Protein AF-A0A7C8MQQ1-F1 (afdb_monomer_lite)

InterPro domains:
  IPR001466 Beta-lactamase-related [PF00144] (663-1008)
  IPR007867 Glucose-methanol-choline oxidoreductase, C-terminal [PF05199] (475-599)
  IPR012338 Beta-lactamase/transpeptidase-like [G3DSA:3.40.710.10] (653-1013)
  IPR012338 Beta-lactamase/transpeptidase-like [SSF56601] (650-1011)
  IPR021860 Peptidase S12, Pab87-related, C-terminal [PF11954] (1059-1172)
  IPR036188 FAD/NAD(P)-binding domain superfamily [G3DSA:3.50.50.60] (78-374)
  IPR036188 FAD/NAD(P)-binding domain superfamily [G3DSA:3.50.50.60] (527-612)
  IPR036188 FAD/NAD(P)-binding domain superfamily [SSF51905] (92-607)
  IPR051473 Pyranose 2-oxidase-like [PTHR42784] (89-608)

pLDDT: mean 83.53, std 19.13, range [23.48, 98.75]

Structure (mmCIF, N/CA/C/O backbone):
data_AF-A0A7C8MQQ1-F1
#
_entry.id   AF-A0A7C8MQQ1-F1
#
loop_
_atom_site.group_PDB
_atom_site.id
_atom_site.type_symbol
_atom_site.label_atom_id
_atom_site.label_alt_id
_atom_site.label_comp_id
_atom_site.label_asym_id
_atom_site.label_entity_id
_atom_site.label_seq_id
_atom_site.pdbx_PDB_ins_code
_atom_site.Cartn_x
_atom_site.Cartn_y
_atom_site.Cartn_z
_atom_site.occupancy
_atom_site.B_iso_or_equiv
_atom_site.auth_seq_id
_atom_site.auth_comp_id
_atom_site.auth_asym_id
_atom_site.auth_atom_id
_atom_site.pdbx_PDB_model_num
ATOM 1 N N . MET A 1 1 ? -38.593 -46.322 -42.751 1.00 43.81 1 MET A N 1
ATOM 2 C CA . MET A 1 1 ? -38.624 -46.336 -41.274 1.00 43.81 1 MET A CA 1
ATOM 3 C C . MET A 1 1 ? -37.252 -45.903 -40.754 1.00 43.81 1 MET A C 1
ATOM 5 O O . MET A 1 1 ? -36.500 -46.735 -40.294 1.00 43.81 1 MET A O 1
ATOM 9 N N . GLN A 1 2 ? -36.915 -44.621 -40.949 1.00 34.91 2 GLN A N 1
ATOM 10 C CA . GLN A 1 2 ? -35.858 -43.833 -40.279 1.00 34.91 2 GLN A CA 1
ATOM 11 C C . GLN A 1 2 ? -35.986 -42.389 -40.821 1.00 34.91 2 GLN A C 1
ATOM 13 O O . GLN A 1 2 ? -35.084 -41.843 -41.441 1.00 34.91 2 GLN A O 1
ATOM 18 N N . GLN A 1 3 ? -37.206 -41.843 -40.757 1.00 30.80 3 GLN A N 1
ATOM 19 C CA . GLN A 1 3 ? -37.564 -40.527 -41.312 1.00 30.80 3 GLN A CA 1
ATOM 20 C C . GLN A 1 3 ? -38.782 -39.945 -40.562 1.00 30.80 3 GLN A C 1
ATOM 22 O O . GLN A 1 3 ? -39.723 -39.446 -41.167 1.00 30.80 3 GLN A O 1
ATOM 27 N N . ALA A 1 4 ? -38.804 -40.109 -39.231 1.00 33.47 4 ALA A N 1
ATOM 28 C CA . ALA A 1 4 ? -39.907 -39.663 -38.371 1.00 33.47 4 ALA A CA 1
ATOM 29 C C . ALA A 1 4 ? -39.493 -39.405 -36.902 1.00 33.47 4 ALA A C 1
ATOM 31 O O . ALA A 1 4 ? -40.269 -39.708 -36.002 1.00 33.47 4 ALA A O 1
ATOM 32 N N . MET A 1 5 ? -38.287 -38.875 -36.638 1.00 35.34 5 MET A N 1
ATOM 33 C CA . MET A 1 5 ? -37.886 -38.457 -35.275 1.00 35.34 5 MET A CA 1
ATOM 34 C C . MET A 1 5 ? -37.045 -37.160 -35.190 1.00 35.34 5 MET A C 1
ATOM 36 O O . MET A 1 5 ? -36.580 -36.839 -34.107 1.00 35.34 5 MET A O 1
ATOM 40 N N . ASP A 1 6 ? -36.944 -36.362 -36.265 1.00 34.47 6 ASP A N 1
ATOM 41 C CA . ASP A 1 6 ? -36.166 -35.096 -36.302 1.00 34.47 6 ASP A CA 1
ATOM 42 C C . ASP A 1 6 ? -37.014 -33.847 -36.647 1.00 34.47 6 ASP A C 1
ATOM 44 O O . ASP A 1 6 ? -36.573 -32.935 -37.343 1.00 34.47 6 ASP A O 1
ATOM 48 N N . GLN A 1 7 ? -38.267 -33.774 -36.180 1.00 29.78 7 GLN A N 1
ATOM 49 C CA . GLN A 1 7 ? -39.149 -32.614 -36.429 1.00 29.78 7 GLN A CA 1
ATOM 50 C C . GLN A 1 7 ? -39.905 -32.099 -35.191 1.00 29.78 7 GLN A C 1
ATOM 52 O O . GLN A 1 7 ? -41.030 -31.631 -35.314 1.00 29.78 7 GLN A O 1
ATOM 57 N N . ASN A 1 8 ? -39.303 -32.132 -33.993 1.00 31.89 8 ASN A N 1
ATOM 58 C CA . ASN A 1 8 ? -39.954 -31.569 -32.795 1.00 31.89 8 ASN A CA 1
ATOM 59 C C . ASN A 1 8 ? -39.080 -30.686 -31.877 1.00 31.89 8 ASN A C 1
ATOM 61 O O . ASN A 1 8 ? -39.408 -30.519 -30.707 1.00 31.89 8 ASN A O 1
ATOM 65 N N . GLN A 1 9 ? -38.018 -30.052 -32.397 1.00 31.30 9 GLN A N 1
ATOM 66 C CA . GLN A 1 9 ? -37.311 -28.959 -31.692 1.00 31.30 9 GLN A CA 1
ATOM 67 C C . GLN A 1 9 ? -36.911 -27.772 -32.595 1.00 31.30 9 GLN A C 1
ATOM 69 O O . GLN A 1 9 ? -35.991 -27.022 -32.289 1.00 31.30 9 GLN A O 1
ATOM 74 N N . ILE A 1 10 ? -37.641 -27.539 -33.690 1.00 31.58 10 ILE A N 1
ATOM 75 C CA . ILE A 1 10 ? -37.530 -26.307 -34.494 1.00 31.58 10 ILE A CA 1
ATOM 76 C C . ILE A 1 10 ? -38.918 -25.664 -34.558 1.00 31.58 10 ILE A C 1
ATOM 78 O O . ILE A 1 10 ? -39.584 -25.671 -35.587 1.00 31.58 10 ILE A O 1
ATOM 82 N N . ALA A 1 11 ? -39.399 -25.185 -33.408 1.00 30.84 11 ALA A N 1
ATOM 83 C CA . ALA A 1 11 ? -40.635 -24.405 -33.316 1.00 30.84 11 ALA A CA 1
ATOM 84 C C . ALA A 1 11 ? -40.728 -23.537 -32.043 1.00 30.84 11 ALA A C 1
ATOM 86 O O . ALA A 1 11 ? -41.830 -23.292 -31.579 1.00 30.84 11 ALA A O 1
ATOM 87 N N . VAL A 1 12 ? -39.617 -23.054 -31.464 1.00 29.95 12 VAL A N 1
ATOM 88 C CA . VAL A 1 12 ? -39.634 -21.953 -30.463 1.00 29.95 12 VAL A CA 1
ATOM 89 C C . VAL A 1 12 ? -38.341 -21.116 -30.548 1.00 29.95 12 VAL A C 1
ATOM 91 O O . VAL A 1 12 ? -37.692 -20.839 -29.550 1.00 29.95 12 VAL A O 1
ATOM 94 N N . ALA A 1 13 ? -37.915 -20.734 -31.756 1.00 28.50 13 ALA A N 1
ATOM 95 C CA . ALA A 1 13 ? -36.707 -19.912 -31.955 1.00 28.50 13 ALA A CA 1
ATOM 96 C C . ALA A 1 13 ? -36.927 -18.716 -32.903 1.00 28.50 13 ALA A C 1
ATOM 98 O O . ALA A 1 13 ? -36.000 -18.250 -33.555 1.00 28.50 13 ALA A O 1
ATOM 99 N N . SER A 1 14 ? -38.161 -18.204 -32.999 1.00 28.31 14 SER A N 1
ATOM 100 C CA . SER A 1 14 ? -38.463 -17.023 -33.831 1.00 28.31 14 SER A CA 1
ATOM 101 C C . SER A 1 14 ? -39.524 -16.078 -33.246 1.00 28.31 14 SER A C 1
ATOM 103 O O . SER A 1 14 ? -40.172 -15.335 -33.980 1.00 28.31 14 SER A O 1
ATOM 105 N N . LYS A 1 15 ? -39.704 -16.080 -31.922 1.00 27.19 15 LYS A N 1
ATOM 106 C CA . LYS A 1 15 ? -40.464 -15.062 -31.181 1.00 27.19 15 LYS A CA 1
ATOM 107 C C . LYS A 1 15 ? -39.769 -14.807 -29.848 1.00 27.19 15 LYS A C 1
ATOM 109 O O . LYS A 1 15 ? -40.055 -15.500 -28.885 1.00 27.19 15 LYS A O 1
ATOM 114 N N . ASN A 1 16 ? -38.790 -13.904 -29.866 1.00 27.61 16 ASN A N 1
ATOM 115 C CA . ASN A 1 16 ? -38.401 -12.989 -28.781 1.00 27.61 16 ASN A CA 1
ATOM 116 C C . ASN A 1 16 ? -37.196 -12.150 -29.249 1.00 27.61 16 ASN A C 1
ATOM 118 O O . ASN A 1 16 ? -36.149 -12.108 -28.618 1.00 27.61 16 ASN A O 1
ATOM 122 N N . ASN A 1 17 ? -37.355 -11.480 -30.397 1.00 30.27 17 ASN A N 1
ATOM 123 C CA . ASN A 1 17 ? -36.564 -10.298 -30.746 1.00 30.27 17 ASN A CA 1
ATOM 124 C C . ASN A 1 17 ? -37.325 -9.076 -30.217 1.00 30.27 17 ASN A C 1
ATOM 126 O O . ASN A 1 17 ? -38.010 -8.386 -30.966 1.00 30.27 17 ASN A O 1
ATOM 130 N N . SER A 1 18 ? -37.273 -8.886 -28.901 1.00 26.89 18 SER A N 1
ATOM 131 C CA . SER A 1 18 ? -37.688 -7.669 -28.195 1.00 26.89 18 SER A CA 1
ATOM 132 C C . SER A 1 18 ? -37.348 -7.855 -26.719 1.00 26.89 18 SER A C 1
ATOM 134 O O . SER A 1 18 ? -38.067 -8.584 -26.055 1.00 26.89 18 SER A O 1
ATOM 136 N N . PHE A 1 19 ? -36.233 -7.286 -26.259 1.00 26.27 19 PHE A N 1
ATOM 137 C CA . PHE A 1 19 ? -35.927 -6.860 -24.880 1.00 26.27 19 PHE A CA 1
ATOM 138 C C . PHE A 1 19 ? -34.438 -6.451 -24.876 1.00 26.27 19 PHE A C 1
ATOM 140 O O . PHE A 1 19 ? -33.571 -7.155 -24.387 1.00 26.27 19 PHE A O 1
ATOM 147 N N . TRP A 1 20 ? -34.065 -5.372 -25.560 1.00 26.88 20 TRP A N 1
ATOM 148 C CA . TRP A 1 20 ? -33.828 -4.118 -24.840 1.00 26.88 20 TRP A CA 1
ATOM 149 C C . TRP A 1 20 ? -34.998 -3.716 -23.930 1.00 26.88 20 TRP A C 1
ATOM 151 O O . TRP A 1 20 ? -35.784 -2.843 -24.275 1.00 26.88 20 TRP A O 1
ATOM 161 N N . ASN A 1 21 ? -35.108 -4.364 -22.763 1.00 24.38 21 ASN A N 1
ATOM 162 C CA . ASN A 1 21 ? -35.575 -3.653 -21.579 1.00 24.38 21 ASN A CA 1
ATOM 163 C C . ASN A 1 21 ? -34.328 -3.166 -20.856 1.00 24.38 21 ASN A C 1
ATOM 165 O O . ASN A 1 21 ? -33.594 -3.929 -20.236 1.00 24.38 21 ASN A O 1
ATOM 169 N N . THR A 1 22 ? -34.101 -1.868 -20.948 1.00 34.81 22 THR A N 1
ATOM 170 C CA . THR A 1 22 ? -33.494 -1.089 -19.879 1.00 34.81 22 THR A CA 1
ATOM 171 C C . THR A 1 22 ? -34.406 -1.180 -18.655 1.00 34.81 22 THR A C 1
ATOM 173 O O . THR A 1 22 ? -35.315 -0.369 -18.513 1.00 34.81 22 THR A O 1
ATOM 176 N N . THR A 1 23 ? -34.259 -2.213 -17.827 1.00 31.19 23 THR A N 1
ATOM 177 C CA . THR A 1 23 ? -34.782 -2.273 -16.449 1.00 31.19 23 THR A CA 1
ATOM 178 C C . THR A 1 23 ? -34.283 -3.557 -15.786 1.00 31.19 23 THR A C 1
ATOM 180 O O . THR A 1 23 ? -34.461 -4.633 -16.340 1.00 31.19 23 THR A O 1
ATOM 183 N N . GLU A 1 24 ? -33.684 -3.409 -14.602 1.00 29.91 24 GLU A N 1
ATOM 184 C CA . GLU A 1 24 ? -33.165 -4.464 -13.709 1.00 29.91 24 GLU A CA 1
ATOM 185 C C . GLU A 1 24 ? -31.732 -4.960 -13.999 1.00 29.91 24 GLU A C 1
ATOM 187 O O . GLU A 1 24 ? -31.473 -6.111 -14.339 1.00 29.91 24 GLU A O 1
ATOM 192 N N . LEU A 1 25 ? -30.764 -4.064 -13.746 1.00 30.80 25 LEU A N 1
ATOM 193 C CA . LEU A 1 25 ? -29.493 -4.457 -13.113 1.00 30.80 25 LEU A CA 1
ATOM 194 C C . LEU A 1 25 ? -29.802 -5.267 -11.835 1.00 30.80 25 LEU A C 1
ATOM 196 O O . LEU A 1 25 ? -30.855 -5.016 -11.240 1.00 30.80 25 LEU A O 1
ATOM 200 N N . PRO A 1 26 ? -28.931 -6.195 -11.381 1.00 33.06 26 PRO A N 1
ATOM 201 C CA . PRO A 1 26 ? -29.132 -6.863 -10.102 1.00 33.06 26 PRO A CA 1
ATOM 202 C C . PRO A 1 26 ? -29.327 -5.791 -9.036 1.00 33.06 26 PRO A C 1
ATOM 204 O O . PRO A 1 26 ? -28.430 -4.993 -8.763 1.00 33.06 26 PRO A O 1
ATOM 207 N N . ASP A 1 27 ? -30.539 -5.732 -8.501 1.00 39.53 27 ASP A N 1
ATOM 208 C CA . ASP A 1 27 ? -30.910 -4.786 -7.472 1.00 39.53 27 ASP A CA 1
ATOM 209 C C . ASP A 1 27 ? -30.189 -5.233 -6.195 1.00 39.53 27 ASP A C 1
ATOM 211 O O . ASP A 1 27 ? -30.698 -6.044 -5.419 1.00 39.53 27 ASP A O 1
ATOM 215 N N . TYR A 1 28 ? -28.955 -4.760 -5.998 1.00 45.41 28 TYR A N 1
ATOM 216 C CA . TYR A 1 28 ? -28.201 -4.951 -4.755 1.00 45.41 28 TYR A CA 1
ATOM 217 C C . TYR A 1 28 ? -28.936 -4.324 -3.557 1.00 45.41 28 TYR A C 1
ATOM 219 O O . TYR A 1 28 ? -28.590 -4.606 -2.417 1.00 45.41 28 TYR A O 1
ATOM 227 N N . LEU A 1 29 ? -30.004 -3.548 -3.802 1.00 42.62 29 LEU A N 1
ATOM 228 C CA . LEU A 1 29 ? -30.930 -3.035 -2.792 1.00 42.62 29 LEU A CA 1
ATOM 229 C C . LEU A 1 29 ? -32.106 -4.001 -2.516 1.00 42.62 29 LEU A C 1
ATOM 231 O O . LEU A 1 29 ? -32.916 -3.711 -1.639 1.00 42.62 29 LEU A O 1
ATOM 235 N N . LYS A 1 30 ? -32.203 -5.153 -3.206 1.00 40.56 30 LYS A N 1
ATOM 236 C CA . LYS A 1 30 ? -33.206 -6.222 -2.971 1.00 40.56 30 LYS A CA 1
ATOM 237 C C . LYS A 1 30 ? -32.634 -7.625 -2.754 1.00 40.56 30 LYS A C 1
ATOM 239 O O . LYS A 1 30 ? -33.346 -8.482 -2.232 1.00 40.56 30 LYS A O 1
ATOM 244 N N . VAL A 1 31 ? -31.384 -7.901 -3.133 1.00 40.81 31 VAL A N 1
ATOM 245 C CA . VAL A 1 31 ? -30.783 -9.238 -2.972 1.00 40.81 31 VAL A CA 1
ATOM 246 C C . VAL A 1 31 ? -29.458 -9.143 -2.208 1.00 40.81 31 VAL A C 1
ATOM 248 O O . VAL A 1 31 ? -28.439 -8.810 -2.810 1.00 40.81 31 VAL A O 1
ATOM 251 N N . PRO A 1 32 ? -29.434 -9.468 -0.899 1.00 38.22 32 PRO A N 1
ATOM 252 C CA . PRO A 1 32 ? -28.190 -9.615 -0.153 1.00 38.22 32 PRO A CA 1
ATOM 253 C C . PRO A 1 32 ? -27.309 -10.698 -0.784 1.00 38.22 32 PRO A C 1
ATOM 255 O O . PRO A 1 32 ? -27.818 -11.743 -1.206 1.00 38.22 32 PRO A O 1
ATOM 258 N N . GLY A 1 33 ? -25.991 -10.476 -0.793 1.00 43.84 33 GLY A N 1
ATOM 259 C CA . GLY A 1 33 ? -25.000 -11.494 -1.146 1.00 43.84 33 GLY A CA 1
ATOM 260 C C . GLY A 1 33 ? -25.308 -12.820 -0.440 1.00 43.84 33 GLY A C 1
ATOM 261 O O . GLY A 1 33 ? -25.584 -12.857 0.764 1.00 43.84 33 GLY A O 1
ATOM 262 N N . ARG A 1 34 ? -25.369 -13.900 -1.225 1.00 34.16 34 ARG A N 1
ATOM 263 C CA . ARG A 1 34 ? -25.724 -15.242 -0.756 1.00 34.16 34 ARG A CA 1
ATOM 264 C C . ARG A 1 34 ? -24.615 -15.825 0.113 1.00 34.16 34 ARG A C 1
ATOM 266 O O . ARG A 1 34 ? -23.571 -16.171 -0.422 1.00 34.16 34 ARG A O 1
ATOM 273 N N . THR A 1 35 ? -24.966 -16.151 1.350 1.00 32.75 35 THR A N 1
ATOM 274 C CA . THR A 1 35 ? -24.415 -17.291 2.098 1.00 32.75 35 THR A CA 1
ATOM 275 C C . THR A 1 35 ? -25.430 -17.680 3.169 1.00 32.75 35 THR A C 1
ATOM 277 O O . THR A 1 35 ? -25.877 -16.853 3.959 1.00 32.75 35 THR A O 1
ATOM 280 N N . GLN A 1 36 ? -25.877 -18.940 3.150 1.00 28.45 36 GLN A N 1
ATOM 281 C CA . GLN A 1 36 ? -26.696 -19.478 4.236 1.00 28.45 36 GLN A CA 1
ATOM 282 C C . GLN A 1 36 ? -25.839 -19.538 5.515 1.00 28.45 36 GLN A C 1
ATOM 284 O O . GLN A 1 36 ? -24.715 -20.043 5.447 1.00 28.45 36 GLN A O 1
ATOM 289 N N . PRO A 1 37 ? -26.347 -19.080 6.675 1.00 30.59 37 PRO A N 1
ATOM 290 C CA . PRO A 1 37 ? -25.642 -19.203 7.946 1.00 30.59 37 PRO A CA 1
ATOM 291 C C . PRO A 1 37 ? -25.307 -20.674 8.227 1.00 30.59 37 PRO A C 1
ATOM 293 O O . PRO A 1 37 ? -26.194 -21.527 8.237 1.00 30.59 37 PRO A O 1
ATOM 296 N N . SER A 1 38 ? -24.038 -20.982 8.500 1.00 32.22 38 SER A N 1
ATOM 297 C CA . SER A 1 38 ? -23.534 -22.363 8.632 1.00 32.22 38 SER A CA 1
ATOM 298 C C . SER A 1 38 ? -24.005 -23.128 9.885 1.00 32.22 38 SER A C 1
ATOM 300 O O . SER A 1 38 ? -23.514 -24.225 10.160 1.00 32.22 38 SER A O 1
ATOM 302 N N . PHE A 1 39 ? -24.968 -22.590 10.641 1.00 28.56 39 PHE A N 1
ATOM 303 C CA . PHE A 1 39 ? -25.418 -23.148 11.921 1.00 28.56 39 PHE A CA 1
ATOM 304 C C . PHE A 1 39 ? -26.817 -23.784 11.899 1.00 28.56 39 PHE A C 1
ATOM 306 O O . PHE A 1 39 ? -27.213 -24.387 12.896 1.00 28.56 39 PHE A O 1
ATOM 313 N N . HIS A 1 40 ? -27.548 -23.736 10.779 1.00 28.09 40 HIS A N 1
ATOM 314 C CA . HIS A 1 40 ? -28.816 -24.457 10.630 1.00 28.09 40 HIS A CA 1
ATOM 315 C C . HIS A 1 40 ? -28.675 -25.620 9.641 1.00 28.09 40 HIS A C 1
ATOM 317 O O . HIS A 1 40 ? -28.201 -25.430 8.531 1.00 28.09 40 HIS A O 1
ATOM 323 N N . CYS A 1 41 ? -29.037 -26.816 10.125 1.00 26.89 41 CYS A N 1
ATOM 324 C CA . CYS A 1 41 ? -29.116 -28.128 9.470 1.00 26.89 41 CYS A CA 1
ATOM 325 C C . CYS A 1 41 ? -28.392 -28.305 8.124 1.00 26.89 41 CYS A C 1
ATOM 327 O O . CYS A 1 41 ? -28.814 -27.802 7.087 1.00 26.89 41 CYS A O 1
ATOM 329 N N . ARG A 1 42 ? -27.374 -29.177 8.135 1.00 33.22 42 ARG A N 1
ATOM 330 C CA . ARG A 1 42 ? -26.936 -29.912 6.945 1.00 33.22 42 ARG A CA 1
ATOM 331 C C . ARG A 1 42 ? -28.075 -30.813 6.467 1.00 33.22 42 ARG A C 1
ATOM 333 O O . ARG A 1 42 ? -28.065 -31.993 6.781 1.00 33.22 42 ARG A O 1
ATOM 340 N N . ASP A 1 43 ? -29.003 -30.275 5.700 1.00 37.88 43 ASP A N 1
ATOM 341 C CA . ASP A 1 43 ? -29.908 -31.083 4.895 1.00 37.88 43 ASP A CA 1
ATOM 342 C C . ASP A 1 43 ? -29.892 -30.531 3.474 1.00 37.88 43 ASP A C 1
ATOM 344 O O . ASP A 1 43 ? -30.617 -29.607 3.130 1.00 37.88 43 ASP A O 1
ATOM 348 N N . GLU A 1 44 ? -28.935 -31.078 2.723 1.00 35.22 44 GLU A N 1
ATOM 349 C CA . GLU A 1 44 ? -28.899 -31.367 1.283 1.00 35.22 44 GLU A CA 1
ATOM 350 C C . GLU A 1 44 ? -27.451 -31.232 0.794 1.00 35.22 44 GLU A C 1
ATOM 352 O O . GLU A 1 44 ? -26.827 -30.177 0.885 1.00 35.22 44 GLU A O 1
ATOM 357 N N . GLU A 1 45 ? -26.874 -32.359 0.362 1.00 40.59 45 GLU A N 1
ATOM 358 C CA . GLU A 1 45 ? -25.480 -32.469 -0.071 1.00 40.59 45 GLU A CA 1
ATOM 359 C C . GLU A 1 45 ? -25.151 -31.492 -1.214 1.00 40.59 45 GLU A C 1
ATOM 361 O O . GLU A 1 45 ? -25.648 -31.670 -2.329 1.00 40.59 45 GLU A O 1
ATOM 366 N N . PRO A 1 46 ? -24.205 -30.553 -1.034 1.00 34.56 46 PRO A N 1
ATOM 367 C CA . PRO A 1 46 ? -23.494 -29.972 -2.155 1.00 34.56 46 PRO A CA 1
ATOM 368 C C . PRO A 1 46 ? -22.360 -30.933 -2.516 1.00 34.56 46 PRO A C 1
ATOM 370 O O . PRO A 1 46 ? -21.559 -31.328 -1.663 1.00 34.56 46 PRO A O 1
ATOM 373 N N . SER A 1 47 ? -22.293 -31.311 -3.790 1.00 38.06 47 SER A N 1
ATOM 374 C CA . SER A 1 47 ? -21.267 -32.168 -4.382 1.00 38.06 47 SER A CA 1
ATOM 375 C C . SER A 1 47 ? -19.857 -31.793 -3.910 1.00 38.06 47 SER A C 1
ATOM 377 O O . SER A 1 47 ? -19.233 -30.865 -4.429 1.00 38.06 47 SER A O 1
ATOM 379 N N . ARG A 1 48 ? -19.325 -32.534 -2.931 1.00 33.38 48 ARG A N 1
ATOM 380 C CA . ARG A 1 48 ? -17.915 -32.445 -2.546 1.00 33.38 48 ARG A CA 1
ATOM 381 C C . ARG A 1 48 ? -17.070 -32.837 -3.754 1.00 33.38 48 ARG A C 1
ATOM 383 O O . ARG A 1 48 ? -17.023 -34.013 -4.118 1.00 33.38 48 ARG A O 1
ATOM 390 N N . GLN A 1 49 ? -16.370 -31.869 -4.345 1.00 35.03 49 GLN A N 1
ATOM 391 C CA . GLN A 1 49 ? -15.213 -32.160 -5.184 1.00 35.03 49 GLN A CA 1
ATOM 392 C C . GLN A 1 49 ? -14.264 -33.043 -4.369 1.00 35.03 49 GLN A C 1
ATOM 394 O O . GLN A 1 49 ? -13.733 -32.639 -3.332 1.00 35.03 49 GLN A O 1
ATOM 399 N N . LYS A 1 50 ? -14.095 -34.289 -4.817 1.00 34.09 50 LYS A N 1
ATOM 400 C CA . LYS A 1 50 ? -13.082 -35.205 -4.297 1.00 34.09 50 LYS A CA 1
ATOM 401 C C . LYS A 1 50 ? -11.713 -34.688 -4.729 1.00 34.09 50 LYS A C 1
ATOM 403 O O . LYS A 1 50 ? -11.161 -35.165 -5.714 1.00 34.09 50 LYS A O 1
ATOM 408 N N . ASN A 1 51 ? -11.156 -33.734 -3.992 1.00 38.38 51 ASN A N 1
ATOM 409 C CA . ASN A 1 51 ? -9.724 -33.493 -4.069 1.00 38.38 51 ASN A CA 1
ATOM 410 C C . ASN A 1 51 ? -9.019 -34.711 -3.468 1.00 38.38 51 ASN A C 1
ATOM 412 O O . ASN A 1 51 ? -9.309 -35.128 -2.344 1.00 38.38 51 ASN A O 1
ATOM 416 N N . SER A 1 52 ? -8.156 -35.330 -4.269 1.00 34.03 52 SER A N 1
ATOM 417 C CA . SER A 1 52 ? -7.385 -36.511 -3.901 1.00 34.03 52 SER A CA 1
ATOM 418 C C . SER A 1 52 ? -6.549 -36.218 -2.660 1.00 34.03 52 SER A C 1
ATOM 420 O O . SER A 1 52 ? -5.622 -35.408 -2.698 1.00 34.03 52 SER A O 1
ATOM 422 N N . ALA A 1 53 ? -6.868 -36.890 -1.559 1.00 37.22 53 ALA A N 1
ATOM 423 C CA . ALA A 1 53 ? -5.999 -36.926 -0.401 1.00 37.22 53 ALA A CA 1
ATOM 424 C C . ALA A 1 53 ? -4.696 -37.661 -0.758 1.00 37.22 53 ALA A C 1
ATOM 426 O O . ALA A 1 53 ? -4.736 -38.765 -1.291 1.00 37.22 53 ALA A O 1
ATOM 427 N N . ASN A 1 54 ? -3.571 -37.053 -0.384 1.00 41.47 54 ASN A N 1
ATOM 428 C CA . ASN A 1 54 ? -2.270 -37.681 -0.156 1.00 41.47 54 ASN A CA 1
ATOM 429 C C . ASN A 1 54 ? -1.649 -38.511 -1.288 1.00 41.47 54 ASN A C 1
ATOM 431 O O . ASN A 1 54 ? -1.855 -39.717 -1.399 1.00 41.47 54 ASN A O 1
ATOM 435 N N . ILE A 1 55 ? -0.680 -37.896 -1.964 1.00 40.09 55 ILE A N 1
ATOM 436 C CA . ILE A 1 55 ? 0.463 -38.603 -2.544 1.00 40.09 55 ILE A CA 1
ATOM 437 C C . ILE A 1 55 ? 1.699 -37.760 -2.191 1.00 40.09 55 ILE A C 1
ATOM 439 O O . ILE A 1 55 ? 1.806 -36.640 -2.677 1.00 40.09 55 ILE A O 1
ATOM 443 N N . ASN A 1 56 ? 2.580 -38.272 -1.311 1.00 43.41 56 ASN A N 1
ATOM 444 C CA . ASN A 1 56 ? 3.897 -37.723 -0.882 1.00 43.41 56 ASN A CA 1
ATOM 445 C C . ASN A 1 56 ? 4.078 -37.186 0.565 1.00 43.41 56 ASN A C 1
ATOM 447 O O . ASN A 1 56 ? 4.870 -36.281 0.803 1.00 43.41 56 ASN A O 1
ATOM 451 N N . GLY A 1 57 ? 3.478 -37.828 1.572 1.00 43.53 57 GLY A N 1
ATOM 452 C CA . GLY A 1 57 ? 4.248 -38.190 2.779 1.00 43.53 57 GLY A CA 1
ATOM 453 C C . GLY A 1 57 ? 4.635 -37.146 3.844 1.00 43.53 57 GLY A C 1
ATOM 454 O O . GLY A 1 57 ? 5.309 -37.551 4.783 1.00 43.53 57 GLY A O 1
ATOM 455 N N . TYR A 1 58 ? 4.187 -35.887 3.808 1.00 38.16 58 TYR A N 1
ATOM 456 C CA . TYR A 1 58 ? 4.182 -35.010 4.997 1.00 38.16 58 TYR A CA 1
ATOM 457 C C . TYR A 1 58 ? 2.943 -34.098 4.994 1.00 38.16 58 TYR A C 1
ATOM 459 O O . TYR A 1 58 ? 2.613 -33.546 3.943 1.00 38.16 58 TYR A O 1
ATOM 467 N N . PRO A 1 59 ? 2.239 -33.915 6.128 1.00 37.41 59 PRO A N 1
ATOM 468 C CA . PRO A 1 59 ? 1.117 -32.988 6.199 1.00 37.41 59 PRO A CA 1
ATOM 469 C C . PRO A 1 59 ? 1.629 -31.547 6.072 1.00 37.41 59 PRO A C 1
ATOM 471 O O . PRO A 1 59 ? 2.244 -31.016 6.994 1.00 37.41 59 PRO A O 1
ATOM 474 N N . ILE A 1 60 ? 1.370 -30.908 4.930 1.00 44.28 60 ILE A N 1
ATOM 475 C CA . ILE A 1 60 ? 1.439 -29.449 4.811 1.00 44.28 60 ILE A CA 1
ATOM 476 C C . ILE A 1 60 ? 0.157 -28.921 5.467 1.00 44.28 60 ILE A C 1
ATOM 478 O O . ILE A 1 60 ? -0.927 -29.342 5.052 1.00 44.28 60 ILE A O 1
ATOM 482 N N . PRO A 1 61 ? 0.225 -28.046 6.486 1.00 42.84 61 PRO A N 1
ATOM 483 C CA . PRO A 1 61 ? -0.965 -27.380 6.993 1.00 42.84 61 PRO A CA 1
ATOM 484 C C . PRO A 1 61 ? -1.647 -26.665 5.824 1.00 42.84 61 PRO A C 1
ATOM 486 O O . PRO A 1 61 ? -1.056 -25.782 5.204 1.00 42.84 61 PRO A O 1
ATOM 489 N N . GLY A 1 62 ? -2.865 -27.082 5.477 1.00 38.81 62 GLY A N 1
ATOM 490 C CA . GLY A 1 62 ? -3.675 -26.345 4.515 1.00 38.81 62 GLY A CA 1
ATOM 491 C C . GLY A 1 62 ? -3.919 -24.929 5.031 1.00 38.81 62 GLY A C 1
ATOM 492 O O . GLY A 1 62 ? -3.921 -24.696 6.242 1.00 38.81 62 GLY A O 1
ATOM 493 N N . ILE A 1 63 ? -4.140 -23.985 4.119 1.00 48.81 63 ILE A N 1
ATOM 494 C CA . ILE A 1 63 ? -4.643 -22.665 4.500 1.00 48.81 63 ILE A CA 1
ATOM 495 C C . ILE A 1 63 ? -5.946 -22.908 5.266 1.00 48.81 63 ILE A C 1
ATOM 497 O O . ILE A 1 63 ? -6.876 -23.510 4.724 1.00 48.81 63 ILE A O 1
ATOM 501 N N . GLN A 1 64 ? -5.994 -22.505 6.538 1.00 36.16 64 GLN A N 1
ATOM 502 C CA . GLN A 1 64 ? -7.243 -22.512 7.290 1.00 36.16 64 GLN A CA 1
ATOM 503 C C . GLN A 1 64 ? -8.220 -21.609 6.545 1.00 36.16 64 GLN A C 1
ATOM 505 O O . GLN A 1 64 ? -8.016 -20.400 6.469 1.00 36.16 64 GLN A O 1
ATOM 510 N N . SER A 1 65 ? -9.236 -22.227 5.953 1.00 39.50 65 SER A N 1
ATOM 511 C CA . SER A 1 65 ? -10.327 -21.543 5.284 1.00 39.50 65 SER A CA 1
ATOM 512 C C . SER A 1 65 ? -11.647 -22.001 5.911 1.00 39.50 65 SER A C 1
ATOM 514 O O . SER A 1 65 ? -11.878 -23.213 5.997 1.00 39.50 65 SER A O 1
ATOM 516 N N . PRO A 1 66 ? -12.494 -21.068 6.368 1.00 39.38 66 PRO A N 1
ATOM 517 C CA . PRO A 1 66 ? -12.234 -19.627 6.401 1.00 39.38 66 PRO A CA 1
ATOM 518 C C . PRO A 1 66 ? -11.083 -19.268 7.373 1.00 39.38 66 PRO A C 1
ATOM 520 O O . PRO A 1 66 ? -10.929 -19.876 8.432 1.00 39.38 66 PRO A O 1
ATOM 523 N N . THR A 1 67 ? -10.244 -18.292 7.002 1.00 43.12 67 THR A N 1
ATOM 524 C CA . THR A 1 67 ? -9.316 -17.629 7.935 1.00 43.12 67 THR A CA 1
ATOM 525 C C . THR A 1 67 ? -10.133 -16.901 9.002 1.00 43.12 67 THR A C 1
ATOM 527 O O . THR A 1 67 ? -11.258 -16.480 8.724 1.00 43.12 67 THR A O 1
ATOM 530 N N . ALA A 1 68 ? -9.576 -16.682 10.197 1.00 43.38 68 ALA A N 1
ATOM 531 C CA . ALA A 1 68 ? -10.264 -15.928 11.254 1.00 43.38 68 ALA A CA 1
ATOM 532 C C . ALA A 1 68 ? -10.787 -14.557 10.766 1.00 43.38 68 ALA A C 1
ATOM 534 O O . ALA A 1 68 ? -11.883 -14.149 11.137 1.00 43.38 68 ALA A O 1
ATOM 535 N N . VAL A 1 69 ? -10.044 -13.904 9.862 1.00 43.81 69 VAL A N 1
ATOM 536 C CA . VAL A 1 69 ? -10.432 -12.642 9.211 1.00 43.81 69 VAL A CA 1
ATOM 537 C C . VAL A 1 69 ? -11.616 -12.840 8.254 1.00 43.81 69 VAL A C 1
ATOM 539 O O . VAL A 1 69 ? -12.569 -12.069 8.287 1.00 43.81 69 VAL A O 1
ATOM 542 N N . SER A 1 70 ? -11.611 -13.901 7.440 1.00 42.47 70 SER A N 1
ATOM 543 C CA . SER A 1 70 ? -12.712 -14.177 6.502 1.00 42.47 70 SER A CA 1
ATOM 544 C C . SER A 1 70 ? -14.015 -14.631 7.176 1.00 42.47 70 SER A C 1
ATOM 546 O O . SER A 1 70 ? -15.079 -14.321 6.652 1.00 42.47 70 SER A O 1
ATOM 548 N N . VAL A 1 71 ? -13.957 -15.276 8.355 1.00 46.81 71 VAL A N 1
ATOM 549 C CA . VAL A 1 71 ? -15.158 -15.629 9.150 1.00 46.81 71 VAL A CA 1
ATOM 550 C C . VAL A 1 71 ? -15.904 -14.383 9.621 1.00 46.81 71 VAL A C 1
ATOM 552 O O . VAL A 1 71 ? -17.125 -14.399 9.726 1.00 46.81 71 VAL A O 1
ATOM 555 N N . MET A 1 72 ? -15.180 -13.307 9.927 1.00 51.09 72 MET A N 1
ATOM 556 C CA . MET A 1 72 ? -15.789 -12.073 10.415 1.00 51.09 72 MET A CA 1
ATOM 557 C C . MET A 1 72 ? -16.309 -11.174 9.289 1.00 51.09 72 MET A C 1
ATOM 559 O O . MET A 1 72 ? -17.226 -10.397 9.532 1.00 51.09 72 MET A O 1
ATOM 563 N N . ALA A 1 73 ? -15.727 -11.246 8.084 1.00 52.03 73 ALA A N 1
ATOM 564 C CA . ALA A 1 73 ? -15.844 -10.155 7.118 1.00 52.03 73 ALA A CA 1
ATOM 565 C C . ALA A 1 73 ? -16.791 -10.374 5.929 1.00 52.03 73 ALA A C 1
ATOM 567 O O . ALA A 1 73 ? -17.384 -9.407 5.463 1.00 52.03 73 ALA A O 1
ATOM 568 N N . GLN A 1 74 ? -16.941 -11.601 5.417 1.00 52.84 74 GLN A N 1
ATOM 569 C CA . GLN A 1 74 ? -17.598 -11.792 4.112 1.00 52.84 74 GLN A CA 1
ATOM 570 C C . GLN A 1 74 ? -19.128 -11.694 4.145 1.00 52.84 74 GLN A C 1
ATOM 572 O O . GLN A 1 74 ? -19.727 -11.360 3.126 1.00 52.84 74 GLN A O 1
ATOM 577 N N . ASP A 1 75 ? -19.754 -11.938 5.298 1.00 59.03 75 ASP A N 1
ATOM 578 C CA . ASP A 1 75 ? -21.214 -12.044 5.376 1.00 59.03 75 ASP A CA 1
ATOM 579 C C . ASP A 1 75 ? -21.909 -10.762 5.860 1.00 59.03 75 ASP A C 1
ATOM 581 O O . ASP A 1 75 ? -23.093 -10.598 5.578 1.00 59.03 75 ASP A O 1
ATOM 585 N N . TYR A 1 76 ? -21.220 -9.869 6.582 1.00 67.75 76 TYR A N 1
ATOM 586 C CA . TYR A 1 76 ? -21.833 -8.700 7.242 1.00 67.75 76 TYR A CA 1
ATOM 587 C C . TYR A 1 76 ? -21.328 -7.343 6.745 1.00 67.75 76 TYR A C 1
ATOM 589 O O . TYR A 1 76 ? -21.977 -6.330 7.007 1.00 67.75 76 TYR A O 1
ATOM 597 N N . PHE A 1 77 ? -20.188 -7.304 6.050 1.00 81.56 77 PHE A N 1
ATOM 598 C CA . PHE A 1 77 ? -19.576 -6.057 5.599 1.00 81.56 77 PHE A CA 1
ATOM 599 C C . PHE A 1 77 ? -19.547 -5.953 4.077 1.00 81.56 77 PHE A C 1
ATOM 601 O O . PHE A 1 77 ? -19.518 -6.948 3.351 1.00 81.56 77 PHE A O 1
ATOM 608 N N . VAL A 1 78 ? -19.531 -4.713 3.601 1.00 75.88 78 VAL A N 1
ATOM 609 C CA . VAL A 1 78 ? -19.407 -4.362 2.189 1.00 75.88 78 VAL A CA 1
ATOM 610 C C . VAL A 1 78 ? -18.082 -4.909 1.649 1.00 75.88 78 VAL A C 1
ATOM 612 O O . VAL A 1 78 ? -16.998 -4.539 2.103 1.00 75.88 78 VAL A O 1
ATOM 615 N N . THR A 1 79 ? -18.172 -5.798 0.661 1.00 73.12 79 THR A N 1
ATOM 616 C CA . THR A 1 79 ? -17.008 -6.339 -0.057 1.00 73.12 79 THR A CA 1
ATOM 617 C C . THR A 1 79 ? -16.397 -5.289 -0.995 1.00 73.12 79 THR A C 1
ATOM 619 O O . THR A 1 79 ? -17.056 -4.307 -1.327 1.00 73.12 79 THR A O 1
ATOM 622 N N . GLU A 1 80 ? -15.167 -5.488 -1.482 1.00 69.75 80 GLU A N 1
ATOM 623 C CA . GLU A 1 80 ? -14.557 -4.573 -2.470 1.00 69.75 80 GLU A CA 1
ATOM 624 C C . GLU A 1 80 ? -15.412 -4.415 -3.740 1.00 69.75 80 GLU A C 1
ATOM 626 O O . GLU A 1 80 ? -15.565 -3.309 -4.257 1.00 69.75 80 GLU A O 1
ATOM 631 N N . SER A 1 81 ? -16.026 -5.502 -4.223 1.00 65.56 81 SER A N 1
ATOM 632 C CA . SER A 1 81 ? -16.906 -5.453 -5.396 1.00 65.56 81 SER A CA 1
ATOM 633 C C . SER A 1 81 ? -18.209 -4.707 -5.100 1.00 65.56 81 SER A C 1
ATOM 635 O O . SER A 1 81 ? -18.640 -3.879 -5.903 1.00 65.56 81 SER A O 1
ATOM 637 N N . THR A 1 82 ? -18.812 -4.929 -3.926 1.00 69.38 82 THR A N 1
ATOM 638 C CA . THR A 1 82 ? -19.979 -4.156 -3.471 1.00 69.38 82 THR A CA 1
ATOM 639 C C . THR A 1 82 ? -19.630 -2.676 -3.310 1.00 69.38 82 THR A C 1
ATOM 641 O O . THR A 1 82 ? -20.417 -1.821 -3.706 1.00 69.38 82 THR A O 1
ATOM 644 N N . TRP A 1 83 ? -18.447 -2.358 -2.783 1.00 82.19 83 TRP A N 1
ATOM 645 C CA . TRP A 1 83 ? -17.995 -0.981 -2.614 1.00 82.19 83 TRP A CA 1
ATOM 646 C C . TRP A 1 83 ? -17.822 -0.259 -3.948 1.00 82.19 83 TRP A C 1
ATOM 648 O O . TRP A 1 83 ? -18.312 0.857 -4.087 1.00 82.19 83 TRP A O 1
ATOM 658 N N . SER A 1 84 ? -17.209 -0.900 -4.949 1.00 67.94 84 SER A N 1
ATOM 659 C CA . SER A 1 84 ? -17.110 -0.325 -6.299 1.00 67.94 84 SER A CA 1
ATOM 660 C C . SER A 1 84 ? -18.494 0.027 -6.856 1.00 67.94 84 SER A C 1
ATOM 662 O O . SER A 1 84 ? -18.702 1.135 -7.342 1.00 67.94 84 SER A O 1
ATOM 664 N N . ASN A 1 85 ? -19.478 -0.864 -6.687 1.00 67.69 85 ASN A N 1
ATOM 665 C CA . ASN A 1 85 ? -20.856 -0.596 -7.107 1.00 67.69 85 ASN A CA 1
ATOM 666 C C . ASN A 1 85 ? -21.503 0.552 -6.317 1.00 67.69 85 ASN A C 1
ATOM 668 O O . ASN A 1 85 ? -22.255 1.346 -6.878 1.00 67.69 85 ASN A O 1
ATOM 672 N N . ILE A 1 86 ? -21.218 0.654 -5.017 1.00 77.62 86 ILE A N 1
ATOM 673 C CA . ILE A 1 86 ? -21.675 1.763 -4.173 1.00 77.62 86 ILE A CA 1
ATOM 674 C C . ILE A 1 86 ? -21.072 3.095 -4.639 1.00 77.62 86 ILE A C 1
ATOM 676 O O . ILE A 1 86 ? -21.796 4.085 -4.693 1.00 77.62 86 ILE A O 1
ATOM 680 N N . ILE A 1 87 ? -19.792 3.134 -5.012 1.00 75.81 87 ILE A N 1
ATOM 681 C CA . ILE A 1 87 ? -19.148 4.340 -5.552 1.00 75.81 87 ILE A CA 1
ATOM 682 C C . ILE A 1 87 ? -19.802 4.777 -6.869 1.00 75.81 87 ILE A C 1
ATOM 684 O O . ILE A 1 87 ? -20.071 5.964 -7.053 1.00 75.81 87 ILE A O 1
ATOM 688 N N . ASP A 1 88 ? -20.092 3.829 -7.759 1.00 63.16 88 ASP A N 1
ATOM 689 C CA . ASP A 1 88 ? -20.604 4.138 -9.096 1.00 63.16 88 ASP A CA 1
ATOM 690 C C . ASP A 1 88 ? -22.111 4.444 -9.114 1.00 63.16 88 ASP A C 1
ATOM 692 O O . ASP A 1 88 ? -22.591 5.242 -9.930 1.00 63.16 88 ASP A O 1
ATOM 696 N N . HIS A 1 89 ? -22.882 3.781 -8.248 1.00 67.38 89 HIS A N 1
ATOM 697 C CA . HIS A 1 89 ? -24.345 3.717 -8.342 1.00 67.38 89 HIS A CA 1
ATOM 698 C C . HIS A 1 89 ? -25.073 3.846 -6.998 1.00 67.38 89 HIS A C 1
ATOM 700 O O . HIS A 1 89 ? -26.306 3.848 -6.963 1.00 67.38 89 HIS A O 1
ATOM 706 N N . GLY A 1 90 ? -24.353 3.936 -5.881 1.00 69.69 90 GLY A N 1
ATOM 707 C CA . GLY A 1 90 ? -24.935 3.991 -4.545 1.00 69.69 90 GLY A CA 1
ATOM 708 C C . GLY A 1 90 ? -25.859 5.193 -4.366 1.00 69.69 90 GLY A C 1
ATOM 709 O O . GLY A 1 90 ? -25.451 6.342 -4.509 1.00 69.69 90 GLY A O 1
ATOM 710 N N . VAL A 1 91 ? -27.115 4.927 -4.006 1.00 78.12 91 VAL A N 1
ATOM 711 C CA . VAL A 1 91 ? -28.074 5.959 -3.600 1.00 78.12 91 VAL A CA 1
ATOM 712 C C . VAL A 1 91 ? -28.564 5.613 -2.206 1.00 78.12 91 VAL A C 1
ATOM 714 O O . VAL A 1 91 ? -29.227 4.592 -2.015 1.00 78.12 91 VAL A O 1
ATOM 717 N N . PHE A 1 92 ? -28.243 6.479 -1.251 1.00 89.06 92 PHE A N 1
ATOM 718 C CA . PHE A 1 92 ? -28.585 6.312 0.156 1.00 89.06 92 PHE A CA 1
ATOM 719 C C . PHE A 1 92 ? -29.385 7.513 0.652 1.00 89.06 92 PHE A C 1
ATOM 721 O O . PHE A 1 92 ? -29.104 8.651 0.272 1.00 89.06 92 PHE A O 1
ATOM 728 N N . ASP A 1 93 ? -30.366 7.261 1.516 1.00 93.25 93 ASP A N 1
ATOM 729 C CA . ASP A 1 93 ? -31.038 8.314 2.278 1.00 93.25 93 ASP A CA 1
ATOM 730 C C . ASP A 1 93 ? -30.075 8.897 3.321 1.00 93.25 93 ASP A C 1
ATOM 732 O O . ASP A 1 93 ? -30.020 10.111 3.518 1.00 93.25 93 ASP A O 1
ATOM 736 N N . TYR A 1 94 ? -29.287 8.025 3.960 1.00 96.88 94 TYR A N 1
ATOM 737 C CA . TYR A 1 94 ? -28.361 8.398 5.024 1.00 96.88 94 TYR A CA 1
ATOM 738 C C . TYR A 1 94 ? -26.983 7.775 4.823 1.00 96.88 94 TYR A C 1
ATOM 740 O O . TYR A 1 94 ? -26.853 6.564 4.630 1.00 96.88 94 TYR A O 1
ATOM 748 N N . ILE A 1 95 ? -25.947 8.602 4.943 1.00 96.94 95 ILE A N 1
ATOM 749 C CA . ILE A 1 95 ? -24.562 8.151 5.072 1.00 96.94 95 ILE A CA 1
ATOM 750 C C . ILE A 1 95 ? -24.112 8.450 6.496 1.00 96.94 95 ILE A C 1
ATOM 752 O O . ILE A 1 95 ? -23.956 9.606 6.884 1.00 96.94 95 ILE A O 1
ATOM 756 N N . VAL A 1 96 ? -23.935 7.398 7.284 1.00 97.00 96 VAL A N 1
ATOM 757 C CA . VAL A 1 96 ? -23.571 7.469 8.698 1.00 97.00 96 VAL A CA 1
ATOM 758 C C . VAL A 1 96 ? -22.072 7.239 8.822 1.00 97.00 96 VAL A C 1
ATOM 760 O O . VAL A 1 96 ? -21.563 6.211 8.388 1.00 97.00 96 VAL A O 1
ATOM 763 N N . ILE A 1 97 ? -21.348 8.199 9.389 1.00 94.06 97 ILE A N 1
ATOM 764 C CA . ILE A 1 97 ? -19.894 8.133 9.538 1.00 94.06 97 ILE A CA 1
ATOM 765 C C . ILE A 1 97 ? -19.556 7.788 10.993 1.00 94.06 97 ILE A C 1
ATOM 767 O O . ILE A 1 97 ? -19.821 8.581 11.895 1.00 94.06 97 ILE A O 1
ATOM 771 N N . GLY A 1 98 ? -18.948 6.619 11.203 1.00 88.00 98 GLY A N 1
ATOM 772 C CA . GLY A 1 98 ? -18.692 5.995 12.504 1.00 88.00 98 GLY A CA 1
ATOM 773 C C . GLY A 1 98 ? -19.772 4.975 12.884 1.00 88.00 98 GLY A C 1
ATOM 774 O O . GLY A 1 98 ? -20.929 5.131 12.505 1.00 88.00 98 GLY A O 1
ATOM 775 N N . SER A 1 99 ? -19.407 3.936 13.647 1.00 86.00 99 SER A N 1
ATOM 776 C CA . SER A 1 99 ? -20.330 2.859 14.056 1.00 86.00 99 SER A CA 1
ATOM 777 C C . SER A 1 99 ? -20.513 2.727 15.581 1.00 86.00 99 SER A C 1
ATOM 779 O O . SER A 1 99 ? -20.784 1.635 16.081 1.00 86.00 99 SER A O 1
ATOM 781 N N . GLY A 1 100 ? -20.322 3.816 16.337 1.00 84.19 100 GLY A N 1
ATOM 782 C CA . GLY A 1 100 ? -20.476 3.857 17.801 1.00 84.19 100 GLY A CA 1
ATOM 783 C C . GLY A 1 100 ? -21.936 3.860 18.287 1.00 84.19 100 GLY A C 1
ATOM 784 O O . GLY A 1 100 ? -22.868 3.653 17.513 1.00 84.19 100 GLY A O 1
ATOM 785 N N . PHE A 1 101 ? -22.160 4.134 19.578 1.00 86.25 101 PHE A N 1
ATOM 786 C CA . PHE A 1 101 ? -23.507 4.113 20.180 1.00 86.25 101 PHE A CA 1
ATOM 787 C C . PHE A 1 101 ? -24.482 5.112 19.539 1.00 86.25 101 PHE A C 1
ATOM 789 O O . PHE A 1 101 ? -25.660 4.804 19.399 1.00 86.25 101 PHE A O 1
ATOM 796 N N . THR A 1 102 ? -24.010 6.277 19.083 1.00 91.69 102 THR A N 1
ATOM 797 C CA . THR A 1 102 ? -24.875 7.247 18.399 1.00 91.69 102 THR A CA 1
ATOM 798 C C . THR A 1 102 ? -25.249 6.794 16.998 1.00 91.69 102 THR A C 1
ATOM 800 O O . THR A 1 102 ? -26.371 7.041 16.569 1.00 91.69 102 THR A O 1
ATOM 803 N N . ALA A 1 103 ? -24.351 6.088 16.302 1.00 93.44 103 ALA A N 1
ATOM 804 C CA . ALA A 1 103 ? -24.673 5.451 15.032 1.00 93.44 103 ALA A CA 1
ATOM 805 C C . ALA A 1 103 ? -25.710 4.348 15.239 1.00 93.44 103 ALA A C 1
ATOM 807 O O . ALA A 1 103 ? -26.701 4.320 14.522 1.00 93.44 103 ALA A O 1
ATOM 808 N N . LEU A 1 104 ? -25.527 3.493 16.253 1.00 93.19 104 LEU A N 1
ATOM 809 C CA . LEU A 1 104 ? -26.501 2.463 16.619 1.00 93.19 104 LEU A CA 1
ATOM 810 C C . LEU A 1 104 ? -27.879 3.074 16.906 1.00 93.19 104 LEU A C 1
ATOM 812 O O . LEU A 1 104 ? -28.862 2.657 16.305 1.00 93.19 104 LEU A O 1
ATOM 816 N N . ALA A 1 105 ? -27.932 4.092 17.763 1.00 95.69 105 ALA A N 1
ATOM 817 C CA . ALA A 1 105 ? -29.163 4.773 18.149 1.00 95.69 105 ALA A CA 1
ATOM 818 C C . ALA A 1 105 ? -29.866 5.449 16.963 1.00 95.69 105 ALA A C 1
ATOM 820 O O . ALA A 1 105 ? -31.073 5.294 16.780 1.00 95.69 105 ALA A O 1
ATOM 821 N N . PHE A 1 106 ? -29.105 6.159 16.126 1.00 97.69 106 PHE A N 1
ATOM 822 C CA . PHE A 1 106 ? -29.632 6.812 14.933 1.00 97.69 106 PHE A CA 1
ATOM 823 C C . PHE A 1 106 ? -30.151 5.796 13.906 1.00 97.69 106 PHE A C 1
ATOM 825 O O . PHE A 1 106 ? -31.263 5.946 13.399 1.00 97.69 106 PHE A O 1
ATOM 832 N N . ILE A 1 107 ? -29.360 4.763 13.596 1.00 97.94 107 ILE A N 1
ATOM 833 C CA . ILE A 1 107 ? -29.683 3.750 12.583 1.00 97.94 107 ILE A CA 1
ATOM 834 C C . ILE A 1 107 ? -30.890 2.920 13.017 1.00 97.94 107 ILE A C 1
ATOM 836 O O . ILE A 1 107 ? -31.812 2.750 12.218 1.00 97.94 107 ILE A O 1
ATOM 840 N N . ASP A 1 108 ? -30.909 2.431 14.262 1.00 97.69 108 ASP A N 1
ATOM 841 C CA . ASP A 1 108 ? -32.016 1.615 14.767 1.00 97.69 108 ASP A CA 1
ATOM 842 C C . ASP A 1 108 ? -33.328 2.396 14.716 1.00 97.69 108 ASP A C 1
ATOM 844 O O . ASP A 1 108 ? -34.286 1.934 14.097 1.00 97.69 108 ASP A O 1
ATOM 848 N N . LYS A 1 109 ? -33.340 3.631 15.242 1.00 97.62 109 LYS A N 1
ATOM 849 C CA . LYS A 1 109 ? -34.555 4.449 15.259 1.00 97.62 109 LYS A CA 1
ATOM 850 C C . LYS A 1 109 ? -34.999 4.882 13.866 1.00 97.62 109 LYS A C 1
ATOM 852 O O . LYS A 1 109 ? -36.192 4.885 13.579 1.00 97.62 109 LYS A O 1
ATOM 857 N N . THR A 1 110 ? -34.063 5.206 12.972 1.00 98.06 110 THR A N 1
ATOM 858 C CA . THR A 1 110 ? -34.387 5.536 11.574 1.00 98.06 110 THR A CA 1
ATOM 859 C C . THR A 1 110 ? -35.094 4.371 10.883 1.00 98.06 110 THR A C 1
ATOM 861 O O . THR A 1 110 ? -36.108 4.578 10.221 1.00 98.06 110 THR A O 1
ATOM 864 N N . LEU A 1 111 ? -34.587 3.149 11.063 1.00 97.44 111 LEU A N 1
ATOM 865 C CA . LEU A 1 111 ? -35.139 1.941 10.447 1.00 97.44 111 LEU A CA 1
ATOM 866 C C . LEU A 1 111 ? -36.401 1.418 11.145 1.00 97.44 111 LEU A C 1
ATOM 868 O O . LEU A 1 111 ? -37.186 0.706 10.521 1.00 97.44 111 LEU A O 1
ATOM 872 N N . GLU A 1 112 ? -36.593 1.740 12.423 1.00 96.19 112 GLU A N 1
ATOM 873 C CA . GLU A 1 112 ? -37.845 1.512 13.149 1.00 96.19 112 GLU A CA 1
ATOM 874 C C . GLU A 1 112 ? -38.966 2.408 12.603 1.00 96.19 112 GLU A C 1
ATOM 876 O O . GLU A 1 112 ? -40.066 1.926 12.339 1.00 96.19 112 GLU A O 1
ATOM 881 N N . LEU A 1 113 ? -38.674 3.699 12.398 1.00 96.62 113 LEU A N 1
ATOM 882 C CA . LEU A 1 113 ? -39.624 4.674 11.857 1.00 96.62 113 LEU A CA 1
ATOM 883 C C . LEU A 1 113 ? -39.948 4.409 10.382 1.00 96.62 113 LEU A C 1
ATOM 885 O O . LEU A 1 113 ? -41.096 4.558 9.964 1.00 96.62 113 LEU A O 1
ATOM 889 N N . ASP A 1 114 ? -38.945 4.032 9.587 1.00 96.62 114 ASP A N 1
ATOM 890 C CA . ASP A 1 114 ? -39.120 3.681 8.181 1.00 96.62 114 ASP A CA 1
ATOM 891 C C . ASP A 1 114 ? -38.099 2.611 7.737 1.00 96.62 114 ASP A C 1
ATOM 893 O O . ASP A 1 114 ? -36.934 2.928 7.464 1.00 96.62 114 ASP A O 1
ATOM 897 N N . PRO A 1 115 ? -38.518 1.336 7.598 1.00 94.94 115 PRO A N 1
ATOM 898 C CA . PRO A 1 115 ? -37.623 0.247 7.213 1.00 94.94 115 PRO A CA 1
ATOM 899 C C . PRO A 1 115 ? -37.132 0.343 5.761 1.00 94.94 115 PRO A C 1
ATOM 901 O O . PRO A 1 115 ? -36.273 -0.441 5.361 1.00 94.94 115 PRO A O 1
ATOM 904 N N . TRP A 1 116 ? -37.659 1.265 4.948 1.00 93.38 116 TRP A N 1
ATOM 905 C CA . TRP A 1 116 ? -37.229 1.457 3.561 1.00 93.38 116 TRP A CA 1
ATOM 906 C C . TRP A 1 116 ? -36.036 2.396 3.412 1.00 93.38 116 TRP A C 1
ATOM 908 O O . TRP A 1 116 ? -35.473 2.476 2.315 1.00 93.38 116 TRP A O 1
ATOM 918 N N . LYS A 1 117 ? -35.614 3.073 4.486 1.00 93.25 117 LYS A N 1
ATOM 919 C CA . LYS A 1 117 ? -34.453 3.964 4.449 1.00 93.25 117 LYS A CA 1
ATOM 920 C C . LYS A 1 117 ? -33.176 3.206 4.112 1.00 93.25 117 LYS A C 1
ATOM 922 O O . LYS A 1 117 ? -32.803 2.249 4.783 1.00 93.25 117 LYS A O 1
ATOM 927 N N . LYS A 1 118 ? -32.494 3.656 3.058 1.00 92.06 118 LYS A N 1
ATOM 928 C CA . LYS A 1 118 ? -31.209 3.115 2.609 1.00 92.06 118 LYS A CA 1
ATOM 929 C C . LYS A 1 118 ? -30.094 3.792 3.385 1.00 92.06 118 LYS A C 1
ATOM 931 O O . LYS A 1 118 ? -29.910 5.006 3.273 1.00 92.06 118 LYS A O 1
ATOM 936 N N . ILE A 1 119 ? -29.349 3.005 4.152 1.00 95.94 119 ILE A N 1
ATOM 937 C CA . ILE A 1 119 ? -28.304 3.510 5.040 1.00 95.94 119 ILE A CA 1
ATOM 938 C C . ILE A 1 119 ? -26.967 2.866 4.684 1.00 95.94 119 ILE A C 1
ATOM 940 O O . ILE A 1 119 ? -26.859 1.640 4.638 1.00 95.94 119 ILE A O 1
ATOM 944 N N . LEU A 1 120 ? -25.950 3.705 4.489 1.00 95.12 120 LEU A N 1
ATOM 945 C CA . LEU A 1 120 ? -24.549 3.300 4.424 1.00 95.12 120 LEU A CA 1
ATOM 946 C C . LEU A 1 120 ? -23.837 3.761 5.696 1.00 95.12 120 LEU A C 1
ATOM 948 O O . LEU A 1 120 ? -23.689 4.961 5.919 1.00 95.12 120 LEU A O 1
ATOM 952 N N . CYS A 1 121 ? -23.371 2.822 6.512 1.00 93.94 121 CYS A N 1
ATOM 953 C CA . CYS A 1 121 ? -22.530 3.097 7.670 1.00 93.94 121 CYS A CA 1
ATOM 954 C C . CYS A 1 121 ? -21.057 2.902 7.293 1.00 93.94 121 CYS A C 1
ATOM 956 O O . CYS A 1 121 ? -20.647 1.797 6.944 1.00 93.94 121 CYS A O 1
ATOM 958 N N . ILE A 1 122 ? -20.256 3.961 7.380 1.00 92.06 122 ILE A N 1
ATOM 959 C CA . ILE A 1 122 ? -18.828 3.964 7.055 1.00 92.06 122 ILE A CA 1
ATOM 960 C C . ILE A 1 122 ? -18.015 3.916 8.344 1.00 92.06 122 ILE A C 1
ATOM 962 O O . ILE A 1 122 ? -18.180 4.760 9.224 1.00 92.06 122 ILE A O 1
ATOM 966 N N . GLU A 1 123 ? -17.105 2.953 8.430 1.00 85.12 123 GLU A N 1
ATOM 967 C CA . GLU A 1 123 ? -16.231 2.729 9.566 1.00 85.12 123 GLU A CA 1
ATOM 968 C C . GLU A 1 123 ? -14.753 2.657 9.147 1.00 85.12 123 GLU A C 1
ATOM 970 O O . GLU A 1 123 ? -14.371 1.919 8.242 1.00 85.12 123 GLU A O 1
ATOM 975 N N . ARG A 1 124 ? -13.900 3.407 9.852 1.00 80.56 124 ARG A N 1
ATOM 976 C CA . ARG A 1 124 ? -12.451 3.512 9.635 1.00 80.56 124 ARG A CA 1
ATOM 977 C C . ARG A 1 124 ? -11.699 2.219 9.951 1.00 80.56 124 ARG A C 1
ATOM 979 O O . ARG A 1 124 ? -10.668 1.973 9.335 1.00 80.56 124 ARG A O 1
ATOM 986 N N . GLY A 1 125 ? -12.162 1.444 10.929 1.00 73.69 125 GLY A N 1
ATOM 987 C CA . GLY A 1 125 ? -11.483 0.247 11.443 1.00 73.69 125 GLY A CA 1
ATOM 988 C C . GLY A 1 125 ? -12.069 -1.065 10.917 1.00 73.69 125 GLY A C 1
ATOM 989 O O . GLY A 1 125 ? -13.210 -1.098 10.459 1.00 73.69 125 GLY A O 1
ATOM 990 N N . ASP A 1 126 ? -11.294 -2.145 11.014 1.00 67.00 126 ASP A N 1
ATOM 991 C CA . ASP A 1 126 ? -11.656 -3.518 10.622 1.00 67.00 126 ASP A CA 1
ATOM 992 C C . ASP A 1 126 ? -12.217 -4.370 11.762 1.00 67.00 126 ASP A C 1
ATOM 994 O O . ASP A 1 126 ? -12.921 -5.352 11.531 1.00 67.00 126 ASP A O 1
ATOM 998 N N . PHE A 1 127 ? -11.866 -4.037 12.999 1.00 65.56 127 PHE A N 1
ATOM 999 C CA . PHE A 1 127 ? -12.110 -4.903 14.141 1.00 65.56 127 PHE A CA 1
ATOM 1000 C C . PHE A 1 127 ? -13.543 -4.769 14.669 1.00 65.56 127 PHE A C 1
ATOM 1002 O O . PHE A 1 127 ? -13.928 -3.702 15.130 1.00 65.56 127 PHE A O 1
ATOM 1009 N N . TRP A 1 128 ? -14.319 -5.856 14.644 1.00 70.12 128 TRP A N 1
ATOM 1010 C CA . TRP A 1 128 ? -15.688 -5.925 15.174 1.00 70.12 128 TRP A CA 1
ATOM 1011 C C . TRP A 1 128 ? -15.821 -7.100 16.143 1.00 70.12 128 TRP A C 1
ATOM 1013 O O . TRP A 1 128 ? -15.983 -8.247 15.732 1.00 70.12 128 TRP A O 1
ATOM 1023 N N . LEU A 1 129 ? -15.751 -6.827 17.446 1.00 72.69 129 LEU A N 1
ATOM 1024 C CA . LEU A 1 129 ? -15.944 -7.845 18.478 1.00 72.69 129 LEU A CA 1
ATOM 1025 C C . LEU A 1 129 ? -17.405 -7.818 18.971 1.00 72.69 129 LEU A C 1
ATOM 1027 O O . LEU A 1 129 ? -17.816 -6.828 19.581 1.00 72.69 129 LEU A O 1
ATOM 1031 N N . PRO A 1 130 ? -18.198 -8.892 18.785 1.00 74.06 130 PRO A N 1
ATOM 1032 C CA . PRO A 1 130 ? -19.621 -8.906 19.153 1.00 74.06 130 PRO A CA 1
ATOM 1033 C C . PRO A 1 130 ? -19.870 -8.874 20.669 1.00 74.06 130 PRO A C 1
ATOM 1035 O O . PRO A 1 130 ? -21.010 -8.759 21.107 1.00 74.06 130 PRO A O 1
ATOM 1038 N N . THR A 1 131 ? -18.817 -8.965 21.482 1.00 76.81 131 THR A N 1
ATOM 1039 C CA . THR A 1 131 ? -18.874 -8.902 22.944 1.00 76.81 131 THR A CA 1
ATOM 1040 C C . THR A 1 131 ? -17.955 -7.806 23.475 1.00 76.81 131 THR A C 1
ATOM 1042 O O . THR A 1 131 ? -17.000 -7.412 22.811 1.00 76.81 131 THR A O 1
ATOM 1045 N N . HIS A 1 132 ? -18.220 -7.314 24.683 1.00 80.94 132 HIS A N 1
ATOM 1046 C CA . HIS A 1 132 ? -17.352 -6.341 25.336 1.00 80.94 132 HIS A CA 1
ATOM 1047 C C . HIS A 1 132 ? -15.995 -6.981 25.672 1.00 80.94 132 HIS A C 1
ATOM 1049 O O . HIS A 1 132 ? -15.930 -8.172 25.994 1.00 80.94 132 HIS A O 1
ATOM 1055 N N . PHE A 1 133 ? -14.909 -6.203 25.654 1.00 78.06 133 PHE A N 1
ATOM 1056 C CA . PHE A 1 133 ? -13.555 -6.721 25.880 1.00 78.06 133 PHE A CA 1
ATOM 1057 C C . PHE A 1 133 ? -13.419 -7.421 27.238 1.00 78.06 133 PHE A C 1
ATOM 1059 O O . PHE A 1 133 ? -12.824 -8.493 27.337 1.00 78.06 133 PHE A O 1
ATOM 1066 N N . GLN A 1 134 ? -14.011 -6.856 28.296 1.00 79.69 134 GLN A N 1
ATOM 1067 C CA . GLN A 1 134 ? -13.976 -7.468 29.631 1.00 79.69 134 GLN A CA 1
ATOM 1068 C C . GLN A 1 134 ? -14.647 -8.838 29.701 1.00 79.69 134 GLN A C 1
ATOM 1070 O O . GLN A 1 134 ? -14.230 -9.639 30.531 1.00 79.69 134 GLN A O 1
ATOM 1075 N N . ASN A 1 135 ? -15.580 -9.152 28.805 1.00 82.00 135 ASN A N 1
ATOM 1076 C CA . ASN A 1 135 ? -16.229 -10.461 28.771 1.00 82.00 135 ASN A CA 1
ATOM 1077 C C . ASN A 1 135 ? -15.306 -11.549 28.184 1.00 82.00 135 ASN A C 1
ATOM 1079 O O . ASN A 1 135 ? -15.602 -12.736 28.303 1.00 82.00 135 ASN A O 1
ATOM 1083 N N . LEU A 1 136 ? -14.193 -11.171 27.538 1.00 79.62 136 LEU A N 1
ATOM 1084 C CA . LEU A 1 136 ? -13.263 -12.127 26.942 1.00 79.62 136 LEU A CA 1
ATOM 1085 C C . LEU A 1 136 ? -12.449 -12.896 27.998 1.00 79.62 136 LEU A C 1
ATOM 1087 O O . LEU A 1 136 ? -12.021 -12.312 29.003 1.00 79.62 136 LEU A O 1
ATOM 1091 N N . PRO A 1 137 ? -12.130 -14.177 27.741 1.00 76.44 137 PRO A N 1
ATOM 1092 C CA . PRO A 1 137 ? -11.133 -14.902 28.520 1.00 76.44 137 PRO A CA 1
ATOM 1093 C C . PRO A 1 137 ? -9.737 -14.268 28.425 1.00 76.44 137 PRO A C 1
ATOM 1095 O O . PRO A 1 137 ? -9.379 -13.712 27.382 1.00 76.44 137 PRO A O 1
ATOM 1098 N N . LEU A 1 138 ? -8.920 -14.402 29.479 1.00 72.12 138 LEU A N 1
ATOM 1099 C CA . LEU A 1 138 ? -7.582 -13.798 29.564 1.00 72.12 138 LEU A CA 1
ATOM 1100 C C . LEU A 1 138 ? -6.682 -14.043 28.334 1.00 72.12 138 LEU A C 1
ATOM 1102 O O . LEU A 1 138 ? -6.107 -13.068 27.847 1.00 72.12 138 LEU A O 1
ATOM 1106 N N . PRO A 1 139 ? -6.591 -15.261 27.755 1.00 72.75 139 PRO A N 1
ATOM 1107 C CA . PRO A 1 139 ? -5.747 -15.483 26.580 1.00 72.75 139 PRO A CA 1
ATOM 1108 C C . PRO A 1 139 ? -6.120 -14.600 25.382 1.00 72.75 139 PRO A C 1
ATOM 1110 O O . PRO A 1 139 ? -5.238 -14.100 24.694 1.00 72.75 139 PRO A O 1
ATOM 1113 N N . PHE A 1 140 ? -7.413 -14.347 25.155 1.00 71.38 140 PHE A N 1
ATOM 1114 C CA . PHE A 1 140 ? -7.864 -13.485 24.058 1.00 71.38 140 PHE A CA 1
ATOM 1115 C C . PHE A 1 140 ? -7.583 -12.007 24.341 1.00 71.38 140 PHE A C 1
ATOM 1117 O O . PHE A 1 140 ? -7.182 -11.281 23.436 1.00 71.38 140 PHE A O 1
ATOM 1124 N N . LYS A 1 141 ? -7.713 -11.568 25.600 1.00 70.88 141 LYS A N 1
ATOM 1125 C CA . LYS A 1 141 ? -7.343 -10.204 26.015 1.00 70.88 141 LYS A CA 1
ATOM 1126 C C . LYS A 1 141 ? -5.861 -9.912 25.765 1.00 70.88 141 LYS A C 1
ATOM 1128 O O . LYS A 1 141 ? -5.531 -8.828 25.295 1.00 70.88 141 LYS A O 1
ATOM 1133 N N . MET A 1 142 ? -4.987 -10.889 26.028 1.00 67.62 142 MET A N 1
ATOM 1134 C CA . MET A 1 142 ? -3.540 -10.768 25.803 1.00 67.62 142 MET A CA 1
ATOM 1135 C C . MET A 1 142 ? -3.171 -10.661 24.316 1.00 67.62 142 MET A C 1
ATOM 1137 O O . MET A 1 142 ? -2.225 -9.958 23.977 1.00 67.62 142 MET A O 1
ATOM 1141 N N . VAL A 1 143 ? -3.919 -11.325 23.427 1.00 66.44 143 VAL A N 1
ATOM 1142 C CA . VAL A 1 143 ? -3.683 -11.274 21.970 1.00 66.44 143 VAL A CA 1
ATOM 1143 C C . VAL A 1 143 ? -4.064 -9.916 21.372 1.00 66.44 143 VAL A C 1
ATOM 1145 O O . VAL A 1 143 ? -3.430 -9.472 20.420 1.00 66.44 143 VAL A O 1
ATOM 1148 N N . LEU A 1 144 ? -5.063 -9.233 21.936 1.00 62.44 144 LEU A N 1
ATOM 1149 C CA . LEU A 1 144 ? -5.547 -7.943 21.430 1.00 62.44 144 LEU A CA 1
ATOM 1150 C C . LEU A 1 144 ? -4.638 -6.748 21.773 1.00 62.44 144 LEU A C 1
ATOM 1152 O O . LEU A 1 144 ? -4.924 -5.636 21.343 1.00 62.44 144 LEU A O 1
ATOM 1156 N N . GLY A 1 145 ? -3.545 -6.956 22.518 1.00 54.34 145 GLY A N 1
ATOM 1157 C CA . GLY A 1 145 ? -2.548 -5.912 22.789 1.00 54.34 145 GLY A CA 1
ATOM 1158 C C . GLY A 1 145 ? -2.980 -4.829 23.788 1.00 54.34 145 GLY A C 1
ATOM 1159 O O . GLY A 1 145 ? -2.254 -3.855 23.953 1.00 54.34 145 GLY A O 1
ATOM 1160 N N . GLY A 1 146 ? -4.114 -5.005 24.480 1.00 56.50 146 GLY A N 1
ATOM 1161 C CA . GLY A 1 146 ? -4.634 -4.065 25.482 1.00 56.50 146 GLY A CA 1
ATOM 1162 C C . GLY A 1 146 ? -5.656 -3.064 24.931 1.00 56.50 146 GLY A C 1
ATOM 1163 O O . GLY A 1 146 ? -6.282 -3.301 23.898 1.00 56.50 146 GLY A O 1
ATOM 1164 N N . ALA A 1 147 ? -5.874 -1.963 25.659 1.00 53.59 147 ALA A N 1
ATOM 1165 C CA . ALA A 1 147 ? -6.725 -0.873 25.190 1.00 53.59 147 ALA A CA 1
ATOM 1166 C C . ALA A 1 147 ? -6.085 -0.198 23.968 1.00 53.59 147 ALA A C 1
ATOM 1168 O O . ALA A 1 147 ? -4.873 -0.025 23.884 1.00 53.59 147 ALA A O 1
ATOM 1169 N N . SER A 1 148 ? -6.913 0.176 23.001 1.00 48.34 148 SER A N 1
ATOM 1170 C CA . SER A 1 148 ? -6.456 0.854 21.796 1.00 48.34 148 SER A CA 1
ATOM 1171 C C . SER A 1 148 ? -6.133 2.315 22.037 1.00 48.34 148 SER A C 1
ATOM 1173 O O . SER A 1 148 ? -7.041 3.105 22.276 1.00 48.34 148 SER A O 1
ATOM 1175 N N . GLU A 1 149 ? -4.883 2.699 21.820 1.00 50.75 149 GLU A N 1
ATOM 1176 C CA . GLU A 1 149 ? -4.455 4.093 21.874 1.00 50.75 149 GLU A CA 1
ATOM 1177 C C . GLU A 1 149 ? -4.365 4.669 20.451 1.00 50.75 149 GLU A C 1
ATOM 1179 O O . GLU A 1 149 ? -3.391 4.454 19.731 1.00 50.75 149 GLU A O 1
ATOM 1184 N N . THR A 1 150 ? -5.403 5.381 20.005 1.00 51.47 150 THR A N 1
ATOM 1185 C CA . THR A 1 150 ? -5.323 6.240 18.811 1.00 51.47 150 THR A CA 1
ATOM 1186 C C . THR A 1 150 ? -5.220 7.694 19.255 1.00 51.47 150 THR A C 1
ATOM 1188 O O . THR A 1 150 ? -6.038 8.131 20.061 1.00 51.47 150 THR A O 1
ATOM 1191 N N . PHE A 1 151 ? -4.250 8.440 18.716 1.00 64.19 151 PHE A N 1
ATOM 1192 C CA . PHE A 1 151 ? -4.016 9.860 19.017 1.00 64.19 151 PHE A CA 1
ATOM 1193 C C . PHE A 1 151 ? -4.274 10.719 17.769 1.00 64.19 151 PHE A C 1
ATOM 1195 O O . PHE A 1 151 ? -3.346 10.994 17.010 1.00 64.19 151 PHE A O 1
ATOM 1202 N N . PRO A 1 152 ? -5.516 11.159 17.520 1.00 68.56 152 PRO A N 1
ATOM 1203 C CA . PRO A 1 152 ? -5.895 11.873 16.306 1.00 68.56 152 PRO A CA 1
ATOM 1204 C C . PRO A 1 152 ? -5.760 13.392 16.454 1.00 68.56 152 PRO A C 1
ATOM 1206 O O . PRO A 1 152 ? -6.493 14.173 15.853 1.00 68.56 152 PRO A O 1
ATOM 1209 N N . TRP A 1 153 ? -4.825 13.827 17.288 1.00 79.88 153 TRP A N 1
ATOM 1210 C CA . TRP A 1 153 ? -4.448 15.221 17.448 1.00 79.88 153 TRP A CA 1
ATOM 1211 C C . TRP A 1 153 ? -3.046 15.309 18.021 1.00 79.88 153 TRP A C 1
ATOM 1213 O O . TRP A 1 153 ? -2.528 14.392 18.658 1.00 79.88 153 TRP A O 1
ATOM 1223 N N . THR A 1 154 ? -2.451 16.478 17.850 1.00 84.25 154 THR A N 1
ATOM 1224 C CA . THR A 1 154 ? -1.233 16.869 18.554 1.00 84.25 154 THR A CA 1
ATOM 1225 C C . THR A 1 154 ? -1.605 17.624 19.829 1.00 84.25 154 THR A C 1
ATOM 1227 O O . THR A 1 154 ? -2.470 18.496 19.801 1.00 84.25 154 THR A O 1
ATOM 1230 N N . LEU A 1 155 ? -0.955 17.335 20.956 1.00 85.69 155 LEU A N 1
ATOM 1231 C CA . LEU A 1 155 ? -1.130 18.144 22.166 1.00 85.69 155 LEU A CA 1
ATOM 1232 C C . LEU A 1 155 ? -0.356 19.459 22.045 1.00 85.69 155 LEU A C 1
ATOM 1234 O O . LEU A 1 155 ? 0.788 19.485 21.587 1.00 85.69 155 LEU A O 1
ATOM 1238 N N . SER A 1 156 ? -0.961 20.563 22.480 1.00 88.56 156 SER A N 1
ATOM 1239 C CA . SER A 1 156 ? -0.245 21.830 22.579 1.00 88.56 156 SER A CA 1
ATOM 1240 C C . SER A 1 156 ? 0.833 21.758 23.665 1.00 88.56 156 SER A C 1
ATOM 1242 O O . SER A 1 156 ? 0.707 21.041 24.662 1.00 88.56 156 SER A O 1
ATOM 1244 N N . ARG A 1 157 ? 1.889 22.566 23.515 1.00 87.75 157 ARG A N 1
ATOM 1245 C CA . ARG A 1 157 ? 2.943 22.690 24.532 1.00 87.75 157 ARG A CA 1
ATOM 1246 C C . ARG A 1 157 ? 2.377 23.056 25.909 1.00 87.75 157 ARG A C 1
ATOM 1248 O O . ARG A 1 157 ? 2.837 22.530 26.913 1.00 87.75 157 ARG A O 1
ATOM 1255 N N . LYS A 1 158 ? 1.364 23.927 25.950 1.00 88.12 158 LYS A N 1
ATOM 1256 C CA . LYS A 1 158 ? 0.736 24.378 27.199 1.00 88.12 158 LYS A CA 1
ATOM 1257 C C . LYS A 1 158 ? 0.049 23.221 27.926 1.00 88.12 158 LYS A C 1
ATOM 1259 O O . LYS A 1 158 ? 0.154 23.116 29.143 1.00 88.12 158 LYS A O 1
ATOM 1264 N N . THR A 1 159 ? -0.610 22.334 27.184 1.00 86.69 159 THR A N 1
ATOM 1265 C CA . THR A 1 159 ? -1.211 21.117 27.745 1.00 86.69 159 THR A CA 1
ATOM 1266 C C . THR A 1 159 ? -0.152 20.148 28.226 1.00 86.69 159 THR A C 1
ATOM 1268 O O . THR A 1 159 ? -0.240 19.688 29.354 1.00 86.69 159 THR A O 1
ATOM 1271 N N . PHE A 1 160 ? 0.900 19.925 27.435 1.00 82.25 160 PHE A N 1
ATOM 1272 C CA . PHE A 1 160 ? 2.028 19.083 27.843 1.00 82.25 160 PHE A CA 1
ATOM 1273 C C . PHE A 1 160 ? 2.705 19.569 29.140 1.00 82.25 160 PHE A C 1
ATOM 1275 O O . PHE A 1 160 ? 3.168 18.766 29.944 1.00 82.25 160 PHE A O 1
ATOM 1282 N N . GLU A 1 161 ? 2.755 20.884 29.369 1.00 83.62 161 GLU A N 1
ATOM 1283 C CA . GLU A 1 161 ? 3.328 21.488 30.580 1.00 83.62 161 GLU A CA 1
ATOM 1284 C C . GLU A 1 161 ? 2.346 21.540 31.775 1.00 83.62 161 GLU A C 1
ATOM 1286 O O . GLU A 1 161 ? 2.767 21.826 32.901 1.00 83.62 161 GLU A O 1
ATOM 1291 N N . THR A 1 162 ? 1.053 21.247 31.575 1.00 82.31 162 THR A N 1
ATOM 1292 C CA . THR A 1 162 ? 0.033 21.250 32.639 1.00 82.31 162 THR A CA 1
ATOM 1293 C C . THR A 1 162 ? 0.087 19.935 33.416 1.00 82.31 162 THR A C 1
ATOM 1295 O O . THR A 1 162 ? -0.544 18.957 33.046 1.00 82.31 162 THR A O 1
ATOM 1298 N N . LYS A 1 163 ? 0.846 19.896 34.515 1.00 76.06 163 LYS A N 1
ATOM 1299 C CA . LYS A 1 163 ? 1.142 18.660 35.270 1.00 76.06 163 LYS A CA 1
ATOM 1300 C C . LYS A 1 163 ? -0.088 17.874 35.734 1.00 76.06 163 LYS A C 1
ATOM 1302 O O . LYS A 1 163 ? -0.011 16.658 35.854 1.00 76.06 163 LYS A O 1
ATOM 1307 N N . GLU A 1 164 ? -1.178 18.565 36.049 1.00 80.12 164 GLU A N 1
ATOM 1308 C CA . GLU A 1 164 ? -2.416 17.971 36.559 1.00 80.12 164 GLU A CA 1
ATOM 1309 C C . GLU A 1 164 ? -3.299 17.380 35.453 1.00 80.12 164 GLU A C 1
ATOM 1311 O O . GLU A 1 164 ? -4.176 16.574 35.746 1.00 80.12 164 GLU A O 1
ATOM 1316 N N . ILE A 1 165 ? -3.074 17.769 34.195 1.00 73.50 165 ILE A N 1
ATOM 1317 C CA . ILE A 1 165 ? -3.822 17.272 33.042 1.00 73.50 165 ILE A CA 1
ATOM 1318 C C . ILE A 1 165 ? -2.857 16.572 32.088 1.00 73.50 165 ILE A C 1
ATOM 1320 O O . ILE A 1 165 ? -2.048 17.200 31.413 1.00 73.50 165 ILE A O 1
ATOM 1324 N N . GLY A 1 166 ? -3.008 15.259 31.980 1.00 66.19 166 GLY A N 1
ATOM 1325 C CA . GLY A 1 166 ? -2.540 14.494 30.829 1.00 66.19 166 GLY A CA 1
ATOM 1326 C C . GLY A 1 166 ? -3.676 14.285 29.831 1.00 66.19 166 GLY A C 1
ATOM 1327 O O . GLY A 1 166 ? -4.794 14.759 30.026 1.00 66.19 166 GLY A O 1
ATOM 1328 N N . PHE A 1 167 ? -3.409 13.543 28.761 1.00 59.94 167 PHE A N 1
ATOM 1329 C CA . PHE A 1 167 ? -4.484 12.939 27.983 1.00 59.94 167 PHE A CA 1
ATOM 1330 C C . PHE A 1 167 ? -4.636 11.488 28.444 1.00 59.94 167 PHE A C 1
ATOM 1332 O O . PHE A 1 167 ? -3.712 10.694 28.268 1.00 59.94 167 PHE A O 1
ATOM 1339 N N . CYS A 1 168 ? -5.779 11.146 29.042 1.00 52.84 168 CYS A N 1
ATOM 1340 C CA . CYS A 1 168 ? -6.145 9.749 29.225 1.00 52.84 168 CYS A CA 1
ATOM 1341 C C . CYS A 1 168 ? -6.765 9.285 27.919 1.00 52.84 168 CYS A C 1
ATOM 1343 O O . CYS A 1 168 ? -7.709 9.896 27.433 1.00 52.84 168 CYS A O 1
ATOM 1345 N N . HIS A 1 169 ? -6.217 8.207 27.365 1.00 52.75 169 HIS A N 1
ATOM 1346 C CA . HIS A 1 169 ? -6.788 7.482 26.235 1.00 52.75 169 HIS A CA 1
ATOM 1347 C C . HIS A 1 169 ? -8.300 7.378 26.430 1.00 52.75 169 HIS A C 1
ATOM 1349 O O . HIS A 1 169 ? -8.762 6.898 27.471 1.00 52.75 169 HIS A O 1
ATOM 1355 N N . GLY A 1 170 ? -9.068 7.834 25.444 1.00 43.91 170 GLY A N 1
ATOM 1356 C CA . GLY A 1 170 ? -10.503 7.643 25.473 1.00 43.91 170 GLY A CA 1
ATOM 1357 C C . GLY A 1 170 ? -10.793 6.147 25.570 1.00 43.91 170 GLY A C 1
ATOM 1358 O O . GLY A 1 170 ? -10.565 5.405 24.622 1.00 43.91 170 GLY A O 1
ATOM 1359 N N . SER A 1 171 ? -11.367 5.710 26.690 1.00 43.59 171 SER A N 1
ATOM 1360 C CA . SER A 1 171 ? -12.200 4.497 26.739 1.00 43.59 171 SER A CA 1
ATOM 1361 C C . SER A 1 171 ? -13.582 4.808 26.128 1.00 43.59 171 SER A C 1
ATOM 1363 O O . SER A 1 171 ? -14.620 4.419 26.652 1.00 43.59 171 SER A O 1
ATOM 1365 N N . CYS A 1 172 ? -13.596 5.624 25.068 1.00 39.66 172 CYS A N 1
ATOM 1366 C CA . CYS A 1 172 ? -14.760 6.255 24.456 1.00 39.66 172 CYS A CA 1
ATOM 1367 C C . CYS A 1 172 ? -14.610 6.186 22.925 1.00 39.66 172 CYS A C 1
ATOM 1369 O O . CYS A 1 172 ? -13.490 6.241 22.411 1.00 39.66 172 CYS A O 1
ATOM 1371 N N . PRO A 1 173 ? -15.713 5.998 22.183 1.00 37.94 173 PRO A N 1
ATOM 1372 C CA . PRO A 1 173 ? -15.703 5.316 20.903 1.00 37.94 173 PRO A CA 1
ATOM 1373 C C . PRO A 1 173 ? -15.235 6.250 19.804 1.00 37.94 173 PRO A C 1
ATOM 1375 O O . PRO A 1 173 ? -15.931 7.166 19.372 1.00 37.94 173 PRO A O 1
ATOM 1378 N N . PHE A 1 174 ? -14.022 5.981 19.360 1.00 38.28 174 PHE A N 1
ATOM 1379 C CA . PHE A 1 174 ? -13.457 6.552 18.163 1.00 38.28 174 PHE A CA 1
ATOM 1380 C C . PHE A 1 174 ? -14.031 5.907 16.901 1.00 38.28 174 PHE A C 1
ATOM 1382 O O . PHE A 1 174 ? -14.442 4.746 16.933 1.00 38.28 174 PHE A O 1
ATOM 1389 N N . PHE A 1 175 ? -13.964 6.650 15.788 1.00 37.16 175 PHE A N 1
ATOM 1390 C CA . PHE A 1 175 ? -13.833 6.109 14.430 1.00 37.16 175 PHE A CA 1
ATOM 1391 C C . PHE A 1 175 ? -13.008 4.812 14.453 1.00 37.16 175 PHE A C 1
ATOM 1393 O O . PHE A 1 175 ? -11.783 4.855 14.580 1.00 37.16 175 PHE A O 1
ATOM 1400 N N . GLY A 1 176 ? -13.660 3.669 14.307 1.00 42.22 176 GLY A N 1
ATOM 1401 C CA . GLY A 1 176 ? -13.008 2.412 13.991 1.00 42.22 176 GLY A CA 1
ATOM 1402 C C . GLY A 1 176 ? -13.235 1.343 15.029 1.00 42.22 176 GLY A C 1
ATOM 1403 O O . GLY A 1 176 ? -12.275 1.000 15.700 1.00 42.22 176 GLY A O 1
ATOM 1404 N N . GLY A 1 177 ? -14.446 0.783 15.145 1.00 40.75 177 GLY A N 1
ATOM 1405 C CA . GLY A 1 177 ? -14.679 -0.608 15.582 1.00 40.75 177 GLY A CA 1
ATOM 1406 C C . GLY A 1 177 ? -14.195 -1.030 16.986 1.00 40.75 177 GLY A C 1
ATOM 1407 O O . GLY A 1 177 ? -14.459 -2.140 17.440 1.00 40.75 177 GLY A O 1
ATOM 1408 N N . ARG A 1 178 ? -13.534 -0.157 17.747 1.00 48.34 178 ARG A N 1
ATOM 1409 C CA . ARG A 1 178 ? -12.928 -0.476 19.049 1.00 48.34 178 ARG A CA 1
ATOM 1410 C C . ARG A 1 178 ? -13.778 -0.022 20.235 1.00 48.34 178 ARG A C 1
ATOM 1412 O O . ARG A 1 178 ? -13.269 0.105 21.345 1.00 48.34 178 ARG A O 1
ATOM 1419 N N . SER A 1 179 ? -15.091 0.138 20.040 1.00 52.19 179 SER A N 1
ATOM 1420 C CA . SER A 1 179 ? -16.090 0.393 21.099 1.00 52.19 179 SER A CA 1
ATOM 1421 C C . SER A 1 179 ? -16.298 -0.810 22.047 1.00 52.19 179 SER A C 1
ATOM 1423 O O . SER A 1 179 ? -17.404 -1.070 22.517 1.00 52.19 179 SER A O 1
ATOM 1425 N N . THR A 1 180 ? -15.245 -1.577 22.318 1.00 54.78 180 THR A N 1
ATOM 1426 C CA . THR A 1 180 ? -15.233 -2.729 23.226 1.00 54.78 180 THR A CA 1
ATOM 1427 C C . THR A 1 180 ? -14.735 -2.370 24.621 1.00 54.78 180 THR A C 1
ATOM 1429 O O . THR A 1 180 ? -14.733 -3.241 25.488 1.00 54.78 180 THR A O 1
ATOM 1432 N N . PHE A 1 181 ? -14.257 -1.137 24.813 1.00 59.00 181 PHE A N 1
ATOM 1433 C CA . PHE A 1 181 ? -13.749 -0.599 26.071 1.00 59.00 181 PHE A CA 1
ATOM 1434 C C . PHE A 1 181 ? -14.579 0.621 26.434 1.00 59.00 181 PHE A C 1
ATOM 1436 O O . PHE A 1 181 ? -14.288 1.706 25.942 1.00 59.00 181 PHE A O 1
ATOM 1443 N N . TRP A 1 182 ? -15.626 0.448 27.233 1.00 66.44 182 TRP A N 1
ATOM 1444 C CA . TRP A 1 182 ? -16.384 1.581 27.744 1.00 66.44 182 TRP A CA 1
ATOM 1445 C C . TRP A 1 182 ? -17.052 1.253 29.083 1.00 66.44 182 TRP A C 1
ATOM 1447 O O . TRP A 1 182 ? -17.183 0.098 29.493 1.00 66.44 182 TRP A O 1
ATOM 1457 N N . SER A 1 183 ? -17.400 2.313 29.801 1.00 74.94 183 SER A N 1
ATOM 1458 C CA . SER A 1 183 ? -17.963 2.273 31.147 1.00 74.94 183 SER A CA 1
ATOM 1459 C C . SER A 1 183 ? -19.450 1.910 31.079 1.00 74.94 183 SER A C 1
ATOM 1461 O O . SER A 1 183 ? -20.195 2.595 30.390 1.00 74.94 183 SER A O 1
ATOM 1463 N N . ALA A 1 184 ? -19.918 0.881 31.798 1.00 86.25 184 ALA A N 1
ATOM 1464 C CA . ALA A 1 184 ? -21.328 0.467 31.717 1.00 86.25 184 ALA A CA 1
ATOM 1465 C C . ALA A 1 184 ? -22.316 1.521 32.264 1.00 86.25 184 ALA A C 1
ATOM 1467 O O . ALA A 1 184 ? -23.514 1.416 32.031 1.00 86.25 184 ALA A O 1
ATOM 1468 N N . TRP A 1 185 ? -21.839 2.536 32.983 1.00 90.12 185 TRP A N 1
ATOM 1469 C CA . TRP A 1 185 ? -22.664 3.512 33.689 1.00 90.12 185 TRP A CA 1
ATOM 1470 C C . TRP A 1 185 ? -23.447 4.406 32.719 1.00 90.12 185 TRP A C 1
ATOM 1472 O O . TRP A 1 185 ? -22.862 5.123 31.905 1.00 90.12 185 TRP A O 1
ATOM 1482 N N . CYS A 1 186 ? -24.772 4.380 32.846 1.00 92.06 186 CYS A N 1
ATOM 1483 C CA . CYS A 1 186 ? -25.742 5.094 32.016 1.00 92.06 186 CYS A CA 1
ATOM 1484 C C . CYS A 1 186 ? -26.747 5.863 32.899 1.00 92.06 186 CYS A C 1
ATOM 1486 O O . CYS A 1 186 ? -27.932 5.538 32.892 1.00 92.06 186 CYS A O 1
ATOM 1488 N N . PRO A 1 187 ? -26.292 6.844 33.702 1.00 91.69 187 PRO A N 1
ATOM 1489 C CA . PRO A 1 187 ? -27.166 7.624 34.572 1.00 91.69 187 PRO A CA 1
ATOM 1490 C C . PRO A 1 187 ? -28.153 8.474 33.762 1.00 91.69 187 PRO A C 1
ATOM 1492 O O . PRO A 1 187 ? -27.864 8.890 32.635 1.00 91.69 187 PRO A O 1
ATOM 1495 N N . ARG A 1 188 ? -29.297 8.783 34.379 1.00 90.75 188 ARG A N 1
ATOM 1496 C CA . ARG A 1 188 ? -30.346 9.637 33.814 1.00 90.75 188 ARG A CA 1
ATOM 1497 C C . ARG A 1 188 ? -30.277 11.041 34.432 1.00 90.75 188 ARG A C 1
ATOM 1499 O O . ARG A 1 188 ? -30.827 11.251 35.513 1.00 90.75 188 ARG A O 1
ATOM 1506 N N . PRO A 1 189 ? -29.615 12.023 33.792 1.00 90.50 189 PRO A N 1
ATOM 1507 C CA . PRO A 1 189 ? -29.621 13.394 34.294 1.00 90.50 189 PRO A CA 1
ATOM 1508 C C . PRO A 1 189 ? -31.020 14.014 34.198 1.00 90.50 189 PRO A C 1
ATOM 1510 O O . PRO A 1 189 ? -31.756 13.787 33.235 1.00 90.50 189 PRO A O 1
ATOM 1513 N N . THR A 1 190 ? -31.378 14.859 35.165 1.00 85.62 190 THR A N 1
ATOM 1514 C CA . THR A 1 190 ? -32.576 15.700 35.047 1.00 85.62 190 THR A CA 1
ATOM 1515 C C . THR A 1 190 ? -32.305 16.883 34.114 1.00 85.62 190 THR A C 1
ATOM 1517 O O . THR A 1 190 ? -31.159 17.289 33.913 1.00 85.62 190 THR A O 1
ATOM 1520 N N . ALA A 1 191 ? -33.363 17.482 33.560 1.00 84.50 191 ALA A N 1
ATOM 1521 C CA . ALA A 1 191 ? -33.239 18.651 32.684 1.00 84.50 191 ALA A CA 1
ATOM 1522 C C . ALA A 1 191 ? -32.536 19.844 33.364 1.00 84.50 191 ALA A C 1
ATOM 1524 O O . ALA A 1 191 ? -31.869 20.625 32.696 1.00 84.50 191 ALA A O 1
ATOM 1525 N N . GLU A 1 192 ? -32.636 19.967 34.692 1.00 83.00 192 GLU A N 1
ATOM 1526 C CA . GLU A 1 192 ? -31.951 21.010 35.473 1.00 83.00 192 GLU A CA 1
ATOM 1527 C C . GLU A 1 192 ? -30.423 20.860 35.457 1.00 83.00 192 GLU A C 1
ATOM 1529 O O . GLU A 1 192 ? -29.705 21.838 35.649 1.00 83.00 192 GLU A O 1
ATOM 1534 N N . LEU A 1 193 ? -29.918 19.647 35.211 1.00 87.44 193 LEU A N 1
ATOM 1535 C CA . LEU A 1 193 ? -28.485 19.379 35.114 1.00 87.44 193 LEU A CA 1
ATOM 1536 C C . LEU A 1 193 ? -27.919 19.727 33.729 1.00 87.44 193 LEU A C 1
ATOM 1538 O O . LEU A 1 193 ? -26.712 19.934 33.612 1.00 87.44 193 LEU A O 1
ATOM 1542 N N . MET A 1 194 ? -28.770 19.847 32.703 1.00 91.50 194 MET A N 1
ATOM 1543 C CA . MET A 1 194 ? -28.413 20.159 31.312 1.00 91.50 194 MET A CA 1
ATOM 1544 C C . MET A 1 194 ? -28.271 21.675 31.081 1.00 91.50 194 MET A C 1
ATOM 1546 O O . MET A 1 194 ? -29.037 22.293 30.339 1.00 91.50 194 MET A O 1
ATOM 1550 N N . ARG A 1 195 ? -27.287 22.293 31.743 1.00 89.62 195 ARG A N 1
ATOM 1551 C CA . ARG A 1 195 ? -27.038 23.745 31.691 1.00 89.62 195 ARG A CA 1
ATOM 1552 C C . ARG A 1 195 ? -26.757 24.226 30.261 1.00 89.62 195 ARG A C 1
ATOM 1554 O O . ARG A 1 195 ? -25.946 23.631 29.554 1.00 89.62 195 ARG A O 1
ATOM 1561 N N . ASP A 1 196 ? -27.412 25.317 29.868 1.00 90.12 196 ASP A N 1
ATOM 1562 C CA . ASP A 1 196 ? -27.314 25.983 28.557 1.00 90.12 196 ASP A CA 1
ATOM 1563 C C . ASP A 1 196 ? -27.778 25.158 27.347 1.00 90.12 196 ASP A C 1
ATOM 1565 O O . ASP A 1 196 ? -27.561 25.559 26.203 1.00 90.12 196 ASP A O 1
ATOM 1569 N N . PHE A 1 197 ? -28.459 24.028 27.569 1.00 94.06 197 PHE A N 1
ATOM 1570 C CA . PHE A 1 197 ? -29.079 23.280 26.478 1.00 94.06 197 PHE A CA 1
ATOM 1571 C C . PHE A 1 197 ? -30.239 24.089 25.861 1.00 94.06 197 PHE A C 1
ATOM 1573 O O . PHE A 1 197 ? -31.062 24.635 26.602 1.00 94.06 197 PHE A O 1
ATOM 1580 N N . PRO A 1 198 ? -30.342 24.165 24.518 1.00 93.50 198 PRO A N 1
ATOM 1581 C CA . PRO A 1 198 ? -31.454 24.822 23.837 1.00 93.50 198 PRO A CA 1
ATOM 1582 C C . PRO A 1 198 ? -32.812 24.244 24.239 1.00 93.50 198 PRO A C 1
ATOM 1584 O O . PRO A 1 198 ? -32.931 23.058 24.557 1.00 93.50 198 PRO A O 1
ATOM 1587 N N . GLU A 1 199 ? -33.861 25.064 24.148 1.00 91.25 199 GLU A N 1
ATOM 1588 C CA . GLU A 1 199 ? -35.216 24.675 24.550 1.00 91.25 199 GLU A CA 1
ATOM 1589 C C . GLU A 1 199 ? -35.711 23.422 23.810 1.00 91.25 199 GLU A C 1
ATOM 1591 O O . GLU A 1 199 ? -36.316 22.548 24.426 1.00 91.25 199 GLU A O 1
ATOM 1596 N N . SER A 1 200 ? -35.391 23.272 22.522 1.00 90.75 200 SER A N 1
ATOM 1597 C CA . SER A 1 200 ? -35.752 22.078 21.748 1.00 90.75 200 SER A CA 1
ATOM 1598 C C . SER A 1 200 ? -35.102 20.797 22.275 1.00 90.75 200 SER A C 1
ATOM 1600 O O . SER A 1 200 ? -35.770 19.766 22.355 1.00 90.75 200 SER A O 1
ATOM 1602 N N . MET A 1 201 ? -33.836 20.851 22.697 1.00 94.25 201 MET A N 1
ATOM 1603 C CA . MET A 1 201 ? -33.157 19.710 23.318 1.00 94.25 201 MET A CA 1
ATOM 1604 C C . MET A 1 201 ? -33.726 19.408 24.708 1.00 94.25 201 MET A C 1
ATOM 1606 O O . MET A 1 201 ? -33.968 18.248 25.036 1.00 94.25 201 MET A O 1
ATOM 1610 N N . LEU A 1 202 ? -33.990 20.440 25.514 1.00 94.75 202 LEU A N 1
ATOM 1611 C CA . LEU A 1 202 ? -34.605 20.274 26.832 1.00 94.75 202 LEU A CA 1
ATOM 1612 C C . LEU A 1 202 ? -36.016 19.688 26.735 1.00 94.75 202 LEU A C 1
ATOM 1614 O O . LEU A 1 202 ? -36.392 18.871 27.570 1.00 94.75 20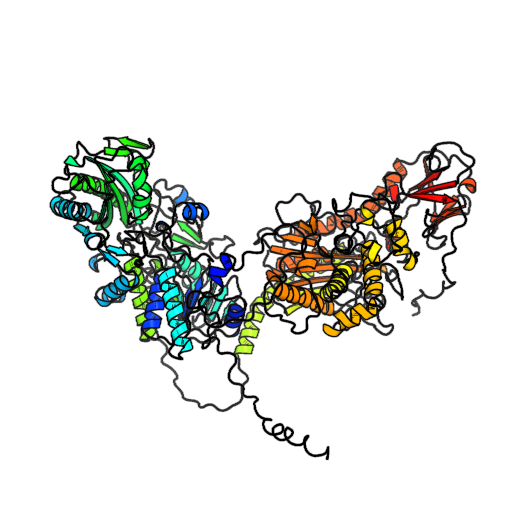2 LEU A O 1
ATOM 1618 N N . ASN A 1 203 ? -36.798 20.087 25.732 1.00 92.81 203 ASN A N 1
ATOM 1619 C CA . ASN A 1 203 ? -38.130 19.540 25.500 1.00 92.81 203 ASN A CA 1
ATOM 1620 C C . ASN A 1 203 ? -38.056 18.068 25.088 1.00 92.81 203 ASN A C 1
ATOM 1622 O O . ASN A 1 203 ? -38.767 17.262 25.676 1.00 92.81 203 ASN A O 1
ATOM 1626 N N . ALA A 1 204 ? -37.137 17.696 24.190 1.00 92.44 204 ALA A N 1
ATOM 1627 C CA . ALA A 1 204 ? -36.906 16.291 23.852 1.00 92.44 204 ALA A CA 1
ATOM 1628 C C . ALA A 1 204 ? -36.525 15.456 25.090 1.00 92.44 204 ALA A C 1
ATOM 1630 O O . ALA A 1 204 ? -37.105 14.400 25.317 1.00 92.44 204 ALA A O 1
ATOM 1631 N N . ALA A 1 205 ? -35.619 15.952 25.940 1.00 93.44 205 ALA A N 1
ATOM 1632 C CA . ALA A 1 205 ? -35.180 15.249 27.149 1.00 93.44 205 ALA A CA 1
ATOM 1633 C C . ALA A 1 205 ? -36.238 15.186 28.273 1.00 93.44 205 ALA A C 1
ATOM 1635 O O . ALA A 1 205 ? -36.083 14.409 29.217 1.00 93.44 205 ALA A O 1
ATOM 1636 N N . LYS A 1 206 ? -37.299 16.004 28.214 1.00 93.06 206 LYS A N 1
ATOM 1637 C CA . LYS A 1 206 ? -38.436 15.937 29.152 1.00 93.06 206 LYS A CA 1
ATOM 1638 C C . LYS A 1 206 ? -39.438 14.846 28.783 1.00 93.06 206 LYS A C 1
ATOM 1640 O O . LYS A 1 206 ? -40.172 14.401 29.664 1.00 93.06 206 LYS A O 1
ATOM 1645 N N . GLU A 1 207 ? -39.478 14.425 27.521 1.00 90.69 207 GLU A N 1
ATOM 1646 C CA . GLU A 1 207 ? -40.353 13.342 27.084 1.00 90.69 207 GLU A CA 1
ATOM 1647 C C . GLU A 1 207 ? -39.879 12.012 27.677 1.00 90.69 207 GLU A C 1
ATOM 1649 O O . GLU A 1 207 ? -38.701 11.666 27.610 1.00 90.69 207 GLU A O 1
ATOM 1654 N N . GLN A 1 208 ? -40.794 11.237 28.259 1.00 89.06 208 GLN A N 1
ATOM 1655 C CA . GLN A 1 208 ? -40.434 9.950 28.862 1.00 89.06 208 GLN A CA 1
ATOM 1656 C C . GLN A 1 208 ? -39.915 8.957 27.806 1.00 89.06 208 GLN A C 1
ATOM 1658 O O . GLN A 1 208 ? -38.938 8.254 28.053 1.00 89.06 208 GLN A O 1
ATOM 1663 N N . GLU A 1 209 ? -40.511 8.976 26.610 1.00 91.19 209 GLU A N 1
ATOM 1664 C CA . GLU A 1 209 ? -40.129 8.136 25.465 1.00 91.19 209 GLU A CA 1
ATOM 1665 C C . GLU A 1 209 ? -38.649 8.314 25.075 1.00 91.19 209 GLU A C 1
ATOM 1667 O O . GLU A 1 209 ? -38.005 7.353 24.664 1.00 91.19 209 GLU A O 1
ATOM 1672 N N . PHE A 1 210 ? -38.071 9.508 25.271 1.00 94.19 210 PHE A N 1
ATOM 1673 C CA . PHE A 1 210 ? -36.648 9.768 25.020 1.00 94.19 210 PHE A CA 1
ATOM 1674 C C . PHE A 1 210 ? -35.735 8.860 25.852 1.00 94.19 210 PHE A C 1
ATOM 1676 O O . PHE A 1 210 ? -34.743 8.343 25.340 1.00 94.19 210 PHE A O 1
ATOM 1683 N N . TRP A 1 211 ? -36.060 8.677 27.134 1.00 94.69 211 TRP A N 1
ATOM 1684 C CA . TRP A 1 211 ? -35.260 7.865 28.049 1.00 94.69 211 TRP A CA 1
ATOM 1685 C C . TRP A 1 211 ? -35.572 6.382 27.893 1.00 94.69 211 TRP A C 1
ATOM 1687 O O . TRP A 1 211 ? -34.642 5.590 27.771 1.00 94.69 211 TRP A O 1
ATOM 1697 N N . ASP A 1 212 ? -36.854 6.017 27.809 1.00 94.06 212 ASP A N 1
ATOM 1698 C CA . ASP A 1 212 ? -37.288 4.619 27.711 1.00 94.06 212 ASP A CA 1
ATOM 1699 C C . ASP A 1 212 ? -36.695 3.921 26.469 1.00 94.06 212 ASP A C 1
ATOM 1701 O O . ASP A 1 212 ? -36.256 2.769 26.531 1.00 94.06 212 ASP A O 1
ATOM 1705 N N . GLU A 1 213 ? -36.627 4.619 25.331 1.00 94.19 213 GLU A N 1
ATOM 1706 C CA . GLU A 1 213 ? -36.037 4.082 24.101 1.00 94.19 213 GLU A CA 1
ATOM 1707 C C . GLU A 1 213 ? -34.515 3.948 24.178 1.00 94.19 213 GLU A C 1
ATOM 1709 O O . GLU A 1 213 ? -33.958 2.954 23.706 1.00 94.19 213 GLU A O 1
ATOM 1714 N N . ALA A 1 214 ? -33.828 4.934 24.759 1.00 94.62 214 ALA A N 1
ATOM 1715 C CA . ALA A 1 214 ? -32.379 4.892 24.919 1.00 94.62 214 ALA A CA 1
ATOM 1716 C C . ALA A 1 214 ? -31.964 3.787 25.910 1.00 94.62 214 ALA A C 1
ATOM 1718 O O . ALA A 1 214 ? -30.993 3.063 25.669 1.00 94.62 214 ALA A O 1
ATOM 1719 N N . GLU A 1 215 ? -32.733 3.610 26.988 1.00 95.31 215 GLU A N 1
ATOM 1720 C CA . GLU A 1 215 ? -32.567 2.529 27.962 1.00 95.31 215 GLU A CA 1
ATOM 1721 C C . GLU A 1 215 ? -32.819 1.161 27.321 1.00 95.31 215 GLU A C 1
ATOM 1723 O O . GLU A 1 215 ? -32.033 0.234 27.521 1.00 95.31 215 GLU A O 1
ATOM 1728 N N . THR A 1 216 ? -33.856 1.044 26.486 1.00 94.25 216 THR A N 1
ATOM 1729 C CA . THR A 1 216 ? -34.159 -0.187 25.739 1.00 94.25 216 THR A CA 1
ATOM 1730 C C . THR A 1 216 ? -33.039 -0.546 24.761 1.00 94.25 216 THR A C 1
ATOM 1732 O O . THR A 1 216 ? -32.610 -1.701 24.712 1.00 94.25 216 THR A O 1
ATOM 1735 N N . LEU A 1 217 ? -32.523 0.435 24.012 1.00 93.00 217 LEU A N 1
ATOM 1736 C CA . LEU A 1 217 ? -31.445 0.239 23.039 1.00 93.00 217 LEU A CA 1
ATOM 1737 C C . LEU A 1 217 ? -30.170 -0.315 23.694 1.00 93.00 217 LEU A C 1
ATOM 1739 O O . LEU A 1 217 ? -29.544 -1.235 23.164 1.00 93.00 217 LEU A O 1
ATOM 1743 N N . LEU A 1 218 ? -29.784 0.251 24.841 1.00 91.00 218 LEU A N 1
ATOM 1744 C CA . LEU A 1 218 ? -28.575 -0.126 25.581 1.00 91.00 218 LEU A CA 1
ATOM 1745 C C . LEU A 1 218 ? -28.812 -1.239 26.616 1.00 91.00 218 LEU A C 1
ATOM 1747 O O . LEU A 1 218 ? -27.863 -1.662 27.279 1.00 91.00 218 LEU A O 1
ATOM 1751 N N . ASN A 1 219 ? -30.056 -1.715 26.746 1.00 92.25 219 ASN A N 1
ATOM 1752 C CA . ASN A 1 219 ? -30.505 -2.656 27.771 1.00 92.25 219 ASN A CA 1
ATOM 1753 C C . ASN A 1 219 ? -30.018 -2.240 29.172 1.00 92.25 219 ASN A C 1
ATOM 1755 O O . ASN A 1 219 ? -29.261 -2.955 29.838 1.00 92.25 219 ASN A O 1
ATOM 1759 N N . VAL A 1 220 ? -30.399 -1.027 29.571 1.00 93.75 220 VAL A N 1
ATOM 1760 C CA . VAL A 1 220 ? -30.018 -0.434 30.854 1.00 93.75 220 VAL A CA 1
ATOM 1761 C C . VAL A 1 220 ? -30.795 -1.100 31.985 1.00 93.75 220 VAL A C 1
ATOM 1763 O O . VAL A 1 220 ? -32.019 -1.178 31.957 1.00 93.75 220 VAL A O 1
ATOM 1766 N N . VAL A 1 221 ? -30.071 -1.577 32.993 1.00 93.44 221 VAL A N 1
ATOM 1767 C CA . VAL A 1 221 ? -30.621 -2.214 34.190 1.00 93.44 221 VAL A CA 1
ATOM 1768 C C . VAL A 1 221 ? -29.980 -1.572 35.414 1.00 93.44 221 VAL A C 1
ATOM 1770 O O . VAL A 1 221 ? -28.766 -1.369 35.457 1.00 93.44 221 VAL A O 1
ATOM 1773 N N . SER A 1 222 ? -30.793 -1.248 36.414 1.00 94.50 222 SER A N 1
ATOM 1774 C CA . SER A 1 222 ? -30.298 -0.792 37.715 1.00 94.50 222 SER A CA 1
ATOM 1775 C C . SER A 1 222 ? -29.538 -1.915 38.422 1.00 94.50 222 SER A C 1
ATOM 1777 O O . SER A 1 222 ? -29.985 -3.060 38.389 1.00 94.50 222 SER A O 1
ATOM 1779 N N . ALA A 1 223 ? -28.404 -1.613 39.054 1.00 93.00 223 ALA A N 1
ATOM 1780 C CA . ALA A 1 223 ? -27.498 -2.610 39.624 1.00 93.00 223 ALA A CA 1
ATOM 1781 C C . ALA A 1 223 ? -28.177 -3.549 40.640 1.00 93.00 223 ALA A C 1
ATOM 1783 O O . ALA A 1 223 ? -27.907 -4.746 40.642 1.00 93.00 223 ALA A O 1
ATOM 1784 N N . ASP A 1 224 ? -29.113 -3.033 41.438 1.00 93.38 224 ASP A N 1
ATOM 1785 C CA . ASP A 1 224 ? -29.935 -3.781 42.401 1.00 93.38 224 ASP A CA 1
ATOM 1786 C C . ASP A 1 224 ? -30.973 -4.719 41.761 1.00 93.38 224 ASP A C 1
ATOM 1788 O O . ASP A 1 224 ? -31.492 -5.613 42.426 1.00 93.38 224 ASP A O 1
ATOM 1792 N N . ASN A 1 225 ? -31.245 -4.559 40.465 1.00 92.25 225 ASN A N 1
ATOM 1793 C CA . ASN A 1 225 ? -32.161 -5.397 39.690 1.00 92.25 225 ASN A CA 1
ATOM 1794 C C . ASN A 1 225 ? -31.432 -6.406 38.781 1.00 92.25 225 ASN A C 1
ATOM 1796 O O . ASN A 1 225 ? -32.075 -7.111 37.998 1.00 92.25 225 ASN A O 1
ATOM 1800 N N . ILE A 1 226 ? -30.099 -6.500 38.859 1.00 88.31 226 ILE A N 1
ATOM 1801 C CA . ILE A 1 226 ? -29.318 -7.481 38.096 1.00 88.31 226 ILE A CA 1
ATOM 1802 C C . ILE A 1 226 ? -29.338 -8.830 38.829 1.00 88.31 226 ILE A C 1
ATOM 1804 O O . ILE A 1 226 ? -28.503 -9.109 39.687 1.00 88.31 226 ILE A O 1
ATOM 1808 N N . ASP A 1 227 ? -30.270 -9.706 38.450 1.00 77.50 227 ASP A N 1
ATOM 1809 C CA . ASP A 1 227 ? -30.403 -11.048 39.033 1.00 77.50 227 ASP A CA 1
ATOM 1810 C C . ASP A 1 227 ? -29.310 -12.010 38.527 1.00 77.50 227 ASP A C 1
ATOM 1812 O O . ASP A 1 227 ? -29.483 -12.744 37.550 1.00 77.50 227 ASP A O 1
ATOM 1816 N N . ASN A 1 228 ? -28.134 -11.962 39.163 1.00 79.69 228 ASN A N 1
ATOM 1817 C CA . ASN A 1 228 ? -26.980 -12.777 38.774 1.00 79.69 228 ASN A CA 1
ATOM 1818 C C . ASN A 1 228 ? -26.172 -13.398 39.925 1.00 79.69 228 ASN A C 1
ATOM 1820 O O . ASN A 1 228 ? -25.129 -14.022 39.693 1.00 79.69 228 ASN A O 1
ATOM 1824 N N . GLY A 1 229 ? -26.619 -13.202 41.164 1.00 81.44 229 GLY A N 1
ATOM 1825 C CA . GLY A 1 229 ? -25.947 -13.696 42.367 1.00 81.44 229 GLY A CA 1
ATOM 1826 C C . GLY A 1 229 ? -24.623 -13.006 42.726 1.00 81.44 229 GLY A C 1
ATOM 1827 O O . GLY A 1 229 ? -23.970 -13.466 43.659 1.00 81.44 229 GLY A O 1
ATOM 1828 N N . ILE A 1 230 ? -24.224 -11.946 42.011 1.00 88.31 230 ILE A N 1
ATOM 1829 C CA . ILE A 1 230 ? -23.074 -11.078 42.328 1.00 88.31 230 ILE A CA 1
ATOM 1830 C C . ILE A 1 230 ? -23.544 -9.736 42.876 1.00 88.31 230 ILE A C 1
ATOM 1832 O O . ILE A 1 230 ? -23.060 -9.311 43.923 1.00 88.31 230 ILE A O 1
ATOM 1836 N N . PHE A 1 231 ? -24.467 -9.075 42.169 1.00 90.12 231 PHE A N 1
ATOM 1837 C CA . PHE A 1 231 ? -25.124 -7.852 42.631 1.00 90.12 231 PHE A CA 1
ATOM 1838 C C . PHE A 1 231 ? -26.282 -8.247 43.550 1.00 90.12 231 PHE A C 1
ATOM 1840 O O . PHE A 1 231 ? -27.442 -8.258 43.155 1.00 90.12 231 PHE A O 1
ATOM 1847 N N . ALA A 1 232 ? -25.938 -8.699 44.756 1.00 86.88 232 ALA A N 1
ATOM 1848 C CA . ALA A 1 232 ? -26.874 -9.333 45.680 1.00 86.88 232 ALA A CA 1
ATOM 1849 C C . ALA A 1 232 ? -26.894 -8.622 47.045 1.00 86.88 232 ALA A C 1
ATOM 1851 O O . ALA A 1 232 ? -27.260 -7.450 47.138 1.00 86.88 232 ALA A O 1
ATOM 1852 N N . GLY A 1 233 ? -26.505 -9.317 48.119 1.00 89.50 233 GLY A N 1
ATOM 1853 C CA . GLY A 1 233 ? -26.604 -8.802 49.484 1.00 89.50 233 GLY A CA 1
ATOM 1854 C C . GLY A 1 233 ? -25.720 -7.579 49.731 1.00 89.50 233 GLY A C 1
ATOM 1855 O O . GLY A 1 233 ? -26.139 -6.643 50.415 1.00 89.50 233 GLY A O 1
ATOM 1856 N N . LEU A 1 234 ? -24.523 -7.548 49.139 1.00 92.44 234 LEU A N 1
ATOM 1857 C CA . LEU A 1 234 ? -23.612 -6.412 49.223 1.00 92.44 234 LEU A CA 1
ATOM 1858 C C . LEU A 1 234 ? -24.192 -5.168 48.537 1.00 92.44 234 LEU A C 1
ATOM 1860 O O . LEU A 1 234 ? -24.080 -4.083 49.103 1.00 92.44 234 LEU A O 1
ATOM 1864 N N . GLN A 1 235 ? -24.836 -5.317 47.373 1.00 93.88 235 GLN A N 1
ATOM 1865 C CA . GLN A 1 235 ? -25.490 -4.214 46.652 1.00 93.88 235 GLN A CA 1
ATOM 1866 C C . GLN A 1 235 ? -26.555 -3.552 47.529 1.00 93.88 235 GLN A C 1
ATOM 1868 O O . GLN A 1 235 ? -26.433 -2.375 47.868 1.00 93.88 235 GLN A O 1
ATOM 1873 N N . GLU A 1 236 ? -27.522 -4.340 48.012 1.00 91.62 236 GLU A N 1
ATOM 1874 C CA . GLU A 1 236 ? -28.596 -3.847 48.882 1.00 91.62 236 GLU A CA 1
ATOM 1875 C C . GLU A 1 236 ? -28.042 -3.178 50.153 1.00 91.62 236 GLU A C 1
ATOM 1877 O O . GLU A 1 236 ? -28.566 -2.162 50.628 1.00 91.62 236 GLU A O 1
ATOM 1882 N N . PHE A 1 237 ? -26.967 -3.733 50.722 1.00 92.62 237 PHE A N 1
ATOM 1883 C CA . PHE A 1 237 ? -26.336 -3.177 51.911 1.00 92.62 237 PHE A CA 1
ATOM 1884 C C . PHE A 1 237 ? -25.678 -1.820 51.644 1.00 92.62 237 PHE A C 1
ATOM 1886 O O . PHE A 1 237 ? -25.876 -0.893 52.436 1.00 92.62 237 PHE A O 1
ATOM 1893 N N . ILE A 1 238 ? -24.878 -1.705 50.579 1.00 94.19 238 ILE A N 1
ATOM 1894 C CA . ILE A 1 238 ? -24.163 -0.471 50.233 1.00 94.19 238 ILE A CA 1
ATOM 1895 C C . ILE A 1 238 ? -25.152 0.646 49.907 1.00 94.19 238 ILE A C 1
ATOM 1897 O O . ILE A 1 238 ? -25.019 1.730 50.479 1.00 94.19 238 ILE A O 1
ATOM 1901 N N . ASP A 1 239 ? -26.187 0.371 49.112 1.00 93.94 239 ASP A N 1
ATOM 1902 C CA . ASP A 1 239 ? -27.186 1.377 48.739 1.00 93.94 239 ASP A CA 1
ATOM 1903 C C . ASP A 1 239 ? -27.919 1.921 49.971 1.00 93.94 239 ASP A C 1
ATOM 1905 O O . ASP A 1 239 ? -27.945 3.132 50.210 1.00 93.94 239 ASP A O 1
ATOM 1909 N N . LYS A 1 240 ? -28.428 1.034 50.841 1.00 92.44 240 LYS A N 1
ATOM 1910 C CA . LYS A 1 240 ? -29.077 1.441 52.102 1.00 92.44 240 LYS A CA 1
ATOM 1911 C C . LYS A 1 240 ? -28.129 2.212 53.012 1.00 92.44 240 LYS A C 1
ATOM 1913 O O . LYS A 1 240 ? -28.541 3.165 53.678 1.00 92.44 240 LYS A O 1
ATOM 1918 N N . ARG A 1 241 ? -26.866 1.782 53.091 1.00 92.19 241 ARG A N 1
ATOM 1919 C CA . ARG A 1 241 ? -25.853 2.404 53.950 1.00 92.19 241 ARG A CA 1
ATOM 1920 C C . ARG A 1 241 ? -25.534 3.816 53.485 1.00 92.19 241 ARG A C 1
ATOM 1922 O O . ARG A 1 241 ? -25.450 4.705 54.333 1.00 92.19 241 ARG A O 1
ATOM 1929 N N . LEU A 1 242 ? -25.333 4.006 52.186 1.00 92.81 242 LEU A N 1
ATOM 1930 C CA . LEU A 1 242 ? -24.975 5.296 51.620 1.00 92.81 242 LEU A CA 1
ATOM 1931 C C . LEU A 1 242 ? -26.156 6.264 51.702 1.00 92.81 242 LEU A C 1
ATOM 1933 O O . LEU A 1 242 ? -25.984 7.364 52.219 1.00 92.81 242 LEU A O 1
ATOM 1937 N N . GLN A 1 243 ? -27.367 5.814 51.358 1.00 91.88 243 GLN A N 1
ATOM 1938 C CA . GLN A 1 243 ? -28.598 6.595 51.522 1.00 91.88 243 GLN A CA 1
ATOM 1939 C C . GLN A 1 243 ? -28.812 7.070 52.969 1.00 91.88 243 GLN A C 1
ATOM 1941 O O . GLN A 1 243 ? -29.024 8.255 53.223 1.00 91.88 243 GLN A O 1
ATOM 1946 N N . ALA A 1 244 ? -28.664 6.180 53.958 1.00 92.12 244 ALA A N 1
ATOM 1947 C CA . ALA A 1 244 ? -28.819 6.541 55.371 1.00 92.12 244 ALA A CA 1
ATOM 1948 C C . ALA A 1 244 ? -27.747 7.522 55.889 1.00 92.12 244 ALA A C 1
ATOM 1950 O O . ALA A 1 244 ? -27.942 8.163 56.923 1.00 92.12 244 ALA A O 1
ATOM 1951 N N . ASN A 1 245 ? -26.605 7.617 55.204 1.00 94.06 245 ASN A N 1
ATOM 1952 C CA . ASN A 1 245 ? -25.466 8.441 55.596 1.00 94.06 245 ASN A CA 1
ATOM 1953 C C . ASN A 1 245 ? -25.190 9.602 54.628 1.00 94.06 245 ASN A C 1
ATOM 1955 O O . ASN A 1 245 ? -24.179 10.278 54.809 1.00 94.06 245 ASN A O 1
ATOM 1959 N N . LEU A 1 246 ? -26.067 9.874 53.657 1.00 94.00 246 LEU A N 1
ATOM 1960 C CA . LEU A 1 246 ? -25.847 10.888 52.619 1.00 94.00 246 LEU A CA 1
ATOM 1961 C C . LEU A 1 246 ? -25.589 12.285 53.209 1.00 94.00 246 LEU A C 1
ATOM 1963 O O . LEU A 1 246 ? -24.715 13.009 52.751 1.00 94.00 246 LEU A O 1
ATOM 1967 N N . SER A 1 247 ? -26.256 12.620 54.318 1.00 93.31 247 SER A N 1
ATOM 1968 C CA . SER A 1 247 ? -26.063 13.883 55.051 1.00 93.31 247 SER A CA 1
ATOM 1969 C C . SER A 1 247 ? -24.655 14.083 55.632 1.00 93.31 247 SER A C 1
ATOM 1971 O O . SER A 1 247 ? -24.315 15.194 56.038 1.00 93.31 247 SER A O 1
ATOM 1973 N N . LYS A 1 248 ? -23.827 13.030 55.685 1.00 94.00 248 LYS A N 1
ATOM 1974 C CA . LYS A 1 248 ? -22.413 13.104 56.088 1.00 94.00 248 LYS A CA 1
ATOM 1975 C C . LYS A 1 248 ? -21.487 13.531 54.947 1.00 94.00 248 LYS A C 1
ATOM 1977 O O . LYS A 1 248 ? -20.298 13.691 55.200 1.00 94.00 248 LYS A O 1
ATOM 1982 N N . ILE A 1 249 ? -22.018 13.707 53.738 1.00 95.56 249 ILE A N 1
ATOM 1983 C CA . ILE A 1 249 ? -21.295 14.123 52.536 1.00 95.56 249 ILE A CA 1
ATOM 1984 C C . ILE A 1 249 ? -21.926 15.453 52.088 1.00 95.56 249 ILE A C 1
ATOM 1986 O O . ILE A 1 249 ? -22.858 15.452 51.288 1.00 95.56 249 ILE A O 1
ATOM 1990 N N . PRO A 1 250 ? -21.509 16.608 52.644 1.00 93.50 250 PRO A N 1
ATOM 1991 C CA . PRO A 1 250 ? -22.277 17.852 52.531 1.00 93.50 250 PRO A CA 1
ATOM 1992 C C . PRO A 1 250 ? -22.479 18.379 51.105 1.00 93.50 250 PRO A C 1
ATOM 1994 O O . PRO A 1 250 ? -23.405 19.150 50.879 1.00 93.50 250 PRO A O 1
ATOM 1997 N N . SER A 1 251 ? -21.607 18.009 50.162 1.00 94.19 251 SER A N 1
ATOM 1998 C CA . SER A 1 251 ? -21.700 18.405 48.751 1.00 94.19 251 SER A CA 1
ATOM 1999 C C . SER A 1 251 ? -22.464 17.402 47.875 1.00 94.19 251 SER A C 1
ATOM 2001 O O . SER A 1 251 ? -22.639 17.665 46.686 1.00 94.19 251 SER A O 1
ATOM 2003 N N . ALA A 1 252 ? -22.888 16.254 48.419 1.00 94.25 252 ALA A N 1
ATOM 2004 C CA . ALA A 1 252 ? -23.677 15.255 47.699 1.00 94.25 252 ALA A CA 1
ATOM 2005 C C . ALA A 1 252 ? -25.167 15.622 47.698 1.00 94.25 252 ALA A C 1
ATOM 2007 O O . ALA A 1 252 ? -25.681 16.182 48.668 1.00 94.25 252 ALA A O 1
ATOM 2008 N N . ARG A 1 253 ? -25.869 15.282 46.615 1.00 91.12 253 ARG A N 1
ATOM 2009 C CA . ARG A 1 253 ? -27.306 15.551 46.447 1.00 91.12 253 ARG A CA 1
ATOM 2010 C C . ARG A 1 253 ? -28.142 14.281 46.513 1.00 91.12 253 ARG A C 1
ATOM 2012 O O . ARG A 1 253 ? -29.157 14.269 47.204 1.00 91.12 253 ARG A O 1
ATOM 2019 N N . ASN A 1 254 ? -27.711 13.228 45.824 1.00 91.62 254 ASN A N 1
ATOM 2020 C CA . ASN A 1 254 ? -28.402 11.944 45.769 1.00 91.62 254 ASN A CA 1
ATOM 2021 C C . ASN A 1 254 ? -27.392 10.788 45.667 1.00 91.62 254 ASN A C 1
ATOM 2023 O O . ASN A 1 254 ? -26.235 10.991 45.299 1.00 91.62 254 ASN A O 1
ATOM 2027 N N . ALA A 1 255 ? -27.827 9.581 46.031 1.00 94.12 255 ALA A N 1
ATOM 2028 C CA . ALA A 1 255 ? -27.045 8.357 45.894 1.00 94.12 255 ALA A CA 1
ATOM 2029 C C . ALA A 1 255 ? -27.954 7.172 45.565 1.00 94.12 255 ALA A C 1
ATOM 2031 O O . ALA A 1 255 ? -28.739 6.745 46.401 1.00 94.12 255 ALA A O 1
ATOM 2032 N N . GLU A 1 256 ? -27.848 6.602 44.380 1.00 94.38 256 GLU A N 1
ATOM 2033 C CA . GLU A 1 256 ? -28.766 5.570 43.899 1.00 94.38 256 GLU A CA 1
ATOM 2034 C C . GLU A 1 256 ? -28.018 4.361 43.334 1.00 94.38 256 GLU A C 1
ATOM 2036 O O . GLU A 1 256 ? -26.851 4.491 42.944 1.00 94.38 256 GLU A O 1
ATOM 2041 N N . PRO A 1 257 ? -28.650 3.172 43.298 1.00 95.38 257 PRO A N 1
ATOM 2042 C CA . PRO A 1 257 ? -28.070 2.036 42.599 1.00 95.38 257 PRO A CA 1
ATOM 2043 C C . PRO A 1 257 ? -27.739 2.436 41.156 1.00 95.38 257 PRO A C 1
ATOM 2045 O O . PRO A 1 257 ? -28.494 3.155 40.500 1.00 95.38 257 PRO A O 1
ATOM 2048 N N . ALA A 1 258 ? -26.578 2.015 40.661 1.00 94.44 258 ALA A N 1
ATOM 2049 C CA . ALA A 1 258 ? -26.103 2.471 39.363 1.00 94.44 258 ALA A CA 1
ATOM 2050 C C . ALA A 1 258 ? -26.978 1.939 38.219 1.00 94.44 258 ALA A C 1
ATOM 2052 O O . ALA A 1 258 ? -27.198 0.735 38.119 1.00 94.44 258 ALA A O 1
ATOM 2053 N N . LEU A 1 259 ? -27.396 2.807 37.297 1.00 94.94 259 LEU A N 1
ATOM 2054 C CA . LEU A 1 259 ? -27.942 2.376 36.009 1.00 94.94 259 LEU A CA 1
ATOM 2055 C C . LEU A 1 259 ? -26.801 1.898 35.105 1.00 94.94 259 LEU A C 1
ATOM 2057 O O . LEU A 1 259 ? -25.885 2.667 34.800 1.00 94.94 259 LEU A O 1
ATOM 2061 N N . LEU A 1 260 ? -26.842 0.631 34.683 1.00 92.81 260 LEU A N 1
ATOM 2062 C CA . LEU A 1 260 ? -25.775 -0.025 33.926 1.00 92.81 260 LEU A CA 1
ATOM 2063 C C . LEU A 1 260 ? -26.292 -0.584 32.596 1.00 92.81 260 LEU A C 1
ATOM 2065 O O . LEU A 1 260 ? -27.294 -1.287 32.567 1.00 92.81 260 LEU A O 1
ATOM 2069 N N . ALA A 1 261 ? -25.583 -0.347 31.495 1.00 91.12 261 ALA A N 1
ATOM 2070 C CA . ALA A 1 261 ? -25.839 -0.998 30.214 1.00 91.12 261 ALA A CA 1
ATOM 2071 C C . ALA A 1 261 ? -25.369 -2.459 30.242 1.00 91.12 261 ALA A C 1
ATOM 2073 O O . ALA A 1 261 ? -24.171 -2.753 30.357 1.00 91.12 261 ALA A O 1
ATOM 2074 N N . VAL A 1 262 ? -26.318 -3.384 30.109 1.00 89.25 262 VAL A N 1
ATOM 2075 C CA . VAL A 1 262 ? -26.082 -4.822 30.257 1.00 89.25 262 VAL A CA 1
ATOM 2076 C C . VAL A 1 262 ? -26.176 -5.509 28.898 1.00 89.25 262 VAL A C 1
ATOM 2078 O O . VAL A 1 262 ? -27.133 -5.346 28.150 1.00 89.25 262 VAL A O 1
ATOM 2081 N N . GLY A 1 263 ? -25.182 -6.319 28.552 1.00 84.25 263 GLY A N 1
ATOM 2082 C CA . GLY A 1 263 ? -25.226 -7.164 27.362 1.00 84.25 263 GLY A CA 1
ATOM 2083 C C . GLY A 1 263 ? -26.257 -8.284 27.516 1.00 84.25 263 GLY A C 1
ATOM 2084 O O . GLY A 1 263 ? -26.470 -8.803 28.609 1.00 84.25 263 GLY A O 1
ATOM 2085 N N . ARG A 1 264 ? -26.878 -8.714 26.413 1.00 74.56 264 ARG A N 1
ATOM 2086 C CA . ARG A 1 264 ? -27.836 -9.832 26.442 1.00 74.56 264 ARG A CA 1
ATOM 2087 C C . ARG A 1 264 ? -27.153 -11.126 26.901 1.00 74.56 264 ARG A C 1
ATOM 2089 O O . ARG A 1 264 ? -26.093 -11.484 26.390 1.00 74.56 264 ARG A O 1
ATOM 2096 N N . SER A 1 265 ? -27.758 -11.847 27.839 1.00 66.75 265 SER A N 1
ATOM 2097 C CA . SER A 1 265 ? -27.232 -13.123 28.341 1.00 66.75 265 SER A CA 1
ATOM 2098 C C . SER A 1 265 ? -27.765 -14.305 27.527 1.00 66.75 265 SER A C 1
ATOM 2100 O O . SER A 1 265 ? -28.963 -14.406 27.278 1.00 66.75 265 SER A O 1
ATOM 2102 N N . SER A 1 266 ? -26.880 -15.227 27.131 1.00 64.94 266 SER A N 1
ATOM 2103 C CA . SER A 1 266 ? -27.284 -16.538 26.599 1.00 64.94 266 SER A CA 1
ATOM 2104 C C . SER A 1 266 ? -27.587 -17.497 27.758 1.00 64.94 266 SER A C 1
ATOM 2106 O O . SER A 1 266 ? -26.825 -17.487 28.728 1.00 64.94 266 SER A O 1
ATOM 2108 N N . PRO A 1 267 ? -28.581 -18.403 27.649 1.00 64.00 267 PRO A N 1
ATOM 2109 C CA . PRO A 1 267 ? -28.792 -19.483 28.621 1.00 64.00 267 PRO A CA 1
ATOM 2110 C C . PRO A 1 267 ? -27.559 -20.375 28.847 1.00 64.00 267 PRO A C 1
ATOM 2112 O O . PRO A 1 267 ? -27.475 -21.076 29.849 1.00 64.00 267 PRO A O 1
ATOM 2115 N N . THR A 1 268 ? -26.605 -20.369 27.911 1.00 65.88 268 THR A N 1
ATOM 2116 C CA . THR A 1 268 ? -25.344 -21.124 27.988 1.00 65.88 268 THR A CA 1
ATOM 2117 C C . THR A 1 268 ? -24.162 -20.294 28.497 1.00 65.88 268 THR A C 1
ATOM 2119 O O . THR A 1 268 ? -23.045 -20.806 28.562 1.00 65.88 268 THR A O 1
ATOM 2122 N N . SER A 1 269 ? -24.363 -19.006 28.795 1.00 68.81 269 SER A N 1
ATOM 2123 C CA . SER A 1 269 ? -23.308 -18.123 29.294 1.00 68.81 269 SER A CA 1
ATOM 2124 C C . SER A 1 269 ? -22.958 -18.472 30.737 1.00 68.81 269 SER A C 1
ATOM 2126 O O . SER A 1 269 ? -23.834 -18.572 31.590 1.00 68.81 269 SER A O 1
ATOM 2128 N N . ILE A 1 270 ? -21.662 -18.601 31.018 1.00 71.25 270 ILE A N 1
ATOM 2129 C CA . ILE A 1 270 ? -21.138 -18.741 32.385 1.00 71.25 270 ILE A CA 1
ATOM 2130 C C . ILE A 1 270 ? -20.869 -17.383 33.054 1.00 71.25 270 ILE A C 1
ATOM 2132 O O . ILE A 1 270 ? -20.558 -17.333 34.241 1.00 71.25 270 ILE A O 1
ATOM 2136 N N . LEU A 1 271 ? -20.964 -16.278 32.301 1.00 75.69 271 LEU A N 1
ATOM 2137 C CA . LEU A 1 271 ? -20.803 -14.929 32.840 1.00 75.69 271 LEU A CA 1
ATOM 2138 C C . LEU A 1 271 ? -22.065 -14.522 33.597 1.00 75.69 271 LEU A C 1
ATOM 2140 O O . LEU A 1 271 ? -23.152 -14.504 33.024 1.00 75.69 271 LEU A O 1
ATOM 2144 N N . ARG A 1 272 ? -21.889 -14.143 34.864 1.00 80.56 272 ARG A N 1
ATOM 2145 C CA . ARG A 1 272 ? -22.961 -13.638 35.730 1.00 80.56 272 ARG A CA 1
ATOM 2146 C C . ARG A 1 272 ? -23.334 -12.188 35.383 1.00 80.56 272 ARG A C 1
ATOM 2148 O O . ARG A 1 272 ? -24.502 -11.831 35.389 1.00 80.56 272 ARG A O 1
ATOM 2155 N N . PHE A 1 273 ? -22.372 -11.353 34.993 1.00 85.88 273 PHE A N 1
ATOM 2156 C CA . PHE A 1 273 ? -22.626 -10.013 34.452 1.00 85.88 273 PHE A CA 1
ATOM 2157 C C . PHE A 1 273 ? -22.019 -9.895 33.055 1.00 85.88 273 PHE A C 1
ATOM 2159 O O . PHE A 1 273 ? -20.805 -10.024 32.899 1.00 85.88 273 PHE A O 1
ATOM 2166 N N . ASN A 1 274 ? -22.861 -9.687 32.041 1.00 84.06 274 ASN A N 1
ATOM 2167 C CA . ASN A 1 274 ? -22.428 -9.507 30.659 1.00 84.06 274 ASN A CA 1
ATOM 2168 C C . ASN A 1 274 ? -22.453 -8.016 30.316 1.00 84.06 274 ASN A C 1
ATOM 2170 O O . ASN A 1 274 ? -23.494 -7.382 30.447 1.00 84.06 274 ASN A O 1
ATOM 2174 N N . LYS A 1 275 ? -21.337 -7.441 29.863 1.00 85.44 275 LYS A N 1
ATOM 2175 C CA . LYS A 1 275 ? -21.302 -6.022 29.470 1.00 85.44 275 LYS A CA 1
ATOM 2176 C C . LYS A 1 275 ? -21.792 -5.797 28.046 1.00 85.44 275 LYS A C 1
ATOM 2178 O O . LYS A 1 275 ? -21.531 -6.622 27.166 1.00 85.44 275 LYS A O 1
ATOM 2183 N N . PHE A 1 276 ? -22.462 -4.668 27.820 1.00 85.81 276 PHE A N 1
ATOM 2184 C CA . PHE A 1 276 ? -22.990 -4.298 26.509 1.00 85.81 276 PHE A CA 1
ATOM 2185 C C . PHE A 1 276 ? -21.875 -3.977 25.498 1.00 85.81 276 PHE A C 1
ATOM 2187 O O . PHE A 1 276 ? -20.853 -3.374 25.827 1.00 85.81 276 PHE A O 1
ATOM 2194 N N . SER A 1 277 ? -22.087 -4.364 24.238 1.00 83.81 277 SER A N 1
ATOM 2195 C CA . SER A 1 277 ? -21.181 -4.102 23.115 1.00 83.81 277 SER A CA 1
ATOM 2196 C C . SER A 1 277 ? -21.986 -3.715 21.879 1.00 83.81 277 SER A C 1
ATOM 2198 O O . SER A 1 277 ? -22.879 -4.462 21.495 1.00 83.81 277 SER A O 1
ATOM 2200 N N . VAL A 1 278 ? -21.662 -2.582 21.246 1.00 85.12 278 VAL A N 1
ATOM 2201 C CA . VAL A 1 278 ? -22.384 -2.033 20.076 1.00 85.12 278 VAL A CA 1
ATOM 2202 C C . VAL A 1 278 ? -22.380 -2.956 18.841 1.00 85.12 278 VAL A C 1
ATOM 2204 O O . VAL A 1 278 ? -23.437 -3.090 18.220 1.00 85.12 278 VAL A O 1
ATOM 2207 N N . PRO A 1 279 ? -21.264 -3.625 18.470 1.00 83.12 279 PRO A N 1
ATOM 2208 C CA . PRO A 1 279 ? -21.233 -4.527 17.319 1.00 83.12 279 PRO A CA 1
ATOM 2209 C C . PRO A 1 279 ? -22.334 -5.593 17.314 1.00 83.12 279 PRO A C 1
ATOM 2211 O O . PRO A 1 279 ? -22.900 -5.858 16.262 1.00 83.12 279 PRO A O 1
ATOM 2214 N N . GLY A 1 280 ? -22.676 -6.181 18.467 1.00 81.12 280 GLY A N 1
ATOM 2215 C CA . GLY A 1 280 ? -23.706 -7.224 18.549 1.00 81.12 280 GLY A CA 1
ATOM 2216 C C . GLY A 1 280 ? -25.081 -6.749 18.045 1.00 81.12 280 GLY A C 1
ATOM 2217 O O . GLY A 1 280 ? -25.559 -7.269 17.037 1.00 81.12 280 GLY A O 1
ATOM 2218 N N . PRO A 1 281 ? -25.701 -5.742 18.686 1.00 87.31 281 PRO A N 1
ATOM 2219 C CA . PRO A 1 281 ? -26.958 -5.145 18.233 1.00 87.31 281 PRO A CA 1
ATOM 2220 C C . PRO A 1 281 ? -26.899 -4.562 16.815 1.00 87.31 281 PRO A C 1
ATOM 2222 O O . PRO A 1 281 ? -27.856 -4.705 16.062 1.00 87.31 281 PRO A O 1
ATOM 2225 N N . MET A 1 282 ? -25.778 -3.959 16.401 1.00 88.62 282 MET A N 1
ATOM 2226 C CA . MET A 1 282 ? -25.638 -3.443 15.031 1.00 88.62 282 MET A CA 1
ATOM 2227 C C . MET A 1 282 ? -25.723 -4.564 13.981 1.00 88.62 282 MET A C 1
ATOM 2229 O O . MET A 1 282 ? -26.411 -4.424 12.968 1.00 88.62 282 MET A O 1
ATOM 2233 N N . LEU A 1 283 ? -25.070 -5.703 14.235 1.00 85.31 283 LEU A N 1
ATOM 2234 C CA . LEU A 1 283 ? -25.154 -6.880 13.366 1.00 85.31 283 LEU A CA 1
ATOM 2235 C C . LEU A 1 283 ? -26.555 -7.516 13.396 1.00 85.31 283 LEU A C 1
ATOM 2237 O O . LEU A 1 283 ? -27.019 -8.022 12.376 1.00 85.31 283 LEU A O 1
ATOM 2241 N N . GLU A 1 284 ? -27.270 -7.439 14.523 1.00 86.94 284 GLU A N 1
ATOM 2242 C CA . GLU A 1 284 ? -28.678 -7.852 14.614 1.00 86.94 284 GLU A CA 1
ATOM 2243 C C . GLU A 1 284 ? -29.593 -6.969 13.748 1.00 86.94 284 GLU A C 1
ATOM 2245 O O . GLU A 1 284 ? -30.465 -7.493 13.050 1.00 86.94 284 GLU A O 1
ATOM 2250 N N . ILE A 1 285 ? -29.371 -5.649 13.724 1.00 92.12 285 ILE A N 1
ATOM 2251 C CA . ILE A 1 285 ? -30.091 -4.725 12.832 1.00 92.12 285 ILE A CA 1
ATOM 2252 C C . ILE A 1 285 ? -29.780 -5.039 11.367 1.00 92.12 285 ILE A C 1
ATOM 2254 O O . ILE A 1 285 ? -30.705 -5.098 10.554 1.00 92.12 285 ILE A O 1
ATOM 2258 N N . ASN A 1 286 ? -28.506 -5.273 11.030 1.00 89.06 286 ASN A N 1
ATOM 2259 C CA . ASN A 1 286 ? -28.097 -5.665 9.681 1.00 89.06 286 ASN A CA 1
ATOM 2260 C C . ASN A 1 286 ? -28.827 -6.944 9.234 1.00 89.06 286 ASN A C 1
ATOM 2262 O O . ASN A 1 286 ? -29.464 -6.954 8.182 1.00 89.06 286 ASN A O 1
ATOM 2266 N N . GLU A 1 287 ? -28.844 -7.983 10.070 1.00 87.12 287 GLU A N 1
ATOM 2267 C CA . GLU A 1 287 ? -29.540 -9.240 9.783 1.00 87.12 287 GLU A CA 1
ATOM 2268 C C . GLU A 1 287 ? -31.066 -9.062 9.679 1.00 87.12 287 GLU A C 1
ATOM 2270 O O . GLU A 1 287 ? -31.715 -9.629 8.793 1.00 87.12 287 GLU A O 1
ATOM 2275 N N . ARG A 1 288 ? -31.664 -8.236 10.550 1.00 92.31 288 ARG A N 1
ATOM 2276 C CA . ARG A 1 288 ? -33.088 -7.871 10.484 1.00 92.31 288 ARG A CA 1
ATOM 2277 C C . ARG A 1 288 ? -33.419 -7.204 9.147 1.00 92.31 288 ARG A C 1
ATOM 2279 O O . ARG A 1 288 ? -34.385 -7.610 8.500 1.00 92.31 288 ARG A O 1
ATOM 2286 N N . GLN A 1 289 ? -32.616 -6.236 8.709 1.00 91.50 289 GLN A N 1
ATOM 2287 C CA . GLN A 1 289 ? -32.829 -5.543 7.436 1.00 91.50 289 GLN A CA 1
ATOM 2288 C C . GLN A 1 289 ? -32.587 -6.436 6.224 1.00 91.50 289 GLN A C 1
ATOM 2290 O O . GLN A 1 289 ? -33.376 -6.405 5.284 1.00 91.50 289 GLN A O 1
ATOM 2295 N N . ARG A 1 290 ? -31.586 -7.323 6.261 1.00 84.81 290 ARG A N 1
ATOM 2296 C CA . ARG A 1 290 ? -31.395 -8.336 5.211 1.00 84.81 290 ARG A CA 1
ATOM 2297 C C . ARG A 1 290 ? -32.631 -9.216 5.046 1.00 84.81 290 ARG A C 1
ATOM 2299 O O . ARG A 1 290 ? -33.070 -9.447 3.920 1.00 84.81 290 ARG A O 1
ATOM 2306 N N . LYS A 1 291 ? -33.235 -9.672 6.150 1.00 86.19 291 LYS A N 1
ATOM 2307 C CA . LYS A 1 291 ? -34.487 -10.451 6.120 1.00 86.19 291 LYS A CA 1
ATOM 2308 C C . LYS A 1 291 ? -35.660 -9.652 5.559 1.00 86.19 291 LYS A C 1
ATOM 2310 O O . LYS A 1 291 ? -36.450 -10.211 4.800 1.00 86.19 291 LYS A O 1
ATOM 2315 N N . LEU A 1 292 ? -35.785 -8.373 5.912 1.00 88.94 292 LEU A N 1
ATOM 2316 C CA . LEU A 1 292 ? -36.832 -7.501 5.375 1.00 88.94 292 LEU A CA 1
ATOM 2317 C C . LEU A 1 292 ? -36.644 -7.244 3.876 1.00 88.94 292 LEU A C 1
ATOM 2319 O O . LEU A 1 292 ? -37.606 -7.396 3.125 1.00 88.94 292 LEU A O 1
ATOM 2323 N N . ALA A 1 293 ? -35.423 -6.951 3.428 1.00 83.81 293 ALA A N 1
ATOM 2324 C CA . ALA A 1 293 ? -35.087 -6.762 2.018 1.00 83.81 293 ALA A CA 1
ATOM 2325 C C . ALA A 1 293 ? -35.391 -8.019 1.186 1.00 83.81 293 ALA A C 1
ATOM 2327 O O . ALA A 1 293 ? -36.079 -7.932 0.172 1.00 83.81 293 ALA A O 1
ATOM 2328 N N . LEU A 1 294 ? -35.015 -9.210 1.677 1.00 80.38 294 LEU A N 1
ATOM 2329 C CA . LEU A 1 294 ? -35.353 -10.498 1.046 1.00 80.38 294 LEU A CA 1
ATOM 2330 C C . LEU A 1 294 ? -36.864 -10.737 0.915 1.00 80.38 294 LEU A C 1
ATOM 2332 O O . LEU A 1 294 ? -37.310 -11.452 0.018 1.00 80.38 294 LEU A O 1
ATOM 2336 N N . GLN A 1 295 ? -37.659 -10.162 1.816 1.00 88.75 295 GLN A N 1
ATOM 2337 C CA . GLN A 1 295 ? -39.119 -10.230 1.783 1.00 88.75 295 GLN A CA 1
ATOM 2338 C C . GLN A 1 295 ? -39.760 -9.058 1.024 1.00 88.75 295 GLN A C 1
ATOM 2340 O O . GLN A 1 295 ? -40.988 -8.983 0.995 1.00 88.75 295 GLN A O 1
ATOM 2345 N N . ASN A 1 296 ? -38.968 -8.156 0.427 1.00 87.12 296 ASN A N 1
ATOM 2346 C CA . ASN A 1 296 ? -39.417 -6.881 -0.141 1.00 87.12 296 ASN A CA 1
ATOM 2347 C C . ASN A 1 296 ? -40.259 -6.050 0.851 1.00 87.12 296 ASN A C 1
ATOM 2349 O O . ASN A 1 296 ? -41.335 -5.561 0.514 1.00 87.12 296 ASN A O 1
ATOM 2353 N N . LYS A 1 297 ? -39.794 -5.933 2.099 1.00 91.00 297 LYS A N 1
ATOM 2354 C CA . LYS A 1 297 ? -40.443 -5.178 3.191 1.00 91.00 297 LYS A CA 1
ATOM 2355 C C . LYS A 1 297 ? -39.541 -4.107 3.819 1.00 91.00 297 LYS A C 1
ATOM 2357 O O . LYS A 1 297 ? -39.901 -3.552 4.853 1.00 91.00 297 LYS A O 1
ATOM 2362 N N . GLY A 1 298 ? -38.371 -3.861 3.240 1.00 90.00 298 GLY A N 1
ATOM 2363 C CA . GLY A 1 298 ? -37.386 -2.899 3.727 1.00 90.00 298 GLY A CA 1
ATOM 2364 C C . GLY A 1 298 ? -36.154 -2.857 2.825 1.00 90.00 298 GLY A C 1
ATOM 2365 O O . GLY A 1 298 ? -36.115 -3.546 1.803 1.00 90.00 298 GLY A O 1
ATOM 2366 N N . SER A 1 299 ? -35.161 -2.064 3.218 1.00 86.69 299 SER A N 1
ATOM 2367 C CA . SER A 1 299 ? -33.891 -1.875 2.503 1.00 86.69 299 SER A CA 1
ATOM 2368 C C . SER A 1 299 ? -32.716 -2.455 3.301 1.00 86.69 299 SER A C 1
ATOM 2370 O O . SER A 1 299 ? -32.751 -2.432 4.530 1.00 86.69 299 SER A O 1
ATOM 2372 N N . PRO A 1 300 ? -31.650 -2.960 2.652 1.00 83.88 300 PRO A N 1
ATOM 2373 C CA . PRO A 1 300 ? -30.469 -3.428 3.370 1.00 83.88 300 PRO A CA 1
ATOM 2374 C C . PRO A 1 300 ? -29.745 -2.274 4.089 1.00 83.88 300 PRO A C 1
ATOM 2376 O O . PRO A 1 300 ? -29.727 -1.135 3.619 1.00 83.88 300 PRO A O 1
ATOM 2379 N N . LEU A 1 301 ? -29.128 -2.597 5.230 1.00 90.88 301 LEU A N 1
ATOM 2380 C CA . LEU A 1 301 ? -28.155 -1.744 5.916 1.00 90.88 301 LEU A CA 1
ATOM 2381 C C . LEU A 1 301 ? -26.755 -2.137 5.440 1.00 90.88 301 LEU A C 1
ATOM 2383 O O . LEU A 1 301 ? -26.340 -3.267 5.682 1.00 90.88 301 LEU A O 1
ATOM 2387 N N . GLU A 1 302 ? -26.016 -1.218 4.830 1.00 89.75 302 GLU A N 1
ATOM 2388 C CA . GLU A 1 302 ? -24.658 -1.486 4.348 1.00 89.75 302 GLU A CA 1
ATOM 2389 C C . GLU A 1 302 ? -23.616 -1.033 5.378 1.00 89.75 302 GLU A C 1
ATOM 2391 O O . GLU A 1 302 ? -23.631 0.116 5.822 1.00 89.75 302 GLU A O 1
ATOM 2396 N N . LEU A 1 303 ? -22.705 -1.931 5.764 1.00 88.75 303 LEU A N 1
ATOM 2397 C CA . LEU A 1 303 ? -21.643 -1.668 6.742 1.00 88.75 303 LEU A CA 1
ATOM 2398 C C . LEU A 1 303 ? -20.271 -1.739 6.062 1.00 88.75 303 LEU A C 1
ATOM 2400 O O . LEU A 1 303 ? -19.798 -2.814 5.699 1.00 88.75 303 LEU A O 1
ATOM 2404 N N . MET A 1 304 ? -19.615 -0.598 5.892 1.00 87.12 304 MET A N 1
ATOM 2405 C CA . MET A 1 304 ? -18.350 -0.472 5.174 1.00 87.12 304 MET A CA 1
ATOM 2406 C C . MET A 1 304 ? -17.193 -0.238 6.144 1.00 87.12 304 MET A C 1
ATOM 2408 O O . MET A 1 304 ? -17.056 0.855 6.679 1.00 87.12 304 MET A O 1
ATOM 2412 N N . THR A 1 305 ? -16.345 -1.242 6.356 1.00 85.31 305 THR A N 1
ATOM 2413 C CA . THR A 1 305 ? -15.181 -1.163 7.257 1.00 85.31 305 THR A CA 1
ATOM 2414 C C . THR A 1 305 ? -13.905 -0.736 6.523 1.00 85.31 305 THR A C 1
ATOM 2416 O O . THR A 1 305 ? -13.861 -0.684 5.290 1.00 85.31 305 THR A O 1
ATOM 2419 N N . ASN A 1 306 ? -12.840 -0.407 7.266 1.00 82.88 306 ASN A N 1
ATOM 2420 C CA . ASN A 1 306 ? -11.563 0.078 6.713 1.00 82.88 306 ASN A CA 1
ATOM 2421 C C . ASN A 1 306 ? -11.673 1.295 5.775 1.00 82.88 306 ASN A C 1
ATOM 2423 O O . ASN A 1 306 ? -10.833 1.498 4.894 1.00 82.88 306 ASN A O 1
ATOM 2427 N N . CYS A 1 307 ? -12.705 2.115 5.950 1.00 84.81 307 CYS A N 1
ATOM 2428 C CA . CYS A 1 307 ? -12.997 3.262 5.107 1.00 84.81 307 CYS A CA 1
ATOM 2429 C C . CYS A 1 307 ? -12.940 4.549 5.938 1.00 84.81 307 CYS A C 1
ATOM 2431 O O . CYS A 1 307 ? -13.756 4.801 6.820 1.00 84.81 307 CYS A O 1
ATOM 2433 N N . THR A 1 308 ? -11.919 5.360 5.683 1.00 87.50 308 THR A N 1
ATOM 2434 C CA . THR A 1 308 ? -11.667 6.635 6.355 1.00 87.50 308 THR A CA 1
ATOM 2435 C C . THR A 1 308 ? -12.184 7.767 5.486 1.00 87.50 308 THR A C 1
ATOM 2437 O O . THR A 1 308 ? -11.667 7.963 4.388 1.00 87.50 308 THR A O 1
ATOM 2440 N N . VAL A 1 309 ? -13.146 8.541 5.993 1.00 90.81 309 VAL A N 1
ATOM 2441 C CA . VAL A 1 309 ? -13.581 9.800 5.373 1.00 90.81 309 VAL A CA 1
ATOM 2442 C C . VAL A 1 309 ? -12.603 10.906 5.766 1.00 90.81 309 VAL A C 1
ATOM 2444 O O . VAL A 1 309 ? -12.410 11.174 6.950 1.00 90.81 309 VAL A O 1
ATOM 2447 N N . THR A 1 310 ? -11.962 11.534 4.784 1.00 85.12 310 THR A N 1
ATOM 2448 C CA . THR A 1 310 ? -10.946 12.576 5.006 1.00 85.12 310 THR A CA 1
ATOM 2449 C C . THR A 1 310 ? -11.503 13.982 4.819 1.00 85.12 310 THR A C 1
ATOM 2451 O O . THR A 1 310 ? -11.041 14.918 5.477 1.00 85.12 310 THR A O 1
ATOM 2454 N N . LYS A 1 311 ? -12.494 14.143 3.934 1.00 88.75 311 LYS A N 1
ATOM 2455 C CA . LYS A 1 311 ? -13.106 15.434 3.609 1.00 88.75 311 LYS A CA 1
ATOM 2456 C C . LYS A 1 311 ? -14.505 15.261 3.019 1.00 88.75 311 LYS A C 1
ATOM 2458 O O . LYS A 1 311 ? -14.792 14.260 2.373 1.00 88.75 311 LYS A O 1
ATOM 2463 N N . MET A 1 312 ? -15.356 16.266 3.198 1.00 95.38 312 MET A N 1
ATOM 2464 C CA . MET A 1 312 ? -16.675 16.381 2.575 1.00 95.38 312 MET A CA 1
ATOM 2465 C C . MET A 1 312 ? -16.714 17.628 1.692 1.00 95.38 312 MET A C 1
ATOM 2467 O O . MET A 1 312 ? -16.196 18.676 2.081 1.00 95.38 312 MET A O 1
ATOM 2471 N N . GLY A 1 313 ? -17.319 17.533 0.510 1.00 92.19 313 GLY A N 1
ATOM 2472 C CA . GLY A 1 313 ? -17.471 18.675 -0.392 1.00 92.19 313 GLY A CA 1
ATOM 2473 C C . GLY A 1 313 ? -18.924 19.080 -0.589 1.00 92.19 313 GLY A C 1
ATOM 2474 O O . GLY A 1 313 ? -19.787 18.221 -0.783 1.00 92.19 313 GLY A O 1
ATOM 2475 N N . LYS A 1 314 ? -19.176 20.393 -0.549 1.00 93.25 314 LYS A N 1
ATOM 2476 C CA . LYS A 1 314 ? -20.493 21.015 -0.744 1.00 93.25 314 LYS A CA 1
ATOM 2477 C C . LYS A 1 314 ? -20.586 21.787 -2.057 1.00 93.25 314 LYS A C 1
ATOM 2479 O O . LYS A 1 314 ? -19.561 22.216 -2.584 1.00 93.25 314 LYS A O 1
ATOM 2484 N N . ASP A 1 315 ? -21.805 21.949 -2.556 1.00 90.88 315 ASP A N 1
ATOM 2485 C CA . ASP A 1 315 ? -22.132 22.882 -3.635 1.00 90.88 315 ASP A CA 1
ATOM 2486 C C . ASP A 1 315 ? -22.333 24.322 -3.116 1.00 90.88 315 ASP A C 1
ATOM 2488 O O . ASP A 1 315 ? -22.252 24.586 -1.911 1.00 90.88 315 ASP A O 1
ATOM 2492 N N . ASP A 1 316 ? -22.584 25.257 -4.038 1.00 87.38 316 ASP A N 1
ATOM 2493 C CA . ASP A 1 316 ? -22.796 26.682 -3.735 1.00 87.38 316 ASP A CA 1
ATOM 2494 C C . ASP A 1 316 ? -24.031 26.926 -2.848 1.00 87.38 316 ASP A C 1
ATOM 2496 O O . ASP A 1 316 ? -24.090 27.914 -2.118 1.00 87.38 316 ASP A O 1
ATOM 2500 N N . ASP A 1 317 ? -24.988 25.993 -2.852 1.00 86.25 317 ASP A N 1
ATOM 2501 C CA . ASP A 1 317 ? -26.183 26.024 -2.012 1.00 86.25 317 ASP A CA 1
ATOM 2502 C C . ASP A 1 317 ? -25.937 25.465 -0.602 1.00 86.25 317 ASP A C 1
ATOM 2504 O O . ASP A 1 317 ? -26.861 25.433 0.216 1.00 86.25 317 ASP A O 1
ATOM 2508 N N . GLY A 1 318 ? -24.715 25.021 -0.301 1.00 87.94 318 GLY A N 1
ATOM 2509 C CA . GLY A 1 318 ? -24.328 24.468 0.992 1.00 87.94 318 GLY A CA 1
ATOM 2510 C C . GLY A 1 318 ? -24.708 22.999 1.192 1.00 87.94 318 GLY A C 1
ATOM 2511 O O . GLY A 1 318 ? -24.645 22.510 2.320 1.00 87.94 318 GLY A O 1
ATOM 2512 N N . VAL A 1 319 ? -25.103 22.276 0.142 1.00 93.81 319 VAL A N 1
ATOM 2513 C CA . VAL A 1 319 ? -25.442 20.847 0.200 1.00 93.81 319 VAL A CA 1
ATOM 2514 C C . VAL A 1 319 ? -24.193 20.017 -0.084 1.00 93.81 319 VAL A C 1
ATOM 2516 O O . VAL A 1 319 ? -23.560 20.158 -1.126 1.00 93.81 319 VAL A O 1
ATOM 2519 N N . VAL A 1 320 ? -23.833 19.113 0.824 1.00 94.00 320 VAL A N 1
ATOM 2520 C CA . VAL A 1 320 ? -22.760 18.132 0.629 1.00 94.00 320 VAL A CA 1
ATOM 2521 C C . VAL A 1 320 ? -23.155 17.116 -0.433 1.00 94.00 320 VAL A C 1
ATOM 2523 O O . VAL A 1 320 ? -24.213 16.492 -0.336 1.00 94.00 320 VAL A O 1
ATOM 2526 N N . ARG A 1 321 ? -22.280 16.940 -1.428 1.00 91.00 321 ARG A N 1
ATOM 2527 C CA . ARG A 1 321 ? -22.488 16.070 -2.598 1.00 91.00 321 ARG A CA 1
ATOM 2528 C C . ARG A 1 321 ? -21.509 14.913 -2.692 1.00 91.00 321 ARG A C 1
ATOM 2530 O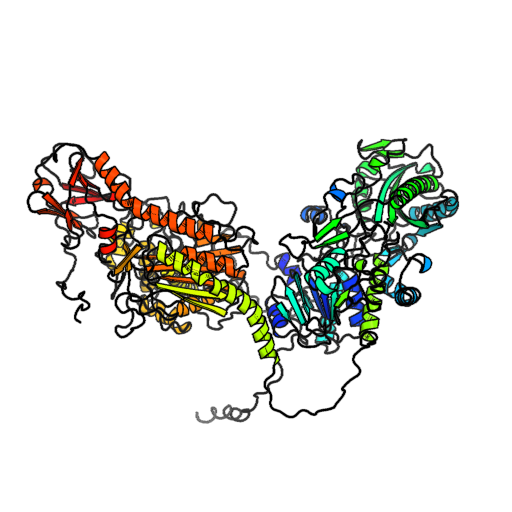 O . ARG A 1 321 ? -21.742 13.991 -3.470 1.00 91.00 321 ARG A O 1
ATOM 2537 N N . TYR A 1 322 ? -20.399 14.972 -1.961 1.00 92.31 322 TYR A N 1
ATOM 2538 C CA . TYR A 1 322 ? -19.407 13.906 -1.989 1.00 92.31 322 TYR A CA 1
ATOM 2539 C C . TYR A 1 322 ? -18.583 13.807 -0.703 1.00 92.31 322 TYR A C 1
ATOM 2541 O O . TYR A 1 322 ? -18.381 14.798 0.007 1.00 92.31 322 TYR A O 1
ATOM 2549 N N . LEU A 1 323 ? -18.071 12.602 -0.451 1.00 92.25 323 LEU A N 1
ATOM 2550 C CA . LEU A 1 323 ? -17.078 12.273 0.570 1.00 92.25 323 LEU A CA 1
ATOM 2551 C C . LEU A 1 323 ? -15.784 11.819 -0.112 1.00 92.25 323 LEU A C 1
ATOM 2553 O O . LEU A 1 323 ? -15.794 10.890 -0.920 1.00 92.25 323 LEU A O 1
ATOM 2557 N N . GLU A 1 324 ? -14.662 12.440 0.239 1.00 91.81 324 GLU A N 1
ATOM 2558 C CA . GLU A 1 324 ? -13.332 11.913 -0.062 1.00 91.81 324 GLU A CA 1
ATOM 2559 C C . GLU A 1 324 ? -13.003 10.832 0.971 1.00 91.81 324 GLU A C 1
ATOM 2561 O O . GLU A 1 324 ? -13.048 11.084 2.180 1.00 91.81 324 GLU A O 1
ATOM 2566 N N . THR A 1 325 ? -12.687 9.623 0.503 1.00 89.88 325 THR A N 1
ATOM 2567 C CA . THR A 1 325 ? -12.289 8.510 1.370 1.00 89.88 325 THR A CA 1
ATOM 2568 C C . THR A 1 325 ? -10.971 7.892 0.910 1.00 89.88 325 THR A C 1
ATOM 2570 O O . THR A 1 325 ? -10.585 8.017 -0.253 1.00 89.88 325 THR A O 1
ATOM 2573 N N . ASN A 1 326 ? -10.286 7.162 1.794 1.00 84.06 326 ASN A N 1
ATOM 2574 C CA . ASN A 1 326 ? -9.104 6.370 1.417 1.00 84.06 326 ASN A CA 1
ATOM 2575 C C . ASN A 1 326 ? -9.419 5.213 0.446 1.00 84.06 326 ASN A C 1
ATOM 2577 O O . ASN A 1 326 ? -8.489 4.564 -0.028 1.00 84.06 326 ASN A O 1
ATOM 2581 N N . ARG A 1 327 ? -10.701 4.939 0.170 1.00 82.56 327 ARG A N 1
ATOM 2582 C CA . ARG A 1 327 ? -11.177 3.883 -0.734 1.00 82.56 327 ARG A CA 1
ATOM 2583 C C . ARG A 1 327 ? -11.917 4.448 -1.955 1.00 82.56 327 ARG A C 1
ATOM 2585 O O . ARG A 1 327 ? -12.669 3.727 -2.598 1.00 82.56 327 ARG A O 1
ATOM 2592 N N . GLY A 1 328 ? -11.703 5.723 -2.289 1.00 83.06 328 GLY A N 1
ATOM 2593 C CA . GLY A 1 328 ? -12.326 6.401 -3.433 1.00 83.06 328 GLY A CA 1
ATOM 2594 C C . GLY A 1 328 ? -13.297 7.511 -3.024 1.00 83.06 328 GLY A C 1
ATOM 2595 O O . GLY A 1 328 ? -13.512 7.769 -1.839 1.00 83.06 328 GLY A O 1
ATOM 2596 N N . VAL A 1 329 ? -13.871 8.205 -4.006 1.00 88.75 329 VAL A N 1
ATOM 2597 C CA . VAL A 1 329 ? -14.811 9.312 -3.764 1.00 88.75 329 VAL A CA 1
ATOM 2598 C C . VAL A 1 329 ? -16.244 8.806 -3.872 1.00 88.75 329 VAL A C 1
ATOM 2600 O O . VAL A 1 329 ? -16.681 8.446 -4.960 1.00 88.75 329 VAL A O 1
ATOM 2603 N N . LEU A 1 330 ? -16.985 8.820 -2.762 1.00 85.50 330 LEU A N 1
ATOM 2604 C CA . LEU A 1 330 ? -18.419 8.524 -2.755 1.00 85.50 330 LEU A CA 1
ATOM 2605 C C . LEU A 1 330 ? -19.186 9.806 -3.086 1.00 85.50 330 LEU A C 1
ATOM 2607 O O . LEU A 1 330 ? -19.040 10.791 -2.368 1.00 85.50 330 LEU A O 1
ATOM 2611 N N . SER A 1 331 ? -19.999 9.811 -4.143 1.00 84.62 331 SER A N 1
ATOM 2612 C CA . SER A 1 331 ? -20.734 11.007 -4.584 1.00 84.62 331 SER A CA 1
ATOM 2613 C C . SER A 1 331 ? -22.200 10.714 -4.884 1.00 84.62 331 SER A C 1
ATOM 2615 O O . SER A 1 331 ? -22.548 9.601 -5.267 1.00 84.62 331 SER A O 1
ATOM 2617 N N . TRP A 1 332 ? -23.067 11.711 -4.711 1.00 83.06 332 TRP A N 1
ATOM 2618 C CA . TRP A 1 332 ? -24.502 11.589 -4.964 1.00 83.06 332 TRP A CA 1
ATOM 2619 C C . TRP A 1 332 ? -25.093 12.899 -5.495 1.00 83.06 332 TRP A C 1
ATOM 2621 O O . TRP A 1 332 ? -24.683 14.002 -5.133 1.00 83.06 332 TRP A O 1
ATOM 2631 N N . ALA A 1 333 ? -26.089 12.771 -6.373 1.00 71.19 333 ALA A N 1
ATOM 2632 C CA . ALA A 1 333 ? -26.750 13.914 -7.006 1.00 71.19 333 ALA A CA 1
ATOM 2633 C C . ALA A 1 333 ? -27.966 14.429 -6.221 1.00 71.19 333 ALA A C 1
ATOM 2635 O O . ALA A 1 333 ? -28.354 15.583 -6.386 1.00 71.19 333 ALA A O 1
ATOM 2636 N N . SER A 1 334 ? -28.584 13.591 -5.382 1.00 74.88 334 SER A N 1
ATOM 2637 C CA . SER A 1 334 ? -29.772 13.990 -4.620 1.00 74.88 334 SER A CA 1
ATOM 2638 C C . SER A 1 334 ? -29.413 14.999 -3.529 1.00 74.88 334 SER A C 1
ATOM 2640 O O . SER A 1 334 ? -28.365 14.891 -2.897 1.00 74.88 334 SER A O 1
ATOM 2642 N N . SER A 1 335 ? -30.261 16.003 -3.311 1.00 77.56 335 SER A N 1
ATOM 2643 C CA . SER A 1 335 ? -30.179 16.867 -2.122 1.00 77.56 335 SER A CA 1
ATOM 2644 C C . SER A 1 335 ? -30.711 16.181 -0.865 1.00 77.56 335 SER A C 1
ATOM 2646 O O . SER A 1 335 ? -30.473 16.665 0.238 1.00 77.56 335 SER A O 1
ATOM 2648 N N . ASP A 1 336 ? -31.409 15.057 -1.032 1.00 84.31 336 ASP A N 1
ATOM 2649 C CA . ASP A 1 336 ? -32.142 14.383 0.040 1.00 84.31 336 ASP A CA 1
ATOM 2650 C C . ASP A 1 336 ? -31.236 13.480 0.884 1.00 84.31 336 ASP A C 1
ATOM 2652 O O . ASP A 1 336 ? -31.581 13.146 2.020 1.00 84.31 336 ASP A O 1
ATOM 2656 N N . THR A 1 337 ? -30.071 13.099 0.345 1.00 91.25 337 THR A N 1
ATOM 2657 C CA . THR A 1 337 ? -29.063 12.318 1.065 1.00 91.25 337 THR A CA 1
ATOM 2658 C C . THR A 1 337 ? -28.470 13.155 2.192 1.00 91.25 337 THR A C 1
ATOM 2660 O O . THR A 1 337 ? -27.880 14.215 1.959 1.00 91.25 337 THR A O 1
ATOM 2663 N N . LYS A 1 338 ? -28.592 12.652 3.420 1.00 96.31 338 LYS A N 1
ATOM 2664 C CA . LYS A 1 338 ? -28.098 13.293 4.643 1.00 96.31 338 LYS A CA 1
ATOM 2665 C C . LYS A 1 338 ? -26.850 12.579 5.152 1.00 96.31 338 LYS A C 1
ATOM 2667 O O . LYS A 1 338 ? -26.801 11.351 5.201 1.00 96.31 338 LYS A O 1
ATOM 2672 N N . VAL A 1 339 ? -25.845 13.346 5.561 1.00 97.50 339 VAL A N 1
ATOM 2673 C CA . VAL A 1 339 ? -24.608 12.827 6.156 1.00 97.50 339 VAL A CA 1
ATOM 2674 C C . VAL A 1 339 ? -24.675 13.005 7.667 1.00 97.50 339 VAL A C 1
ATOM 2676 O O . VAL A 1 339 ? -24.876 14.117 8.150 1.00 97.50 339 VAL A O 1
ATOM 2679 N N . ILE A 1 340 ? -24.508 11.921 8.420 1.00 97.81 340 ILE A N 1
ATOM 2680 C CA . ILE A 1 340 ? -24.659 11.905 9.878 1.00 97.81 340 ILE A CA 1
ATOM 2681 C C . ILE A 1 340 ? -23.307 11.593 10.520 1.00 97.81 340 ILE A C 1
ATOM 2683 O O . ILE A 1 340 ? -22.746 10.516 10.318 1.00 97.81 340 ILE A O 1
ATOM 2687 N N . LEU A 1 341 ? -22.764 12.546 11.279 1.00 95.88 341 LEU A N 1
ATOM 2688 C CA . LEU A 1 341 ? -21.447 12.444 11.902 1.00 95.88 341 LEU A CA 1
ATOM 2689 C C . LEU A 1 341 ? -21.561 11.803 13.291 1.00 95.88 341 LEU A C 1
ATOM 2691 O O . LEU A 1 341 ? -21.884 12.472 14.277 1.00 95.88 341 LEU A O 1
ATOM 2695 N N . CYS A 1 342 ? -21.267 10.507 13.374 1.00 92.00 342 CYS A N 1
ATOM 2696 C CA . CYS A 1 342 ? -21.403 9.667 14.567 1.00 92.00 342 CYS A CA 1
ATOM 2697 C C . CYS A 1 342 ? -20.050 9.240 15.163 1.00 92.00 342 CYS A C 1
ATOM 2699 O O . CYS A 1 342 ? -19.949 8.188 15.794 1.00 92.00 342 CYS A O 1
ATOM 2701 N N . ALA A 1 343 ? -18.996 10.028 14.959 1.00 79.00 343 ALA A N 1
ATOM 2702 C CA . ALA A 1 343 ? -17.627 9.539 15.069 1.00 79.00 343 ALA A CA 1
ATOM 2703 C C . ALA A 1 343 ? -16.836 10.057 16.291 1.00 79.00 343 ALA A C 1
ATOM 2705 O O . ALA A 1 343 ? -15.608 9.961 16.341 1.00 79.00 343 ALA A O 1
ATOM 2706 N N . GLY A 1 344 ? -17.555 10.597 17.280 1.00 81.56 344 GLY A N 1
ATOM 2707 C CA . GLY A 1 344 ? -17.013 11.167 18.517 1.00 81.56 344 GLY A CA 1
ATOM 2708 C C . GLY A 1 344 ? -16.811 12.685 18.449 1.00 81.56 344 GLY A C 1
ATOM 2709 O O . GLY A 1 344 ? -16.862 13.290 17.378 1.00 81.56 344 GLY A O 1
ATOM 2710 N N . ALA A 1 345 ? -16.573 13.324 19.600 1.00 87.19 345 ALA A N 1
ATOM 2711 C CA . ALA A 1 345 ? -16.574 14.786 19.683 1.00 87.19 345 ALA A CA 1
ATOM 2712 C C . ALA A 1 345 ? -15.453 15.449 18.867 1.00 87.19 345 ALA A C 1
ATOM 2714 O O . ALA A 1 345 ? -15.704 16.316 18.025 1.00 87.19 345 ALA A O 1
ATOM 2715 N N . PHE A 1 346 ? -14.206 15.038 19.088 1.00 87.62 346 PHE A N 1
ATOM 2716 C CA . PHE A 1 346 ? -13.072 15.589 18.354 1.00 87.62 346 PHE A CA 1
ATOM 2717 C C . PHE A 1 346 ? -13.044 15.207 16.877 1.00 87.62 346 PHE A C 1
ATOM 2719 O O . PHE A 1 346 ? -12.816 16.101 16.068 1.00 87.62 346 PHE A O 1
ATOM 2726 N N . PRO A 1 347 ? -13.314 13.955 16.470 1.00 87.12 347 PRO A N 1
ATOM 2727 C CA . PRO A 1 347 ? -13.234 13.610 15.055 1.00 87.12 347 PRO A CA 1
ATOM 2728 C C . PRO A 1 347 ? -14.327 14.253 14.213 1.00 87.12 347 PRO A C 1
ATOM 2730 O O . PRO A 1 347 ? -14.053 14.663 13.086 1.00 87.12 347 PRO A O 1
ATOM 2733 N N . ASN A 1 348 ? -15.534 14.416 14.769 1.00 90.88 348 ASN A N 1
ATOM 2734 C CA . ASN A 1 348 ? -16.579 15.210 14.130 1.00 90.88 348 ASN A CA 1
ATOM 2735 C C . ASN A 1 348 ? -16.080 16.644 13.888 1.00 90.88 348 ASN A C 1
ATOM 2737 O O . ASN A 1 348 ? -16.167 17.144 12.768 1.00 90.88 348 ASN A O 1
ATOM 2741 N N . ALA A 1 349 ? -15.482 17.281 14.900 1.00 93.06 349 ALA A N 1
ATOM 2742 C CA . ALA A 1 349 ? -14.921 18.623 14.766 1.00 93.06 349 ALA A CA 1
ATOM 2743 C C . ALA A 1 349 ? -13.750 18.691 13.768 1.00 93.06 349 ALA A C 1
ATOM 2745 O O . ALA A 1 349 ? -13.719 19.597 12.940 1.00 93.06 349 ALA A O 1
ATOM 2746 N N . THR A 1 350 ? -12.829 17.724 13.776 1.00 92.12 350 THR A N 1
ATOM 2747 C CA . THR A 1 350 ? -11.733 17.620 12.796 1.00 92.12 350 THR A CA 1
ATOM 2748 C C . THR A 1 350 ? -12.273 17.532 11.373 1.00 92.12 350 THR A C 1
ATOM 2750 O O . THR A 1 350 ? -11.829 18.267 10.492 1.00 92.12 350 THR A O 1
ATOM 2753 N N . MET A 1 351 ? -13.276 16.684 11.140 1.00 92.19 351 MET A N 1
ATOM 2754 C CA . MET A 1 351 ? -13.859 16.504 9.815 1.00 92.19 351 MET A CA 1
ATOM 2755 C C . MET A 1 351 ? -14.614 17.755 9.342 1.00 92.19 351 MET A C 1
ATOM 2757 O O . MET A 1 351 ? -14.501 18.120 8.170 1.00 92.19 351 MET A O 1
ATOM 2761 N N . LEU A 1 352 ? -15.307 18.463 10.242 1.00 95.56 352 LEU A N 1
ATOM 2762 C CA . LEU A 1 352 ? -15.902 19.772 9.948 1.00 95.56 352 LEU A CA 1
ATOM 2763 C C . LEU A 1 352 ? -14.828 20.815 9.609 1.00 95.56 352 LEU A C 1
ATOM 2765 O O . LEU A 1 352 ? -14.927 21.463 8.573 1.00 95.56 352 LEU A O 1
ATOM 2769 N N . LEU A 1 353 ? -13.762 20.926 10.409 1.00 95.19 353 LEU A N 1
ATOM 2770 C CA . LEU A 1 353 ? -12.655 21.863 10.171 1.00 95.19 353 LEU A CA 1
ATOM 2771 C C . LEU A 1 353 ? -11.893 21.572 8.871 1.00 95.19 353 LEU A C 1
ATOM 2773 O O . LEU A 1 353 ? -11.360 22.492 8.252 1.00 95.19 353 LEU A O 1
ATOM 2777 N N . ASN A 1 354 ? -11.828 20.314 8.440 1.00 93.62 354 ASN A N 1
ATOM 2778 C CA . ASN A 1 354 ? -11.204 19.936 7.173 1.00 93.62 354 ASN A CA 1
ATOM 2779 C C . ASN A 1 354 ? -12.102 20.185 5.959 1.00 93.62 354 ASN A C 1
ATOM 2781 O O . ASN A 1 354 ? -11.596 20.472 4.870 1.00 93.62 354 ASN A O 1
ATOM 2785 N N . SER A 1 355 ? -13.417 20.082 6.142 1.00 95.19 355 SER A N 1
ATOM 2786 C CA . SER A 1 355 ? -14.401 20.169 5.059 1.00 95.19 355 SER A CA 1
ATOM 2787 C C . SER A 1 355 ? -14.907 21.594 4.838 1.00 95.19 355 SER A C 1
ATOM 2789 O O . SER A 1 355 ? -15.025 22.025 3.695 1.00 95.19 355 SER A O 1
ATOM 2791 N N . PHE A 1 356 ? -15.150 22.337 5.921 1.00 95.38 356 PHE A N 1
ATOM 2792 C CA . PHE A 1 356 ? -15.874 23.615 5.936 1.00 95.38 356 PHE A CA 1
ATOM 2793 C C . PHE A 1 356 ? -15.148 24.676 6.769 1.00 95.38 356 PHE A C 1
ATOM 2795 O O . PHE A 1 356 ? -15.774 25.433 7.509 1.00 95.38 356 PHE A O 1
ATOM 2802 N N . TYR A 1 357 ? -13.812 24.709 6.689 1.00 93.50 357 TYR A N 1
ATOM 2803 C CA . TYR A 1 357 ? -12.988 25.603 7.508 1.00 93.50 357 TYR A CA 1
ATOM 2804 C C . TYR A 1 357 ? -13.509 27.045 7.482 1.00 93.50 357 TYR A C 1
ATOM 2806 O O . TYR A 1 357 ? -13.824 27.600 8.530 1.00 93.50 357 TYR A O 1
ATOM 2814 N N . ASP A 1 358 ? -13.680 27.621 6.293 1.00 92.12 358 ASP A N 1
ATOM 2815 C CA . ASP A 1 358 ? -14.096 29.017 6.134 1.00 92.12 358 ASP A CA 1
ATOM 2816 C C . ASP A 1 358 ? -15.507 29.286 6.689 1.00 92.12 358 ASP A C 1
ATOM 2818 O O . ASP A 1 358 ? -15.774 30.386 7.166 1.00 92.12 358 ASP A O 1
ATOM 2822 N N . ASP A 1 359 ? -16.385 28.278 6.717 1.00 90.88 359 ASP A N 1
ATOM 2823 C CA . ASP A 1 359 ? -17.755 28.409 7.221 1.00 90.88 359 ASP A CA 1
ATOM 2824 C C . ASP A 1 359 ? -17.843 28.289 8.759 1.00 90.88 359 ASP A C 1
ATOM 2826 O O . ASP A 1 359 ? -18.676 28.956 9.389 1.00 90.88 359 ASP A O 1
ATOM 2830 N N . CYS A 1 360 ? -17.008 27.434 9.375 1.00 93.25 360 CYS A N 1
ATOM 2831 C CA . CYS A 1 360 ? -17.210 26.981 10.758 1.00 93.25 360 CYS A CA 1
ATOM 2832 C C . CYS A 1 360 ? -16.025 27.172 11.723 1.00 93.25 360 CYS A C 1
ATOM 2834 O O . CYS A 1 360 ? -16.200 26.960 12.923 1.00 93.25 360 CYS A O 1
ATOM 2836 N N . HIS A 1 361 ? -14.831 27.575 11.267 1.00 93.25 361 HIS A N 1
ATOM 2837 C CA . HIS A 1 361 ? -13.636 27.693 12.130 1.00 93.25 361 HIS A CA 1
ATOM 2838 C C . HIS A 1 361 ? -13.756 28.738 13.256 1.00 93.25 361 HIS A C 1
ATOM 2840 O O . HIS A 1 361 ? -12.957 28.732 14.198 1.00 93.25 361 HIS A O 1
ATOM 2846 N N . GLU A 1 362 ? -14.718 29.658 13.158 1.00 92.94 362 GLU A N 1
ATOM 2847 C CA . GLU A 1 362 ? -14.987 30.667 14.184 1.00 92.94 362 GLU A CA 1
ATOM 2848 C C . GLU A 1 362 ? -15.679 30.092 15.423 1.00 92.94 362 GLU A C 1
ATOM 2850 O O . GLU A 1 362 ? -15.550 30.686 16.489 1.00 92.94 362 GLU A O 1
ATOM 2855 N N . THR A 1 363 ? -16.360 28.947 15.308 1.00 94.81 363 THR A N 1
ATOM 2856 C CA . THR A 1 363 ? -17.139 28.327 16.396 1.00 94.81 363 THR A CA 1
ATOM 2857 C C . THR A 1 363 ? -16.715 26.883 16.677 1.00 94.81 363 THR A C 1
ATOM 2859 O O . THR A 1 363 ? -16.480 26.527 17.834 1.00 94.81 363 THR A O 1
ATOM 2862 N N . VAL A 1 364 ? -16.510 26.061 15.641 1.00 96.56 364 VAL A N 1
ATOM 2863 C CA . VAL A 1 364 ? -16.101 24.655 15.790 1.00 96.56 364 VAL A CA 1
ATOM 2864 C C . VAL A 1 364 ? -14.712 24.562 16.423 1.00 96.56 364 VAL A C 1
ATOM 2866 O O . VAL A 1 364 ? -13.753 25.193 15.979 1.00 96.56 364 VAL A O 1
ATOM 2869 N N . GLY A 1 365 ? -14.605 23.750 17.474 1.00 94.19 365 GLY A N 1
ATOM 2870 C CA . GLY A 1 365 ? -13.378 23.523 18.231 1.00 94.19 365 GLY A CA 1
ATOM 2871 C C . GLY A 1 365 ? -12.962 24.685 19.139 1.00 94.19 365 GLY A C 1
ATOM 2872 O O . GLY A 1 365 ? -11.919 24.598 19.782 1.00 94.19 365 GLY A O 1
ATOM 2873 N N . LYS A 1 366 ? -13.738 25.774 19.235 1.00 93.88 366 LYS A N 1
ATOM 2874 C CA . LYS A 1 366 ? -13.428 26.892 20.148 1.00 93.88 366 LYS A CA 1
ATOM 2875 C C . LYS A 1 366 ? -13.780 26.615 21.600 1.00 93.88 366 LYS A C 1
ATOM 2877 O O . LYS A 1 366 ? -13.167 27.209 22.476 1.00 93.88 366 LYS A O 1
ATOM 2882 N N . ARG A 1 367 ? -14.743 25.725 21.830 1.00 92.81 367 ARG A N 1
ATOM 2883 C CA . ARG A 1 367 ? -15.114 25.220 23.147 1.00 92.81 367 ARG A CA 1
ATOM 2884 C C . ARG A 1 367 ? -14.761 23.742 23.207 1.00 92.81 367 ARG A C 1
ATOM 2886 O O . ARG A 1 367 ? -15.110 22.979 22.310 1.00 92.81 367 ARG A O 1
ATOM 2893 N N . VAL A 1 368 ? -14.039 23.351 24.249 1.00 90.56 368 VAL A N 1
ATOM 2894 C CA . VAL A 1 368 ? -13.699 21.953 24.512 1.00 90.56 368 VAL A CA 1
ATOM 2895 C C . VAL A 1 368 ? -13.866 21.695 25.998 1.00 90.56 368 VAL A C 1
ATOM 2897 O O . VAL A 1 368 ? -13.202 22.336 26.813 1.00 90.56 368 VAL A O 1
ATOM 2900 N N . THR A 1 369 ? -14.724 20.738 26.334 1.00 90.00 369 THR A N 1
ATOM 2901 C CA . THR A 1 369 ? -14.956 20.297 27.711 1.00 90.00 369 THR A CA 1
ATOM 2902 C C . THR A 1 369 ? -15.030 18.763 27.801 1.00 90.00 369 THR A C 1
ATOM 2904 O O . THR A 1 369 ? -14.709 18.066 26.833 1.00 90.00 369 THR A O 1
ATOM 2907 N N . GLY A 1 370 ? -15.332 18.232 28.981 1.00 90.44 370 GLY A N 1
ATOM 2908 C CA . GLY A 1 370 ? -15.344 16.821 29.348 1.00 90.44 370 GLY A CA 1
ATOM 2909 C C . GLY A 1 370 ? -15.257 16.681 30.864 1.00 90.44 370 GLY A C 1
ATOM 2910 O O . GLY A 1 370 ? -15.657 17.589 31.590 1.00 90.44 370 GLY A O 1
ATOM 2911 N N . HIS A 1 371 ? -14.699 15.577 31.353 1.00 90.50 371 HIS A N 1
ATOM 2912 C CA . HIS A 1 371 ? -14.507 15.349 32.783 1.00 90.50 371 HIS A CA 1
ATOM 2913 C C . HIS A 1 371 ? -13.052 15.085 33.140 1.00 90.50 371 HIS A C 1
ATOM 2915 O O . HIS A 1 371 ? -12.367 14.315 32.467 1.00 90.50 371 HIS A O 1
ATOM 2921 N N . PHE A 1 372 ? -12.609 15.662 34.252 1.00 89.81 372 PHE A N 1
ATOM 2922 C CA . PHE A 1 372 ? -11.403 15.228 34.954 1.00 89.81 372 PHE A CA 1
ATOM 2923 C C . PHE A 1 372 ? -11.776 14.234 36.055 1.00 89.81 372 PHE A C 1
ATOM 2925 O O . PHE A 1 372 ? -12.937 14.171 36.464 1.00 89.81 372 PHE A O 1
ATOM 2932 N N . LEU A 1 373 ? -10.806 13.447 36.531 1.00 89.88 373 LEU A N 1
ATOM 2933 C CA . LEU A 1 373 ? -11.119 12.291 37.365 1.00 89.88 373 LEU A CA 1
ATOM 2934 C C . LEU A 1 373 ? -10.177 12.056 38.554 1.00 89.88 373 LEU A C 1
ATOM 2936 O O . LEU A 1 373 ? -8.959 12.235 38.480 1.00 89.88 373 LEU A O 1
ATOM 2940 N N . THR A 1 374 ? -10.774 11.593 39.648 1.00 92.12 374 THR A N 1
ATOM 2941 C CA . THR A 1 374 ? -10.097 11.111 40.855 1.00 92.12 374 THR A CA 1
ATOM 2942 C C . THR A 1 374 ? -10.391 9.639 41.049 1.00 92.12 374 THR A C 1
ATOM 2944 O O . THR A 1 374 ? -11.531 9.206 40.934 1.00 92.12 374 THR A O 1
ATOM 2947 N N . HIS A 1 375 ? -9.368 8.865 41.386 1.00 92.38 375 HIS A N 1
ATOM 2948 C CA . HIS A 1 375 ? -9.485 7.442 41.646 1.00 92.38 375 HIS A CA 1
ATOM 2949 C C . HIS A 1 375 ? -8.927 7.110 43.031 1.00 92.38 375 HIS A C 1
ATOM 2951 O O . HIS A 1 375 ? -7.731 7.257 43.291 1.00 92.38 375 HIS A O 1
ATOM 2957 N N . ILE A 1 376 ? -9.788 6.630 43.929 1.00 94.94 376 ILE A N 1
ATOM 2958 C CA . ILE A 1 376 ? -9.408 6.238 45.290 1.00 94.94 376 ILE A CA 1
ATOM 2959 C C . ILE A 1 376 ? -9.814 4.787 45.526 1.00 94.94 376 ILE A C 1
ATOM 2961 O O . ILE A 1 376 ? -10.989 4.432 45.443 1.00 94.94 376 ILE A O 1
ATOM 2965 N N . ALA A 1 377 ? -8.830 3.962 45.888 1.00 95.62 377 ALA A N 1
ATOM 2966 C CA . ALA A 1 377 ? -9.062 2.613 46.383 1.00 95.62 377 ALA A CA 1
ATOM 2967 C C . ALA A 1 377 ? -8.872 2.561 47.905 1.00 95.62 377 ALA A C 1
ATOM 2969 O O . ALA A 1 377 ? -7.861 3.024 48.443 1.00 95.62 377 ALA A O 1
ATOM 2970 N N . ALA A 1 378 ? -9.847 1.984 48.598 1.00 97.00 378 ALA A N 1
ATOM 2971 C CA . ALA A 1 378 ? -9.865 1.832 50.046 1.00 97.00 378 ALA A CA 1
ATOM 2972 C C . ALA A 1 378 ? -10.363 0.438 50.435 1.00 97.00 378 ALA A C 1
ATOM 2974 O O . ALA A 1 378 ? -10.964 -0.264 49.631 1.00 97.00 378 ALA A O 1
ATOM 2975 N N . ARG A 1 379 ? -10.146 0.027 51.681 1.00 97.25 379 ARG A N 1
ATOM 2976 C CA . ARG A 1 379 ? -10.754 -1.184 52.233 1.00 97.25 379 ARG A CA 1
ATOM 2977 C C . ARG A 1 379 ? -11.169 -1.003 53.683 1.00 97.25 379 ARG A C 1
ATOM 2979 O O . ARG A 1 379 ? -10.542 -0.255 54.437 1.00 97.25 379 ARG A O 1
ATOM 2986 N N . CYS A 1 380 ? -12.212 -1.723 54.083 1.00 96.19 380 CYS A N 1
ATOM 2987 C CA . CYS A 1 380 ? -12.725 -1.721 55.450 1.00 96.19 380 CYS A CA 1
ATOM 2988 C C . CYS A 1 380 ? -13.071 -3.140 55.919 1.00 96.19 380 CYS A C 1
ATOM 2990 O O . CYS A 1 380 ? -13.645 -3.904 55.144 1.00 96.19 380 CYS A O 1
ATOM 2992 N N . PRO A 1 381 ? -12.748 -3.521 57.170 1.00 94.25 381 PRO A N 1
ATOM 2993 C CA . PRO A 1 381 ? -13.043 -4.859 57.676 1.00 94.25 381 PRO A CA 1
ATOM 2994 C C . PRO A 1 381 ? -14.534 -5.224 57.609 1.00 94.25 381 PRO A C 1
ATOM 2996 O O . PRO A 1 381 ? -15.380 -4.464 58.088 1.00 94.25 381 PRO A O 1
ATOM 2999 N N . VAL A 1 382 ? -14.854 -6.438 57.147 1.00 91.56 382 VAL A N 1
ATOM 3000 C CA . VAL A 1 382 ? -16.243 -6.916 56.975 1.00 91.56 382 VAL A CA 1
ATOM 3001 C C . VAL A 1 382 ? -17.080 -6.875 58.261 1.00 91.56 382 VAL A C 1
ATOM 3003 O O . VAL A 1 382 ? -18.293 -6.711 58.217 1.00 91.56 382 VAL A O 1
ATOM 3006 N N . ARG A 1 383 ? -16.448 -6.906 59.443 1.00 89.06 383 ARG A N 1
ATOM 3007 C CA . ARG A 1 383 ? -17.126 -6.766 60.751 1.00 89.06 383 ARG A CA 1
ATOM 3008 C C . ARG A 1 383 ? -17.920 -5.460 60.928 1.00 89.06 383 ARG A C 1
ATOM 3010 O O . ARG A 1 383 ? -18.742 -5.380 61.844 1.00 89.06 383 ARG A O 1
ATOM 3017 N N . PHE A 1 384 ? -17.653 -4.433 60.116 1.00 89.19 384 PHE A N 1
ATOM 3018 C CA . PHE A 1 384 ? -18.418 -3.179 60.099 1.00 89.19 384 PHE A CA 1
ATOM 3019 C C . PHE A 1 384 ? -19.688 -3.262 59.232 1.00 89.19 384 PHE A C 1
ATOM 3021 O O . PHE A 1 384 ? -20.576 -2.421 59.366 1.00 89.19 384 PHE A O 1
ATOM 3028 N N . PHE A 1 385 ? -19.839 -4.334 58.451 1.00 88.25 385 PHE A N 1
ATOM 3029 C CA . PHE A 1 385 ? -20.952 -4.603 57.541 1.00 88.25 385 PHE A CA 1
ATOM 3030 C C . PHE A 1 385 ? -21.954 -5.591 58.169 1.00 88.25 385 PHE A C 1
ATOM 3032 O O . PHE A 1 385 ? -22.287 -6.632 57.614 1.00 88.25 385 PHE A O 1
ATOM 3039 N N . LYS A 1 386 ? -22.408 -5.298 59.399 1.00 78.56 386 LYS A N 1
ATOM 3040 C CA . LYS A 1 386 ? -23.312 -6.183 60.162 1.00 78.56 386 LYS A CA 1
ATOM 3041 C C . LYS A 1 386 ? -24.688 -6.297 59.497 1.00 78.56 386 LYS A C 1
ATOM 3043 O O . LYS A 1 386 ? -25.326 -5.271 59.280 1.00 78.56 386 LYS A O 1
ATOM 3048 N N . GLY A 1 387 ? -25.182 -7.523 59.312 1.00 74.00 387 GLY A N 1
ATOM 3049 C CA . GLY A 1 387 ? -26.514 -7.799 58.748 1.00 74.00 387 GLY A CA 1
ATOM 3050 C C . GLY A 1 387 ? -26.500 -8.328 57.312 1.00 74.00 387 GLY A C 1
ATOM 3051 O O . GLY A 1 387 ? -27.567 -8.594 56.774 1.00 74.00 387 GLY A O 1
ATOM 3052 N N . TRP A 1 388 ? -25.313 -8.509 56.732 1.00 83.25 388 TRP A N 1
ATOM 3053 C CA . TRP A 1 388 ? -25.076 -9.185 55.457 1.00 83.25 388 TRP A CA 1
ATOM 3054 C C . TRP A 1 388 ? -24.264 -10.472 55.700 1.00 83.25 388 TRP A C 1
ATOM 3056 O O . TRP A 1 388 ? -23.447 -10.522 56.625 1.00 83.25 388 TRP A O 1
ATOM 3066 N N . ASP A 1 389 ? -24.544 -11.527 54.932 1.00 77.75 389 ASP A N 1
ATOM 3067 C CA . ASP A 1 389 ? -23.845 -12.813 55.017 1.00 77.75 389 ASP A CA 1
ATOM 3068 C C . ASP A 1 389 ? -22.540 -12.768 54.215 1.00 77.75 389 ASP A C 1
ATOM 3070 O O . ASP A 1 389 ? -22.543 -12.742 52.991 1.00 77.75 389 ASP A O 1
ATOM 3074 N N . THR A 1 390 ? -21.414 -12.779 54.925 1.00 73.50 390 THR A N 1
ATOM 3075 C CA . THR A 1 390 ? -20.068 -12.681 54.343 1.00 73.50 390 THR A CA 1
ATOM 3076 C C . THR A 1 390 ? -19.408 -14.047 54.141 1.00 73.50 390 THR A C 1
ATOM 3078 O O . THR A 1 390 ? -18.216 -14.115 53.864 1.00 73.50 390 THR A O 1
ATOM 3081 N N . SER A 1 391 ? -20.126 -15.153 54.372 1.00 65.88 391 SER A N 1
ATOM 3082 C CA . SER A 1 391 ? -19.586 -16.517 54.245 1.00 65.88 391 SER A CA 1
ATOM 3083 C C . SER A 1 391 ? -19.673 -17.088 52.819 1.00 65.88 391 SER A C 1
ATOM 3085 O O . SER A 1 391 ? -19.331 -18.250 52.599 1.00 65.88 391 SER A O 1
ATOM 3087 N N . GLY A 1 392 ? -20.141 -16.267 51.872 1.00 71.88 392 GLY A N 1
ATOM 3088 C CA . GLY A 1 392 ? -20.540 -16.649 50.520 1.00 71.88 392 GLY A CA 1
ATOM 3089 C C . GLY A 1 392 ? -19.442 -16.596 49.451 1.00 71.88 392 GLY A C 1
ATOM 3090 O O . GLY A 1 392 ? -18.301 -16.978 49.673 1.00 71.88 392 GLY A O 1
ATOM 3091 N N . GLN A 1 393 ? -19.840 -16.196 48.246 1.00 85.06 393 GLN A N 1
ATOM 3092 C CA . GLN A 1 393 ? -19.039 -16.116 47.016 1.00 85.06 393 GLN A CA 1
ATOM 3093 C C . GLN A 1 393 ? -18.622 -14.660 46.730 1.00 85.06 393 GLN A C 1
ATOM 3095 O O . GLN A 1 393 ? -18.963 -13.770 47.502 1.00 85.06 393 GLN A O 1
ATOM 3100 N N . LEU A 1 394 ? -17.910 -14.403 45.627 1.00 91.44 394 LEU A N 1
ATOM 3101 C CA . LEU A 1 394 ? -17.647 -13.040 45.146 1.00 91.44 394 LEU A CA 1
ATOM 3102 C C . LEU A 1 394 ? -18.954 -12.229 45.030 1.00 91.44 394 LEU A C 1
ATOM 3104 O O . LEU A 1 394 ? -19.864 -12.631 44.302 1.00 91.44 394 LEU A O 1
ATOM 3108 N N . GLU A 1 395 ? -19.005 -11.074 45.694 1.00 92.56 395 GLU A N 1
ATOM 3109 C CA . GLU A 1 395 ? -20.096 -10.097 45.591 1.00 92.56 395 GLU A CA 1
ATOM 3110 C C . GLU A 1 395 ? -19.558 -8.717 45.195 1.00 92.56 395 GLU A C 1
ATOM 3112 O O . GLU A 1 395 ? -18.475 -8.305 45.631 1.00 92.56 395 GLU A O 1
ATOM 3117 N N . ILE A 1 396 ? -20.330 -7.999 44.374 1.00 93.56 396 ILE A N 1
ATOM 3118 C CA . ILE A 1 396 ? -20.014 -6.647 43.897 1.00 93.56 396 ILE A CA 1
ATOM 3119 C C . ILE A 1 396 ? -21.233 -5.748 44.127 1.00 93.56 396 ILE A C 1
ATOM 3121 O O . ILE A 1 396 ? -22.367 -6.174 43.930 1.00 93.56 396 ILE A O 1
ATOM 3125 N N . ALA A 1 397 ? -20.994 -4.500 44.518 1.00 94.19 397 ALA A N 1
ATOM 3126 C CA . ALA A 1 397 ? -21.985 -3.432 44.507 1.00 94.19 397 ALA A CA 1
ATOM 3127 C C . ALA A 1 397 ? -21.530 -2.276 43.613 1.00 94.19 397 ALA A C 1
ATOM 3129 O O . ALA A 1 397 ? -20.338 -1.961 43.567 1.00 94.19 397 ALA A O 1
ATOM 3130 N N . ALA A 1 398 ? -22.484 -1.634 42.948 1.00 95.00 398 ALA A N 1
ATOM 3131 C CA . ALA A 1 398 ? -22.315 -0.471 42.098 1.00 95.00 398 ALA A CA 1
ATOM 3132 C C . ALA A 1 398 ? -23.341 0.607 42.469 1.00 95.00 398 ALA A C 1
ATOM 3134 O O . ALA A 1 398 ? -24.546 0.410 42.301 1.00 95.00 398 ALA A O 1
ATOM 3135 N N . THR A 1 399 ? -22.869 1.756 42.946 1.00 95.31 399 THR A N 1
ATOM 3136 C CA . THR A 1 399 ? -23.730 2.867 43.382 1.00 95.31 399 THR A CA 1
ATOM 3137 C C . THR A 1 399 ? -23.239 4.166 42.751 1.00 95.31 399 THR A C 1
ATOM 3139 O O . THR A 1 399 ? -22.035 4.426 42.695 1.00 95.31 399 THR A O 1
ATOM 3142 N N . TYR A 1 400 ? -24.168 4.973 42.251 1.00 95.00 400 TYR A N 1
ATOM 3143 C CA . TYR A 1 400 ? -23.913 6.274 41.646 1.00 95.00 400 TYR A CA 1
ATOM 3144 C C . TYR A 1 400 ? -24.306 7.374 42.634 1.00 95.00 400 TYR A C 1
ATOM 3146 O O . TYR A 1 400 ? -25.441 7.416 43.099 1.00 95.00 400 TYR A O 1
ATOM 3154 N N . LEU A 1 401 ? -23.373 8.262 42.972 1.00 95.12 401 LEU A N 1
ATOM 3155 C CA . LEU A 1 401 ? -23.626 9.419 43.833 1.00 95.12 401 LEU A CA 1
ATOM 3156 C C . LEU A 1 401 ? -23.303 10.691 43.066 1.00 95.12 401 LEU A C 1
ATOM 3158 O O . LEU A 1 401 ? -22.186 10.826 42.582 1.00 95.12 401 LEU A O 1
ATOM 3162 N N . ASP A 1 402 ? -24.231 11.638 42.989 1.00 93.94 402 ASP A N 1
ATOM 3163 C CA . ASP A 1 402 ? -23.985 12.941 42.372 1.00 93.94 402 ASP A CA 1
ATOM 3164 C C . ASP A 1 402 ? -23.919 14.062 43.410 1.00 93.94 402 ASP A C 1
ATOM 3166 O O . ASP A 1 402 ? -24.483 13.990 44.507 1.00 93.94 402 ASP A O 1
ATOM 3170 N N . GLY A 1 403 ? -23.217 15.129 43.049 1.00 94.31 403 GLY A N 1
ATOM 3171 C CA . GLY A 1 403 ? -23.056 16.291 43.896 1.00 94.31 403 GLY A CA 1
ATOM 3172 C C . GLY A 1 403 ? -22.689 17.542 43.118 1.00 94.31 403 GLY A C 1
ATOM 3173 O O . GLY A 1 403 ? -22.460 17.527 41.908 1.00 94.31 403 GLY A O 1
ATOM 3174 N N . THR A 1 404 ? -22.639 18.652 43.842 1.00 94.00 404 THR A N 1
ATOM 3175 C CA . THR A 1 404 ? -22.268 19.959 43.298 1.00 94.00 404 THR A CA 1
ATOM 3176 C C . THR A 1 404 ? -21.298 20.656 44.224 1.00 94.00 404 THR A C 1
ATOM 3178 O O . THR A 1 404 ? -21.435 20.591 45.448 1.00 94.00 404 THR A O 1
ATOM 3181 N N . ASP A 1 405 ? -20.349 21.376 43.645 1.00 93.81 405 ASP A N 1
ATOM 3182 C CA . ASP A 1 405 ? -19.543 22.318 44.397 1.00 93.81 405 ASP A CA 1
ATOM 3183 C C . ASP A 1 405 ? -20.402 23.526 44.820 1.00 93.81 405 ASP A C 1
ATOM 3185 O O . ASP A 1 405 ? -21.004 24.183 43.967 1.00 93.81 405 ASP A O 1
ATOM 3189 N N . PRO A 1 406 ? -20.498 23.831 46.126 1.00 88.44 406 PRO A N 1
ATOM 3190 C CA . PRO A 1 406 ? -21.408 24.858 46.626 1.00 88.44 406 PRO A CA 1
ATOM 3191 C C . PRO A 1 406 ? -20.986 26.288 46.260 1.00 88.44 406 PRO A C 1
ATOM 3193 O O . PRO A 1 406 ? -21.811 27.194 46.364 1.00 88.44 406 PRO A O 1
ATOM 3196 N N . GLU A 1 407 ? -19.728 26.516 45.866 1.00 89.19 407 GLU A N 1
ATOM 3197 C CA . GLU A 1 407 ? -19.246 27.845 45.471 1.00 89.19 407 GLU A CA 1
ATOM 3198 C C . GLU A 1 407 ? -19.442 28.110 43.979 1.00 89.19 407 GLU A C 1
ATOM 3200 O O . GLU A 1 407 ? -19.888 29.187 43.590 1.00 89.19 407 GLU A O 1
ATOM 3205 N N . THR A 1 408 ? -19.072 27.142 43.144 1.00 89.62 408 THR A N 1
ATOM 3206 C CA . THR A 1 408 ? -19.039 27.280 41.682 1.00 89.62 408 THR A CA 1
ATOM 3207 C C . THR A 1 408 ? -20.315 26.771 41.014 1.00 89.62 408 THR A C 1
ATOM 3209 O O . THR A 1 408 ? -20.571 27.097 39.858 1.00 89.62 408 THR A O 1
ATOM 3212 N N . GLY A 1 409 ? -21.118 25.961 41.713 1.00 89.12 409 GLY A N 1
ATOM 3213 C CA . GLY A 1 409 ? -22.296 25.291 41.159 1.00 89.12 409 GLY A CA 1
ATOM 3214 C C . GLY A 1 409 ? -21.962 24.168 40.171 1.00 89.12 409 GLY A C 1
ATOM 3215 O O . GLY A 1 409 ? -22.877 23.582 39.591 1.00 89.12 409 GLY A O 1
ATOM 3216 N N . LYS A 1 410 ? -20.672 23.865 39.972 1.00 91.38 410 LYS A N 1
ATOM 3217 C CA . LYS A 1 410 ? -20.219 22.823 39.054 1.00 91.38 410 LYS A CA 1
ATOM 3218 C C . LYS A 1 410 ? -20.505 21.431 39.614 1.00 91.38 410 LYS A C 1
ATOM 3220 O O . LYS A 1 410 ? -20.472 21.213 40.826 1.00 91.38 410 LYS A O 1
ATOM 3225 N N . GLN A 1 411 ? -20.805 20.493 38.731 1.00 94.00 411 GLN A N 1
ATOM 3226 C CA . GLN A 1 411 ? -21.268 19.151 39.070 1.00 94.00 411 GLN A CA 1
ATOM 3227 C C . GLN A 1 411 ? -20.112 18.150 39.161 1.00 94.00 411 GLN A C 1
ATOM 3229 O O . GLN A 1 411 ? -19.143 18.220 38.405 1.00 94.00 411 GLN A O 1
ATOM 3234 N N . TYR A 1 412 ? -20.241 17.170 40.051 1.00 95.62 412 TYR A N 1
ATOM 3235 C CA . TYR A 1 412 ? -19.399 15.975 40.078 1.00 95.62 412 TYR A CA 1
ATOM 3236 C C . TYR A 1 412 ? -20.255 14.737 40.360 1.00 95.62 412 TYR A C 1
ATOM 3238 O O . TYR A 1 412 ? -21.401 14.844 40.803 1.00 95.62 412 TYR A O 1
ATOM 3246 N N . HIS A 1 413 ? -19.708 13.551 40.127 1.00 95.38 413 HIS A N 1
ATOM 3247 C CA . HIS A 1 413 ? -20.276 12.307 40.642 1.00 95.38 413 HIS A CA 1
ATOM 3248 C C . HIS A 1 413 ? -19.188 11.341 41.096 1.00 95.38 413 HIS A C 1
ATOM 3250 O O . HIS A 1 413 ? -18.022 11.485 40.735 1.00 95.38 413 HIS A O 1
ATOM 3256 N N . VAL A 1 414 ? -19.581 10.355 41.895 1.00 95.06 414 VAL A N 1
ATOM 3257 C CA . VAL A 1 414 ? -18.753 9.263 42.399 1.00 95.06 414 VAL A CA 1
ATOM 3258 C C . VAL A 1 414 ? -19.367 7.951 41.923 1.00 95.06 414 VAL A C 1
ATOM 3260 O O . VAL A 1 414 ? -20.497 7.611 42.273 1.00 95.06 414 VAL A O 1
ATOM 3263 N N . GLN A 1 415 ? -18.608 7.208 41.127 1.00 95.12 415 GLN A N 1
ATOM 3264 C CA . GLN A 1 415 ? -18.890 5.827 40.761 1.00 95.12 415 GLN A CA 1
ATOM 3265 C C . GLN A 1 415 ? -18.289 4.919 41.829 1.00 95.12 415 GLN A C 1
ATOM 3267 O O . GLN A 1 415 ? -17.072 4.725 41.895 1.00 95.12 415 GLN A O 1
ATOM 3272 N N . VAL A 1 416 ? -19.138 4.375 42.694 1.00 94.69 416 VAL A N 1
ATOM 3273 C CA . VAL A 1 416 ? -18.722 3.475 43.767 1.00 94.69 416 VAL A CA 1
ATOM 3274 C C . VAL A 1 416 ? -18.779 2.039 43.270 1.00 94.69 416 VAL A C 1
ATOM 3276 O O . VAL A 1 416 ? -19.860 1.550 42.963 1.00 94.69 416 VAL A O 1
ATOM 3279 N N . THR A 1 417 ? -17.642 1.341 43.273 1.00 95.38 417 THR A N 1
ATOM 3280 C CA . THR A 1 417 ? -17.597 -0.123 43.148 1.00 95.38 417 THR A CA 1
ATOM 3281 C C . THR A 1 417 ? -17.118 -0.727 44.467 1.00 95.38 417 THR A C 1
ATOM 3283 O O . THR A 1 417 ? -15.979 -0.495 44.872 1.00 95.38 417 THR A O 1
ATOM 3286 N N . ALA A 1 418 ? -17.964 -1.493 45.157 1.00 95.00 418 ALA A N 1
ATOM 3287 C CA . ALA A 1 418 ? -17.581 -2.238 46.359 1.00 95.00 418 ALA A CA 1
ATOM 3288 C C . ALA A 1 418 ? -17.456 -3.728 46.032 1.00 95.00 418 ALA A C 1
ATOM 3290 O O . ALA A 1 418 ? -18.311 -4.277 45.350 1.00 95.00 418 ALA A O 1
ATOM 3291 N N . ILE A 1 419 ? -16.399 -4.382 46.506 1.00 94.69 419 ILE A N 1
ATOM 3292 C CA . ILE A 1 419 ? -16.072 -5.768 46.168 1.00 94.69 419 ILE A CA 1
ATOM 3293 C C . ILE A 1 419 ? -15.729 -6.520 47.446 1.00 94.69 419 ILE A C 1
ATOM 3295 O O . ILE A 1 419 ? -14.895 -6.077 48.241 1.00 94.69 419 ILE A O 1
ATOM 3299 N N . HIS A 1 420 ? -16.331 -7.690 47.620 1.00 94.50 420 HIS A N 1
ATOM 3300 C CA . HIS A 1 420 ? -15.915 -8.651 48.626 1.00 94.50 420 HIS A CA 1
ATOM 3301 C C . HIS A 1 420 ? -15.586 -9.983 47.972 1.00 94.50 420 HIS A C 1
ATOM 3303 O O . HIS A 1 420 ? -16.430 -10.597 47.324 1.00 94.50 420 HIS A O 1
ATOM 3309 N N . SER A 1 421 ? -14.339 -10.411 48.158 1.00 93.81 421 SER A N 1
ATOM 3310 C CA . SER A 1 421 ? -13.818 -11.670 47.643 1.00 93.81 421 SER A CA 1
ATOM 3311 C C . SER A 1 421 ? -13.288 -12.515 48.805 1.00 93.81 421 SER A C 1
ATOM 3313 O O . SER A 1 421 ? -12.269 -12.156 49.404 1.00 93.81 421 SER A O 1
ATOM 3315 N N . PRO A 1 422 ? -13.953 -13.634 49.132 1.00 89.62 422 PRO A N 1
ATOM 3316 C CA . PRO A 1 422 ? -13.464 -14.578 50.130 1.00 89.62 422 PRO A CA 1
ATOM 3317 C C . PRO A 1 422 ? -12.308 -15.436 49.597 1.00 89.62 422 PRO A C 1
ATOM 3319 O O . PRO A 1 422 ? -11.574 -16.020 50.395 1.00 89.62 422 PRO A O 1
ATOM 3322 N N . ASN A 1 423 ? -12.114 -15.506 48.270 1.00 91.56 423 ASN A N 1
ATOM 3323 C CA . ASN A 1 423 ? -11.006 -16.223 47.644 1.00 91.56 423 ASN A CA 1
ATOM 3324 C C . ASN A 1 423 ? -10.342 -15.417 46.502 1.00 91.56 423 ASN A C 1
ATOM 3326 O O . ASN A 1 423 ? -10.516 -15.745 45.325 1.00 91.56 423 ASN A O 1
ATOM 3330 N N . PRO A 1 424 ? -9.523 -14.397 46.827 1.00 91.75 424 PRO A N 1
ATOM 3331 C CA . PRO A 1 424 ? -8.906 -13.502 45.844 1.00 91.75 424 PRO A CA 1
ATOM 3332 C C . PRO A 1 424 ? -8.105 -14.194 44.740 1.00 91.75 424 PRO A C 1
ATOM 3334 O O . PRO A 1 424 ? -8.035 -13.679 43.628 1.00 91.75 424 PRO A O 1
ATOM 3337 N N . GLU A 1 425 ? -7.491 -15.347 45.029 1.00 89.75 425 GLU A N 1
ATOM 3338 C CA . GLU A 1 425 ? -6.720 -16.115 44.038 1.00 89.75 425 GLU A CA 1
ATOM 3339 C C . GLU A 1 425 ? -7.593 -16.642 42.898 1.00 89.75 425 GLU A C 1
ATOM 3341 O O . GLU A 1 425 ? -7.133 -16.690 41.759 1.00 89.75 425 GLU A O 1
ATOM 3346 N N . ASN A 1 426 ? -8.848 -16.984 43.189 1.00 87.38 426 ASN A N 1
ATOM 3347 C CA . ASN A 1 426 ? -9.795 -17.486 42.197 1.00 87.38 426 ASN A CA 1
ATOM 3348 C C . ASN A 1 426 ? -10.712 -16.383 41.652 1.00 87.38 426 ASN A C 1
ATOM 3350 O O . ASN A 1 426 ? -11.105 -16.430 40.490 1.00 87.38 426 ASN A O 1
ATOM 3354 N N . ASP A 1 427 ? -11.037 -15.388 42.476 1.00 89.44 427 ASP A N 1
ATOM 3355 C CA . ASP A 1 427 ? -12.076 -14.406 42.166 1.00 89.44 427 ASP A CA 1
ATOM 3356 C C . ASP A 1 427 ? -11.551 -13.183 41.405 1.00 89.44 427 ASP A C 1
ATOM 3358 O O . ASP A 1 427 ? -12.341 -12.488 40.776 1.00 89.44 427 ASP A O 1
ATOM 3362 N N . ALA A 1 428 ? -10.249 -12.871 41.459 1.00 88.38 428 ALA A N 1
ATOM 3363 C CA . ALA A 1 428 ? -9.731 -11.607 40.922 1.00 88.38 428 ALA A CA 1
ATOM 3364 C C . ALA A 1 428 ? -10.011 -11.420 39.424 1.00 88.38 428 ALA A C 1
ATOM 3366 O O . ALA A 1 428 ? -10.301 -10.308 38.981 1.00 88.38 428 ALA A O 1
ATOM 3367 N N . GLU A 1 429 ? -9.962 -12.501 38.641 1.00 85.56 429 GLU A N 1
ATOM 3368 C CA . GLU A 1 429 ? -10.314 -12.422 37.226 1.00 85.56 429 GLU A CA 1
ATOM 3369 C C . GLU A 1 429 ? -11.809 -12.134 37.039 1.00 85.56 429 GLU A C 1
ATOM 3371 O O . GLU A 1 429 ? -12.162 -11.242 36.269 1.00 85.56 429 GLU A O 1
ATOM 3376 N N . ASP A 1 430 ? -12.685 -12.837 37.756 1.00 86.56 430 ASP A N 1
ATOM 3377 C CA . ASP A 1 430 ? -14.130 -12.631 37.662 1.00 86.56 430 ASP A CA 1
ATOM 3378 C C . ASP A 1 430 ? -14.542 -11.249 38.183 1.00 86.56 430 ASP A C 1
ATOM 3380 O O . ASP A 1 430 ? -15.312 -10.562 37.514 1.00 86.56 430 ASP A O 1
ATOM 3384 N N . ALA A 1 431 ? -13.928 -10.765 39.266 1.00 88.19 431 ALA A N 1
ATOM 3385 C CA . ALA A 1 431 ? -14.105 -9.407 39.774 1.00 88.19 431 ALA A CA 1
ATOM 3386 C C . ALA A 1 431 ? -13.738 -8.354 38.716 1.00 88.19 431 ALA A C 1
ATOM 3388 O O . ALA A 1 431 ? -14.498 -7.413 38.492 1.00 88.19 431 ALA A O 1
ATOM 3389 N N . ALA A 1 432 ? -12.625 -8.541 38.000 1.00 84.69 432 ALA A N 1
ATOM 3390 C CA . ALA A 1 432 ? -12.215 -7.648 36.916 1.00 84.69 432 ALA A CA 1
ATOM 3391 C C . ALA A 1 432 ? -13.087 -7.767 35.650 1.00 84.69 432 ALA A C 1
ATOM 3393 O O . ALA A 1 432 ? -13.186 -6.818 34.866 1.00 84.69 432 ALA A O 1
ATOM 3394 N N . ARG A 1 433 ? -13.713 -8.925 35.403 1.00 84.12 433 ARG A N 1
ATOM 3395 C CA . ARG A 1 433 ? -14.669 -9.109 34.295 1.00 84.12 433 ARG A CA 1
ATOM 3396 C C . ARG A 1 433 ? -16.033 -8.488 34.612 1.00 84.12 433 ARG A C 1
ATOM 3398 O O . ARG A 1 433 ? -16.657 -7.929 33.712 1.00 84.12 433 ARG A O 1
ATOM 3405 N N . GLN A 1 434 ? -16.478 -8.597 35.863 1.00 86.69 434 GLN A N 1
ATOM 3406 C CA . GLN A 1 434 ? -17.853 -8.329 36.298 1.00 86.69 434 GLN A CA 1
ATOM 3407 C C . GLN A 1 434 ? -18.028 -6.974 37.001 1.00 86.69 434 GLN A C 1
ATOM 3409 O O . GLN A 1 434 ? -19.161 -6.555 37.217 1.00 86.69 434 GLN A O 1
ATOM 3414 N N . CYS A 1 435 ? -16.948 -6.254 37.319 1.00 87.56 435 CYS A N 1
ATOM 3415 C CA . CYS A 1 435 ? -17.041 -4.864 37.766 1.00 87.56 435 CYS A CA 1
ATOM 3416 C C . CYS A 1 435 ? -17.696 -3.985 36.680 1.00 87.56 435 CYS A C 1
ATOM 3418 O O . CYS A 1 435 ? -17.462 -4.236 35.500 1.00 87.56 435 CYS A O 1
ATOM 3420 N N . PRO A 1 436 ? -18.476 -2.941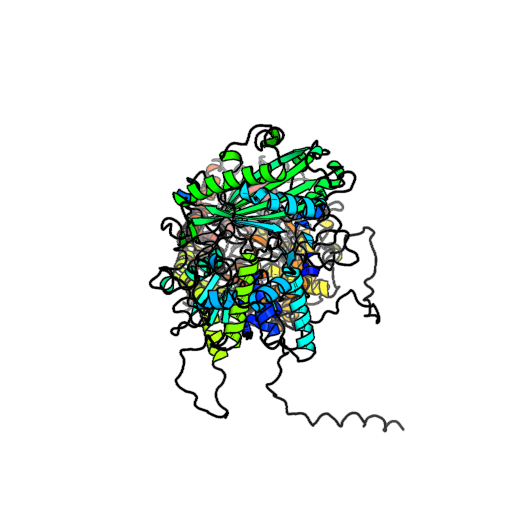 37.003 1.00 85.69 436 PRO A N 1
ATOM 3421 C CA . PRO A 1 436 ? -19.146 -2.106 35.995 1.00 85.69 436 PRO A CA 1
ATOM 3422 C C . PRO A 1 436 ? -18.205 -1.291 35.098 1.00 85.69 436 PRO A C 1
ATOM 3424 O O . PRO A 1 436 ? -18.429 -1.203 33.888 1.00 85.69 436 PRO A O 1
ATOM 3427 N N . ASP A 1 437 ? -17.110 -0.765 35.648 1.00 79.19 437 ASP A N 1
ATOM 3428 C CA . ASP A 1 437 ? -16.092 -0.017 34.901 1.00 79.19 437 ASP A CA 1
ATOM 3429 C C . ASP A 1 437 ? -14.802 -0.833 34.756 1.00 79.19 437 ASP A C 1
ATOM 3431 O O . ASP A 1 437 ? -14.338 -1.451 35.711 1.00 79.19 437 ASP A O 1
ATOM 3435 N N . TYR A 1 438 ? -14.213 -0.835 33.561 1.00 70.81 438 TYR A N 1
ATOM 3436 C CA . TYR A 1 438 ? -12.882 -1.396 33.328 1.00 70.81 438 TYR A CA 1
ATOM 3437 C C . TYR A 1 438 ? -11.792 -0.645 34.097 1.00 70.81 438 TYR A C 1
ATOM 3439 O O . TYR A 1 438 ? -10.912 -1.269 34.685 1.00 70.81 438 TYR A O 1
ATOM 3447 N N . ALA A 1 439 ? -11.856 0.687 34.091 1.00 65.12 439 ALA A N 1
ATOM 3448 C CA . ALA A 1 439 ? -10.837 1.546 34.679 1.00 65.12 439 ALA A CA 1
ATOM 3449 C C . ALA A 1 439 ? -10.880 1.554 36.217 1.00 65.12 439 ALA A C 1
ATOM 3451 O O . ALA A 1 439 ? -9.901 1.952 36.842 1.00 65.12 439 ALA A O 1
ATOM 3452 N N . ALA A 1 440 ? -11.981 1.081 36.814 1.00 67.19 440 ALA A N 1
ATOM 3453 C CA . ALA A 1 440 ? -12.188 1.001 38.262 1.00 67.19 440 ALA A CA 1
ATOM 3454 C C . ALA A 1 440 ? -12.312 -0.452 38.774 1.00 67.19 440 ALA A C 1
ATOM 3456 O O . ALA A 1 440 ? -12.981 -0.719 39.773 1.00 67.19 440 ALA A O 1
ATOM 3457 N N . ALA A 1 441 ? -11.682 -1.414 38.091 1.00 79.38 441 ALA A N 1
ATOM 3458 C CA . ALA A 1 441 ? -11.567 -2.790 38.572 1.00 79.38 441 ALA A CA 1
ATOM 3459 C C . ALA A 1 441 ? -10.502 -2.902 39.678 1.00 79.38 441 ALA A C 1
ATOM 3461 O O . ALA A 1 441 ? -9.391 -2.395 39.519 1.00 79.38 441 ALA A O 1
ATOM 3462 N N . ALA A 1 442 ? -10.798 -3.613 40.772 1.00 89.00 442 ALA A N 1
ATOM 3463 C CA . ALA A 1 442 ? -9.771 -3.919 41.768 1.00 89.00 442 ALA A CA 1
ATOM 3464 C C . ALA A 1 442 ? -8.724 -4.881 41.191 1.00 89.00 442 ALA A C 1
ATOM 3466 O O . ALA A 1 442 ? -9.069 -5.883 40.560 1.00 89.00 442 ALA A O 1
ATOM 3467 N N . THR A 1 443 ? -7.442 -4.603 41.432 1.00 90.25 443 THR A N 1
ATOM 3468 C CA . THR A 1 443 ? -6.359 -5.501 41.010 1.00 90.25 443 THR A CA 1
ATOM 3469 C C . THR A 1 443 ? -6.245 -6.703 41.948 1.00 90.25 443 THR A C 1
ATOM 3471 O O . THR A 1 443 ? -6.709 -6.673 43.093 1.00 90.25 443 THR A O 1
ATOM 3474 N N . TYR A 1 444 ? -5.573 -7.766 41.499 1.00 91.81 444 TYR A N 1
ATOM 3475 C CA . TYR A 1 444 ? -5.290 -8.920 42.356 1.00 91.81 444 TYR A CA 1
ATOM 3476 C C . TYR A 1 444 ? -4.529 -8.510 43.629 1.00 91.81 444 TYR A C 1
ATOM 3478 O O . TYR A 1 444 ? -4.834 -8.998 44.712 1.00 91.81 444 TYR A O 1
ATOM 3486 N N . GLU A 1 445 ? -3.595 -7.563 43.539 1.00 93.44 445 GLU A N 1
ATOM 3487 C CA . GLU A 1 445 ? -2.818 -7.044 44.672 1.00 93.44 445 GLU A CA 1
ATOM 3488 C C . GLU A 1 445 ? -3.688 -6.309 45.698 1.00 93.44 445 GLU A C 1
ATOM 3490 O O . GLU A 1 445 ? -3.406 -6.363 46.895 1.00 93.44 445 GLU A O 1
ATOM 3495 N N . GLN A 1 446 ? -4.753 -5.644 45.247 1.00 94.50 446 GLN A N 1
ATOM 3496 C CA . GLN A 1 446 ? -5.715 -4.985 46.128 1.00 94.50 446 GLN A CA 1
ATOM 3497 C C . GLN A 1 446 ? -6.617 -6.009 46.837 1.00 94.50 446 GLN A C 1
ATOM 3499 O O . GLN A 1 446 ? -6.932 -5.853 48.022 1.00 94.50 446 GLN A O 1
ATOM 3504 N N . LEU A 1 447 ? -7.003 -7.084 46.147 1.00 95.31 447 LEU A N 1
ATOM 3505 C CA . LEU A 1 447 ? -7.846 -8.144 46.709 1.00 95.31 447 LEU A CA 1
ATOM 3506 C C . LEU A 1 447 ? -7.064 -9.099 47.627 1.00 95.31 447 LEU A C 1
ATOM 3508 O O . LEU A 1 447 ? -7.584 -9.542 48.651 1.00 95.31 447 LEU A O 1
ATOM 3512 N N . LYS A 1 448 ? -5.800 -9.389 47.311 1.00 94.38 448 LYS A N 1
ATOM 3513 C CA . LYS A 1 448 ? -4.936 -10.276 48.095 1.00 94.38 448 LYS A CA 1
ATOM 3514 C C . LYS A 1 448 ? -4.704 -9.729 49.506 1.00 94.38 448 LYS A C 1
ATOM 3516 O O . LYS A 1 448 ? -4.235 -8.604 49.681 1.00 94.38 448 LYS A O 1
ATOM 3521 N N . GLY A 1 449 ? -4.980 -10.535 50.534 1.00 93.25 449 GLY A N 1
ATOM 3522 C CA . GLY A 1 449 ? -4.885 -10.094 51.928 1.00 93.25 449 GLY A CA 1
ATOM 3523 C C . GLY A 1 449 ? -6.047 -9.194 52.370 1.00 93.25 449 GLY A C 1
ATOM 3524 O O . GLY A 1 449 ? -5.961 -8.563 53.431 1.00 93.25 449 GLY A O 1
ATOM 3525 N N . SER A 1 450 ? -7.101 -9.082 51.554 1.00 95.25 450 SER A N 1
ATOM 3526 C CA . SER A 1 450 ? -8.342 -8.354 51.835 1.00 95.25 450 SER A CA 1
ATOM 3527 C C . SER A 1 450 ? -9.540 -9.303 52.014 1.00 95.25 450 SER A C 1
ATOM 3529 O O . SER A 1 450 ? -10.673 -8.844 51.988 1.00 95.25 450 SER A O 1
ATOM 3531 N N . GLU A 1 451 ? -9.316 -10.596 52.284 1.00 93.56 451 GLU A N 1
ATOM 3532 C CA . GLU A 1 451 ? -10.354 -11.646 52.373 1.00 93.56 451 GLU A CA 1
ATOM 3533 C C . GLU A 1 451 ? -11.417 -11.332 53.438 1.00 93.56 451 GLU A C 1
ATOM 3535 O O . GLU A 1 451 ? -12.583 -11.679 53.309 1.00 93.56 451 GLU A O 1
ATOM 3540 N N . ASN A 1 452 ? -11.015 -10.634 54.504 1.00 92.69 452 ASN A N 1
ATOM 3541 C CA . ASN A 1 452 ? -11.899 -10.181 55.583 1.00 92.69 452 ASN A CA 1
ATOM 3542 C C . ASN A 1 452 ? -12.256 -8.686 55.474 1.00 92.69 452 ASN A C 1
ATOM 3544 O O . ASN A 1 452 ? -12.528 -8.032 56.487 1.00 92.69 452 ASN A O 1
ATOM 3548 N N . HIS A 1 453 ? -12.217 -8.122 54.267 1.00 94.88 453 HIS A N 1
ATOM 3549 C CA . HIS A 1 453 ? -12.529 -6.723 53.990 1.00 94.88 453 HIS A CA 1
ATOM 3550 C C . HIS A 1 453 ? -13.523 -6.591 52.830 1.00 94.88 453 HIS A C 1
ATOM 3552 O O . HIS A 1 453 ? -13.661 -7.481 51.992 1.00 94.88 453 HIS A O 1
ATOM 3558 N N . VAL A 1 454 ? -14.199 -5.447 52.792 1.00 95.12 454 VAL A N 1
ATOM 3559 C CA . VAL A 1 454 ? -14.817 -4.911 51.579 1.00 95.12 454 VAL A CA 1
ATOM 3560 C C . VAL A 1 454 ? -13.821 -3.926 50.980 1.00 95.12 454 VAL A C 1
ATOM 3562 O O . VAL A 1 454 ? -13.358 -3.020 51.681 1.00 95.12 454 VAL A O 1
ATOM 3565 N N . VAL A 1 455 ? -13.459 -4.131 49.718 1.00 96.81 455 VAL A N 1
ATOM 3566 C CA . VAL A 1 455 ? -12.592 -3.243 48.940 1.00 96.81 455 VAL A CA 1
ATOM 3567 C C . VAL A 1 455 ? -13.478 -2.294 48.141 1.00 96.81 455 VAL A C 1
ATOM 3569 O O . VAL A 1 455 ? -14.356 -2.728 47.407 1.00 96.81 455 VAL A O 1
ATOM 3572 N N . PHE A 1 456 ? -13.246 -0.998 48.287 1.00 95.81 456 PHE A N 1
ATOM 3573 C CA . PHE A 1 456 ? -13.907 0.062 47.542 1.00 95.81 456 PHE A CA 1
ATOM 3574 C C . PHE A 1 456 ? -12.962 0.590 46.477 1.00 95.81 456 PHE A C 1
ATOM 3576 O O . PHE A 1 456 ? -11.835 0.971 46.791 1.00 95.81 456 PHE A O 1
ATOM 3583 N N . VAL A 1 457 ? -13.442 0.672 45.245 1.00 94.75 457 VAL A N 1
ATOM 3584 C CA . VAL A 1 457 ? -12.783 1.367 44.145 1.00 94.75 457 VAL A CA 1
ATOM 3585 C C . VAL A 1 457 ? -13.739 2.460 43.684 1.00 94.75 457 VAL A C 1
ATOM 3587 O O . VAL A 1 457 ? -14.794 2.175 43.120 1.00 94.75 457 VAL A O 1
ATOM 3590 N N . CYS A 1 458 ? -13.418 3.706 44.031 1.00 94.50 458 CYS A N 1
ATOM 3591 C CA . CYS A 1 458 ? -14.249 4.869 43.740 1.00 94.50 458 CYS A CA 1
ATOM 3592 C C . CYS A 1 458 ? -13.586 5.706 42.647 1.00 94.50 458 CYS A C 1
ATOM 3594 O O . CYS A 1 458 ? -12.478 6.212 42.851 1.00 94.50 458 CYS A O 1
ATOM 3596 N N . ALA A 1 459 ? -14.273 5.854 41.516 1.00 92.69 459 ALA A N 1
ATOM 3597 C CA . ALA A 1 459 ? -13.890 6.755 40.439 1.00 92.69 459 ALA A CA 1
ATOM 3598 C C . ALA A 1 459 ? -14.841 7.953 40.433 1.00 92.69 459 ALA A C 1
ATOM 3600 O O . ALA A 1 459 ? -16.043 7.804 40.234 1.00 92.69 459 ALA A O 1
ATOM 3601 N N . SER A 1 460 ? -14.308 9.141 40.670 1.00 93.50 460 SER A N 1
ATOM 3602 C CA . SER A 1 460 ? -15.085 10.372 40.746 1.00 93.50 460 SER A CA 1
ATOM 3603 C C . SER A 1 460 ? -14.760 11.252 39.560 1.00 93.50 460 SER A C 1
ATOM 3605 O O . SER A 1 460 ? -13.586 11.408 39.226 1.00 93.50 460 SER A O 1
ATOM 3607 N N . LEU A 1 461 ? -15.785 11.793 38.913 1.00 92.81 461 LEU A N 1
ATOM 3608 C CA . LEU A 1 461 ? -15.650 12.616 37.719 1.00 92.81 461 LEU A CA 1
ATOM 3609 C C . LEU A 1 461 ? -16.267 13.991 37.978 1.00 92.81 461 LEU A C 1
ATOM 3611 O O . LEU A 1 461 ? -17.373 14.091 38.510 1.00 92.81 461 LEU A O 1
ATOM 3615 N N . GLY A 1 462 ? -15.540 15.041 37.610 1.00 93.00 462 GLY A N 1
ATOM 3616 C CA . GLY A 1 462 ? -15.963 16.433 37.750 1.00 93.00 462 GLY A CA 1
ATOM 3617 C C . GLY A 1 462 ? -16.077 17.104 36.391 1.00 93.00 462 GLY A C 1
ATOM 3618 O O . GLY A 1 462 ? -15.267 16.836 35.502 1.00 93.00 462 GLY A O 1
ATOM 3619 N N . GLU A 1 463 ? -17.076 17.970 36.229 1.00 91.44 463 GLU A N 1
ATOM 3620 C CA . GLU A 1 463 ? -17.273 18.697 34.977 1.00 91.44 463 GLU A CA 1
ATOM 3621 C C . GLU A 1 463 ? -16.175 19.734 34.733 1.00 91.44 463 GLU A C 1
ATOM 3623 O O . GLU A 1 463 ? -15.794 20.493 35.624 1.00 91.44 463 GLU A O 1
ATOM 3628 N N . PHE A 1 464 ? -15.663 19.772 33.508 1.00 89.12 464 PHE A N 1
ATOM 3629 C CA . PHE A 1 464 ? -14.657 20.737 33.101 1.00 89.12 464 PHE A CA 1
ATOM 3630 C C . PHE A 1 464 ? -15.325 22.031 32.613 1.00 89.12 464 PHE A C 1
ATOM 3632 O O . PHE A 1 464 ? -16.381 22.018 31.979 1.00 89.12 464 PHE A O 1
ATOM 3639 N N . THR A 1 465 ? -14.733 23.182 32.917 1.00 90.12 465 THR A N 1
ATOM 3640 C CA . THR A 1 465 ? -15.369 24.473 32.635 1.00 90.12 465 THR A CA 1
ATOM 3641 C C . THR A 1 465 ? -15.407 24.784 31.133 1.00 90.12 465 THR A C 1
ATOM 3643 O O . THR A 1 465 ? -14.380 24.849 30.456 1.00 90.12 465 THR A O 1
ATOM 3646 N N . GLU A 1 466 ? -16.612 25.044 30.629 1.00 88.88 466 GLU A N 1
ATOM 3647 C CA . GLU A 1 466 ? -16.962 25.346 29.237 1.00 88.88 466 GLU A CA 1
ATOM 3648 C C . GLU A 1 466 ? -16.511 26.734 28.745 1.00 88.88 466 GLU A C 1
ATOM 3650 O O . GLU A 1 466 ? -16.312 26.925 27.544 1.00 88.88 466 GLU A O 1
ATOM 3655 N N . ASP A 1 467 ? -16.305 27.688 29.655 1.00 82.44 467 ASP A N 1
ATOM 3656 C CA . ASP A 1 467 ? -15.967 29.085 29.329 1.00 82.44 467 ASP A CA 1
ATOM 3657 C C . ASP A 1 467 ? -14.462 29.379 29.388 1.00 82.44 467 ASP A C 1
ATOM 3659 O O . ASP A 1 467 ? -14.022 30.529 29.406 1.00 82.44 467 ASP A O 1
ATOM 3663 N N . ASN A 1 468 ? -13.627 28.338 29.403 1.00 89.88 468 ASN A N 1
ATOM 3664 C CA . ASN A 1 468 ? -12.185 28.520 29.342 1.00 89.88 468 ASN A CA 1
ATOM 3665 C C . ASN A 1 468 ? -11.714 28.707 27.890 1.00 89.88 468 ASN A C 1
ATOM 3667 O O . ASN A 1 468 ? -11.369 27.743 27.208 1.00 89.88 468 ASN A O 1
ATOM 3671 N N . GLU A 1 469 ? -11.600 29.962 27.449 1.00 87.00 469 GLU A N 1
ATOM 3672 C CA . GLU A 1 469 ? -11.125 30.342 26.104 1.00 87.00 469 GLU A CA 1
ATOM 3673 C C . GLU A 1 469 ? -9.709 29.835 25.760 1.00 87.00 469 GLU A C 1
ATOM 3675 O O . GLU A 1 469 ? -9.295 29.821 24.596 1.00 87.00 469 GLU A O 1
ATOM 3680 N N . ASN A 1 470 ? -8.926 29.419 26.763 1.00 89.62 470 ASN A N 1
ATOM 3681 C CA . ASN A 1 470 ? -7.630 28.798 26.510 1.00 89.62 470 ASN A CA 1
ATOM 3682 C C . ASN A 1 470 ? -7.762 27.381 25.955 1.00 89.62 470 ASN A C 1
ATOM 3684 O O . ASN A 1 470 ? -6.778 26.872 25.416 1.00 89.62 470 ASN A O 1
ATOM 3688 N N . ASN A 1 471 ? -8.914 26.736 26.101 1.00 91.62 471 ASN A N 1
ATOM 3689 C CA . ASN A 1 471 ? -9.116 25.366 25.667 1.00 91.62 471 ASN A CA 1
ATOM 3690 C C . ASN A 1 471 ? -9.685 25.355 24.254 1.00 91.62 471 ASN A C 1
ATOM 3692 O O . ASN A 1 471 ? -10.633 26.070 23.954 1.00 91.62 471 ASN A O 1
ATOM 3696 N N . TYR A 1 472 ? -9.069 24.589 23.358 1.00 93.00 472 TYR A N 1
ATOM 3697 C CA . TYR A 1 472 ? -9.481 24.556 21.958 1.00 93.00 472 TYR A CA 1
ATOM 3698 C C . TYR A 1 472 ? -9.022 23.286 21.245 1.00 93.00 472 TYR A C 1
ATOM 3700 O O . TYR A 1 472 ? -8.034 22.656 21.620 1.00 93.00 472 TYR A O 1
ATOM 3708 N N . LEU A 1 473 ? -9.687 23.003 20.131 1.00 93.00 473 LEU A N 1
ATOM 3709 C CA . LEU A 1 473 ? -9.246 22.131 19.057 1.00 93.00 473 LEU A CA 1
ATOM 3710 C C . LEU A 1 473 ? -9.105 22.979 17.787 1.00 93.00 473 LEU A C 1
ATOM 3712 O O . LEU A 1 473 ? -10.073 23.572 17.317 1.00 93.00 473 LEU A O 1
ATOM 3716 N N . LYS A 1 474 ? -7.898 23.079 17.231 1.00 93.62 474 LYS A N 1
ATOM 3717 C CA . LYS A 1 474 ? -7.641 23.898 16.033 1.00 93.62 474 LYS A CA 1
ATOM 3718 C C . LYS A 1 474 ? -6.923 23.096 14.977 1.00 93.62 474 LYS A C 1
ATOM 3720 O O . LYS A 1 474 ? -5.990 22.375 15.300 1.00 93.62 474 LYS A O 1
ATOM 3725 N N . ARG A 1 475 ? -7.293 23.291 13.714 1.00 93.06 475 ARG A N 1
ATOM 3726 C CA . ARG A 1 475 ? -6.564 22.717 12.581 1.00 93.06 475 ARG A CA 1
ATOM 3727 C C . ARG A 1 475 ? -5.082 23.114 12.624 1.00 93.06 475 ARG A C 1
ATOM 3729 O O . ARG A 1 475 ? -4.756 24.260 12.931 1.00 93.06 475 ARG A O 1
ATOM 3736 N N . ASN A 1 476 ? -4.202 22.162 12.337 1.00 89.81 476 ASN A N 1
ATOM 3737 C CA . ASN A 1 476 ? -2.755 22.339 12.262 1.00 89.81 476 ASN A CA 1
ATOM 3738 C C . ASN A 1 476 ? -2.215 21.867 10.899 1.00 89.81 476 ASN A C 1
ATOM 3740 O O . ASN A 1 476 ? -2.977 21.466 10.021 1.00 89.81 476 ASN A O 1
ATOM 3744 N N . ASN A 1 477 ? -0.894 21.940 10.719 1.00 84.12 477 ASN A N 1
ATOM 3745 C CA . ASN A 1 477 ? -0.235 21.667 9.437 1.00 84.12 477 ASN A CA 1
ATOM 3746 C C . ASN A 1 477 ? 0.247 20.214 9.280 1.00 84.12 477 ASN A C 1
ATOM 3748 O O . ASN A 1 477 ? 1.090 19.949 8.426 1.00 84.12 477 ASN A O 1
ATOM 3752 N N . THR A 1 478 ? -0.209 19.277 10.116 1.00 79.69 478 THR A N 1
ATOM 3753 C CA . THR A 1 478 ? 0.166 17.867 9.929 1.00 79.69 478 THR A CA 1
ATOM 3754 C C . THR A 1 478 ? -0.544 17.280 8.704 1.00 79.69 478 THR A C 1
ATOM 3756 O O . THR A 1 478 ? -1.633 17.716 8.325 1.00 79.69 478 THR A O 1
ATOM 3759 N N . SER A 1 479 ? 0.115 16.328 8.042 1.00 78.44 479 SER A N 1
ATOM 3760 C CA . SER A 1 479 ? -0.290 15.812 6.731 1.00 78.44 479 SER A CA 1
ATOM 3761 C C . SER A 1 479 ? -1.448 14.814 6.778 1.00 78.44 479 SER A C 1
ATOM 3763 O O . SER A 1 479 ? -2.134 14.658 5.772 1.00 78.44 479 SER A O 1
ATOM 3765 N N . ASP A 1 480 ? -1.686 14.150 7.914 1.00 80.62 480 ASP A N 1
ATOM 3766 C CA . ASP A 1 480 ? -2.791 13.198 8.066 1.00 80.62 480 ASP A CA 1
ATOM 3767 C C . ASP A 1 480 ? -4.103 13.944 8.378 1.00 80.62 480 ASP A C 1
ATOM 3769 O O . ASP A 1 480 ? -4.264 14.446 9.494 1.00 80.62 480 ASP A O 1
ATOM 3773 N N . PRO A 1 481 ? -5.078 13.996 7.448 1.00 80.38 481 PRO A N 1
ATOM 3774 C CA . PRO A 1 481 ? -6.345 14.696 7.662 1.00 80.38 481 PRO A CA 1
ATOM 3775 C C . PRO A 1 481 ? -7.188 14.093 8.794 1.00 80.38 481 PRO A C 1
ATOM 3777 O O . PRO A 1 481 ? -8.078 14.756 9.310 1.00 80.38 481 PRO A O 1
ATOM 3780 N N . SER A 1 482 ? -6.926 12.857 9.220 1.00 75.50 482 SER A N 1
ATOM 3781 C CA . SER A 1 482 ? -7.617 12.272 10.370 1.00 75.50 482 SER A CA 1
ATOM 3782 C C . SER A 1 482 ? -7.065 12.753 11.716 1.00 75.50 482 SER A C 1
ATOM 3784 O O . SER A 1 482 ? -7.726 12.561 12.737 1.00 75.50 482 SER A O 1
ATOM 3786 N N . CYS A 1 483 ? -5.883 13.386 11.716 1.00 78.94 483 CYS A N 1
ATOM 3787 C CA . CYS A 1 483 ? -5.158 13.777 12.925 1.00 78.94 483 CYS A CA 1
ATOM 3788 C C . CYS A 1 483 ? -4.682 15.245 12.932 1.00 78.94 483 CYS A C 1
ATOM 3790 O O . CYS A 1 483 ? -3.951 15.663 13.836 1.00 78.94 483 CYS A O 1
ATOM 3792 N N . ASN A 1 484 ? -5.077 16.044 11.934 1.00 88.50 484 ASN A N 1
ATOM 3793 C CA . ASN A 1 484 ? -4.522 17.374 11.659 1.00 88.50 484 ASN A CA 1
ATOM 3794 C C . ASN A 1 484 ? -5.085 18.518 12.496 1.00 88.50 484 ASN A C 1
ATOM 3796 O O . ASN A 1 484 ? -5.353 19.620 12.010 1.00 88.50 484 ASN A O 1
ATOM 3800 N N . VAL A 1 485 ? -5.205 18.274 13.792 1.00 90.81 485 VAL A N 1
ATOM 3801 C CA . VAL A 1 485 ? -5.662 19.252 14.766 1.00 90.81 485 VAL A CA 1
ATOM 3802 C C . VAL A 1 485 ? -4.756 19.255 15.993 1.00 90.81 485 VAL A C 1
ATOM 3804 O O . VAL A 1 485 ? -4.151 18.252 16.368 1.00 90.81 485 VAL A O 1
ATOM 3807 N N . THR A 1 486 ? -4.631 20.419 16.614 1.00 91.94 486 THR A N 1
ATOM 3808 C CA . THR A 1 486 ? -3.948 20.623 17.884 1.00 91.94 486 THR A CA 1
ATOM 3809 C C . THR A 1 486 ? -4.989 20.809 18.975 1.00 91.94 486 THR A C 1
ATOM 3811 O O . THR A 1 486 ? -5.820 21.717 18.886 1.00 91.94 486 THR A O 1
ATOM 3814 N N . LEU A 1 487 ? -4.910 19.969 20.003 1.00 90.31 487 LEU A N 1
ATOM 3815 C CA . LEU A 1 487 ? -5.735 20.020 21.202 1.00 90.31 487 LEU A CA 1
ATOM 3816 C C . LEU A 1 487 ? -5.005 20.784 22.310 1.00 90.31 487 LEU A C 1
ATOM 3818 O O . LEU A 1 487 ? -3.839 20.505 22.604 1.00 90.31 487 LEU A O 1
ATOM 3822 N N . GLN A 1 488 ? -5.698 21.730 22.939 1.00 90.38 488 GLN A N 1
ATOM 3823 C CA . GLN A 1 488 ? -5.235 22.416 24.137 1.00 90.38 488 GLN A CA 1
ATOM 3824 C C . GLN A 1 488 ? -6.260 22.307 25.268 1.00 90.38 488 GLN A C 1
ATOM 3826 O O . GLN A 1 488 ? -7.396 22.744 25.124 1.00 90.38 488 GLN A O 1
ATOM 3831 N N . TYR A 1 489 ? -5.789 21.806 26.405 1.00 86.88 489 TYR A N 1
ATOM 3832 C CA . TYR A 1 489 ? -6.408 21.845 27.723 1.00 86.88 489 TYR A CA 1
ATOM 3833 C C . TYR A 1 489 ? -5.554 22.594 28.744 1.00 86.88 489 TYR A C 1
ATOM 3835 O O . TYR A 1 489 ? -4.324 22.490 28.749 1.00 86.88 489 TYR A O 1
ATOM 3843 N N . THR A 1 490 ? -6.237 23.314 29.627 1.00 88.25 490 THR A N 1
ATOM 3844 C CA . THR A 1 490 ? -5.724 24.015 30.803 1.00 88.25 490 THR A CA 1
ATOM 3845 C C . THR A 1 490 ? -6.813 24.054 31.873 1.00 88.25 490 THR A C 1
ATOM 3847 O O . THR A 1 490 ? -7.988 24.176 31.532 1.00 88.25 490 THR A O 1
ATOM 3850 N N . LEU A 1 491 ? -6.428 23.982 33.150 1.00 88.62 491 LEU A N 1
ATOM 3851 C CA . LEU A 1 491 ? -7.367 24.116 34.269 1.00 88.62 491 LEU A CA 1
ATOM 3852 C C . LEU A 1 491 ? -7.703 25.583 34.548 1.00 88.62 491 LEU A C 1
ATOM 3854 O O . LEU A 1 491 ? -6.797 26.405 34.718 1.00 88.62 491 LEU A O 1
ATOM 3858 N N . HIS A 1 492 ? -8.992 25.874 34.682 1.00 90.31 492 HIS A N 1
ATOM 3859 C CA . HIS A 1 492 ? -9.517 27.081 35.307 1.00 90.31 492 HIS A CA 1
ATOM 3860 C C . HIS A 1 492 ? -9.431 26.987 36.845 1.00 90.31 492 HIS A C 1
ATOM 3862 O O . HIS A 1 492 ? -9.187 25.918 37.414 1.00 90.31 492 HIS A O 1
ATOM 3868 N N . SER A 1 493 ? -9.614 28.107 37.554 1.00 90.06 493 SER A N 1
ATOM 3869 C CA . SER A 1 493 ? -9.675 28.089 39.024 1.00 90.06 493 SER A CA 1
ATOM 3870 C C . SER A 1 493 ? -10.846 27.260 39.541 1.00 90.06 493 SER A C 1
ATOM 3872 O O . SER A 1 493 ? -10.708 26.585 40.559 1.00 90.06 493 SER A O 1
ATOM 3874 N N . ASP A 1 494 ? -11.968 27.286 38.826 1.00 92.56 494 ASP A N 1
ATOM 3875 C CA . ASP A 1 494 ? -13.190 26.580 39.218 1.00 92.56 494 ASP A CA 1
ATOM 3876 C C . ASP A 1 494 ? -13.038 25.068 39.041 1.00 92.56 494 ASP A C 1
ATOM 3878 O O . ASP A 1 494 ? -13.433 24.320 39.930 1.00 92.56 494 ASP A O 1
ATOM 3882 N N . ASP A 1 495 ? -12.341 24.624 37.986 1.00 92.88 495 ASP A N 1
ATOM 3883 C CA . ASP A 1 495 ? -11.997 23.207 37.797 1.00 92.88 495 ASP A CA 1
ATOM 3884 C C . ASP A 1 495 ? -11.191 22.681 38.993 1.00 92.88 495 ASP A C 1
ATOM 3886 O O . ASP A 1 495 ? -11.458 21.603 39.516 1.00 92.88 495 ASP A O 1
ATOM 3890 N N . ARG A 1 496 ? -10.216 23.466 39.477 1.00 92.19 496 ARG A N 1
ATOM 3891 C CA . ARG A 1 496 ? -9.378 23.088 40.630 1.00 92.19 496 ARG A CA 1
ATOM 3892 C C . ARG A 1 496 ? -10.188 22.997 41.920 1.00 92.19 496 ARG A C 1
ATOM 3894 O O . ARG A 1 496 ? -9.987 22.051 42.676 1.00 92.19 496 ARG A O 1
ATOM 3901 N N . LYS A 1 497 ? -11.097 23.950 42.149 1.00 93.88 497 LYS A N 1
ATOM 3902 C CA . LYS A 1 497 ? -12.000 23.945 43.309 1.00 93.88 497 LYS A CA 1
ATOM 3903 C C . LYS A 1 497 ? -12.940 22.746 43.287 1.00 93.88 497 LYS A C 1
ATOM 3905 O O . LYS A 1 497 ? -13.050 22.042 44.285 1.00 93.88 497 LYS A O 1
ATOM 3910 N N . LEU A 1 498 ? -13.563 22.478 42.140 1.00 95.38 498 LEU A N 1
ATOM 3911 C CA . LEU A 1 498 ? -14.423 21.315 41.967 1.00 95.38 498 LEU A CA 1
ATOM 3912 C C . LEU A 1 498 ? -13.646 20.017 42.206 1.00 95.38 498 LEU A C 1
ATOM 3914 O O . LEU A 1 498 ? -14.160 19.121 42.868 1.00 95.38 498 LEU A O 1
ATOM 3918 N N . TRP A 1 499 ? -12.394 19.932 41.748 1.00 94.12 499 TRP A N 1
ATOM 3919 C CA . TRP A 1 499 ? -11.527 18.784 42.016 1.00 94.12 499 TRP A CA 1
ATOM 3920 C C . TRP A 1 499 ? -11.239 18.603 43.510 1.00 94.12 499 TRP A C 1
ATOM 3922 O O . TRP A 1 499 ? -11.324 17.486 44.014 1.00 94.12 499 TRP A O 1
ATOM 3932 N N . ASP A 1 500 ? -10.968 19.687 44.245 1.00 95.25 500 ASP A N 1
ATOM 3933 C CA . ASP A 1 500 ? -10.807 19.642 45.705 1.00 95.25 500 ASP A CA 1
ATOM 3934 C C . ASP A 1 500 ? -12.094 19.152 46.401 1.00 95.25 500 ASP A C 1
ATOM 3936 O O . ASP A 1 500 ? -12.041 18.290 47.286 1.00 95.25 500 ASP A O 1
ATOM 3940 N N . THR A 1 501 ? -13.258 19.664 45.986 1.00 96.50 501 THR A N 1
ATOM 3941 C CA . THR A 1 501 ? -14.565 19.257 46.524 1.00 96.50 501 THR A CA 1
ATOM 3942 C C . THR A 1 501 ? -14.873 17.792 46.213 1.00 96.50 501 THR A C 1
ATOM 3944 O O . THR A 1 501 ? -15.308 17.056 47.100 1.00 96.50 501 THR A O 1
ATOM 3947 N N . MET A 1 502 ? -14.598 17.345 44.990 1.00 95.25 502 MET A N 1
ATOM 3948 C CA . MET A 1 502 ? -14.787 15.966 44.548 1.00 95.25 502 MET A CA 1
ATOM 3949 C C . MET A 1 502 ? -13.866 14.995 45.300 1.00 95.25 502 MET A C 1
ATOM 3951 O O . MET A 1 502 ? -14.323 13.949 45.764 1.00 95.25 502 MET A O 1
ATOM 3955 N N . ASP A 1 503 ? -12.587 15.338 45.486 1.00 96.00 503 ASP A N 1
ATOM 3956 C CA . ASP A 1 503 ? -11.637 14.528 46.263 1.00 96.00 503 ASP A CA 1
ATOM 3957 C C . ASP A 1 503 ? -12.147 14.321 47.690 1.00 96.00 503 ASP A C 1
ATOM 3959 O O . ASP A 1 503 ? -12.186 13.199 48.205 1.00 96.00 503 ASP A O 1
ATOM 3963 N N . LYS A 1 504 ? -12.586 15.415 48.324 1.00 96.19 504 LYS A N 1
ATOM 3964 C CA . LYS A 1 504 ? -13.154 15.395 49.670 1.00 96.19 504 LYS A CA 1
ATOM 3965 C C . LYS A 1 504 ? -14.417 14.535 49.732 1.00 96.19 504 LYS A C 1
ATOM 3967 O O . LYS A 1 504 ? -14.495 13.653 50.588 1.00 96.19 504 LYS A O 1
ATOM 3972 N N . ALA A 1 505 ? -15.353 14.742 48.809 1.00 96.50 505 ALA A N 1
ATOM 3973 C CA . ALA A 1 505 ? -16.595 13.981 48.738 1.00 96.50 505 ALA A CA 1
ATOM 3974 C C . ALA A 1 505 ? -16.348 12.480 48.541 1.00 96.50 505 ALA A C 1
ATOM 3976 O O . ALA A 1 505 ? -17.044 11.656 49.127 1.00 96.50 505 ALA A O 1
ATOM 3977 N N . THR A 1 506 ? -15.319 12.104 47.779 1.00 96.62 506 THR A N 1
ATOM 3978 C CA . THR A 1 506 ? -14.951 10.697 47.560 1.00 96.62 506 THR A CA 1
ATOM 3979 C C . THR A 1 506 ? -14.484 10.034 48.858 1.00 96.62 506 THR A C 1
ATOM 3981 O O . THR A 1 506 ? -14.930 8.935 49.193 1.00 96.62 506 THR A O 1
ATOM 3984 N N . TYR A 1 507 ? -13.638 10.713 49.642 1.00 96.75 507 TYR A N 1
ATOM 3985 C CA . TYR A 1 507 ? -13.245 10.222 50.966 1.00 96.75 507 TYR A CA 1
ATOM 3986 C C . TYR A 1 507 ? -14.435 10.122 51.925 1.00 96.75 507 TYR A C 1
ATOM 3988 O O . TYR A 1 507 ? -14.574 9.115 52.615 1.00 96.75 507 TYR A O 1
ATOM 3996 N N . GLU A 1 508 ? -15.296 11.141 51.961 1.00 96.12 508 GLU A N 1
ATOM 3997 C CA . GLU A 1 508 ? -16.501 11.152 52.800 1.00 96.12 508 GLU A CA 1
ATOM 3998 C C . GLU A 1 508 ? -17.476 10.034 52.400 1.00 96.12 508 GLU A C 1
ATOM 4000 O O . GLU A 1 508 ? -18.045 9.383 53.273 1.00 96.12 508 GLU A O 1
ATOM 4005 N N . THR A 1 509 ? -17.595 9.736 51.102 1.00 96.69 509 THR A N 1
ATOM 4006 C CA . THR A 1 509 ? -18.387 8.619 50.562 1.00 96.69 509 THR A CA 1
ATOM 4007 C C . THR A 1 509 ? -17.861 7.276 51.068 1.00 96.69 509 THR A C 1
ATOM 4009 O O . THR A 1 509 ? -18.620 6.478 51.621 1.00 96.69 509 THR A O 1
ATOM 4012 N N . ILE A 1 510 ? -16.548 7.041 50.971 1.00 96.06 510 ILE A N 1
ATOM 4013 C CA . ILE A 1 510 ? -15.906 5.825 51.496 1.00 96.06 510 ILE A CA 1
ATOM 4014 C C . ILE A 1 510 ? -16.132 5.703 53.009 1.00 96.06 510 ILE A C 1
ATOM 4016 O O . ILE A 1 510 ? -16.557 4.654 53.496 1.00 96.06 510 ILE A O 1
ATOM 4020 N N . GLU A 1 511 ? -15.894 6.772 53.767 1.00 94.81 511 GLU A N 1
ATOM 4021 C CA . GLU A 1 511 ? -16.065 6.788 55.223 1.00 94.81 511 GLU A CA 1
ATOM 4022 C C . GLU A 1 511 ? -17.534 6.581 55.642 1.00 94.81 511 GLU A C 1
ATOM 4024 O O . GLU A 1 511 ? -17.804 5.873 56.620 1.00 94.81 511 GLU A O 1
ATOM 4029 N N . ALA A 1 512 ? -18.490 7.127 54.885 1.00 94.00 512 ALA A N 1
ATOM 4030 C CA . ALA A 1 512 ? -19.925 6.936 55.083 1.00 94.00 512 ALA A CA 1
ATOM 4031 C C . ALA A 1 512 ? -20.352 5.474 54.873 1.00 94.00 512 ALA A C 1
ATOM 4033 O O . ALA A 1 512 ? -21.147 4.951 55.663 1.00 94.00 512 ALA A O 1
ATOM 4034 N N . MET A 1 513 ? -19.790 4.791 53.871 1.00 93.94 513 MET A N 1
ATOM 4035 C CA . MET A 1 513 ? -20.024 3.360 53.642 1.00 93.94 513 MET A CA 1
ATOM 4036 C C . MET A 1 513 ? -19.381 2.487 54.724 1.00 93.94 513 MET A C 1
ATOM 4038 O O . MET A 1 513 ? -20.010 1.556 55.227 1.00 93.94 513 MET A O 1
ATOM 4042 N N . CYS A 1 514 ? -18.158 2.820 55.143 1.00 92.44 514 CYS A N 1
ATOM 4043 C CA . CYS A 1 514 ? -17.426 2.096 56.187 1.00 92.44 514 CYS A CA 1
ATOM 4044 C C . CYS A 1 514 ? -18.014 2.311 57.592 1.00 92.44 514 CYS A C 1
ATOM 4046 O O . CYS A 1 514 ? -17.799 1.503 58.498 1.00 92.44 514 CYS A O 1
ATOM 4048 N N . ASN A 1 515 ? -18.726 3.425 57.796 1.00 88.62 515 ASN A N 1
ATOM 4049 C CA . ASN A 1 515 ? -19.244 3.888 59.085 1.00 88.62 515 ASN A CA 1
ATOM 4050 C C . ASN A 1 515 ? -18.163 3.967 60.189 1.00 88.62 515 ASN A C 1
ATOM 4052 O O . ASN A 1 515 ? -18.427 3.768 61.377 1.00 88.62 515 ASN A O 1
ATOM 4056 N N . THR A 1 516 ? -16.922 4.232 59.784 1.00 85.69 516 THR A N 1
ATOM 4057 C CA . THR A 1 516 ? -15.749 4.434 60.636 1.00 85.69 516 THR A CA 1
ATOM 4058 C C . THR A 1 516 ? -14.675 5.154 59.831 1.00 85.69 516 THR A C 1
ATOM 4060 O O . THR A 1 516 ? -14.591 4.974 58.622 1.00 85.69 516 THR A O 1
ATOM 4063 N N . THR A 1 517 ? -13.834 5.941 60.498 1.00 85.69 517 THR A N 1
ATOM 4064 C CA . THR A 1 517 ? -12.688 6.625 59.874 1.00 85.69 517 THR A CA 1
ATOM 4065 C C . THR A 1 517 ? -11.347 6.046 60.331 1.00 85.69 517 THR A C 1
ATOM 4067 O O . THR A 1 517 ? -10.360 6.110 59.609 1.00 85.69 517 THR A O 1
ATOM 4070 N N . SER A 1 518 ? -11.288 5.422 61.514 1.00 87.81 518 SER A N 1
ATOM 4071 C CA . SER A 1 518 ? -10.036 4.956 62.136 1.00 87.81 518 SER A CA 1
ATOM 4072 C C . SER A 1 518 ? -9.596 3.552 61.710 1.00 87.81 518 SER A C 1
ATOM 4074 O O . SER A 1 518 ? -8.520 3.093 62.104 1.00 87.81 518 SER A O 1
ATOM 4076 N N . GLN A 1 519 ? -10.442 2.842 60.962 1.00 92.00 519 GLN A N 1
ATOM 4077 C CA . GLN A 1 519 ? -10.213 1.469 60.493 1.00 92.00 519 GLN A CA 1
ATOM 4078 C C . GLN A 1 519 ? -10.275 1.351 58.965 1.00 92.00 519 GLN A C 1
ATOM 4080 O O . GLN A 1 519 ? -10.304 0.235 58.452 1.00 92.00 519 GLN A O 1
ATOM 4085 N N . VAL A 1 520 ? -10.324 2.481 58.255 1.00 96.38 520 VAL A N 1
ATOM 4086 C CA . VAL A 1 520 ? -10.220 2.515 56.794 1.00 96.38 520 VAL A CA 1
ATOM 4087 C C . VAL A 1 520 ? -8.744 2.497 56.424 1.00 96.38 520 VAL A C 1
ATOM 4089 O O . VAL A 1 520 ? -7.941 3.239 56.995 1.00 96.38 520 VAL A O 1
ATOM 4092 N N . GLU A 1 521 ? -8.390 1.637 55.480 1.00 97.75 521 GLU A N 1
ATOM 4093 C CA . GLU A 1 521 ? -7.069 1.617 54.863 1.00 97.75 521 GLU A CA 1
ATOM 4094 C C . GLU A 1 521 ? -7.198 2.025 53.397 1.00 97.75 521 GLU A C 1
ATOM 4096 O O . GLU A 1 521 ? -8.169 1.674 52.735 1.00 97.75 521 GLU A O 1
ATOM 4101 N N . TYR A 1 522 ? -6.218 2.756 52.888 1.00 97.25 522 TYR A N 1
ATOM 4102 C CA . TYR A 1 522 ? -6.169 3.278 51.531 1.00 97.25 522 TYR A CA 1
ATOM 4103 C C . TYR A 1 522 ? -5.004 2.661 50.767 1.00 97.25 522 TYR A C 1
ATOM 4105 O O . TYR A 1 522 ? -3.948 2.380 51.345 1.00 97.25 522 TYR A O 1
ATOM 4113 N N . TRP A 1 523 ? -5.195 2.440 49.472 1.00 96.25 523 TRP A N 1
ATOM 4114 C CA . TRP A 1 523 ? -4.160 1.895 48.606 1.00 96.25 523 TRP A CA 1
ATOM 4115 C C . TRP A 1 523 ? -3.146 2.980 48.241 1.00 96.25 523 TRP A C 1
ATOM 4117 O O . TRP A 1 523 ? -3.499 4.003 47.658 1.00 96.25 523 TRP A O 1
ATOM 4127 N N . ASP A 1 524 ? -1.876 2.751 48.562 1.00 94.12 524 ASP A N 1
ATOM 4128 C CA . ASP A 1 524 ? -0.766 3.567 48.076 1.00 94.12 524 ASP A CA 1
ATOM 4129 C C . ASP A 1 524 ? -0.286 2.984 46.742 1.00 94.12 524 ASP A C 1
ATOM 4131 O O . ASP A 1 524 ? 0.330 1.916 46.703 1.00 94.12 524 ASP A O 1
ATOM 4135 N N . THR A 1 525 ? -0.575 3.677 45.639 1.00 87.12 525 THR A N 1
ATOM 4136 C CA . THR A 1 525 ? -0.228 3.233 44.280 1.00 87.12 525 THR A CA 1
ATOM 4137 C C . THR A 1 525 ? 1.277 3.238 44.013 1.00 87.12 525 THR A C 1
ATOM 4139 O O . THR A 1 525 ? 1.743 2.443 43.199 1.00 87.12 525 THR A O 1
ATOM 4142 N N . LYS A 1 526 ? 2.071 4.069 44.704 1.00 87.88 526 LYS A N 1
ATOM 4143 C CA . LYS A 1 526 ? 3.536 4.095 44.536 1.00 87.88 526 LYS A CA 1
ATOM 4144 C C . LYS A 1 526 ? 4.199 2.967 45.320 1.00 87.88 526 LYS A C 1
ATOM 4146 O O . LYS A 1 526 ? 5.137 2.346 44.830 1.00 87.88 526 LYS A O 1
ATOM 4151 N N . ALA A 1 527 ? 3.718 2.699 46.532 1.00 90.81 527 ALA A N 1
ATOM 4152 C CA . ALA A 1 527 ? 4.246 1.642 47.389 1.00 90.81 527 ALA A CA 1
ATOM 4153 C C . ALA A 1 527 ? 3.591 0.268 47.158 1.00 90.81 527 ALA A C 1
ATOM 4155 O O . ALA A 1 527 ? 4.085 -0.714 47.712 1.00 90.81 527 ALA A O 1
ATOM 4156 N N . GLN A 1 528 ? 2.503 0.206 46.379 1.00 93.06 528 GLN A N 1
ATOM 4157 C CA . GLN A 1 528 ? 1.721 -1.001 46.081 1.00 93.06 528 GLN A CA 1
ATOM 4158 C C . GLN A 1 528 ? 1.287 -1.746 47.356 1.00 93.06 528 GLN A C 1
ATOM 4160 O O . GLN A 1 528 ? 1.502 -2.949 47.506 1.00 93.06 528 GLN A O 1
ATOM 4165 N N . LYS A 1 529 ? 0.735 -1.007 48.330 1.00 95.38 529 LYS A N 1
ATOM 4166 C CA . LYS A 1 529 ? 0.307 -1.564 49.624 1.00 95.38 529 LYS A CA 1
ATOM 4167 C C . LYS A 1 529 ? -0.818 -0.764 50.274 1.00 95.38 529 LYS A C 1
ATOM 4169 O O . LYS A 1 529 ? -0.970 0.432 50.037 1.00 95.38 529 LYS A O 1
ATOM 4174 N N . TRP A 1 530 ? -1.530 -1.408 51.194 1.00 97.12 530 TRP A N 1
ATOM 4175 C CA . TRP A 1 530 ? -2.519 -0.765 52.059 1.00 97.12 530 TRP A CA 1
ATOM 4176 C C . TRP A 1 530 ? -1.858 0.057 53.174 1.00 97.12 530 TRP A C 1
ATOM 4178 O O . TRP A 1 530 ? -0.919 -0.399 53.833 1.00 97.12 530 TRP A O 1
ATOM 4188 N N . THR A 1 531 ? -2.352 1.274 53.404 1.00 95.44 531 THR A N 1
ATOM 4189 C CA . THR A 1 531 ? -1.868 2.184 54.452 1.00 95.44 531 THR A CA 1
ATOM 4190 C C . THR A 1 531 ? -3.032 2.848 55.186 1.00 95.44 531 THR A C 1
ATOM 4192 O O . THR A 1 531 ? -4.130 2.952 54.658 1.00 95.44 531 THR A O 1
ATOM 4195 N N . LYS A 1 532 ? -2.818 3.325 56.415 1.00 93.69 532 LYS A N 1
ATOM 4196 C CA . LYS A 1 532 ? -3.859 4.045 57.179 1.00 93.69 532 LYS A CA 1
ATOM 4197 C C . LYS A 1 532 ? -3.957 5.533 56.836 1.00 93.69 532 LYS A C 1
ATOM 4199 O O . LYS A 1 532 ? -4.873 6.208 57.294 1.00 93.69 532 LYS A O 1
ATOM 4204 N N . SER A 1 533 ? -2.991 6.053 56.086 1.00 92.31 533 SER A N 1
ATOM 4205 C CA . SER A 1 533 ? -2.947 7.460 55.703 1.00 92.31 533 SER A CA 1
ATOM 4206 C C . SER A 1 533 ? -3.685 7.648 54.385 1.00 92.31 533 SER A C 1
ATOM 4208 O O . SER A 1 533 ? -3.527 6.838 53.474 1.00 92.31 533 SER A O 1
ATOM 4210 N N . LYS A 1 534 ? -4.463 8.727 54.267 1.00 94.31 534 LYS A N 1
ATOM 4211 C CA . LYS A 1 534 ? -5.050 9.120 52.981 1.00 94.31 534 LYS A CA 1
ATOM 4212 C C . LYS A 1 534 ? -3.917 9.408 51.977 1.00 94.31 534 LYS A C 1
ATOM 4214 O O . LYS A 1 534 ? -2.980 10.120 52.358 1.00 94.31 534 LYS A O 1
ATOM 4219 N N . PRO A 1 535 ? -3.963 8.864 50.747 1.00 94.19 535 PRO A N 1
ATOM 4220 C CA . PRO A 1 535 ? -2.975 9.159 49.719 1.00 94.19 535 PRO A CA 1
ATOM 4221 C C . PRO A 1 535 ? -2.952 10.655 49.384 1.00 94.19 535 PRO A C 1
ATOM 4223 O O . PRO A 1 535 ? -3.942 11.370 49.563 1.00 94.19 535 PRO A O 1
ATOM 4226 N N . SER A 1 536 ? -1.809 11.141 48.908 1.00 92.06 536 SER A N 1
ATOM 4227 C CA . SER A 1 536 ? -1.660 12.536 48.492 1.00 92.06 536 SER A CA 1
ATOM 4228 C C . SER A 1 536 ? -2.436 12.828 47.202 1.00 92.06 536 SER A C 1
ATOM 4230 O O . SER A 1 536 ? -2.765 11.921 46.437 1.00 92.06 536 SER A O 1
ATOM 4232 N N . THR A 1 537 ? -2.726 14.105 46.938 1.00 91.06 537 THR A N 1
ATOM 4233 C CA . THR A 1 537 ? -3.515 14.528 45.766 1.00 91.06 537 THR A CA 1
ATOM 4234 C C . THR A 1 537 ? -2.896 14.082 44.438 1.00 91.06 537 THR A C 1
ATOM 4236 O O . THR A 1 537 ? -3.613 13.652 43.543 1.00 91.06 537 THR A O 1
ATOM 4239 N N . ASP A 1 538 ? -1.567 14.081 44.325 1.00 87.75 538 ASP A N 1
ATOM 4240 C CA . ASP A 1 538 ? -0.841 13.601 43.141 1.00 87.75 538 ASP A CA 1
ATOM 4241 C C . ASP A 1 538 ? -0.958 12.085 42.898 1.00 87.75 538 ASP A C 1
ATOM 4243 O O . ASP A 1 538 ? -0.614 11.624 41.815 1.00 87.75 538 ASP A O 1
ATOM 4247 N N . MET A 1 539 ? -1.406 11.301 43.888 1.00 89.38 539 MET A N 1
ATOM 4248 C CA . MET A 1 539 ? -1.646 9.860 43.727 1.00 89.38 539 MET A CA 1
ATOM 4249 C C . MET A 1 539 ? -3.082 9.532 43.316 1.00 89.38 539 MET A C 1
ATOM 4251 O O . MET A 1 539 ? -3.298 8.486 42.707 1.00 89.38 539 MET A O 1
ATOM 4255 N N . ILE A 1 540 ? -4.047 10.373 43.699 1.00 91.81 540 ILE A N 1
ATOM 4256 C CA . ILE A 1 540 ? -5.481 10.110 43.498 1.00 91.81 540 ILE A CA 1
ATOM 4257 C C . ILE A 1 540 ? -6.026 10.797 42.247 1.00 91.81 540 ILE A C 1
ATOM 4259 O O . ILE A 1 540 ? -6.964 10.290 41.641 1.00 91.81 540 ILE A O 1
ATOM 4263 N N . ARG A 1 541 ? -5.452 11.937 41.849 1.00 91.81 541 ARG A N 1
ATOM 4264 C CA . ARG A 1 541 ? -5.863 12.668 40.648 1.00 91.81 541 ARG A CA 1
ATOM 4265 C C . ARG A 1 541 ? -5.212 12.041 39.432 1.00 91.81 541 ARG A C 1
ATOM 4267 O O . ARG A 1 541 ? -3.985 12.004 39.335 1.00 91.81 541 ARG A O 1
ATOM 4274 N N . ILE A 1 542 ? -6.028 11.553 38.509 1.00 87.12 542 ILE A N 1
ATOM 4275 C CA . ILE A 1 542 ? -5.517 10.907 37.307 1.00 87.12 542 ILE A CA 1
ATOM 4276 C C . ILE A 1 542 ? -5.278 11.978 36.237 1.00 87.12 542 ILE A C 1
ATOM 4278 O O . ILE A 1 542 ? -6.178 12.773 35.957 1.00 87.12 542 ILE A O 1
ATOM 4282 N N . PRO A 1 543 ? -4.083 12.018 35.624 1.00 80.25 543 PRO A N 1
ATOM 4283 C CA . PRO A 1 543 ? -3.761 13.002 34.601 1.00 80.25 543 PRO A CA 1
ATOM 4284 C C . PRO A 1 543 ? -4.472 12.648 33.286 1.00 80.25 543 PRO A C 1
ATOM 4286 O O . PRO A 1 543 ? -3.904 11.982 32.422 1.00 80.25 543 PRO A O 1
ATOM 4289 N N . GLY A 1 544 ? -5.712 13.116 33.125 1.00 77.12 544 GLY A N 1
ATOM 4290 C CA . GLY A 1 544 ? -6.541 12.809 31.962 1.00 77.12 544 GLY A CA 1
ATOM 4291 C C . GLY A 1 544 ? -7.879 13.535 31.911 1.00 77.12 544 GLY A C 1
ATOM 4292 O O . GLY A 1 544 ? -8.421 13.916 32.946 1.00 77.12 544 GLY A O 1
ATOM 4293 N N . VAL A 1 545 ? -8.421 13.668 30.697 1.00 80.06 545 VAL A N 1
ATOM 4294 C CA . VAL A 1 545 ? -9.810 14.075 30.442 1.00 80.06 545 VAL A CA 1
ATOM 4295 C C . VAL A 1 545 ? -10.534 12.920 29.751 1.00 80.06 545 VAL A C 1
ATOM 4297 O O . VAL A 1 545 ? -9.948 12.264 28.893 1.00 80.06 545 VAL A O 1
ATOM 4300 N N . VAL A 1 546 ? -11.783 12.667 30.133 1.00 81.56 546 VAL A N 1
ATOM 4301 C CA . VAL A 1 546 ? -12.682 11.675 29.517 1.00 81.56 546 VAL A CA 1
ATOM 4302 C C . VAL A 1 546 ? -14.020 12.323 29.161 1.00 81.56 546 VAL A C 1
ATOM 4304 O O . VAL A 1 546 ? -14.299 13.432 29.609 1.00 81.56 546 VAL A O 1
ATOM 4307 N N . HIS A 1 547 ? -14.866 11.631 28.392 1.00 84.56 547 HIS A N 1
ATOM 4308 C CA . HIS A 1 547 ? -16.206 12.111 28.014 1.00 84.56 547 HIS A CA 1
ATOM 4309 C C . HIS A 1 547 ? -16.162 13.481 27.317 1.00 84.56 547 HIS A C 1
ATOM 4311 O O . HIS A 1 547 ? -16.839 14.428 27.712 1.00 84.56 547 HIS A O 1
ATOM 4317 N N . GLU A 1 548 ? -15.327 13.597 26.288 1.00 86.00 548 GLU A N 1
ATOM 4318 C CA . GLU A 1 548 ? -15.073 14.863 25.610 1.00 86.00 548 GLU A CA 1
ATOM 4319 C C . GLU A 1 548 ? -16.324 15.382 24.889 1.00 86.00 548 GLU A C 1
ATOM 4321 O O . GLU A 1 548 ? -17.055 14.629 24.237 1.00 86.00 548 GLU A O 1
ATOM 4326 N N . THR A 1 549 ? -16.581 16.684 25.007 1.00 90.12 549 THR A N 1
ATOM 4327 C CA . THR A 1 549 ? -17.841 17.318 24.587 1.00 90.12 549 THR A CA 1
ATOM 4328 C C . THR A 1 549 ? -17.638 18.753 24.080 1.00 90.12 549 THR A C 1
ATOM 4330 O O . THR A 1 549 ? -16.545 19.326 24.153 1.00 90.12 549 THR A O 1
ATOM 4333 N N . SER A 1 550 ? -18.714 19.330 23.534 1.00 93.38 550 SER A N 1
ATOM 4334 C CA . SER A 1 550 ? -18.867 20.751 23.165 1.00 93.38 550 SER A CA 1
ATOM 4335 C C . SER A 1 550 ? -18.030 21.272 21.999 1.00 93.38 550 SER A C 1
ATOM 4337 O O . SER A 1 550 ? -18.080 22.459 21.680 1.00 93.38 550 SER A O 1
ATOM 4339 N N . THR A 1 551 ? -17.317 20.389 21.306 1.00 93.88 551 THR A N 1
ATOM 4340 C CA . THR A 1 551 ? -16.469 20.727 20.154 1.00 93.88 551 THR A CA 1
ATOM 4341 C C . THR A 1 551 ? -17.250 21.273 18.957 1.00 93.88 551 THR A C 1
ATOM 4343 O O . THR A 1 551 ? -16.663 21.937 18.103 1.00 93.88 551 THR A O 1
ATOM 4346 N N . ALA A 1 552 ? -18.559 21.019 18.889 1.00 95.75 552 ALA A N 1
ATOM 4347 C CA . ALA A 1 552 ? -19.475 21.606 17.922 1.00 95.75 552 ALA A CA 1
ATOM 4348 C C . ALA A 1 552 ? -20.885 21.686 18.533 1.00 95.75 552 ALA A C 1
ATOM 4350 O O . ALA A 1 552 ? -21.787 20.977 18.102 1.00 95.75 552 ALA A O 1
ATOM 4351 N N . PHE A 1 553 ? -21.070 22.488 19.583 1.00 96.06 553 PHE A N 1
ATOM 4352 C CA . PHE A 1 553 ? -22.327 22.479 20.336 1.00 96.06 553 PHE A CA 1
ATOM 4353 C C . PHE A 1 553 ? -23.498 23.161 19.611 1.00 96.06 553 PHE A C 1
ATOM 4355 O O . PHE A 1 553 ? -23.300 24.046 18.771 1.00 96.06 553 PHE A O 1
ATOM 4362 N N . VAL A 1 554 ? -24.723 22.756 19.957 1.00 96.81 554 VAL A N 1
ATOM 4363 C CA . VAL A 1 554 ? -25.968 23.350 19.451 1.00 96.81 554 VAL A CA 1
ATOM 4364 C C . VAL A 1 554 ? -26.236 24.684 20.135 1.00 96.81 554 VAL A C 1
ATOM 4366 O O . VAL A 1 554 ? -26.285 24.767 21.358 1.00 96.81 554 VAL A O 1
ATOM 4369 N N . GLY A 1 555 ? -26.448 25.731 19.345 1.00 94.31 555 GLY A N 1
ATOM 4370 C CA . GLY A 1 555 ? -26.785 27.057 19.844 1.00 94.31 555 GLY A CA 1
ATOM 4371 C C . GLY A 1 555 ? -26.713 28.119 18.753 1.00 94.31 555 GLY A C 1
ATOM 4372 O O . GLY A 1 555 ? -26.267 27.877 17.626 1.00 94.31 555 GLY A O 1
ATOM 4373 N N . HIS A 1 556 ? -27.125 29.341 19.081 1.00 91.12 556 HIS A N 1
ATOM 4374 C CA . HIS A 1 556 ? -27.003 30.446 18.138 1.00 91.12 556 HIS A CA 1
ATOM 4375 C C . HIS A 1 556 ? -25.532 30.771 17.846 1.00 91.12 556 HIS A C 1
ATOM 4377 O O . HIS A 1 556 ? -24.713 30.888 18.758 1.00 91.12 556 HIS A O 1
ATOM 4383 N N . LYS A 1 557 ? -25.213 31.021 16.568 1.00 90.12 557 LYS A N 1
ATOM 4384 C CA . LYS A 1 557 ? -23.849 31.358 16.119 1.00 90.12 557 LYS A CA 1
ATOM 4385 C C . LYS A 1 557 ? -23.245 32.560 16.861 1.00 90.12 557 LYS A C 1
ATOM 4387 O O . LYS A 1 557 ? -22.058 32.557 17.164 1.00 90.12 557 LYS A O 1
ATOM 4392 N N . LYS A 1 558 ? -24.068 33.562 17.202 1.00 88.25 558 LYS A N 1
ATOM 4393 C CA . LYS A 1 558 ? -23.660 34.759 17.970 1.00 88.25 558 LYS A CA 1
ATOM 4394 C C . LYS A 1 558 ? -23.179 34.449 19.396 1.00 88.25 558 LYS A C 1
ATOM 4396 O O . LYS A 1 558 ? -22.384 35.209 19.931 1.00 88.25 558 LYS A O 1
ATOM 4401 N N . ASP A 1 559 ? -23.643 33.340 19.969 1.00 88.06 559 ASP A N 1
ATOM 4402 C CA . ASP A 1 559 ? -23.336 32.905 21.334 1.00 88.06 559 ASP A CA 1
ATOM 4403 C C . ASP A 1 559 ? -22.240 31.814 21.325 1.00 88.06 559 ASP A C 1
ATOM 4405 O O . ASP A 1 559 ? -22.018 31.123 22.314 1.00 88.06 559 ASP A O 1
ATOM 4409 N N . GLY A 1 560 ? -21.559 31.628 20.184 1.00 89.19 560 GLY A N 1
ATOM 4410 C CA . GLY A 1 560 ? -20.511 30.622 19.985 1.00 89.19 560 GLY A CA 1
ATOM 4411 C C . GLY A 1 560 ? -21.014 29.255 19.508 1.00 89.19 560 GLY A C 1
ATOM 4412 O O . GLY A 1 560 ? -20.198 28.361 19.281 1.00 89.19 560 GLY A O 1
ATOM 4413 N N . GLY A 1 561 ? -22.328 29.086 19.320 1.00 94.19 561 GLY A N 1
ATOM 4414 C CA . GLY A 1 561 ? -22.929 27.832 18.862 1.00 94.19 561 GLY A CA 1
ATOM 4415 C C . GLY A 1 561 ? -22.467 27.433 17.461 1.00 94.19 561 GLY A C 1
ATOM 4416 O O . GLY A 1 561 ? -22.430 28.243 16.532 1.00 94.19 561 GLY A O 1
ATOM 4417 N N . SER A 1 562 ? -22.102 26.163 17.303 1.00 96.25 562 SER A N 1
ATOM 4418 C CA . SER A 1 562 ? -21.577 25.617 16.045 1.00 96.25 562 SER A CA 1
ATOM 4419 C C . SER A 1 562 ? -22.668 24.997 15.174 1.00 96.25 562 SER A C 1
ATOM 4421 O O . SER A 1 562 ? -22.529 24.976 13.950 1.00 96.25 562 SER A O 1
ATOM 4423 N N . LEU A 1 563 ? -23.740 24.507 15.801 1.00 96.69 563 LEU A N 1
ATOM 4424 C CA . LEU A 1 563 ? -24.857 23.828 15.151 1.00 96.69 563 LEU A CA 1
ATOM 4425 C C . LEU A 1 563 ? -26.176 24.551 15.431 1.00 96.69 563 LEU A C 1
ATOM 4427 O O . LEU A 1 563 ? -26.348 25.135 16.500 1.00 96.69 563 LEU A O 1
ATOM 4431 N N . ASP A 1 564 ? -27.114 24.473 14.493 1.00 94.06 564 ASP A N 1
ATOM 4432 C CA . ASP A 1 564 ? -28.511 24.847 14.713 1.00 94.06 564 ASP A CA 1
ATOM 4433 C C . ASP A 1 564 ? -29.281 23.755 15.489 1.00 94.06 564 ASP A C 1
ATOM 4435 O O . ASP A 1 564 ? -28.763 22.671 15.764 1.00 94.06 564 ASP A O 1
ATOM 4439 N N . GLU A 1 565 ? -30.539 24.030 15.844 1.00 91.00 565 GLU A N 1
ATOM 4440 C CA . GLU A 1 565 ? -31.400 23.123 16.628 1.00 91.00 565 GLU A CA 1
ATOM 4441 C C . GLU A 1 565 ? -31.771 21.804 15.918 1.00 91.00 565 GLU A C 1
ATOM 4443 O O . GLU A 1 565 ? -32.312 20.879 16.536 1.00 91.00 565 GLU A O 1
ATOM 4448 N N . ASN A 1 566 ? -31.429 21.694 14.632 1.00 91.19 566 ASN A N 1
ATOM 4449 C CA . ASN A 1 566 ? -31.513 20.478 13.830 1.00 91.19 566 ASN A CA 1
ATOM 4450 C C . ASN A 1 566 ? -30.163 19.744 13.761 1.00 91.19 566 ASN A C 1
ATOM 4452 O O . ASN A 1 566 ? -29.952 18.881 12.903 1.00 91.19 566 ASN A O 1
ATOM 4456 N N . TYR A 1 567 ? -29.254 20.068 14.685 1.00 95.69 567 TYR A N 1
ATOM 4457 C CA . TYR A 1 567 ? -27.917 19.495 14.821 1.00 95.69 567 TYR A CA 1
ATOM 4458 C C . TYR A 1 567 ? -27.032 19.707 13.591 1.00 95.69 567 TYR A C 1
ATOM 4460 O O . TYR A 1 567 ? -26.116 18.924 13.324 1.00 95.69 567 TYR A O 1
ATOM 4468 N N . ARG A 1 568 ? -27.309 20.754 12.817 1.00 95.31 568 ARG A N 1
ATOM 4469 C CA . ARG A 1 568 ? -26.680 20.995 11.525 1.00 95.31 568 ARG A CA 1
ATOM 4470 C C . ARG A 1 568 ? -25.691 22.158 11.612 1.00 95.31 568 ARG A C 1
ATOM 4472 O O . ARG A 1 568 ? -26.034 23.189 12.190 1.00 95.31 568 ARG A O 1
ATOM 4479 N N . PRO A 1 569 ? -24.469 22.040 11.058 1.00 95.94 569 PRO A N 1
ATOM 4480 C CA . PRO A 1 569 ? -23.525 23.150 11.041 1.00 95.94 569 PRO A CA 1
ATOM 4481 C C . PRO A 1 569 ? -24.103 24.360 10.308 1.00 95.94 569 PRO A C 1
ATOM 4483 O O . PRO A 1 569 ? -24.659 24.227 9.216 1.00 95.94 569 PRO A O 1
ATOM 4486 N N . HIS A 1 570 ? -23.941 25.550 10.888 1.00 92.88 570 HIS A N 1
ATOM 4487 C CA . HIS A 1 570 ? -24.429 26.793 10.281 1.00 92.88 570 HIS A CA 1
ATOM 4488 C C . HIS A 1 570 ? -23.878 26.958 8.853 1.00 92.88 570 HIS A C 1
ATOM 4490 O O . HIS A 1 570 ? -22.665 27.009 8.661 1.00 92.88 570 HIS A O 1
ATOM 4496 N N . GLY A 1 571 ? -24.765 27.065 7.858 1.00 88.62 571 GLY A N 1
ATOM 4497 C CA . GLY A 1 571 ? -24.398 27.228 6.441 1.00 88.62 571 GLY A CA 1
ATOM 4498 C C . GLY A 1 571 ? -24.194 25.929 5.648 1.00 88.62 571 GLY A C 1
ATOM 4499 O O . GLY A 1 571 ? -23.899 25.995 4.455 1.00 88.62 571 GLY A O 1
ATOM 4500 N N . ILE A 1 572 ? -24.376 24.759 6.268 1.00 94.44 572 ILE A N 1
ATOM 4501 C CA . ILE A 1 572 ? -24.306 23.442 5.616 1.00 94.44 572 ILE A CA 1
ATOM 4502 C C . ILE A 1 572 ? -25.686 22.799 5.698 1.00 94.44 572 ILE A C 1
ATOM 4504 O O . ILE A 1 572 ? -26.234 22.742 6.783 1.00 94.44 572 ILE A O 1
ATOM 4508 N N . LYS A 1 573 ? -26.282 22.326 4.598 1.00 91.56 573 LYS A N 1
ATOM 4509 C CA . LYS A 1 573 ? -27.720 21.983 4.559 1.00 91.56 573 LYS A CA 1
ATOM 4510 C C . LYS A 1 573 ? -28.082 20.554 4.967 1.00 91.56 573 LYS A C 1
ATOM 4512 O O . LYS A 1 573 ? -29.157 20.366 5.530 1.00 91.56 573 LYS A O 1
ATOM 4517 N N . ASN A 1 574 ? -27.226 19.573 4.688 1.00 94.69 574 ASN A N 1
ATOM 4518 C CA . ASN A 1 574 ? -27.531 18.138 4.815 1.00 94.69 574 ASN A CA 1
ATOM 4519 C C . ASN A 1 574 ? -26.485 17.353 5.632 1.00 94.69 574 ASN A C 1
ATOM 4521 O O . ASN A 1 574 ? -26.387 16.134 5.494 1.00 94.69 574 ASN A O 1
ATOM 4525 N N . VAL A 1 575 ? -25.692 18.034 6.465 1.00 97.12 575 VAL A N 1
ATOM 4526 C CA . VAL A 1 575 ? -24.778 17.394 7.425 1.00 97.12 575 VAL A CA 1
ATOM 4527 C C . VAL A 1 575 ? -25.336 17.578 8.823 1.00 97.12 575 VAL A C 1
ATOM 4529 O O . VAL A 1 575 ? -25.613 18.702 9.220 1.00 97.12 575 VAL A O 1
ATOM 4532 N N . HIS A 1 576 ? -25.447 16.498 9.585 1.00 97.75 576 HIS A N 1
ATOM 4533 C CA . HIS A 1 576 ? -25.912 16.528 10.966 1.00 97.75 576 HIS A CA 1
ATOM 4534 C C . HIS A 1 576 ? -24.867 15.899 11.877 1.00 97.75 576 HIS A C 1
ATOM 4536 O O . HIS A 1 576 ? -24.230 14.910 11.520 1.00 97.75 576 HIS A O 1
ATOM 4542 N N . VAL A 1 577 ? -24.679 16.470 13.058 1.00 96.81 577 VAL A N 1
ATOM 4543 C CA . VAL A 1 577 ? -23.696 16.016 14.043 1.00 96.81 577 VAL A CA 1
ATOM 4544 C C . VAL A 1 577 ? -24.426 15.413 15.229 1.00 96.81 577 VAL A C 1
ATOM 4546 O O . VAL A 1 577 ? -25.441 15.936 15.669 1.00 96.81 577 VAL A O 1
ATOM 4549 N N . THR A 1 578 ? -23.911 14.321 15.779 1.00 94.50 578 THR A N 1
ATOM 4550 C CA . THR A 1 578 ? -24.457 13.727 17.003 1.00 94.50 578 THR A CA 1
ATOM 4551 C C . THR A 1 578 ? -23.352 13.433 18.023 1.00 94.50 578 THR A C 1
ATOM 4553 O O . THR A 1 578 ? -22.165 13.668 17.774 1.00 94.50 578 THR A O 1
ATOM 4556 N N . GLY A 1 579 ? -23.745 12.932 19.192 1.00 91.38 579 GLY A N 1
ATOM 4557 C CA . GLY A 1 579 ? -22.866 12.637 20.319 1.00 91.38 579 GLY A CA 1
ATOM 4558 C C . GLY A 1 579 ? -22.454 13.882 21.100 1.00 91.38 579 GLY A C 1
ATOM 4559 O O . GLY A 1 579 ? -22.982 14.968 20.897 1.00 91.38 579 GLY A O 1
ATOM 4560 N N . GLY A 1 580 ? -21.473 13.728 21.989 1.00 91.25 580 GLY A N 1
ATOM 4561 C CA . GLY A 1 580 ? -21.081 14.757 22.956 1.00 91.25 580 GLY A CA 1
ATOM 4562 C C . GLY A 1 580 ? -20.585 16.071 22.344 1.00 91.25 580 GLY A C 1
ATOM 4563 O O . GLY A 1 580 ? -20.600 17.100 23.018 1.00 91.25 580 GLY A O 1
ATOM 4564 N N . ALA A 1 581 ? -20.200 16.078 21.060 1.00 93.00 581 ALA A N 1
ATOM 4565 C CA . ALA A 1 581 ? -19.887 17.307 20.325 1.00 93.00 581 ALA A CA 1
ATOM 4566 C C . ALA A 1 581 ? -21.009 18.347 20.426 1.00 93.00 581 ALA A C 1
ATOM 4568 O O . ALA A 1 581 ? -20.704 19.533 20.502 1.00 93.00 581 ALA A O 1
ATOM 4569 N N . THR A 1 582 ? -22.269 17.899 20.431 1.00 95.31 582 THR A N 1
ATOM 4570 C CA . THR A 1 582 ? -23.459 18.754 20.330 1.00 95.31 582 THR A CA 1
ATOM 4571 C C . THR A 1 582 ? -23.832 19.436 21.645 1.00 95.31 582 THR A C 1
ATOM 4573 O O . THR A 1 582 ? -24.619 20.381 21.633 1.00 95.31 582 THR A O 1
ATOM 4576 N N . PHE A 1 583 ? -23.264 19.000 22.770 1.00 94.94 583 PHE A N 1
ATOM 4577 C CA . PHE A 1 583 ? -23.659 19.466 24.098 1.00 94.94 583 PHE A CA 1
ATOM 4578 C C . PHE A 1 583 ? -23.044 20.833 24.410 1.00 94.94 583 PHE A C 1
ATOM 4580 O O . PHE A 1 583 ? -21.827 20.971 24.294 1.00 94.94 583 PHE A O 1
ATOM 4587 N N . PRO A 1 584 ? -23.819 21.846 24.832 1.00 93.56 584 PRO A N 1
ATOM 4588 C CA . PRO A 1 584 ? -23.267 23.146 25.237 1.00 93.56 584 PRO A CA 1
ATOM 4589 C C . PRO A 1 584 ? -22.353 23.082 26.463 1.00 93.56 584 PRO A C 1
ATOM 4591 O O . PRO A 1 584 ? -21.384 23.842 26.533 1.00 93.56 584 PRO A O 1
ATOM 4594 N N . THR A 1 585 ? -22.647 22.156 27.380 1.00 92.12 585 THR A N 1
ATOM 4595 C CA . THR A 1 585 ? -21.884 21.847 28.597 1.00 92.12 585 THR A CA 1
ATOM 4596 C C . THR A 1 585 ? -21.755 20.327 28.760 1.00 92.12 585 THR A C 1
ATOM 4598 O O . THR A 1 585 ? -22.622 19.588 28.291 1.00 92.12 585 THR A O 1
ATOM 4601 N N . SER A 1 586 ? -20.686 19.830 29.396 1.00 88.19 586 SER A N 1
ATOM 4602 C CA . SER A 1 586 ? -20.523 18.381 29.626 1.00 88.19 586 SER A CA 1
ATOM 4603 C C . SER A 1 586 ? -21.488 17.837 30.677 1.00 88.19 586 SER A C 1
ATOM 4605 O O . SER A 1 586 ? -21.921 16.692 30.564 1.00 88.19 586 SER A O 1
ATOM 4607 N N . GLY A 1 587 ? -21.786 18.635 31.711 1.00 90.12 587 GLY A N 1
ATOM 4608 C CA . GLY A 1 587 ? -22.248 18.085 32.983 1.00 90.12 587 GLY A CA 1
ATOM 4609 C C . GLY A 1 587 ? -21.159 17.245 33.648 1.00 90.12 587 GLY A C 1
ATOM 4610 O O . GLY A 1 587 ? -20.007 17.295 33.218 1.00 90.12 587 GLY A O 1
ATOM 4611 N N . SER A 1 588 ? -21.510 16.488 34.694 1.00 89.69 588 SER A N 1
ATOM 4612 C CA . SER A 1 588 ? -20.624 15.467 35.283 1.00 89.69 588 SER A CA 1
ATOM 4613 C C . SER A 1 588 ? -20.997 14.041 34.892 1.00 89.69 588 SER A C 1
ATOM 4615 O O . SER A 1 588 ? -20.128 13.179 34.826 1.00 89.69 588 SER A O 1
ATOM 4617 N N . TRP A 1 589 ? -22.277 13.777 34.619 1.00 90.06 589 TRP A N 1
ATOM 4618 C CA . TRP A 1 589 ? -22.800 12.428 34.409 1.00 90.06 589 TRP A CA 1
ATOM 4619 C C . TRP A 1 589 ? -22.192 11.741 33.179 1.00 90.06 589 TRP A C 1
ATOM 4621 O O . TRP A 1 589 ? -21.822 12.377 32.194 1.00 90.06 589 TRP A O 1
ATOM 4631 N N . ASN A 1 590 ? -22.135 10.407 33.186 1.00 90.06 590 ASN A N 1
ATOM 4632 C CA . ASN A 1 590 ? -21.708 9.653 32.006 1.00 90.06 590 ASN A CA 1
ATOM 4633 C C . ASN A 1 590 ? -22.669 9.912 30.823 1.00 90.06 590 ASN A C 1
ATOM 4635 O O . ASN A 1 590 ? -23.855 9.595 30.927 1.00 90.06 590 ASN A O 1
ATOM 4639 N N . PRO A 1 591 ? -22.195 10.444 29.680 1.00 89.94 591 PRO A N 1
ATOM 4640 C CA . PRO A 1 591 ? -23.085 11.017 28.669 1.00 89.94 591 PRO A CA 1
ATOM 4641 C C . PRO A 1 591 ? -23.737 9.990 27.731 1.00 89.94 591 PRO A C 1
ATOM 4643 O O . PRO A 1 591 ? -24.531 10.382 26.879 1.00 89.94 591 PRO A O 1
ATOM 4646 N N . THR A 1 592 ? -23.395 8.699 27.818 1.00 89.12 592 THR A N 1
ATOM 4647 C CA . THR A 1 592 ? -23.763 7.674 26.821 1.00 89.12 592 THR A CA 1
ATOM 4648 C C . THR A 1 592 ? -25.262 7.585 26.563 1.00 89.12 592 THR A C 1
ATOM 4650 O O . THR A 1 592 ? -25.683 7.626 25.404 1.00 89.12 592 THR A O 1
ATOM 4653 N N . LEU A 1 593 ? -26.061 7.505 27.629 1.00 92.19 593 LEU A N 1
ATOM 4654 C CA . LEU A 1 593 ? -27.515 7.397 27.524 1.00 92.19 593 LEU A CA 1
ATOM 4655 C C . LEU A 1 593 ? -28.109 8.649 26.867 1.00 92.19 593 LEU A C 1
ATOM 4657 O O . LEU A 1 593 ? -28.833 8.557 25.877 1.00 92.19 593 LEU A O 1
ATOM 4661 N N . THR A 1 594 ? -27.699 9.824 27.347 1.00 93.38 594 THR A N 1
ATOM 4662 C CA . THR A 1 594 ? -28.102 11.130 26.813 1.00 93.38 594 THR A CA 1
ATOM 4663 C C . THR A 1 594 ? -27.723 11.293 25.335 1.00 93.38 594 THR A C 1
ATOM 4665 O O . THR A 1 594 ? -28.521 11.782 24.538 1.00 93.38 594 THR A O 1
ATOM 4668 N N . MET A 1 595 ? -26.526 10.852 24.931 1.00 93.75 595 MET A N 1
ATOM 4669 C CA . MET A 1 595 ? -26.085 10.889 23.531 1.00 93.75 595 MET A CA 1
ATOM 4670 C C . MET A 1 595 ? -26.938 9.992 22.627 1.00 93.75 595 MET A C 1
ATOM 4672 O O . MET A 1 595 ? -27.224 10.384 21.496 1.00 93.75 595 MET A O 1
ATOM 4676 N N . CYS A 1 596 ? -27.350 8.812 23.103 1.00 94.38 596 CYS A N 1
ATOM 4677 C CA . CYS A 1 596 ? -28.241 7.926 22.350 1.00 94.38 596 CYS A CA 1
ATOM 4678 C C . CYS A 1 596 ? -29.627 8.550 22.176 1.00 94.38 596 CYS A C 1
ATOM 4680 O O . CYS A 1 596 ? -30.124 8.597 21.052 1.00 94.38 596 CYS A O 1
ATOM 4682 N N . GLY A 1 597 ? -30.198 9.114 23.244 1.00 95.88 597 GLY A N 1
ATOM 4683 C CA . GLY A 1 597 ? -31.495 9.787 23.173 1.00 95.88 597 GLY A CA 1
ATOM 4684 C C . GLY A 1 597 ? -31.500 10.950 22.172 1.00 95.88 597 GLY A C 1
ATOM 4685 O O . GLY A 1 597 ? -32.406 11.056 21.346 1.00 95.88 597 GLY A O 1
ATOM 4686 N N . PHE A 1 598 ? -30.452 11.785 22.147 1.00 96.50 598 PHE A N 1
ATOM 4687 C CA . PHE A 1 598 ? -30.354 12.873 21.161 1.00 96.50 598 PHE A CA 1
ATOM 4688 C C . PHE A 1 598 ? -30.058 12.388 19.731 1.00 96.50 598 PHE A C 1
ATOM 4690 O O . PHE A 1 598 ? -30.480 13.022 18.766 1.00 96.50 598 PHE A O 1
ATOM 4697 N N . ALA A 1 599 ? -29.389 11.245 19.557 1.00 96.62 599 ALA A N 1
ATOM 4698 C CA . ALA A 1 599 ? -29.272 10.604 18.246 1.00 96.62 599 ALA A CA 1
ATOM 4699 C C . ALA A 1 599 ? -30.632 10.077 17.736 1.00 96.62 599 ALA A C 1
ATOM 4701 O O . ALA A 1 599 ? -30.930 10.206 16.548 1.00 96.62 599 ALA A O 1
ATOM 4702 N N . GLN A 1 600 ? -31.479 9.546 18.626 1.00 97.56 600 GLN A N 1
ATOM 4703 C CA . GLN A 1 600 ? -32.857 9.139 18.311 1.00 97.56 600 GLN A CA 1
ATOM 4704 C C . GLN A 1 600 ? -33.767 10.351 18.045 1.00 97.56 600 GLN A C 1
ATOM 4706 O O . GLN A 1 600 ? -34.594 10.312 17.134 1.00 97.56 600 GLN A O 1
ATOM 4711 N N . ASP A 1 601 ? -33.588 11.454 18.781 1.00 96.50 601 ASP A N 1
ATOM 4712 C CA . ASP A 1 601 ? -34.249 12.738 18.502 1.00 96.50 601 ASP A CA 1
ATOM 4713 C C . ASP A 1 601 ? -33.919 13.250 17.093 1.00 96.50 601 ASP A C 1
ATOM 4715 O O . ASP A 1 601 ? -34.825 13.587 16.331 1.00 96.50 601 ASP A O 1
ATOM 4719 N N . LEU A 1 602 ? -32.641 13.217 16.698 1.00 96.75 602 LEU A N 1
ATOM 4720 C CA . LEU A 1 602 ? -32.230 13.559 15.335 1.00 96.75 602 LEU A CA 1
ATOM 4721 C C . LEU A 1 602 ? -32.933 12.672 14.291 1.00 96.75 602 LEU A C 1
ATOM 4723 O O . LEU A 1 602 ? -33.454 13.195 13.306 1.00 96.75 602 LEU A O 1
ATOM 4727 N N . ALA A 1 603 ? -32.999 11.353 14.506 1.00 97.12 603 ALA A N 1
ATOM 4728 C CA . ALA A 1 603 ? -33.714 10.445 13.603 1.00 97.12 603 ALA A CA 1
ATOM 4729 C C . ALA A 1 603 ? -35.203 10.823 13.460 1.00 97.12 603 ALA A C 1
ATOM 4731 O O . ALA A 1 603 ? -35.725 10.868 12.343 1.00 97.12 603 ALA A O 1
ATOM 4732 N N . ARG A 1 604 ? -35.877 11.181 14.565 1.00 95.31 604 ARG A N 1
ATOM 4733 C CA . ARG A 1 604 ? -37.273 11.658 14.551 1.00 95.31 604 ARG A CA 1
ATOM 4734 C C . ARG A 1 604 ? -37.437 12.965 13.777 1.00 95.31 604 ARG A C 1
ATOM 4736 O O . ARG A 1 604 ? -38.320 13.043 12.923 1.00 95.31 604 ARG A O 1
ATOM 4743 N N . LYS A 1 605 ? -36.589 13.966 14.032 1.00 93.88 605 LYS A N 1
ATOM 4744 C CA . LYS A 1 605 ? -36.628 15.261 13.329 1.00 93.88 605 LYS A CA 1
ATOM 4745 C C . LYS A 1 605 ? -36.459 15.088 11.818 1.00 93.88 605 LYS A C 1
ATOM 4747 O O . LYS A 1 605 ? -37.222 15.655 11.034 1.00 93.88 605 LYS A O 1
ATOM 4752 N N . LEU A 1 606 ? -35.518 14.234 11.400 1.00 93.94 606 LEU A N 1
ATOM 4753 C CA . LEU A 1 606 ? -35.286 13.930 9.984 1.00 93.94 606 LEU A CA 1
ATOM 4754 C C . LEU A 1 606 ? -36.428 13.131 9.343 1.00 93.94 606 LEU A C 1
ATOM 4756 O O . LEU A 1 606 ? -36.677 13.309 8.152 1.00 93.94 606 LEU A O 1
ATOM 4760 N N . HIS A 1 607 ? -37.127 12.285 10.107 1.00 92.44 607 HIS A N 1
ATOM 4761 C CA . HIS A 1 607 ? -38.306 11.555 9.634 1.00 92.44 607 HIS A CA 1
ATOM 4762 C C . HIS A 1 607 ? -39.533 12.464 9.458 1.00 92.44 607 HIS A C 1
ATOM 4764 O O . HIS A 1 607 ? -40.270 12.317 8.487 1.00 92.44 607 HIS A O 1
ATOM 4770 N N . ARG A 1 608 ? -39.748 13.427 10.365 1.00 86.62 608 ARG A N 1
ATOM 4771 C CA . ARG A 1 608 ? -40.901 14.346 10.329 1.00 86.62 608 ARG A CA 1
ATOM 4772 C C . ARG A 1 608 ? -40.779 15.474 9.297 1.00 86.62 608 ARG A C 1
ATOM 4774 O O . ARG A 1 608 ? -41.749 16.195 9.086 1.00 86.62 608 ARG A O 1
ATOM 4781 N N . GLY A 1 609 ? -39.610 15.649 8.677 1.00 71.62 609 GLY A N 1
ATOM 4782 C CA . GLY A 1 609 ? -39.346 16.768 7.764 1.00 71.62 609 GLY A CA 1
ATOM 4783 C C . GLY A 1 609 ? -39.178 18.118 8.475 1.00 71.62 609 GLY A C 1
ATOM 4784 O O . GLY A 1 609 ? -39.129 19.154 7.821 1.00 71.62 609 GLY A O 1
ATOM 4785 N N . GLU A 1 610 ? -39.032 18.131 9.807 1.00 58.28 610 GLU A N 1
ATOM 4786 C CA . GLU A 1 610 ? -38.846 19.349 10.622 1.00 58.28 610 GLU A CA 1
ATOM 4787 C C . GLU A 1 610 ? -37.537 20.102 10.276 1.00 58.28 610 GLU A C 1
ATOM 4789 O O . GLU A 1 610 ? -37.359 21.265 10.635 1.00 58.28 610 GLU A O 1
ATOM 4794 N N . CYS A 1 611 ? -36.646 19.466 9.505 1.00 55.47 611 CYS A N 1
ATOM 4795 C CA . CYS A 1 611 ? -35.394 20.033 9.000 1.00 55.47 611 CYS A CA 1
ATOM 4796 C C . CYS A 1 611 ? -35.488 20.654 7.584 1.00 55.47 611 CYS A C 1
ATOM 4798 O O . CYS A 1 611 ? -34.475 21.144 7.087 1.00 55.47 611 CYS A O 1
ATOM 4800 N N . GLU A 1 612 ? -36.656 20.636 6.922 1.00 48.94 612 GLU A N 1
ATOM 4801 C CA . GLU A 1 612 ? -36.855 21.108 5.529 1.00 48.94 612 GLU A CA 1
ATOM 4802 C C . GLU A 1 612 ? -37.316 22.578 5.412 1.00 48.94 612 GLU A C 1
ATOM 4804 O O . GLU A 1 612 ? -37.647 23.061 4.327 1.00 48.94 612 GLU A O 1
ATOM 4809 N N . GLY A 1 613 ? -37.328 23.325 6.517 1.00 40.00 613 GLY A N 1
ATOM 4810 C CA . GLY A 1 613 ? -37.723 24.734 6.530 1.00 40.00 613 GLY A CA 1
ATOM 4811 C C . GLY A 1 613 ? -36.657 25.667 5.952 1.00 40.00 613 GLY A C 1
ATOM 4812 O O . GLY A 1 613 ? -35.939 26.283 6.729 1.00 40.00 613 GLY A O 1
ATOM 4813 N N . ASP A 1 614 ? -36.539 25.736 4.619 1.00 35.50 614 ASP A N 1
ATOM 4814 C CA . ASP A 1 614 ? -36.186 26.967 3.869 1.00 35.50 614 ASP A CA 1
ATOM 4815 C C . ASP A 1 614 ? -36.270 26.836 2.325 1.00 35.50 614 ASP A C 1
ATOM 4817 O O . ASP A 1 614 ? -35.602 27.558 1.584 1.00 35.50 614 ASP A O 1
ATOM 4821 N N . THR A 1 615 ? -37.098 25.935 1.784 1.00 32.53 615 THR A N 1
ATOM 4822 C CA . THR A 1 615 ? -37.326 25.859 0.325 1.00 32.53 615 THR A CA 1
ATOM 4823 C C . THR A 1 615 ? -38.806 25.820 -0.018 1.00 32.53 615 THR A C 1
ATOM 4825 O O . THR A 1 615 ? -39.325 24.821 -0.509 1.00 32.53 615 THR A O 1
ATOM 4828 N N . ASP A 1 616 ? -39.483 26.942 0.210 1.00 30.22 616 ASP A N 1
ATOM 4829 C CA . ASP A 1 616 ? -40.691 27.279 -0.537 1.00 30.22 616 ASP A CA 1
ATOM 4830 C C . ASP A 1 616 ? -40.251 28.124 -1.737 1.00 30.22 616 ASP A C 1
ATOM 4832 O O . ASP A 1 616 ? -39.841 29.267 -1.560 1.00 30.22 616 ASP A O 1
ATOM 4836 N N . ILE A 1 617 ? -40.240 27.520 -2.932 1.00 32.38 617 ILE A N 1
ATOM 4837 C CA . ILE A 1 617 ? -40.495 28.110 -4.261 1.00 32.38 617 ILE A CA 1
ATOM 4838 C C . ILE A 1 617 ? -40.259 26.999 -5.312 1.00 32.38 617 ILE A C 1
ATOM 4840 O O . ILE A 1 617 ? -39.159 26.473 -5.450 1.00 32.38 617 ILE A O 1
ATOM 4844 N N . LEU A 1 618 ? -41.324 26.705 -6.073 1.00 29.22 618 LEU A N 1
ATOM 4845 C CA . LEU A 1 618 ? -41.434 25.830 -7.261 1.00 29.22 618 LEU A CA 1
ATOM 4846 C C . LEU A 1 618 ? -41.681 24.328 -7.030 1.00 29.22 618 LEU A C 1
ATOM 4848 O O . LEU A 1 618 ? -40.886 23.464 -7.391 1.00 29.22 618 LEU A O 1
ATOM 4852 N N . ARG A 1 619 ? -42.907 24.011 -6.596 1.00 31.33 619 ARG A N 1
ATOM 4853 C CA . ARG A 1 619 ? -43.632 22.863 -7.160 1.00 31.33 619 ARG A CA 1
ATOM 4854 C C . ARG A 1 619 ? -44.240 23.293 -8.490 1.00 31.33 619 ARG A C 1
ATOM 4856 O O . ARG A 1 619 ? -45.214 24.034 -8.479 1.00 31.33 619 ARG A O 1
ATOM 4863 N N . ASP A 1 620 ? -43.713 22.784 -9.598 1.00 28.14 620 ASP A N 1
ATOM 4864 C CA . ASP A 1 620 ? -44.489 22.670 -10.830 1.00 28.14 620 ASP A CA 1
ATOM 4865 C C . ASP A 1 620 ? -44.325 21.275 -11.432 1.00 28.14 620 ASP A C 1
ATOM 4867 O O . ASP A 1 620 ? -43.229 20.754 -11.634 1.00 28.14 620 ASP A O 1
ATOM 4871 N N . HIS A 1 621 ? -45.479 20.664 -11.677 1.00 35.69 621 HIS A N 1
ATOM 4872 C CA . HIS A 1 621 ? -45.650 19.404 -12.372 1.00 35.69 621 HIS A CA 1
ATOM 4873 C C . HIS A 1 621 ? -45.145 19.510 -13.815 1.00 35.69 621 HIS A C 1
ATOM 4875 O O . HIS A 1 621 ? -45.689 20.292 -14.591 1.00 35.69 621 HIS A O 1
ATOM 4881 N N . VAL A 1 622 ? -44.220 18.637 -14.225 1.00 26.12 622 VAL A N 1
ATOM 4882 C CA . VAL A 1 622 ? -44.039 18.306 -15.646 1.00 26.12 622 VAL A CA 1
ATOM 4883 C C . VAL A 1 622 ? -43.895 16.797 -15.809 1.00 26.12 622 VAL A C 1
ATOM 4885 O O . VAL A 1 622 ? -43.077 16.143 -15.166 1.00 26.12 622 VAL A O 1
ATOM 4888 N N . SER A 1 623 ? -44.762 16.256 -16.663 1.00 23.48 623 SER A N 1
ATOM 4889 C CA . SER A 1 623 ? -44.841 14.856 -17.054 1.00 23.48 623 SER A CA 1
ATOM 4890 C C . SER A 1 623 ? -43.611 14.382 -17.819 1.00 23.48 623 SER A C 1
ATOM 4892 O O . SER A 1 623 ? -43.058 15.100 -18.651 1.00 23.48 623 SER A O 1
ATOM 4894 N N . LEU A 1 624 ? -43.304 13.102 -17.622 1.00 35.28 624 LEU A N 1
ATOM 4895 C CA . LEU A 1 624 ? -42.470 12.273 -18.484 1.00 35.28 624 LEU A CA 1
ATOM 4896 C C . LEU A 1 624 ? -42.842 12.426 -19.969 1.00 35.28 624 LEU A C 1
ATOM 4898 O O . LEU A 1 624 ? -43.957 12.100 -20.373 1.00 35.28 624 LEU A O 1
ATOM 4902 N N . SER A 1 625 ? -41.874 12.843 -20.781 1.00 23.97 625 SER A N 1
ATOM 4903 C CA . SER A 1 625 ? -41.736 12.374 -22.160 1.00 23.97 625 SER A CA 1
ATOM 4904 C C . SER A 1 625 ? -40.268 12.448 -22.571 1.00 23.97 625 SER A C 1
ATOM 4906 O O . SER A 1 625 ? -39.554 13.381 -22.207 1.00 23.97 625 SER A O 1
ATOM 4908 N N . ASP A 1 626 ? -39.836 11.395 -23.254 1.00 30.05 626 ASP A N 1
ATOM 4909 C CA . ASP A 1 626 ? -38.470 11.090 -23.653 1.00 30.05 626 ASP A CA 1
ATOM 4910 C C . ASP A 1 626 ? -37.736 12.254 -24.321 1.00 30.05 626 ASP A C 1
ATOM 4912 O O . ASP A 1 626 ? -38.300 12.906 -25.198 1.00 30.05 626 ASP A O 1
ATOM 4916 N N . HIS A 1 627 ? -36.457 12.411 -23.959 1.00 30.64 627 HIS A N 1
ATOM 4917 C CA . HIS A 1 627 ? -35.285 12.735 -24.799 1.00 30.64 627 HIS A CA 1
ATOM 4918 C C . HIS A 1 627 ? -34.251 13.540 -23.998 1.00 30.64 627 HIS A C 1
ATOM 4920 O O . HIS A 1 627 ? -34.038 14.704 -24.289 1.00 30.64 627 HIS A O 1
ATOM 4926 N N . PHE A 1 628 ? -33.560 12.931 -23.029 1.00 29.31 628 PHE A N 1
ATOM 4927 C CA . PHE A 1 628 ? -32.204 13.346 -22.638 1.00 29.31 628 PHE A CA 1
ATOM 4928 C C . PHE A 1 628 ? -31.495 12.165 -21.961 1.00 29.31 628 PHE A C 1
ATOM 4930 O O . PHE A 1 628 ? -31.968 11.626 -20.965 1.00 29.31 628 PHE A O 1
ATOM 4937 N N . LEU A 1 629 ? -30.354 11.753 -22.518 1.00 25.20 629 LEU A N 1
ATOM 4938 C CA . LEU A 1 629 ? -29.390 10.881 -21.838 1.00 25.20 629 LEU A CA 1
ATOM 4939 C C . LEU A 1 629 ? -29.038 11.483 -20.457 1.00 25.20 629 LEU A C 1
ATOM 4941 O O . LEU A 1 629 ? -28.869 12.704 -20.372 1.00 25.20 629 LEU A O 1
ATOM 4945 N N . PRO A 1 630 ? -28.911 10.681 -19.382 1.00 30.33 630 PRO A N 1
ATOM 4946 C CA . PRO A 1 630 ? -28.799 11.201 -18.022 1.00 30.33 630 PRO A CA 1
ATOM 4947 C C . PRO A 1 630 ? -27.468 11.934 -17.790 1.00 30.33 630 PRO A C 1
ATOM 4949 O O . PRO A 1 630 ? -26.379 11.422 -18.055 1.00 30.33 630 PRO A O 1
ATOM 4952 N N . SER A 1 631 ? -27.567 13.147 -17.246 1.00 35.34 631 SER A N 1
ATOM 4953 C CA . SER A 1 631 ? -26.459 14.035 -16.869 1.00 35.34 631 SER A CA 1
ATOM 4954 C C . SER A 1 631 ? -25.603 13.515 -15.701 1.00 35.34 631 SER A C 1
ATOM 4956 O O . SER A 1 631 ? -24.496 14.014 -15.501 1.00 35.34 631 SER A O 1
ATOM 4958 N N . SER A 1 632 ? -26.039 12.474 -14.983 1.00 31.98 632 SER A N 1
ATOM 4959 C CA . SER A 1 632 ? -25.294 11.818 -13.894 1.00 31.98 632 SER A CA 1
ATOM 4960 C C . SER A 1 632 ? -24.036 11.088 -14.380 1.00 31.98 632 SER A C 1
ATOM 4962 O O . SER A 1 632 ? -22.989 11.201 -13.752 1.00 31.98 632 SER A O 1
ATOM 4964 N N . ALA A 1 633 ? -24.068 10.459 -15.560 1.00 31.05 633 ALA A N 1
ATOM 4965 C CA . ALA A 1 633 ? -22.874 9.883 -16.189 1.00 31.05 633 ALA A CA 1
ATOM 4966 C C . ALA A 1 633 ? -21.882 10.961 -16.659 1.00 31.05 633 ALA A C 1
ATOM 4968 O O . ALA A 1 633 ? -20.693 10.691 -16.812 1.00 31.05 633 ALA A O 1
ATOM 4969 N N . ARG A 1 634 ? -22.361 12.194 -16.879 1.00 29.38 634 ARG A N 1
ATOM 4970 C CA . ARG A 1 634 ? -21.531 13.356 -17.219 1.00 29.38 634 ARG A CA 1
ATOM 4971 C C . ARG A 1 634 ? -20.880 13.945 -15.966 1.00 29.38 634 ARG A C 1
ATOM 4973 O O . ARG A 1 634 ? -19.719 14.317 -16.044 1.00 29.38 634 ARG A O 1
ATOM 4980 N N . PHE A 1 635 ? -21.585 13.965 -14.828 1.00 29.69 635 PHE A N 1
ATOM 4981 C CA . PHE A 1 635 ? -21.089 14.501 -13.553 1.00 29.69 635 PHE A CA 1
ATOM 4982 C C . PHE A 1 635 ? -20.155 13.531 -12.802 1.00 29.69 635 PHE A C 1
ATOM 4984 O O . PHE A 1 635 ? -19.119 13.962 -12.310 1.00 29.69 635 PHE A O 1
ATOM 4991 N N . VAL A 1 636 ? -20.434 12.219 -12.818 1.00 32.47 636 VAL A N 1
ATOM 4992 C CA . VAL A 1 636 ? -19.502 11.168 -12.350 1.00 32.47 636 VAL A CA 1
ATOM 4993 C C . VAL A 1 636 ? -18.274 11.113 -13.260 1.00 32.47 636 VAL A C 1
ATOM 4995 O O . VAL A 1 636 ? -17.153 11.135 -12.763 1.00 32.47 636 VAL A O 1
ATOM 4998 N N . LYS A 1 637 ? -18.441 11.219 -14.593 1.00 31.03 637 LYS A N 1
ATOM 4999 C CA . LYS A 1 637 ? -17.290 11.466 -15.477 1.00 31.03 637 LYS A CA 1
ATOM 5000 C C . LYS A 1 637 ? -16.559 12.755 -15.132 1.00 31.03 637 LYS A C 1
ATOM 5002 O O . LYS A 1 637 ? -15.356 12.728 -15.257 1.00 31.03 637 LYS A O 1
ATOM 5007 N N . LEU A 1 638 ? -17.217 13.838 -14.709 1.00 31.56 638 LEU A N 1
ATOM 5008 C CA . LEU A 1 638 ? -16.571 15.112 -14.348 1.00 31.56 638 LEU A CA 1
ATOM 5009 C C . LEU A 1 638 ? -15.824 15.070 -13.003 1.00 31.56 638 LEU A C 1
ATOM 5011 O O . LEU A 1 638 ? -14.855 15.802 -12.867 1.00 31.56 638 LEU A O 1
ATOM 5015 N N . LEU A 1 639 ? -16.231 14.235 -12.035 1.00 32.03 639 LEU A N 1
ATOM 5016 C CA . LEU A 1 639 ? -15.638 14.149 -10.685 1.00 32.03 639 LEU A CA 1
ATOM 5017 C C . LEU A 1 639 ? -14.581 13.044 -10.562 1.00 32.03 639 LEU A C 1
ATOM 5019 O O . LEU A 1 639 ? -13.505 13.301 -10.018 1.00 32.03 639 LEU A O 1
ATOM 5023 N N . THR A 1 640 ? -14.797 11.879 -11.186 1.00 41.31 640 THR A N 1
ATOM 5024 C CA . THR A 1 640 ? -13.697 10.959 -11.502 1.00 41.31 640 THR A CA 1
ATOM 5025 C C . THR A 1 640 ? -12.734 11.660 -12.451 1.00 41.31 640 THR A C 1
ATOM 5027 O O . THR A 1 640 ? -11.540 11.594 -12.210 1.00 41.31 640 THR A O 1
ATOM 5030 N N . ALA A 1 641 ? -13.207 12.466 -13.416 1.00 40.78 641 ALA A N 1
ATOM 5031 C CA . ALA A 1 641 ? -12.320 13.370 -14.141 1.00 40.78 641 ALA A CA 1
ATOM 5032 C C . ALA A 1 641 ? -11.803 14.526 -13.300 1.00 40.78 641 ALA A C 1
ATOM 5034 O O . ALA A 1 641 ? -10.868 15.113 -13.774 1.00 40.78 641 ALA A O 1
ATOM 5035 N N . ALA A 1 642 ? -12.281 14.875 -12.104 1.00 45.16 642 ALA A N 1
ATOM 5036 C CA . ALA A 1 642 ? -11.659 15.930 -11.294 1.00 45.16 642 ALA A CA 1
ATOM 5037 C C . ALA A 1 642 ? -10.497 15.376 -10.457 1.00 45.16 642 ALA A C 1
ATOM 5039 O O . ALA A 1 642 ? -9.460 16.023 -10.350 1.00 45.16 642 ALA A O 1
ATOM 5040 N N . VAL A 1 643 ? -10.634 14.165 -9.901 1.00 55.75 643 VAL A N 1
ATOM 5041 C CA . VAL A 1 643 ? -9.529 13.445 -9.241 1.00 55.75 643 VAL A CA 1
ATOM 5042 C C . VAL A 1 643 ? -8.529 12.941 -10.275 1.00 55.75 643 VAL A C 1
ATOM 5044 O O . VAL A 1 643 ? -7.336 13.199 -10.132 1.00 55.75 643 VAL A O 1
ATOM 5047 N N . ILE A 1 644 ? -9.009 12.309 -11.353 1.00 65.00 644 ILE A N 1
ATOM 5048 C CA . ILE A 1 644 ? -8.178 11.976 -12.510 1.00 65.00 644 ILE A CA 1
ATOM 5049 C C . ILE A 1 644 ? -7.652 13.264 -13.143 1.00 65.00 644 ILE A C 1
ATOM 5051 O O . ILE A 1 644 ? -6.501 13.237 -13.518 1.00 65.00 644 ILE A O 1
ATOM 5055 N N . SER A 1 645 ? -8.372 14.398 -13.192 1.00 69.62 645 SER A N 1
ATOM 5056 C CA . SER A 1 645 ? -7.814 15.679 -13.690 1.00 69.62 645 SER A CA 1
ATOM 5057 C C . SER A 1 645 ? -6.728 16.183 -12.773 1.00 69.62 645 SER A C 1
ATOM 5059 O O . SER A 1 645 ? -5.692 16.530 -13.287 1.00 69.62 645 SER A O 1
ATOM 5061 N N . ARG A 1 646 ? -6.877 16.186 -11.445 1.00 78.19 646 ARG A N 1
ATOM 5062 C CA . ARG A 1 646 ? -5.785 16.616 -10.554 1.00 78.19 646 ARG A CA 1
ATOM 5063 C C . ARG A 1 646 ? -4.575 15.694 -10.650 1.00 78.19 646 ARG A C 1
ATOM 5065 O O . ARG A 1 646 ? -3.444 16.165 -10.630 1.00 78.19 646 ARG A O 1
ATOM 5072 N N . LEU A 1 647 ? -4.796 14.383 -10.733 1.00 86.44 647 LEU A N 1
ATOM 5073 C CA . LEU A 1 647 ? -3.722 13.420 -10.953 1.00 86.44 647 LEU A CA 1
ATOM 5074 C C . LEU A 1 647 ? -3.097 13.612 -12.342 1.00 86.44 647 LEU A C 1
ATOM 5076 O O . LEU A 1 647 ? -1.880 13.637 -12.456 1.00 86.44 647 LEU A O 1
ATOM 5080 N N . LEU A 1 648 ? -3.904 13.820 -13.377 1.00 86.81 648 LEU A N 1
ATOM 5081 C CA . LEU A 1 648 ? -3.471 14.158 -14.729 1.00 86.81 648 LEU A CA 1
ATOM 5082 C C . LEU A 1 648 ? -2.679 15.457 -14.740 1.00 86.81 648 LEU A C 1
ATOM 5084 O O . LEU A 1 648 ? -1.637 15.480 -15.364 1.00 86.81 648 LEU A O 1
ATOM 5088 N N . ASP A 1 649 ? -3.119 16.499 -14.043 1.00 86.06 649 ASP A N 1
ATOM 5089 C CA . ASP A 1 649 ? -2.456 17.799 -13.951 1.00 86.06 649 ASP A CA 1
ATOM 5090 C C . ASP A 1 649 ? -1.084 17.634 -13.296 1.00 86.06 649 ASP A C 1
ATOM 5092 O O . ASP A 1 649 ? -0.099 18.209 -13.752 1.00 86.06 649 ASP A O 1
ATOM 5096 N N . ARG A 1 650 ? -0.994 16.795 -12.257 1.00 90.06 650 ARG A N 1
ATOM 5097 C CA . ARG A 1 650 ? 0.271 16.432 -11.607 1.00 90.06 650 ARG A CA 1
ATOM 5098 C C . ARG A 1 650 ? 1.189 15.645 -12.540 1.00 90.06 650 ARG A C 1
ATOM 5100 O O . ARG A 1 650 ? 2.346 16.018 -12.708 1.00 90.06 650 ARG A O 1
ATOM 5107 N N . LEU A 1 651 ? 0.666 14.609 -13.200 1.00 93.25 651 LEU A N 1
ATOM 5108 C CA . LEU A 1 651 ? 1.408 13.788 -14.163 1.00 93.25 651 LEU A CA 1
ATOM 5109 C C . LEU A 1 651 ? 1.878 14.617 -15.372 1.00 93.25 651 LEU A C 1
ATOM 5111 O O . LEU A 1 651 ? 3.036 14.532 -15.768 1.00 93.25 651 LEU A O 1
ATOM 5115 N N . GLN A 1 652 ? 1.017 15.479 -15.916 1.00 90.25 652 GLN A N 1
ATOM 5116 C CA . GLN A 1 652 ? 1.334 16.428 -16.988 1.00 90.25 652 GLN A CA 1
ATOM 5117 C C . GLN A 1 652 ? 2.341 17.486 -16.519 1.00 90.25 652 GLN A C 1
ATOM 5119 O O . GLN A 1 652 ? 3.235 17.871 -17.275 1.00 90.25 652 GLN A O 1
ATOM 5124 N N . GLY A 1 653 ? 2.248 17.911 -15.256 1.00 91.06 653 GLY A N 1
ATOM 5125 C CA . GLY A 1 653 ? 3.174 18.840 -14.611 1.00 91.06 653 GLY A CA 1
ATOM 5126 C C . GLY A 1 653 ? 4.622 18.343 -14.564 1.00 91.06 653 GLY A C 1
ATOM 5127 O O . GLY A 1 653 ? 5.543 19.158 -14.492 1.00 91.06 653 GLY A O 1
ATOM 5128 N N . LEU A 1 654 ? 4.857 17.032 -14.700 1.00 95.19 654 LEU A N 1
ATOM 5129 C CA . LEU A 1 654 ? 6.202 16.457 -14.765 1.00 95.19 654 LEU A CA 1
ATOM 5130 C C . LEU A 1 654 ? 6.941 16.758 -16.080 1.00 95.19 654 LEU A C 1
ATOM 5132 O O . LEU A 1 654 ? 8.144 16.513 -16.169 1.00 95.19 654 LEU A O 1
ATOM 5136 N N . GLY A 1 655 ? 6.281 17.298 -17.111 1.00 94.81 655 GLY A N 1
ATOM 5137 C CA . GLY A 1 655 ? 6.878 17.416 -18.445 1.00 94.81 655 GLY A CA 1
ATOM 5138 C C . GLY A 1 655 ? 8.217 18.171 -18.494 1.00 94.81 655 GLY A C 1
ATOM 5139 O O . GLY A 1 655 ? 9.131 17.773 -19.222 1.00 94.81 655 GLY A O 1
ATOM 5140 N N . ALA A 1 656 ? 8.375 19.219 -17.678 1.00 93.94 656 ALA A N 1
ATOM 5141 C CA . ALA A 1 656 ? 9.612 19.998 -17.613 1.00 93.94 656 ALA A CA 1
ATOM 5142 C C . ALA A 1 656 ? 10.780 19.205 -16.998 1.00 93.94 656 ALA A C 1
ATOM 5144 O O . ALA A 1 656 ? 11.868 19.171 -17.575 1.00 93.94 656 ALA A O 1
ATOM 5145 N N . ILE A 1 657 ? 10.554 18.527 -15.865 1.00 96.69 657 ILE A N 1
ATOM 5146 C CA . ILE A 1 657 ? 11.582 17.690 -15.226 1.00 96.69 657 ILE A CA 1
ATOM 5147 C C . ILE A 1 657 ? 11.917 16.469 -16.089 1.00 96.69 657 ILE A C 1
ATOM 5149 O O . ILE A 1 657 ? 13.089 16.127 -16.217 1.00 96.69 657 ILE A O 1
ATOM 5153 N N . ILE A 1 658 ? 10.925 15.847 -16.736 1.00 97.81 658 ILE A N 1
ATOM 5154 C CA . ILE A 1 658 ? 11.148 14.720 -17.653 1.00 97.81 658 ILE A CA 1
ATOM 5155 C C . ILE A 1 658 ? 12.061 15.149 -18.804 1.00 97.81 658 ILE A C 1
ATOM 5157 O O . ILE A 1 658 ? 13.045 14.466 -19.089 1.00 97.81 658 ILE A O 1
ATOM 5161 N N . SER A 1 659 ? 11.784 16.302 -19.420 1.00 97.38 659 SER A N 1
ATOM 5162 C CA . SER A 1 659 ? 12.619 16.847 -20.500 1.00 97.38 659 SER A CA 1
ATOM 5163 C C . SER A 1 659 ? 14.047 17.112 -20.018 1.00 97.38 659 SER A C 1
ATOM 5165 O O . SER A 1 659 ? 15.004 16.693 -20.660 1.00 97.38 659 SER A O 1
ATOM 5167 N N . GLN A 1 660 ? 14.203 17.699 -18.828 1.00 97.50 660 GLN A N 1
ATOM 5168 C CA . GLN A 1 660 ? 15.518 17.960 -18.243 1.00 97.50 660 GLN A CA 1
ATOM 5169 C C . GLN A 1 660 ? 16.302 16.669 -17.939 1.00 97.50 660 GLN A C 1
ATOM 5171 O O . GLN A 1 660 ? 17.508 16.610 -18.178 1.00 97.50 660 GLN A O 1
ATOM 5176 N N . ILE A 1 661 ? 15.638 15.620 -17.441 1.00 97.81 661 ILE A N 1
ATOM 5177 C CA . ILE A 1 661 ? 16.252 14.297 -17.247 1.00 97.81 661 ILE A CA 1
ATOM 5178 C C . ILE A 1 661 ? 16.688 13.710 -18.595 1.00 97.81 661 ILE A C 1
ATOM 5180 O O . ILE A 1 661 ? 17.789 13.164 -18.688 1.00 97.81 661 ILE A O 1
ATOM 5184 N N . CYS A 1 662 ? 15.862 13.839 -19.639 1.00 98.06 662 CYS A N 1
ATOM 5185 C CA . CYS A 1 662 ? 16.198 13.375 -20.986 1.00 98.06 662 CYS A CA 1
ATOM 5186 C C . CYS A 1 662 ? 17.422 14.106 -21.552 1.00 98.06 662 CYS A C 1
ATOM 5188 O O . CYS A 1 662 ? 18.320 13.443 -22.075 1.00 98.06 662 CYS A O 1
ATOM 5190 N N . ASP A 1 663 ? 17.508 15.426 -21.372 1.00 97.44 663 ASP A N 1
ATOM 5191 C CA . ASP A 1 663 ? 18.647 16.245 -21.801 1.00 97.44 663 ASP A CA 1
ATOM 5192 C C . ASP A 1 663 ? 19.942 15.843 -21.082 1.00 97.44 663 ASP A C 1
ATOM 5194 O O . ASP A 1 663 ? 20.977 15.649 -21.717 1.00 97.44 663 ASP A O 1
ATOM 5198 N N . ILE A 1 664 ? 19.888 15.657 -19.757 1.00 97.88 664 ILE A N 1
ATOM 5199 C CA . ILE A 1 664 ? 21.036 15.202 -18.955 1.00 97.88 664 ILE A CA 1
ATOM 5200 C C . ILE A 1 664 ? 21.499 13.810 -19.406 1.00 97.88 664 ILE A C 1
ATOM 5202 O O . ILE A 1 664 ? 22.700 13.531 -19.460 1.00 97.88 664 ILE A O 1
ATOM 5206 N N . ALA A 1 665 ? 20.549 12.923 -19.705 1.00 96.62 665 ALA A N 1
ATOM 5207 C CA . ALA A 1 665 ? 20.829 11.546 -20.076 1.00 96.62 665 ALA A CA 1
ATOM 5208 C C . ALA A 1 665 ? 21.226 11.374 -21.553 1.00 96.62 665 ALA A C 1
ATOM 5210 O O . ALA A 1 665 ? 21.780 10.332 -21.891 1.00 96.62 665 ALA A O 1
ATOM 5211 N N . GLY A 1 666 ? 20.934 12.324 -22.444 1.00 96.75 666 GLY A N 1
ATOM 5212 C CA . GLY A 1 666 ? 21.021 12.097 -23.891 1.00 96.75 666 GLY A CA 1
ATOM 5213 C C . GLY A 1 666 ? 19.977 11.082 -24.376 1.00 96.75 666 GLY A C 1
ATOM 5214 O O . GLY A 1 666 ? 20.292 10.117 -25.077 1.00 96.75 666 GLY A O 1
ATOM 5215 N N . THR A 1 667 ? 18.726 11.247 -23.938 1.00 97.81 667 THR A N 1
ATOM 5216 C CA . THR A 1 667 ? 17.576 10.448 -24.395 1.00 97.81 667 THR A CA 1
ATOM 5217 C C . THR A 1 667 ? 16.830 11.236 -25.475 1.00 97.81 667 THR A C 1
ATOM 5219 O O . THR A 1 667 ? 16.175 12.217 -25.132 1.00 97.81 667 THR A O 1
ATOM 5222 N N . PRO A 1 668 ? 16.925 10.862 -26.768 1.00 97.06 668 PRO A N 1
ATOM 5223 C CA . PRO A 1 668 ? 16.336 11.637 -27.845 1.00 97.06 668 PRO A CA 1
ATOM 5224 C C . PRO A 1 668 ? 14.821 11.532 -27.848 1.00 97.06 668 PRO A C 1
ATOM 5226 O O . PRO A 1 668 ? 14.192 12.543 -28.124 1.00 97.06 668 PRO A O 1
ATOM 5229 N N . GLY A 1 669 ? 14.240 10.372 -27.522 1.00 97.00 669 GLY A N 1
ATOM 5230 C CA . GLY A 1 669 ? 12.798 10.209 -27.399 1.00 97.00 669 GLY A CA 1
ATOM 5231 C C . GLY A 1 669 ? 12.376 9.168 -26.364 1.00 97.00 669 GLY A C 1
ATOM 5232 O O . GLY A 1 669 ? 13.068 8.178 -26.110 1.00 97.00 669 GLY A O 1
ATOM 5233 N N . LEU A 1 670 ? 11.210 9.389 -25.762 1.00 97.75 670 LEU A N 1
ATOM 5234 C CA . LEU A 1 670 ? 10.578 8.431 -24.859 1.00 97.75 670 LEU A CA 1
ATOM 5235 C C . LEU A 1 670 ? 9.050 8.515 -24.926 1.00 97.75 670 LEU A C 1
ATOM 5237 O O . LEU A 1 670 ? 8.493 9.586 -25.163 1.00 97.75 670 LEU A O 1
ATOM 5241 N N . SER A 1 671 ? 8.399 7.387 -24.674 1.00 98.75 671 SER A N 1
ATOM 5242 C CA . SER A 1 671 ? 6.954 7.260 -24.494 1.00 98.75 671 SER A CA 1
ATOM 5243 C C . SER A 1 671 ? 6.677 6.706 -23.103 1.00 98.75 671 SER A C 1
ATOM 5245 O O . SER A 1 671 ? 7.372 5.803 -22.632 1.00 98.75 671 SER A O 1
ATOM 5247 N N . LEU A 1 672 ? 5.658 7.233 -22.433 1.00 98.62 672 LEU A N 1
ATOM 5248 C CA . LEU A 1 672 ? 5.255 6.802 -21.100 1.00 98.62 672 LEU A CA 1
ATOM 5249 C C . LEU A 1 672 ? 3.752 6.584 -21.009 1.00 98.62 672 LEU A C 1
ATOM 5251 O O . LEU A 1 672 ? 2.976 7.155 -21.777 1.00 98.62 672 LEU A O 1
ATOM 5255 N N . GLY A 1 673 ? 3.352 5.770 -20.040 1.00 98.12 673 GLY A N 1
ATOM 5256 C CA . GLY A 1 673 ? 1.962 5.448 -19.791 1.00 98.12 673 GLY A CA 1
ATOM 5257 C C . GLY A 1 673 ? 1.689 5.087 -18.334 1.00 98.12 673 GLY A C 1
ATOM 5258 O O . GLY A 1 673 ? 2.501 4.427 -17.683 1.00 98.12 673 GLY A O 1
ATOM 5259 N N . VAL A 1 674 ? 0.535 5.520 -17.833 1.00 98.31 674 VAL A N 1
ATOM 5260 C CA . VAL A 1 674 ? 0.036 5.235 -16.487 1.00 98.31 674 VAL A CA 1
ATOM 5261 C C . VAL A 1 674 ? -1.356 4.635 -16.594 1.00 98.31 674 VAL A C 1
ATOM 5263 O O . VAL A 1 674 ? -2.277 5.237 -17.152 1.00 98.31 674 VAL A O 1
ATOM 5266 N N . LEU A 1 675 ? -1.500 3.448 -16.021 1.00 95.81 675 LEU A N 1
ATOM 5267 C CA . LEU A 1 675 ? -2.762 2.783 -15.767 1.00 95.81 675 LEU A CA 1
ATOM 5268 C C . LEU A 1 675 ? -3.075 2.884 -14.274 1.00 95.81 675 LEU A C 1
ATOM 5270 O O . LEU A 1 675 ? -2.199 2.665 -13.440 1.00 95.81 675 LEU A O 1
ATOM 5274 N N . HIS A 1 676 ? -4.313 3.218 -13.935 1.00 93.44 676 HIS A N 1
ATOM 5275 C CA . HIS A 1 676 ? -4.781 3.343 -12.561 1.00 93.44 676 HIS A CA 1
ATOM 5276 C C . HIS A 1 676 ? -6.230 2.869 -12.479 1.00 93.44 676 HIS A C 1
ATOM 5278 O O . HIS A 1 676 ? -7.039 3.231 -13.334 1.00 93.44 676 HIS A O 1
ATOM 5284 N N . HIS A 1 677 ? -6.550 2.030 -11.491 1.00 86.88 677 HIS A N 1
ATOM 5285 C CA . HIS A 1 677 ? -7.868 1.401 -11.359 1.00 86.88 677 HIS A CA 1
ATOM 5286 C C . HIS A 1 677 ? -8.357 0.722 -12.656 1.00 86.88 677 HIS A C 1
ATOM 5288 O O . HIS A 1 677 ? -9.516 0.843 -13.046 1.00 86.88 677 HIS A O 1
ATOM 5294 N N . GLY A 1 678 ? -7.452 0.033 -13.360 1.00 87.00 678 GLY A N 1
ATOM 5295 C CA . GLY A 1 678 ? -7.767 -0.676 -14.606 1.00 87.00 678 GLY A CA 1
ATOM 5296 C C . GLY A 1 678 ? -7.959 0.217 -15.840 1.00 87.00 678 GLY A C 1
ATOM 5297 O O . GLY A 1 678 ? -8.243 -0.307 -16.917 1.00 87.00 678 GLY A O 1
ATOM 5298 N N . GLN A 1 679 ? -7.789 1.540 -15.724 1.00 87.38 679 GLN A N 1
ATOM 5299 C CA . GLN A 1 679 ? -7.932 2.495 -16.829 1.00 87.38 679 GLN A CA 1
ATOM 5300 C C . GLN A 1 679 ? -6.591 3.124 -17.204 1.00 87.38 679 GLN A C 1
ATOM 5302 O O . GLN A 1 679 ? -5.827 3.530 -16.333 1.00 87.38 679 GLN A O 1
ATOM 5307 N N . MET A 1 680 ? -6.311 3.255 -18.504 1.00 93.00 680 MET A N 1
ATOM 5308 C CA . MET A 1 680 ? -5.186 4.058 -18.993 1.00 93.00 680 MET A CA 1
ATOM 5309 C C . MET A 1 680 ? -5.525 5.538 -18.802 1.00 93.00 680 MET A C 1
ATOM 5311 O O . MET A 1 680 ? -6.345 6.086 -19.535 1.00 93.00 680 MET A O 1
ATOM 5315 N N . ILE A 1 681 ? -4.940 6.169 -17.784 1.00 91.94 681 ILE A N 1
ATOM 5316 C CA . ILE A 1 681 ? -5.281 7.542 -17.394 1.00 91.94 681 ILE A CA 1
ATOM 5317 C C . ILE A 1 681 ? -4.339 8.578 -17.996 1.00 91.94 681 ILE A C 1
ATOM 5319 O O . ILE A 1 681 ? -4.751 9.714 -18.178 1.00 91.94 681 ILE A O 1
ATOM 5323 N N . HIS A 1 682 ? -3.093 8.220 -18.309 1.00 94.62 682 HIS A N 1
ATOM 5324 C CA . HIS A 1 682 ? -2.107 9.155 -18.845 1.00 94.62 682 HIS A CA 1
ATOM 5325 C C . HIS A 1 682 ? -1.189 8.454 -19.836 1.00 94.62 682 HIS A C 1
ATOM 5327 O O . HIS A 1 682 ? -0.659 7.388 -19.535 1.00 94.62 682 HIS A O 1
ATOM 5333 N N . GLN A 1 683 ? -0.971 9.073 -20.991 1.00 96.12 683 GLN A N 1
ATOM 5334 C CA . GLN A 1 683 ? 0.057 8.697 -21.951 1.00 96.12 683 GLN A CA 1
ATOM 5335 C C . GLN A 1 683 ? 0.705 9.986 -22.448 1.00 96.12 683 GLN A C 1
ATOM 5337 O O . GLN A 1 683 ? 0.012 10.970 -22.712 1.00 96.12 683 GLN A O 1
ATOM 5342 N N . ALA A 1 684 ? 2.029 10.003 -22.517 1.00 96.62 684 ALA A N 1
ATOM 5343 C CA . ALA A 1 684 ? 2.773 11.168 -22.970 1.00 96.62 684 ALA A CA 1
ATOM 5344 C C . ALA A 1 684 ? 4.044 10.739 -23.689 1.00 96.62 684 ALA A C 1
ATOM 5346 O O . ALA A 1 684 ? 4.598 9.669 -23.442 1.00 96.62 684 ALA A O 1
ATOM 5347 N N . ASN A 1 685 ? 4.502 11.601 -24.587 1.00 97.81 685 ASN A N 1
ATOM 5348 C CA . ASN A 1 685 ? 5.605 11.318 -25.484 1.00 97.81 685 ASN A CA 1
ATOM 5349 C C . ASN A 1 685 ? 6.515 12.542 -25.527 1.00 97.81 685 ASN A C 1
ATOM 5351 O O . ASN A 1 685 ? 6.037 13.675 -25.603 1.00 97.81 685 ASN A O 1
ATOM 5355 N N . PHE A 1 686 ? 7.820 12.319 -25.458 1.00 97.81 686 PHE A N 1
ATOM 5356 C CA . PHE A 1 686 ? 8.819 13.377 -25.400 1.00 97.81 686 PHE A CA 1
ATOM 5357 C C . PHE A 1 686 ? 9.875 13.144 -26.470 1.00 97.81 686 PHE A C 1
ATOM 5359 O O . PHE A 1 686 ? 10.260 12.006 -26.740 1.00 97.81 686 PHE A O 1
ATOM 5366 N N . GLY A 1 687 ? 10.361 14.237 -27.054 1.00 97.38 687 GLY A N 1
ATOM 5367 C CA . GLY A 1 687 ? 11.485 14.215 -27.980 1.00 97.38 687 GLY A CA 1
ATOM 5368 C C . GLY A 1 687 ? 11.171 13.592 -29.345 1.00 97.38 687 GLY A C 1
ATOM 5369 O O . GLY A 1 687 ? 10.135 13.877 -29.948 1.00 97.38 687 GLY A O 1
ATOM 5370 N N . LEU A 1 688 ? 12.109 12.800 -29.863 1.00 98.25 688 LEU A N 1
ATOM 5371 C CA . LEU A 1 688 ? 12.161 12.289 -31.228 1.00 98.25 688 LEU A CA 1
ATOM 5372 C C . LEU A 1 688 ? 12.411 10.775 -31.247 1.00 98.25 688 LEU A C 1
ATOM 5374 O O . LEU A 1 688 ? 13.417 10.279 -30.733 1.00 98.25 688 LEU A O 1
ATOM 5378 N N . ARG A 1 689 ? 11.518 10.042 -31.915 1.00 97.62 689 ARG A N 1
ATOM 5379 C CA . ARG A 1 689 ? 11.717 8.625 -32.245 1.00 97.62 689 ARG A CA 1
ATOM 5380 C C . ARG A 1 689 ? 12.700 8.436 -33.399 1.00 97.62 689 ARG A C 1
ATOM 5382 O O . ARG A 1 689 ? 13.321 7.385 -33.486 1.00 97.62 689 ARG A O 1
ATOM 5389 N N . ASP A 1 690 ? 12.858 9.453 -34.248 1.00 98.06 690 ASP A N 1
ATOM 5390 C CA . ASP A 1 690 ? 13.907 9.555 -35.268 1.00 98.06 690 ASP A CA 1
ATOM 5391 C C . ASP A 1 690 ? 14.431 10.999 -35.303 1.00 98.06 690 ASP A C 1
ATOM 5393 O O . ASP A 1 690 ? 13.702 11.938 -35.635 1.00 98.06 690 ASP A O 1
ATOM 5397 N N . VAL A 1 691 ? 15.690 11.175 -34.907 1.00 97.31 691 VAL A N 1
ATOM 5398 C CA . VAL A 1 691 ? 16.368 12.472 -34.789 1.00 97.31 691 VAL A CA 1
ATOM 5399 C C . VAL A 1 691 ? 16.669 13.062 -36.160 1.00 97.31 691 VAL A C 1
ATOM 5401 O O . VAL A 1 691 ? 16.475 14.261 -36.366 1.00 97.31 691 VAL A O 1
ATOM 5404 N N . GLU A 1 692 ? 17.118 12.234 -37.105 1.00 96.81 692 GLU A N 1
ATOM 5405 C CA . GLU A 1 692 ? 17.471 12.688 -38.447 1.00 96.81 692 GLU A CA 1
ATOM 5406 C C . GLU A 1 692 ? 16.219 13.104 -39.229 1.00 96.81 692 GLU A C 1
ATOM 5408 O O . GLU A 1 692 ? 16.204 14.168 -39.849 1.00 96.81 692 GLU A O 1
ATOM 5413 N N . ALA A 1 693 ? 15.146 12.313 -39.139 1.00 96.00 693 ALA A N 1
ATOM 5414 C CA . ALA A 1 693 ? 13.865 12.600 -39.782 1.00 96.00 693 ALA A CA 1
ATOM 5415 C C . ALA A 1 693 ? 12.977 13.580 -38.988 1.00 96.00 693 ALA A C 1
ATOM 5417 O O . ALA A 1 693 ? 11.926 13.990 -39.481 1.00 96.00 693 ALA A O 1
ATOM 5418 N N . ARG A 1 694 ? 13.390 13.971 -37.772 1.00 96.44 694 ARG A N 1
ATOM 5419 C CA . ARG A 1 694 ? 12.637 14.841 -36.846 1.00 96.44 694 ARG A CA 1
ATOM 5420 C C . ARG A 1 694 ? 11.216 14.340 -36.568 1.00 96.44 694 ARG A C 1
ATOM 5422 O O . ARG A 1 694 ? 10.271 15.126 -36.515 1.00 96.44 694 ARG A O 1
ATOM 5429 N N . LEU A 1 695 ? 11.067 13.031 -36.387 1.00 97.44 695 LEU A N 1
ATOM 5430 C CA . LEU A 1 695 ? 9.783 12.403 -36.085 1.00 97.44 695 LEU A CA 1
ATOM 5431 C C . LEU A 1 695 ? 9.605 12.277 -34.576 1.00 97.44 695 LEU A C 1
ATOM 5433 O O . LEU A 1 695 ? 10.452 11.695 -33.898 1.00 97.44 695 LEU A O 1
ATOM 5437 N N . SER A 1 696 ? 8.492 12.786 -34.056 1.00 96.81 696 SER A N 1
ATOM 5438 C CA . SER A 1 696 ? 8.110 12.613 -32.653 1.00 96.81 696 SER A CA 1
ATOM 5439 C C . SER A 1 696 ? 7.553 11.207 -32.386 1.00 96.81 696 SER A C 1
ATOM 5441 O O . SER A 1 696 ? 6.952 10.613 -33.289 1.00 96.81 696 SER A O 1
ATOM 5443 N N . PRO A 1 697 ? 7.760 10.662 -31.173 1.00 97.94 697 PRO A N 1
ATOM 5444 C CA . PRO A 1 697 ? 7.060 9.472 -30.723 1.00 97.94 697 PRO A CA 1
ATOM 5445 C C . PRO A 1 697 ? 5.597 9.761 -30.389 1.00 97.94 697 PRO A C 1
ATOM 5447 O O . PRO A 1 697 ? 5.225 10.886 -30.050 1.00 97.94 697 PRO A O 1
ATOM 5450 N N . ASP A 1 698 ? 4.802 8.706 -30.443 1.00 96.12 698 ASP A N 1
ATOM 5451 C CA . ASP A 1 698 ? 3.444 8.601 -29.923 1.00 96.12 698 ASP A CA 1
ATOM 5452 C C . ASP A 1 698 ? 3.313 7.325 -29.067 1.00 96.12 698 ASP A C 1
ATOM 5454 O O . ASP A 1 698 ? 4.239 6.518 -28.957 1.00 96.12 698 ASP A O 1
ATOM 5458 N N . GLU A 1 699 ? 2.163 7.127 -28.434 1.00 95.62 699 GLU A N 1
ATOM 5459 C CA . GLU A 1 699 ? 1.900 5.985 -27.558 1.00 95.62 699 GLU A CA 1
ATOM 5460 C C . GLU A 1 699 ? 1.882 4.626 -28.274 1.00 95.62 699 GLU A C 1
ATOM 5462 O O . GLU A 1 699 ? 1.985 3.585 -27.616 1.00 95.62 699 GLU A O 1
ATOM 5467 N N . HIS A 1 700 ? 1.778 4.670 -29.602 1.00 97.69 700 HIS A N 1
ATOM 5468 C CA . HIS A 1 700 ? 1.763 3.557 -30.546 1.00 97.69 700 HIS A CA 1
ATOM 5469 C C . HIS A 1 700 ? 3.150 3.288 -31.156 1.00 97.69 700 HIS A C 1
ATOM 5471 O O . HIS A 1 700 ? 3.341 2.348 -31.929 1.00 97.69 700 HIS A O 1
ATOM 5477 N N . THR A 1 701 ? 4.150 4.101 -30.805 1.00 98.50 701 THR A N 1
ATOM 5478 C CA . THR A 1 701 ? 5.512 3.952 -31.302 1.00 98.50 701 THR A CA 1
ATOM 5479 C C . THR A 1 701 ? 6.120 2.676 -30.739 1.00 98.50 701 THR A C 1
ATOM 5481 O O . THR A 1 701 ? 6.110 2.440 -29.533 1.00 98.50 701 THR A O 1
ATOM 5484 N N . VAL A 1 702 ? 6.679 1.850 -31.620 1.00 98.50 702 VAL A N 1
ATOM 5485 C CA . VAL A 1 702 ? 7.236 0.546 -31.263 1.00 98.50 702 VAL A CA 1
ATOM 5486 C C . VAL A 1 702 ? 8.695 0.673 -30.828 1.00 98.50 702 VAL A C 1
ATOM 5488 O O . VAL A 1 702 ? 9.544 1.175 -31.571 1.00 98.50 702 VAL A O 1
ATOM 5491 N N . TYR A 1 703 ? 8.993 0.147 -29.641 1.00 98.38 703 TYR A N 1
ATOM 5492 C CA . TYR A 1 703 ? 10.326 0.068 -29.040 1.00 98.38 703 TYR A CA 1
ATOM 5493 C C . TYR A 1 703 ? 10.728 -1.390 -28.819 1.00 98.38 703 TYR A C 1
ATOM 5495 O O . TYR A 1 703 ? 9.871 -2.259 -28.661 1.00 98.38 703 TYR A O 1
ATOM 5503 N N . VAL A 1 704 ? 12.031 -1.673 -28.740 1.00 97.75 704 VAL A N 1
ATOM 5504 C CA . VAL A 1 704 ? 12.502 -2.963 -28.215 1.00 97.75 704 VAL A CA 1
ATOM 5505 C C . VAL A 1 704 ? 12.326 -2.960 -26.699 1.00 97.75 704 VAL A C 1
ATOM 5507 O O . VAL A 1 704 ? 12.835 -2.077 -26.012 1.00 97.75 704 VAL A O 1
ATOM 5510 N N . LEU A 1 705 ? 11.624 -3.958 -26.165 1.00 97.81 705 LEU A N 1
ATOM 5511 C CA . LEU A 1 705 ? 11.295 -4.020 -24.742 1.00 97.81 705 LEU A CA 1
ATOM 5512 C C . LEU A 1 705 ? 12.489 -4.345 -23.852 1.00 97.81 705 LEU A C 1
ATOM 5514 O O . LEU A 1 705 ? 12.460 -4.072 -22.649 1.00 97.81 705 LEU A O 1
ATOM 5518 N N . GLY A 1 706 ? 13.513 -4.993 -24.409 1.00 96.44 706 GLY A N 1
ATOM 5519 C CA . GLY A 1 706 ? 14.580 -5.577 -23.616 1.00 96.44 706 GLY A CA 1
ATOM 5520 C C . GLY A 1 706 ? 13.994 -6.535 -22.579 1.00 96.44 706 GLY A C 1
ATOM 5521 O O . GLY A 1 706 ? 13.043 -7.273 -22.849 1.00 96.44 706 GLY A O 1
ATOM 5522 N N . SER A 1 707 ? 14.531 -6.509 -21.362 1.00 97.19 707 SER A N 1
ATOM 5523 C CA . SER A 1 707 ? 14.216 -7.524 -20.353 1.00 97.19 707 SER A CA 1
ATOM 5524 C C . SER A 1 707 ? 12.777 -7.515 -19.814 1.00 97.19 707 SER A C 1
ATOM 5526 O O . SER A 1 707 ? 12.414 -8.491 -19.165 1.00 97.19 707 SER A O 1
ATOM 5528 N N . LEU A 1 708 ? 11.917 -6.542 -20.150 1.00 98.12 708 LEU A N 1
ATOM 5529 C CA . LEU A 1 708 ? 10.466 -6.679 -19.905 1.00 98.12 708 LEU A CA 1
ATOM 5530 C C . LEU A 1 708 ? 9.870 -7.910 -20.622 1.00 98.12 708 LEU A C 1
ATOM 5532 O O . LEU A 1 708 ? 8.897 -8.498 -20.158 1.00 98.12 708 LEU A O 1
ATOM 5536 N N . THR A 1 709 ? 10.521 -8.373 -21.697 1.00 98.62 709 THR A N 1
ATOM 5537 C CA . THR A 1 709 ? 10.233 -9.641 -22.393 1.00 98.62 709 THR A CA 1
ATOM 5538 C C . THR A 1 709 ? 10.171 -10.842 -21.439 1.00 98.62 709 THR A C 1
ATOM 5540 O O . THR A 1 709 ? 9.393 -11.768 -21.656 1.00 98.62 709 THR A O 1
ATOM 5543 N N . LYS A 1 710 ? 10.954 -10.837 -20.353 1.00 98.62 710 LYS A N 1
ATOM 5544 C CA . LYS A 1 710 ? 11.038 -11.955 -19.404 1.00 98.62 710 LYS A CA 1
ATOM 5545 C C . LYS A 1 710 ? 9.710 -12.243 -18.714 1.00 98.62 710 LYS A C 1
ATOM 5547 O O . LYS A 1 710 ? 9.344 -13.408 -18.572 1.00 98.62 710 LYS A O 1
ATOM 5552 N N . ALA A 1 711 ? 8.958 -11.204 -18.354 1.00 97.81 711 ALA A N 1
ATOM 5553 C CA . ALA A 1 711 ? 7.624 -11.362 -17.784 1.00 97.81 711 ALA A CA 1
ATOM 5554 C C . ALA A 1 711 ? 6.681 -12.095 -18.755 1.00 97.81 711 ALA A C 1
ATOM 5556 O O . ALA A 1 711 ? 5.918 -12.968 -18.343 1.00 97.81 711 ALA A O 1
ATOM 5557 N N . ILE A 1 712 ? 6.785 -11.800 -20.054 1.00 98.56 712 ILE A N 1
ATOM 5558 C CA . ILE A 1 712 ? 5.982 -12.433 -21.109 1.00 98.56 712 ILE A CA 1
ATOM 5559 C C . ILE A 1 712 ? 6.382 -13.903 -21.282 1.00 98.56 712 ILE A C 1
ATOM 5561 O O . ILE A 1 712 ? 5.519 -14.781 -21.285 1.00 98.56 712 ILE A O 1
ATOM 5565 N N . THR A 1 713 ? 7.682 -14.198 -21.335 1.00 98.75 713 THR A N 1
ATOM 5566 C CA . THR A 1 713 ? 8.193 -15.578 -21.379 1.00 98.75 713 THR A CA 1
ATOM 5567 C C . THR A 1 713 ? 7.742 -16.385 -20.154 1.00 98.75 713 THR A C 1
ATOM 5569 O O . THR A 1 713 ? 7.323 -17.536 -20.288 1.00 98.75 713 THR A O 1
ATOM 5572 N N . ALA A 1 714 ? 7.746 -15.780 -18.960 1.00 98.62 714 ALA A N 1
ATOM 5573 C CA . ALA A 1 714 ? 7.237 -16.405 -17.740 1.00 98.62 714 ALA A CA 1
ATOM 5574 C C . ALA A 1 714 ? 5.730 -16.709 -17.820 1.00 98.62 714 ALA A C 1
ATOM 5576 O O . ALA A 1 714 ? 5.301 -17.792 -17.418 1.00 98.62 714 ALA A O 1
ATOM 5577 N N . ALA A 1 715 ? 4.931 -15.800 -18.386 1.00 98.50 715 ALA A N 1
ATOM 5578 C CA . ALA A 1 715 ? 3.510 -16.035 -18.631 1.00 98.50 715 ALA A CA 1
ATOM 5579 C C . ALA A 1 715 ? 3.256 -17.171 -19.633 1.00 98.50 715 ALA A C 1
ATOM 5581 O O . ALA A 1 715 ? 2.377 -17.999 -19.398 1.00 98.50 715 ALA A O 1
ATOM 5582 N N . MET A 1 716 ? 4.042 -17.264 -20.710 1.00 98.69 716 MET A N 1
ATOM 5583 C CA . MET A 1 716 ? 3.944 -18.368 -21.676 1.00 98.69 716 MET A CA 1
ATOM 5584 C C . MET A 1 716 ? 4.216 -19.726 -21.013 1.00 98.69 716 MET A C 1
ATOM 5586 O O . MET A 1 716 ? 3.489 -20.687 -21.258 1.00 98.69 716 MET A O 1
ATOM 5590 N N . ILE A 1 717 ? 5.211 -19.798 -20.122 1.00 98.75 717 ILE A N 1
ATOM 5591 C CA . ILE A 1 717 ? 5.453 -20.987 -19.294 1.00 98.75 717 ILE A CA 1
ATOM 5592 C C . ILE A 1 717 ? 4.267 -21.260 -18.360 1.00 98.75 717 ILE A C 1
ATOM 5594 O O . ILE A 1 717 ? 3.818 -22.400 -18.276 1.00 98.75 717 ILE A O 1
ATOM 5598 N N . GLY A 1 718 ? 3.730 -20.234 -17.691 1.00 98.44 718 GLY A N 1
ATOM 5599 C CA . GLY A 1 718 ? 2.566 -20.369 -16.811 1.00 98.44 718 GLY A CA 1
ATOM 5600 C C . GLY A 1 718 ? 1.350 -20.971 -17.515 1.00 98.44 718 GLY A C 1
ATOM 5601 O O . GLY A 1 718 ? 0.696 -21.846 -16.956 1.00 98.44 718 GLY A O 1
ATOM 5602 N N . ILE A 1 719 ? 1.104 -20.584 -18.770 1.00 98.50 719 ILE A N 1
ATOM 5603 C CA . ILE A 1 719 ? 0.065 -21.174 -19.624 1.00 98.50 719 ILE A CA 1
ATOM 5604 C C . ILE A 1 719 ? 0.313 -22.672 -19.851 1.00 98.50 719 ILE A C 1
ATOM 5606 O O . ILE A 1 719 ? -0.600 -23.478 -19.700 1.00 98.50 719 ILE A O 1
ATOM 5610 N N . LEU A 1 720 ? 1.540 -23.070 -20.191 1.00 98.56 720 LEU A N 1
ATOM 5611 C CA . LEU A 1 720 ? 1.867 -24.483 -20.410 1.00 98.56 720 LEU A CA 1
ATOM 5612 C C . LEU A 1 720 ? 1.777 -25.321 -19.123 1.00 98.56 720 LEU A C 1
ATOM 5614 O O . LEU A 1 720 ? 1.432 -26.503 -19.183 1.00 98.56 720 LEU A O 1
ATOM 5618 N N . VAL A 1 721 ? 2.080 -24.721 -17.968 1.00 98.56 721 VAL A N 1
ATOM 5619 C CA . VAL A 1 721 ? 1.909 -25.374 -16.663 1.00 98.56 721 VAL A CA 1
ATOM 5620 C C . VAL A 1 721 ? 0.432 -25.556 -16.326 1.00 98.56 721 VAL A C 1
ATOM 5622 O O . VAL A 1 721 ? 0.043 -26.629 -15.873 1.00 98.56 721 VAL A O 1
ATOM 5625 N N . ASP A 1 722 ? -0.395 -24.546 -16.590 1.00 97.75 722 ASP A N 1
ATOM 5626 C CA . ASP A 1 722 ? -1.849 -24.622 -16.412 1.00 97.75 722 ASP A CA 1
ATOM 5627 C C . ASP A 1 722 ? -2.478 -25.731 -17.271 1.00 97.75 722 ASP A C 1
ATOM 5629 O O . ASP A 1 722 ? -3.348 -26.469 -16.818 1.00 97.75 722 ASP A O 1
ATOM 5633 N N . GLU A 1 723 ? -1.959 -25.922 -18.487 1.00 97.62 723 GLU A N 1
ATOM 5634 C CA . GLU A 1 723 ? -2.338 -27.014 -19.392 1.00 97.62 723 GLU A CA 1
ATOM 5635 C C . GLU A 1 723 ? -1.815 -28.398 -18.967 1.00 97.62 723 GLU A C 1
ATOM 5637 O O . GLU A 1 723 ? -2.082 -29.390 -19.648 1.00 97.62 723 GLU A O 1
ATOM 5642 N N . GLY A 1 724 ? -1.032 -28.489 -17.888 1.00 97.50 724 GLY A N 1
ATOM 5643 C CA . GLY A 1 724 ? -0.431 -29.736 -17.415 1.00 97.50 724 GLY A CA 1
ATOM 5644 C C . GLY A 1 724 ? 0.661 -30.301 -18.332 1.00 97.50 724 GLY A C 1
ATOM 5645 O O . GLY A 1 724 ? 1.025 -31.468 -18.190 1.00 97.50 724 GLY A O 1
ATOM 5646 N N . LYS A 1 725 ? 1.192 -29.505 -19.272 1.00 97.19 725 LYS A N 1
ATOM 5647 C CA . LYS A 1 725 ? 2.242 -29.941 -20.212 1.00 97.19 725 LYS A CA 1
ATOM 5648 C C . LYS A 1 725 ? 3.637 -29.951 -19.595 1.00 97.19 725 LYS A C 1
ATOM 5650 O O . LYS A 1 725 ? 4.503 -30.693 -20.045 1.00 97.19 725 LYS A O 1
ATOM 5655 N N . LEU A 1 726 ? 3.854 -29.129 -18.574 1.00 96.06 726 LEU A N 1
ATOM 5656 C CA . LEU A 1 726 ? 5.032 -29.177 -17.715 1.00 96.06 726 LEU A CA 1
ATOM 5657 C C . LEU A 1 726 ? 4.663 -28.740 -16.296 1.00 96.06 726 LEU A C 1
ATOM 5659 O O . LEU A 1 726 ? 3.567 -28.249 -16.047 1.00 96.06 726 LEU A O 1
ATOM 5663 N N . SER A 1 727 ? 5.587 -28.899 -15.355 1.00 97.56 727 SER A N 1
ATOM 5664 C CA . SER A 1 727 ? 5.449 -28.393 -13.990 1.00 97.56 727 SER A CA 1
ATOM 5665 C C . SER A 1 727 ? 6.569 -27.415 -13.650 1.00 97.56 727 SER A C 1
ATOM 5667 O O . SER A 1 727 ? 7.675 -27.474 -14.185 1.00 97.56 727 SER A O 1
ATOM 5669 N N . TRP A 1 728 ? 6.326 -26.559 -12.667 1.00 97.38 728 TRP A N 1
ATOM 5670 C CA . TRP A 1 728 ? 7.319 -25.626 -12.139 1.00 97.38 728 TRP A CA 1
ATOM 5671 C C . TRP A 1 728 ? 8.614 -26.274 -11.621 1.00 97.38 728 TRP A C 1
ATOM 5673 O O . TRP A 1 728 ? 9.656 -25.614 -11.575 1.00 97.38 728 TRP A O 1
ATOM 5683 N N . THR A 1 729 ? 8.545 -27.545 -11.219 1.00 97.31 729 THR A N 1
ATOM 5684 C CA . THR A 1 729 ? 9.659 -28.352 -10.698 1.00 97.31 729 THR A CA 1
ATOM 5685 C C . THR A 1 729 ? 10.243 -29.308 -11.737 1.00 97.31 729 THR A C 1
ATOM 5687 O O . THR A 1 729 ? 11.149 -30.070 -11.407 1.00 97.31 729 THR A O 1
ATOM 5690 N N . THR A 1 730 ? 9.749 -29.271 -12.979 1.00 97.81 730 THR A N 1
ATOM 5691 C CA . THR A 1 730 ? 10.303 -30.053 -14.090 1.00 97.81 730 THR A CA 1
ATOM 5692 C C . THR A 1 730 ? 11.778 -29.703 -14.256 1.00 97.81 730 THR A C 1
ATOM 5694 O O . THR A 1 730 ? 12.130 -28.517 -14.263 1.00 97.81 730 THR A O 1
ATOM 5697 N N . GLN A 1 731 ? 12.644 -30.715 -14.337 1.00 96.75 731 GLN A N 1
ATOM 5698 C CA . GLN A 1 731 ? 14.077 -30.491 -14.497 1.00 96.75 731 GLN A CA 1
ATOM 5699 C C . GLN A 1 731 ? 14.397 -30.188 -15.957 1.00 96.75 731 GLN A C 1
ATOM 5701 O O . GLN A 1 731 ? 13.819 -30.776 -16.870 1.00 96.75 731 GLN A O 1
ATOM 5706 N N . LEU A 1 732 ? 15.342 -29.279 -16.183 1.00 96.81 732 LEU A N 1
ATOM 5707 C CA . LEU A 1 732 ? 15.725 -28.861 -17.528 1.00 96.81 732 LEU A CA 1
ATOM 5708 C C . LEU A 1 732 ? 16.217 -30.045 -18.375 1.00 96.81 732 LEU A C 1
ATOM 5710 O O . LEU A 1 732 ? 15.829 -30.160 -19.534 1.00 96.81 732 LEU A O 1
ATOM 5714 N N . GLN A 1 733 ? 17.017 -30.937 -17.786 1.00 94.69 733 GLN A N 1
ATOM 5715 C CA . GLN A 1 733 ? 17.555 -32.123 -18.463 1.00 94.69 733 GLN A CA 1
ATOM 5716 C C . GLN A 1 733 ? 16.470 -33.103 -18.943 1.00 94.69 733 GLN A C 1
ATOM 5718 O O . GLN A 1 733 ? 16.676 -33.790 -19.941 1.00 94.69 733 GLN A O 1
ATOM 5723 N N . ASP A 1 734 ? 15.309 -33.139 -18.278 1.00 94.06 734 ASP A N 1
ATOM 5724 C CA . ASP A 1 734 ? 14.200 -34.024 -18.656 1.00 94.06 734 ASP A CA 1
ATOM 5725 C C . ASP A 1 734 ? 13.479 -33.517 -19.915 1.00 94.06 734 ASP A C 1
ATOM 5727 O O . ASP A 1 734 ? 12.926 -34.306 -20.678 1.00 94.06 734 ASP A O 1
ATOM 5731 N N . VAL A 1 735 ? 13.490 -32.197 -20.138 1.00 95.25 735 VAL A N 1
ATOM 5732 C CA . VAL A 1 735 ? 12.836 -31.545 -21.286 1.00 95.25 735 VAL A CA 1
ATOM 5733 C C . VAL A 1 735 ? 13.807 -31.337 -22.443 1.00 95.25 735 VAL A C 1
ATOM 5735 O O . VAL A 1 735 ? 13.449 -31.508 -23.603 1.00 95.25 735 VAL A O 1
ATOM 5738 N N . LEU A 1 736 ? 15.048 -30.966 -22.139 1.00 95.50 736 LEU A N 1
ATOM 5739 C CA . LEU A 1 736 ? 16.101 -30.709 -23.114 1.00 95.50 736 LEU A CA 1
ATOM 5740 C C . LEU A 1 736 ? 17.324 -31.576 -22.773 1.00 95.50 736 LEU A C 1
ATOM 5742 O O . LEU A 1 736 ? 18.268 -31.073 -22.167 1.00 95.50 736 LEU A O 1
ATOM 5746 N N . PRO A 1 737 ? 17.366 -32.854 -23.206 1.00 90.75 737 PRO A N 1
ATOM 5747 C CA . PRO A 1 737 ? 18.452 -33.789 -22.873 1.00 90.75 737 PRO A CA 1
ATOM 5748 C C . PRO A 1 737 ? 19.844 -33.369 -23.366 1.00 90.75 737 PRO A C 1
ATOM 5750 O O . PRO A 1 737 ? 20.854 -33.916 -22.933 1.00 90.75 737 PRO A O 1
ATOM 5753 N N . ALA A 1 738 ? 19.913 -32.402 -24.288 1.00 89.88 738 ALA A N 1
ATOM 5754 C CA . ALA A 1 738 ? 21.168 -31.783 -24.705 1.00 89.88 738 ALA A CA 1
ATOM 5755 C C . ALA A 1 738 ? 21.839 -31.000 -23.560 1.00 89.88 738 ALA A C 1
ATOM 5757 O O . ALA A 1 738 ? 23.060 -30.837 -23.573 1.00 89.88 738 ALA A O 1
ATOM 5758 N N . PHE A 1 739 ? 21.070 -30.557 -22.560 1.00 93.81 739 PHE A N 1
ATOM 5759 C CA . PHE A 1 739 ? 21.612 -29.982 -21.340 1.00 93.81 739 PHE A CA 1
ATOM 5760 C C . PHE A 1 739 ? 22.197 -31.091 -20.462 1.00 93.81 739 PHE A C 1
ATOM 5762 O O . PHE A 1 739 ? 21.471 -31.888 -19.873 1.00 93.81 739 PHE A O 1
ATOM 5769 N N . HIS A 1 740 ? 23.522 -31.126 -20.363 1.00 86.94 740 HIS A N 1
ATOM 5770 C CA . HIS A 1 740 ? 24.239 -32.066 -19.510 1.00 86.94 740 HIS A CA 1
ATOM 5771 C C . HIS A 1 740 ? 25.470 -31.394 -18.906 1.00 86.94 740 HIS A C 1
ATOM 5773 O O . HIS A 1 740 ? 26.160 -30.620 -19.571 1.00 86.94 740 HIS A O 1
ATOM 5779 N N . ARG A 1 741 ? 25.756 -31.685 -17.638 1.00 90.06 741 ARG A N 1
ATOM 5780 C CA . ARG A 1 741 ? 26.964 -31.231 -16.936 1.00 90.06 741 ARG A CA 1
ATOM 5781 C C . ARG A 1 741 ? 27.674 -32.424 -16.298 1.00 90.06 741 ARG A C 1
ATOM 5783 O O . ARG A 1 741 ? 27.261 -33.573 -16.466 1.00 90.06 741 ARG A O 1
ATOM 5790 N N . ALA A 1 742 ? 28.782 -32.191 -15.593 1.00 86.00 742 ALA A N 1
ATOM 5791 C CA . ALA A 1 742 ? 29.517 -33.275 -14.936 1.00 86.00 742 ALA A CA 1
ATOM 5792 C C . ALA A 1 742 ? 28.594 -34.067 -13.987 1.00 86.00 742 ALA A C 1
ATOM 5794 O O . ALA A 1 742 ? 27.738 -33.484 -13.333 1.00 86.00 742 ALA A O 1
ATOM 5795 N N . LYS A 1 743 ? 28.772 -35.393 -13.888 1.00 80.44 743 LYS A N 1
ATOM 5796 C CA . LYS A 1 743 ? 27.834 -36.320 -13.209 1.00 80.44 743 LYS A CA 1
ATOM 5797 C C . LYS A 1 743 ? 27.425 -35.914 -11.781 1.00 80.44 743 LYS A C 1
ATOM 5799 O O . LYS A 1 743 ? 26.333 -36.259 -11.346 1.00 80.44 743 LYS A O 1
ATOM 5804 N N . TYR A 1 744 ? 28.299 -35.220 -11.055 1.00 85.06 744 TYR A N 1
ATOM 5805 C CA . TYR A 1 744 ? 28.064 -34.787 -9.673 1.00 85.06 744 TYR A CA 1
ATOM 5806 C C . TYR A 1 744 ? 27.892 -33.270 -9.533 1.00 85.06 744 TYR A C 1
ATOM 5808 O O . TYR A 1 744 ? 27.931 -32.761 -8.419 1.00 85.06 744 TYR A O 1
ATOM 5816 N N . ASP A 1 745 ? 27.712 -32.552 -10.643 1.00 88.31 745 ASP A N 1
ATOM 5817 C CA . ASP A 1 745 ? 27.381 -31.130 -10.633 1.00 88.31 745 ASP A CA 1
ATOM 5818 C C . ASP A 1 745 ? 25.911 -30.957 -10.191 1.00 88.31 745 ASP A C 1
ATOM 5820 O O . ASP A 1 745 ? 25.008 -31.445 -10.889 1.00 88.31 745 ASP A O 1
ATOM 5824 N N . PRO A 1 746 ? 25.636 -30.290 -9.048 1.00 89.31 746 PRO A N 1
ATOM 5825 C CA . PRO A 1 746 ? 24.274 -30.076 -8.559 1.00 89.31 746 PRO A CA 1
ATOM 5826 C C . PRO A 1 746 ? 23.379 -29.334 -9.555 1.00 89.31 746 PRO A C 1
ATOM 5828 O O . PRO A 1 746 ? 22.163 -29.531 -9.532 1.00 89.31 746 PRO A O 1
ATOM 5831 N N . THR A 1 747 ? 23.965 -28.533 -10.451 1.00 90.31 747 THR A N 1
ATOM 5832 C CA . THR A 1 747 ? 23.240 -27.753 -11.463 1.00 90.31 747 THR A CA 1
ATOM 5833 C C . THR A 1 747 ? 22.602 -28.615 -12.562 1.00 90.31 747 THR A C 1
ATOM 5835 O O . THR A 1 747 ? 21.755 -28.121 -13.301 1.00 90.31 747 THR A O 1
ATOM 5838 N N . ASN A 1 748 ? 22.870 -29.928 -12.619 1.00 89.69 748 ASN A N 1
ATOM 5839 C CA . ASN A 1 748 ? 22.039 -30.849 -13.411 1.00 89.69 748 ASN A CA 1
ATOM 5840 C C . ASN A 1 748 ? 20.570 -30.875 -12.936 1.00 89.69 748 ASN A C 1
ATOM 5842 O O . ASN A 1 748 ? 19.677 -31.171 -13.722 1.00 89.69 748 ASN A O 1
ATOM 5846 N N . ASN A 1 749 ? 20.303 -30.521 -11.672 1.00 93.00 749 ASN A N 1
ATOM 5847 C CA . ASN A 1 749 ? 18.959 -30.506 -11.081 1.00 93.00 749 ASN A CA 1
ATOM 5848 C C . ASN A 1 749 ? 18.250 -29.142 -11.205 1.00 93.00 749 ASN A C 1
ATOM 5850 O O . ASN A 1 749 ? 17.322 -28.857 -10.439 1.00 93.00 749 ASN A O 1
ATOM 5854 N N . ILE A 1 750 ? 18.702 -28.273 -12.117 1.00 97.19 750 ILE A N 1
ATOM 5855 C CA . ILE A 1 750 ? 18.027 -27.007 -12.426 1.00 97.19 750 ILE A CA 1
ATOM 5856 C C . ILE A 1 750 ? 16.598 -27.297 -12.892 1.00 97.19 750 ILE A C 1
ATOM 5858 O O . ILE A 1 750 ? 16.369 -28.104 -13.791 1.00 97.19 750 ILE A O 1
ATOM 5862 N N . THR A 1 751 ? 15.638 -26.602 -12.290 1.00 98.12 751 THR A N 1
ATOM 5863 C CA . THR A 1 751 ? 14.220 -26.657 -12.659 1.00 98.12 751 THR A CA 1
ATOM 5864 C C . THR A 1 751 ? 13.795 -25.443 -13.481 1.00 98.12 751 THR A C 1
ATOM 5866 O O . THR A 1 751 ? 14.485 -24.422 -13.506 1.00 98.12 751 THR A O 1
ATOM 5869 N N . ILE A 1 752 ? 12.610 -25.509 -14.091 1.00 98.31 752 ILE A N 1
ATOM 5870 C CA . ILE A 1 752 ? 11.989 -24.370 -14.790 1.00 98.31 752 ILE A CA 1
ATOM 5871 C C . ILE A 1 752 ? 11.891 -23.125 -13.892 1.00 98.31 752 ILE A C 1
ATOM 5873 O O . ILE A 1 752 ? 12.235 -22.024 -14.321 1.00 98.31 752 ILE A O 1
ATOM 5877 N N . THR A 1 753 ? 11.505 -23.290 -12.621 1.00 98.19 753 THR A N 1
ATOM 5878 C CA . THR A 1 753 ? 11.475 -22.174 -11.654 1.00 98.19 753 THR A CA 1
ATOM 5879 C C . THR A 1 753 ? 12.870 -21.600 -11.387 1.00 98.19 753 THR A C 1
ATOM 5881 O O . THR A 1 753 ? 13.010 -20.397 -11.183 1.00 98.19 753 THR A O 1
ATOM 5884 N N . ASP A 1 754 ? 13.916 -22.434 -11.386 1.00 98.38 754 ASP A N 1
ATOM 5885 C CA . ASP A 1 754 ? 15.282 -21.963 -11.127 1.00 98.38 754 ASP A CA 1
ATOM 5886 C C . ASP A 1 754 ? 15.791 -21.048 -12.256 1.00 98.38 754 ASP A C 1
ATOM 5888 O O . ASP A 1 754 ? 16.450 -20.045 -11.971 1.00 98.38 754 ASP A O 1
ATOM 5892 N N . LEU A 1 755 ? 15.435 -21.352 -13.513 1.00 98.25 755 LEU A N 1
ATOM 5893 C CA . LEU A 1 755 ? 15.734 -20.516 -14.685 1.00 98.25 755 LEU A CA 1
ATOM 5894 C C . LEU A 1 755 ? 14.977 -19.181 -14.639 1.00 98.25 755 LEU A C 1
ATOM 5896 O O . LEU A 1 755 ? 15.591 -18.124 -14.779 1.00 98.25 755 LEU A O 1
ATOM 5900 N N . LEU A 1 756 ? 13.660 -19.228 -14.403 1.00 98.38 756 LEU A N 1
ATOM 5901 C CA . LEU A 1 756 ? 12.791 -18.042 -14.380 1.00 98.38 756 LEU A CA 1
ATOM 5902 C C . LEU A 1 756 ? 13.183 -17.032 -13.297 1.00 98.38 756 LEU A C 1
ATOM 5904 O O . LEU A 1 756 ? 12.993 -15.828 -13.474 1.00 98.38 756 LEU A O 1
ATOM 5908 N N . SER A 1 757 ? 13.732 -17.519 -12.185 1.00 97.19 757 SER A N 1
ATOM 5909 C CA . SER A 1 757 ? 14.084 -16.699 -11.027 1.00 97.19 757 SER A CA 1
ATOM 5910 C C . SER A 1 757 ? 15.581 -16.501 -10.825 1.00 97.19 757 SER A C 1
ATOM 5912 O O . SER A 1 757 ? 15.990 -16.134 -9.728 1.00 97.19 757 SER A O 1
ATOM 5914 N N . HIS A 1 758 ? 16.397 -16.739 -11.858 1.00 96.31 758 HIS A N 1
ATOM 5915 C CA . HIS A 1 758 ? 17.837 -16.444 -11.847 1.00 96.31 758 HIS A CA 1
ATOM 5916 C C . HIS A 1 758 ? 18.592 -17.037 -10.648 1.00 96.31 758 HIS A C 1
ATOM 5918 O O . HIS A 1 758 ? 19.489 -16.416 -10.085 1.00 96.31 758 HIS A O 1
ATOM 5924 N N . ARG A 1 759 ? 18.226 -18.255 -10.245 1.00 96.19 759 ARG A N 1
ATOM 5925 C CA . ARG A 1 759 ? 18.796 -18.923 -9.064 1.00 96.19 759 ARG A CA 1
ATOM 5926 C C . ARG A 1 759 ? 19.486 -20.240 -9.419 1.00 96.19 759 ARG A C 1
ATOM 5928 O O . ARG A 1 759 ? 19.526 -21.175 -8.623 1.00 96.19 759 ARG A O 1
ATOM 5935 N N . THR A 1 760 ? 19.993 -20.327 -10.648 1.00 96.19 760 THR A N 1
ATOM 5936 C CA . THR A 1 760 ? 20.719 -21.495 -11.169 1.00 96.19 760 THR A CA 1
ATOM 5937 C C . THR A 1 760 ? 22.163 -21.565 -10.685 1.00 96.19 760 THR A C 1
ATOM 5939 O O . THR A 1 760 ? 22.747 -22.643 -10.721 1.00 96.19 760 THR A O 1
ATOM 5942 N N . GLY A 1 761 ? 22.739 -20.428 -10.276 1.00 92.94 761 GLY A N 1
ATOM 5943 C CA . GLY A 1 761 ? 24.170 -20.301 -9.989 1.00 92.94 761 GLY A CA 1
ATOM 5944 C C . GLY A 1 761 ? 25.055 -20.191 -11.238 1.00 92.94 761 GLY A C 1
ATOM 5945 O O . GLY A 1 761 ? 26.276 -20.109 -11.119 1.00 92.94 761 GLY A O 1
ATOM 5946 N N . LEU A 1 762 ? 24.461 -20.184 -12.440 1.00 93.44 762 LEU A N 1
ATOM 5947 C CA . LEU A 1 762 ? 25.176 -20.132 -13.718 1.00 93.44 762 LEU A CA 1
ATOM 5948 C C . LEU A 1 762 ? 25.206 -18.696 -14.280 1.00 93.44 762 LEU A C 1
ATOM 5950 O O . LEU A 1 762 ? 24.156 -18.046 -14.305 1.00 93.44 762 LEU A O 1
ATOM 5954 N N . PRO A 1 763 ? 26.353 -18.205 -14.782 1.00 89.06 763 PRO A N 1
ATOM 5955 C CA . PRO A 1 763 ? 26.505 -16.845 -15.299 1.00 89.06 763 PRO A CA 1
ATOM 5956 C C . PRO A 1 763 ? 25.920 -16.662 -16.711 1.00 89.06 763 PRO A C 1
ATOM 5958 O O . PRO A 1 763 ? 25.683 -17.634 -17.430 1.00 89.06 763 PRO A O 1
ATOM 5961 N N . SER A 1 764 ? 25.695 -15.404 -17.110 1.00 82.69 764 SER A N 1
ATOM 5962 C CA . SER A 1 764 ? 25.003 -15.031 -18.355 1.00 82.69 764 SER A CA 1
ATOM 5963 C C . SER A 1 764 ? 25.846 -15.122 -19.630 1.00 82.69 764 SER A C 1
ATOM 5965 O O . SER A 1 764 ? 25.298 -15.442 -20.684 1.00 82.69 764 SER A O 1
ATOM 5967 N N . TYR A 1 765 ? 27.157 -14.857 -19.533 1.00 87.50 765 TYR A N 1
ATOM 5968 C CA . TYR A 1 765 ? 28.066 -14.726 -20.683 1.00 87.50 765 TYR A CA 1
ATOM 5969 C C . TYR A 1 765 ? 27.622 -13.621 -21.668 1.00 87.50 765 TYR A C 1
ATOM 5971 O O . TYR A 1 765 ? 27.710 -13.774 -22.890 1.00 87.50 765 TYR A O 1
ATOM 5979 N N . ASP A 1 766 ? 27.156 -12.482 -21.144 1.00 85.12 766 ASP A N 1
ATOM 5980 C CA . ASP A 1 766 ? 26.522 -11.437 -21.952 1.00 85.12 766 ASP A CA 1
ATOM 5981 C C . ASP A 1 766 ? 27.486 -10.766 -22.939 1.00 85.12 766 ASP A C 1
ATOM 5983 O O . ASP A 1 766 ? 27.120 -10.415 -24.060 1.00 85.12 766 ASP A O 1
ATOM 5987 N N . SER A 1 767 ? 28.759 -10.664 -22.560 1.00 85.56 767 SER A N 1
ATOM 5988 C CA . SER A 1 767 ? 29.802 -10.028 -23.367 1.00 85.56 767 SER A CA 1
ATOM 5989 C C . SER A 1 767 ? 30.174 -10.760 -24.663 1.00 85.56 767 SER A C 1
ATOM 5991 O O . SER A 1 767 ? 30.951 -10.222 -25.454 1.00 85.56 767 SER A O 1
ATOM 5993 N N . LEU A 1 768 ? 29.754 -12.021 -24.823 1.00 89.06 768 LEU A N 1
ATOM 5994 C CA . LEU A 1 768 ? 30.133 -12.863 -25.963 1.00 89.06 768 LEU A CA 1
ATOM 5995 C C . LEU A 1 768 ? 29.040 -12.936 -27.029 1.00 89.06 768 LEU A C 1
ATOM 5997 O O . LEU A 1 768 ? 29.358 -13.126 -28.203 1.00 89.06 768 LEU A O 1
ATOM 6001 N N . TRP A 1 769 ? 27.770 -12.801 -26.636 1.00 89.75 769 TRP A N 1
ATOM 6002 C CA . TRP A 1 769 ? 26.653 -12.908 -27.572 1.00 89.75 769 TRP A CA 1
ATOM 6003 C C . TRP A 1 769 ? 26.274 -11.575 -28.217 1.00 89.75 769 TRP A C 1
ATOM 6005 O O . TRP A 1 769 ? 25.681 -11.607 -29.288 1.00 89.75 769 TRP A O 1
ATOM 6015 N N . LEU A 1 770 ? 26.624 -10.429 -27.623 1.00 90.88 770 LEU A N 1
ATOM 6016 C CA . LEU A 1 770 ? 26.391 -9.105 -28.205 1.00 90.88 770 LEU A CA 1
ATOM 6017 C C . LEU A 1 770 ? 27.722 -8.377 -28.427 1.00 90.88 770 LEU A C 1
ATOM 6019 O O . LEU A 1 770 ? 28.410 -8.007 -27.474 1.00 90.88 770 LEU A O 1
ATOM 6023 N N . LEU A 1 771 ? 28.089 -8.184 -29.693 1.00 90.94 771 LEU A N 1
ATOM 6024 C CA . LEU A 1 771 ? 29.289 -7.453 -30.101 1.00 90.94 771 LEU A CA 1
ATOM 6025 C C . LEU A 1 771 ? 28.954 -6.020 -30.542 1.00 90.94 771 LEU A C 1
ATOM 6027 O O . LEU A 1 771 ? 27.890 -5.491 -30.219 1.00 90.94 771 LEU A O 1
ATOM 6031 N N . SER A 1 772 ? 29.889 -5.362 -31.231 1.00 91.62 772 SER A N 1
ATOM 6032 C CA . SER A 1 772 ? 29.669 -4.013 -31.748 1.00 91.62 772 SER A CA 1
ATOM 6033 C C . SER A 1 772 ? 28.545 -4.001 -32.776 1.00 91.62 772 SER A C 1
ATOM 6035 O O . SER A 1 772 ? 28.208 -5.022 -33.382 1.00 91.62 772 SER A O 1
ATOM 6037 N N . ASP A 1 773 ? 27.977 -2.817 -32.978 1.00 91.38 773 ASP A N 1
ATOM 6038 C CA . ASP A 1 773 ? 26.924 -2.563 -33.958 1.00 91.38 773 ASP A CA 1
ATOM 6039 C C . ASP A 1 773 ? 25.708 -3.479 -33.739 1.00 91.38 773 ASP A C 1
ATOM 6041 O O . ASP A 1 773 ? 25.015 -3.855 -34.682 1.00 91.38 773 ASP A O 1
ATOM 6045 N N . ASN A 1 774 ? 25.473 -3.856 -32.472 1.00 91.69 774 ASN A N 1
ATOM 6046 C CA . ASN A 1 774 ? 24.411 -4.757 -32.031 1.00 91.69 774 ASN A CA 1
ATOM 6047 C C . ASN A 1 774 ? 24.419 -6.140 -32.715 1.00 91.69 774 ASN A C 1
ATOM 6049 O O . ASN A 1 774 ? 23.391 -6.815 -32.813 1.00 91.69 774 ASN A O 1
ATOM 6053 N N . ARG A 1 775 ? 25.592 -6.593 -33.174 1.00 89.75 775 ARG A N 1
ATOM 6054 C CA . ARG A 1 775 ? 25.745 -7.877 -33.859 1.00 89.75 775 ARG A CA 1
ATOM 6055 C C . ARG A 1 775 ? 25.754 -9.046 -32.882 1.00 89.75 775 ARG A C 1
ATOM 6057 O O . ARG A 1 775 ? 26.471 -9.028 -31.885 1.00 89.75 775 ARG A O 1
ATOM 6064 N N . ILE A 1 776 ? 25.038 -10.106 -33.245 1.00 91.25 776 ILE A N 1
ATOM 6065 C CA . ILE A 1 776 ? 24.981 -11.357 -32.489 1.00 91.25 776 ILE A CA 1
ATOM 6066 C C . ILE A 1 776 ? 25.765 -12.424 -33.252 1.00 91.25 776 ILE A C 1
ATOM 6068 O O . ILE A 1 776 ? 25.314 -12.855 -34.313 1.00 91.25 776 ILE A O 1
ATOM 6072 N N . PRO A 1 777 ? 26.965 -12.826 -32.787 1.00 87.38 777 PRO A N 1
ATOM 6073 C CA . PRO A 1 777 ? 27.842 -13.668 -33.585 1.00 87.38 777 PRO A CA 1
ATOM 6074 C C . PRO A 1 777 ? 27.699 -15.171 -33.277 1.00 87.38 777 PRO A C 1
ATOM 6076 O O . PRO A 1 777 ? 28.412 -15.986 -33.862 1.00 87.38 777 PRO A O 1
ATOM 6079 N N . ILE A 1 778 ? 26.848 -15.529 -32.314 1.00 88.44 778 ILE A N 1
ATOM 6080 C CA . ILE A 1 778 ? 26.654 -16.892 -31.815 1.00 88.44 778 ILE A CA 1
ATOM 6081 C C . ILE A 1 778 ? 25.321 -17.423 -32.343 1.00 88.44 778 ILE A C 1
ATOM 6083 O O . ILE A 1 778 ? 24.323 -16.701 -32.334 1.00 88.44 778 ILE A O 1
ATOM 6087 N N . SER A 1 779 ? 25.302 -18.689 -32.770 1.00 87.69 779 SER A N 1
ATOM 6088 C CA . SER A 1 779 ? 24.072 -19.358 -33.196 1.00 87.69 779 SER A CA 1
ATOM 6089 C C . SER A 1 779 ? 23.124 -19.569 -32.019 1.00 87.69 779 SER A C 1
ATOM 6091 O O . SER A 1 779 ? 23.537 -19.933 -30.916 1.00 87.69 779 SER A O 1
ATOM 6093 N N . ARG A 1 780 ? 21.824 -19.431 -32.271 1.00 89.25 780 ARG A N 1
ATOM 6094 C CA . ARG A 1 780 ? 20.785 -19.769 -31.299 1.00 89.25 780 ARG A CA 1
ATOM 6095 C C . ARG A 1 780 ? 20.852 -21.232 -30.845 1.00 89.25 780 ARG A C 1
ATOM 6097 O O . ARG A 1 780 ? 20.584 -21.541 -29.684 1.00 89.25 780 ARG A O 1
ATOM 6104 N N . GLU A 1 781 ? 21.268 -22.134 -31.732 1.00 88.31 781 GLU A N 1
ATOM 6105 C CA . GLU A 1 781 ? 21.415 -23.566 -31.437 1.00 88.31 781 GLU A CA 1
ATOM 6106 C C . GLU A 1 781 ? 22.446 -23.848 -30.333 1.00 88.31 781 GLU A C 1
ATOM 6108 O O . GLU A 1 781 ? 22.335 -24.846 -29.618 1.00 88.31 781 GLU A O 1
ATOM 6113 N N . ASP A 1 782 ? 23.411 -22.945 -30.144 1.00 89.81 782 ASP A N 1
ATOM 6114 C CA . ASP A 1 782 ? 24.470 -23.087 -29.149 1.00 89.81 782 ASP A CA 1
ATOM 6115 C C . ASP A 1 782 ? 24.027 -22.697 -27.729 1.00 89.81 782 ASP A C 1
ATOM 6117 O O . ASP A 1 782 ? 24.781 -22.921 -26.781 1.00 89.81 782 ASP A O 1
ATOM 6121 N N . ALA A 1 783 ? 22.816 -22.158 -27.538 1.00 92.12 783 ALA A N 1
ATOM 6122 C CA . ALA A 1 783 ? 22.345 -21.662 -26.240 1.00 92.12 783 ALA A CA 1
ATOM 6123 C C . ALA A 1 783 ? 22.440 -22.715 -25.119 1.00 92.12 783 ALA A C 1
ATOM 6125 O O . ALA A 1 783 ? 22.947 -22.439 -24.029 1.00 92.12 783 ALA A O 1
ATOM 6126 N N . ILE A 1 784 ? 22.005 -23.950 -25.400 1.00 93.00 784 ILE A N 1
ATOM 6127 C CA . ILE A 1 784 ? 22.059 -25.061 -24.436 1.00 93.00 784 ILE A CA 1
ATOM 6128 C C . ILE A 1 784 ? 23.513 -25.462 -24.168 1.00 93.00 784 ILE A C 1
ATOM 6130 O O . ILE A 1 784 ? 23.894 -25.634 -23.012 1.00 93.00 784 ILE A O 1
ATOM 6134 N N . SER A 1 785 ? 24.339 -25.549 -25.217 1.00 91.62 785 SER A N 1
ATOM 6135 C CA . SER A 1 785 ? 25.769 -25.864 -25.104 1.00 91.62 785 SER A CA 1
ATOM 6136 C C . SER A 1 785 ? 26.506 -24.842 -24.240 1.00 91.62 785 SER A C 1
ATOM 6138 O O . SER A 1 785 ? 27.351 -25.217 -23.429 1.00 91.62 785 SER A O 1
ATOM 6140 N N . ILE A 1 786 ? 26.164 -23.557 -24.369 1.00 91.44 786 ILE A N 1
ATOM 6141 C CA . ILE A 1 786 ? 26.726 -22.487 -23.544 1.00 91.44 786 ILE A CA 1
ATOM 6142 C C . ILE A 1 786 ? 26.281 -22.656 -22.092 1.00 91.44 786 ILE A C 1
ATOM 6144 O O . ILE A 1 786 ? 27.133 -22.693 -21.207 1.00 91.44 786 ILE A O 1
ATOM 6148 N N . LEU A 1 787 ? 24.986 -22.848 -21.825 1.00 92.56 787 LEU A N 1
ATOM 6149 C CA . LEU A 1 787 ? 24.490 -23.040 -20.457 1.00 92.56 787 LEU A CA 1
ATOM 6150 C C . LEU A 1 787 ? 25.079 -24.300 -19.782 1.00 92.56 787 LEU A C 1
ATOM 6152 O O . LEU A 1 787 ? 25.349 -24.303 -18.580 1.00 92.56 787 LEU A O 1
ATOM 6156 N N . SER A 1 788 ? 25.332 -25.365 -20.544 1.00 91.88 788 SER A N 1
ATOM 6157 C CA . SER A 1 788 ? 26.037 -26.565 -20.069 1.00 91.88 788 SER A CA 1
ATOM 6158 C C . SER A 1 788 ? 27.526 -26.333 -19.806 1.00 91.88 788 SER A C 1
ATOM 6160 O O . SER A 1 788 ? 28.117 -27.029 -18.984 1.00 91.88 788 SER A O 1
ATOM 6162 N N . TYR A 1 789 ? 28.131 -25.360 -20.482 1.00 89.69 789 TYR A N 1
ATOM 6163 C CA . TYR A 1 789 ? 29.561 -25.087 -20.413 1.00 89.69 789 TYR A CA 1
ATOM 6164 C C . TYR A 1 789 ? 29.959 -24.122 -19.301 1.00 89.69 789 TYR A C 1
ATOM 6166 O O . TYR A 1 789 ? 30.995 -24.327 -18.667 1.00 89.69 789 TYR A O 1
ATOM 6174 N N . VAL A 1 790 ? 29.170 -23.068 -19.078 1.00 89.44 790 VAL A N 1
ATOM 6175 C CA . VAL A 1 790 ? 29.567 -21.971 -18.188 1.00 89.44 790 VAL A CA 1
ATOM 6176 C C . VAL A 1 790 ? 29.949 -22.468 -16.784 1.00 89.44 790 VAL A C 1
ATOM 6178 O O . VAL A 1 790 ? 29.319 -23.402 -16.270 1.00 89.44 790 VAL A O 1
ATOM 6181 N N . PRO A 1 791 ? 30.973 -21.879 -16.139 1.00 86.88 791 PRO A N 1
ATOM 6182 C CA . PRO A 1 791 ? 31.364 -22.267 -14.787 1.00 86.88 791 PRO A CA 1
ATOM 6183 C C . PRO A 1 791 ? 30.249 -21.961 -13.779 1.00 86.88 791 PRO A C 1
ATOM 6185 O O . PRO A 1 791 ? 29.416 -21.088 -14.005 1.00 86.88 791 PRO A O 1
ATOM 6188 N N . VAL A 1 792 ? 30.238 -22.677 -12.656 1.00 90.25 792 VAL A N 1
ATOM 6189 C CA . VAL A 1 792 ? 29.326 -22.385 -11.541 1.00 90.25 792 VAL A CA 1
ATOM 6190 C C . VAL A 1 792 ? 29.871 -21.172 -10.785 1.00 90.25 792 VAL A C 1
ATOM 6192 O O . VAL A 1 792 ? 30.993 -21.223 -10.285 1.00 90.25 792 VAL A O 1
ATOM 6195 N N . ALA A 1 793 ? 29.100 -20.085 -10.741 1.00 88.94 793 ALA A N 1
ATOM 6196 C CA . ALA A 1 793 ? 29.470 -18.838 -10.067 1.00 88.94 793 ALA A CA 1
ATOM 6197 C C . ALA A 1 793 ? 28.959 -18.780 -8.617 1.00 88.94 793 ALA A C 1
ATOM 6199 O O . ALA A 1 793 ? 29.587 -18.152 -7.771 1.00 88.94 793 ALA A O 1
ATOM 6200 N N . ALA A 1 794 ? 27.843 -19.455 -8.335 1.00 91.12 794 ALA A N 1
ATOM 6201 C CA . ALA A 1 794 ? 27.277 -19.622 -7.000 1.00 91.12 794 ALA A CA 1
ATOM 6202 C C . ALA A 1 794 ? 26.597 -20.991 -6.891 1.00 91.12 794 ALA A C 1
ATOM 6204 O O . ALA A 1 794 ? 26.225 -21.587 -7.904 1.00 91.12 794 ALA A O 1
ATOM 6205 N N . ASP A 1 795 ? 26.407 -21.484 -5.671 1.00 93.81 795 ASP A N 1
ATOM 6206 C CA . ASP A 1 795 ? 25.681 -22.732 -5.455 1.00 93.81 795 ASP A CA 1
ATOM 6207 C C . ASP A 1 795 ? 24.218 -22.617 -5.926 1.00 93.81 795 ASP A C 1
ATOM 6209 O O . ASP A 1 795 ? 23.584 -21.555 -5.915 1.00 93.81 795 ASP A O 1
ATOM 6213 N N . LEU A 1 796 ? 23.653 -23.744 -6.365 1.00 95.38 796 LEU A N 1
ATOM 6214 C CA . LEU A 1 796 ? 22.278 -23.797 -6.854 1.00 95.38 796 LEU A CA 1
ATOM 6215 C C . LEU A 1 796 ? 21.309 -23.273 -5.774 1.00 95.38 796 LEU A C 1
ATOM 6217 O O . LEU A 1 796 ? 21.235 -23.830 -4.680 1.00 95.38 796 LEU A O 1
ATOM 6221 N N . ARG A 1 797 ? 20.508 -22.257 -6.124 1.00 96.38 797 ARG A N 1
ATOM 6222 C CA . ARG A 1 797 ? 19.480 -21.599 -5.289 1.00 96.38 797 ARG A CA 1
ATOM 6223 C C . ARG A 1 797 ? 19.985 -20.754 -4.113 1.00 96.38 797 ARG A C 1
ATOM 6225 O O . ARG A 1 797 ? 19.147 -20.319 -3.325 1.00 96.38 797 ARG A O 1
ATOM 6232 N N . THR A 1 798 ? 21.286 -20.498 -3.980 1.00 93.88 798 THR A N 1
ATOM 6233 C CA . THR A 1 798 ? 21.802 -19.706 -2.846 1.00 93.88 798 THR A CA 1
ATOM 6234 C C . THR A 1 798 ? 21.816 -18.206 -3.112 1.00 93.88 798 THR A C 1
ATOM 6236 O O . THR A 1 798 ? 21.619 -17.429 -2.182 1.00 93.88 798 THR A O 1
ATOM 6239 N N . GLU A 1 799 ? 22.007 -17.792 -4.367 1.00 91.94 799 GLU A N 1
ATOM 6240 C CA . GLU A 1 799 ? 22.151 -16.385 -4.754 1.00 91.94 799 GLU A CA 1
ATOM 6241 C C . GLU A 1 799 ? 21.411 -16.066 -6.062 1.00 91.94 799 GLU A C 1
ATOM 6243 O O . GLU A 1 799 ? 21.157 -16.944 -6.893 1.00 91.94 799 GLU A O 1
ATOM 6248 N N . LEU A 1 800 ? 21.073 -14.785 -6.246 1.00 92.00 800 LEU A N 1
ATOM 6249 C CA . LEU A 1 800 ? 20.559 -14.257 -7.507 1.00 92.00 800 LEU A CA 1
ATOM 6250 C C . LEU A 1 800 ? 21.727 -14.031 -8.480 1.00 92.00 800 LEU A C 1
ATOM 6252 O O . LEU A 1 800 ? 22.482 -13.072 -8.333 1.00 92.00 800 LEU A O 1
ATOM 6256 N N . VAL A 1 801 ? 21.824 -14.863 -9.517 1.00 92.06 801 VAL A N 1
ATOM 6257 C CA . VAL A 1 801 ? 22.774 -14.703 -10.628 1.00 92.06 801 VAL A CA 1
ATOM 6258 C C . VAL A 1 801 ? 21.976 -14.443 -11.904 1.00 92.06 801 VAL A C 1
ATOM 6260 O O . VAL A 1 801 ? 21.472 -15.369 -12.544 1.00 92.06 801 VAL A O 1
ATOM 6263 N N . TYR A 1 802 ? 21.812 -13.162 -12.252 1.00 92.38 802 TYR A N 1
ATOM 6264 C CA . TYR A 1 802 ? 21.018 -12.745 -13.410 1.00 92.38 802 TYR A CA 1
ATOM 6265 C C . TYR A 1 802 ? 21.582 -13.338 -14.707 1.00 92.38 802 TYR A C 1
ATOM 6267 O O . TYR A 1 802 ? 22.773 -13.223 -14.991 1.00 92.38 802 TYR A O 1
ATOM 6275 N N . ASN A 1 803 ? 20.722 -13.991 -15.494 1.00 93.56 803 ASN A N 1
ATOM 6276 C CA . ASN A 1 803 ? 21.149 -14.797 -16.634 1.00 93.56 803 ASN A CA 1
ATOM 6277 C C . ASN A 1 803 ? 20.166 -14.697 -17.811 1.00 93.56 803 ASN A C 1
ATOM 6279 O O . ASN A 1 803 ? 19.069 -15.255 -17.759 1.00 93.56 803 ASN A O 1
ATOM 6283 N N . ASN A 1 804 ? 20.566 -14.009 -18.886 1.00 94.50 804 ASN A N 1
ATOM 6284 C CA . ASN A 1 804 ? 19.767 -13.900 -20.112 1.00 94.50 804 ASN A CA 1
ATOM 6285 C C . ASN A 1 804 ? 19.695 -15.223 -20.889 1.00 94.50 804 ASN A C 1
ATOM 6287 O O . ASN A 1 804 ? 18.629 -15.573 -21.394 1.00 94.50 804 ASN A O 1
ATOM 6291 N N . MET A 1 805 ? 20.783 -15.999 -20.911 1.00 94.75 805 MET A N 1
ATOM 6292 C CA . MET A 1 805 ? 20.833 -17.311 -21.565 1.00 94.75 805 MET A CA 1
ATOM 6293 C C . MET A 1 805 ? 19.818 -18.294 -20.965 1.00 94.75 805 MET A C 1
ATOM 6295 O O . MET A 1 805 ? 19.233 -19.101 -21.682 1.00 94.75 805 MET A O 1
ATOM 6299 N N . ALA A 1 806 ? 19.535 -18.190 -19.662 1.00 96.25 806 ALA A N 1
ATOM 6300 C CA . ALA A 1 806 ? 18.483 -18.977 -19.019 1.00 96.25 806 ALA A CA 1
ATOM 6301 C C . ALA A 1 806 ? 17.099 -18.733 -19.652 1.00 96.25 806 ALA A C 1
ATOM 6303 O O . ALA A 1 806 ? 16.327 -19.675 -19.822 1.00 96.25 806 ALA A O 1
ATOM 6304 N N . TYR A 1 807 ? 16.799 -17.492 -20.047 1.00 97.88 807 TYR A N 1
ATOM 6305 C CA . TYR A 1 807 ? 15.542 -17.146 -20.713 1.00 97.88 807 TYR A CA 1
ATOM 6306 C C . TYR A 1 807 ? 15.508 -17.567 -22.180 1.00 97.88 807 TYR A C 1
ATOM 6308 O O . TYR A 1 807 ? 14.468 -18.033 -22.637 1.00 97.88 807 TYR A O 1
ATOM 6316 N N . GLU A 1 808 ? 16.631 -17.495 -22.898 1.00 96.88 808 GLU A N 1
ATOM 6317 C CA . GLU A 1 808 ? 16.737 -18.109 -24.229 1.00 96.88 808 GLU A CA 1
ATOM 6318 C C . GLU A 1 808 ? 16.401 -19.608 -24.170 1.00 96.88 808 GLU A C 1
ATOM 6320 O O . GLU A 1 808 ? 15.567 -20.100 -24.930 1.00 96.88 808 GLU A O 1
ATOM 6325 N N . VAL A 1 809 ? 16.982 -20.327 -23.205 1.00 97.38 809 VAL A N 1
ATOM 6326 C CA . VAL A 1 809 ? 16.712 -21.755 -22.998 1.00 97.38 809 VAL A CA 1
ATOM 6327 C C . VAL A 1 809 ? 15.251 -22.008 -22.611 1.00 97.38 809 VAL A C 1
ATOM 6329 O O . VAL A 1 809 ? 14.662 -22.975 -23.093 1.00 97.38 809 VAL A O 1
ATOM 6332 N N . LEU A 1 810 ? 14.617 -21.134 -21.822 1.00 98.19 810 LEU A N 1
ATOM 6333 C CA . LEU A 1 810 ? 13.172 -21.211 -21.563 1.00 98.19 810 LEU A CA 1
ATOM 6334 C C . LEU A 1 810 ? 12.339 -21.049 -22.843 1.00 98.19 810 LEU A C 1
ATOM 6336 O O . LEU A 1 810 ? 11.324 -21.725 -22.995 1.00 98.19 810 LEU A O 1
ATOM 6340 N N . GLY A 1 811 ? 12.781 -20.227 -23.796 1.00 97.31 811 GLY A N 1
ATOM 6341 C CA . GLY A 1 811 ? 12.172 -20.175 -25.124 1.00 97.31 811 GLY A CA 1
ATOM 6342 C C . GLY A 1 811 ? 12.263 -21.510 -25.865 1.00 97.31 811 GLY A C 1
ATOM 6343 O O . GLY A 1 811 ? 11.266 -21.967 -26.417 1.00 97.31 811 GLY A O 1
ATOM 6344 N N . ARG A 1 812 ? 13.414 -22.192 -25.800 1.00 96.69 812 ARG A N 1
ATOM 6345 C CA . ARG A 1 812 ? 13.581 -23.548 -26.364 1.00 96.69 812 ARG A CA 1
ATOM 6346 C C . ARG A 1 812 ? 12.688 -24.579 -25.669 1.00 96.69 812 ARG A C 1
ATOM 6348 O O . ARG A 1 812 ? 12.156 -25.464 -26.331 1.00 96.69 812 ARG A O 1
ATOM 6355 N N . VAL A 1 813 ? 12.482 -24.452 -24.355 1.00 98.19 813 VAL A N 1
ATOM 6356 C CA . VAL A 1 813 ? 11.516 -25.274 -23.603 1.00 98.19 813 VAL A CA 1
ATOM 6357 C C . VAL A 1 813 ? 10.094 -25.049 -24.118 1.00 98.19 813 VAL A C 1
ATOM 6359 O O . VAL A 1 813 ? 9.382 -26.021 -24.362 1.00 98.19 813 VAL A O 1
ATOM 6362 N N . ILE A 1 814 ? 9.684 -23.792 -24.320 1.00 98.25 814 ILE A N 1
ATOM 6363 C CA . ILE A 1 814 ? 8.362 -23.463 -24.873 1.00 98.25 814 ILE A CA 1
ATOM 6364 C C . ILE A 1 814 ? 8.193 -24.103 -26.249 1.00 98.25 814 ILE A C 1
ATOM 6366 O O . ILE A 1 814 ? 7.185 -24.767 -26.480 1.00 98.25 814 ILE A O 1
ATOM 6370 N N . GLU A 1 815 ? 9.167 -23.950 -27.147 1.00 97.12 815 GLU A N 1
ATOM 6371 C CA . GLU A 1 815 ? 9.111 -24.531 -28.494 1.00 97.12 815 GLU A CA 1
ATOM 6372 C C . GLU A 1 815 ? 9.002 -26.055 -28.453 1.00 97.12 815 GLU A C 1
ATOM 6374 O O . GLU A 1 815 ? 8.133 -26.639 -29.101 1.00 97.12 815 GLU A O 1
ATOM 6379 N N . HIS A 1 816 ? 9.840 -26.699 -27.637 1.00 97.19 816 HIS A N 1
ATOM 6380 C CA . HIS A 1 816 ? 9.864 -28.150 -27.506 1.00 97.19 816 HIS A CA 1
ATOM 6381 C C . HIS A 1 816 ? 8.538 -28.708 -26.972 1.00 97.19 816 HIS A C 1
ATOM 6383 O O . HIS A 1 816 ? 8.004 -29.667 -27.523 1.00 97.19 816 HIS A O 1
ATOM 6389 N N . ILE A 1 817 ? 7.988 -28.101 -25.917 1.00 97.88 817 ILE A N 1
ATOM 6390 C CA . ILE A 1 817 ? 6.768 -28.583 -25.259 1.00 97.88 817 ILE A CA 1
ATOM 6391 C C . ILE A 1 817 ? 5.503 -28.228 -26.053 1.00 97.88 817 ILE A C 1
ATOM 6393 O O . ILE A 1 817 ? 4.540 -28.997 -26.071 1.00 97.88 817 ILE A O 1
ATOM 6397 N N . SER A 1 818 ? 5.469 -27.057 -26.691 1.00 96.81 818 SER A N 1
ATOM 6398 C CA . SER A 1 818 ? 4.296 -26.607 -27.448 1.00 96.81 818 SER A CA 1
ATOM 6399 C C . SER A 1 818 ? 4.222 -27.189 -28.860 1.00 96.81 818 SER A C 1
ATOM 6401 O O . SER A 1 818 ? 3.120 -27.305 -29.396 1.00 96.81 818 SER A O 1
ATOM 6403 N N . GLY A 1 819 ? 5.364 -27.543 -29.459 1.00 96.75 819 GLY A N 1
ATOM 6404 C CA . GLY A 1 819 ? 5.465 -27.944 -30.863 1.00 96.75 819 GLY A CA 1
ATOM 6405 C C . GLY A 1 819 ? 5.325 -26.784 -31.859 1.00 96.75 819 GLY A C 1
ATOM 6406 O O . GLY A 1 819 ? 5.218 -27.027 -33.058 1.00 96.75 819 GLY A O 1
ATOM 6407 N N . THR A 1 820 ? 5.308 -25.536 -31.382 1.00 96.69 820 THR A N 1
ATOM 6408 C CA . THR A 1 820 ? 5.227 -24.313 -32.198 1.00 96.69 820 THR A CA 1
ATOM 6409 C C . THR A 1 820 ? 6.431 -23.424 -31.927 1.00 96.69 820 THR A C 1
ATOM 6411 O O . THR A 1 820 ? 6.956 -23.442 -30.816 1.00 96.69 820 THR A O 1
ATOM 6414 N N . ASP A 1 821 ? 6.854 -22.615 -32.898 1.00 94.75 821 ASP A N 1
ATOM 6415 C CA . ASP A 1 821 ? 7.902 -21.622 -32.657 1.00 94.75 821 ASP A CA 1
ATOM 6416 C C . ASP A 1 821 ? 7.459 -20.568 -31.620 1.00 94.75 821 ASP A C 1
ATOM 6418 O O . ASP A 1 821 ? 6.262 -20.360 -31.373 1.00 94.75 821 ASP A O 1
ATOM 6422 N N . PHE A 1 822 ? 8.434 -19.895 -31.004 1.00 95.56 822 PHE A N 1
ATOM 6423 C CA . PHE A 1 822 ? 8.179 -18.930 -29.933 1.00 95.56 822 PHE A CA 1
ATOM 6424 C C . PHE A 1 822 ? 7.223 -17.802 -30.358 1.00 95.56 822 PHE A C 1
ATOM 6426 O O . PHE A 1 822 ? 6.329 -17.436 -29.591 1.00 95.56 822 PHE A O 1
ATOM 6433 N N . SER A 1 823 ? 7.382 -17.270 -31.576 1.00 95.25 823 SER A N 1
ATOM 6434 C CA . SER A 1 823 ? 6.573 -16.161 -32.100 1.00 95.25 823 SER A CA 1
ATOM 6435 C C . SER A 1 823 ? 5.120 -16.579 -32.311 1.00 95.25 823 SER A C 1
ATOM 6437 O O . SER A 1 823 ? 4.194 -15.887 -31.874 1.00 95.25 823 SER A O 1
ATOM 6439 N N . SER A 1 824 ? 4.902 -17.753 -32.906 1.00 96.81 824 SER A N 1
ATOM 6440 C CA . SER A 1 824 ? 3.573 -18.334 -33.096 1.00 96.81 824 SER A CA 1
ATOM 6441 C C . SER A 1 824 ? 2.871 -18.600 -31.765 1.00 96.81 824 SER A C 1
ATOM 6443 O O . SER A 1 824 ? 1.677 -18.300 -31.626 1.00 96.81 824 SER A O 1
ATOM 6445 N N . PHE A 1 825 ? 3.590 -19.116 -30.762 1.00 98.00 825 PHE A N 1
ATOM 6446 C CA . PHE A 1 825 ? 3.023 -19.323 -29.429 1.00 98.00 825 PHE A CA 1
ATOM 6447 C C . PHE A 1 825 ? 2.669 -17.987 -28.768 1.00 98.00 825 PHE A C 1
ATOM 6449 O O . PHE A 1 825 ? 1.534 -17.803 -28.336 1.00 98.00 825 PHE A O 1
ATOM 6456 N N . LEU A 1 826 ? 3.591 -17.021 -28.754 1.00 97.88 826 LEU A N 1
ATOM 6457 C CA . LEU A 1 826 ? 3.360 -15.684 -28.202 1.00 97.88 826 LEU A CA 1
ATOM 6458 C C . LEU A 1 826 ? 2.122 -15.031 -28.838 1.00 97.88 826 LEU A C 1
ATOM 6460 O O . LEU A 1 826 ? 1.207 -14.588 -28.139 1.00 97.88 826 LEU A O 1
ATOM 6464 N N . THR A 1 827 ? 2.061 -15.042 -30.169 1.00 97.31 827 THR A N 1
ATOM 6465 C CA . THR A 1 827 ? 0.991 -14.410 -30.944 1.00 97.31 827 THR A CA 1
ATOM 6466 C C . THR A 1 827 ? -0.362 -15.057 -30.676 1.00 97.31 827 THR A C 1
ATOM 6468 O O . THR A 1 827 ? -1.346 -14.369 -30.411 1.00 97.31 827 THR A O 1
ATOM 6471 N N . SER A 1 828 ? -0.437 -16.386 -30.753 1.00 97.56 828 SER A N 1
ATOM 6472 C CA . SER A 1 828 ? -1.705 -17.108 -30.620 1.00 97.56 828 SER A CA 1
ATOM 6473 C C . SER A 1 828 ? -2.224 -17.154 -29.185 1.00 97.56 828 SER A C 1
ATOM 6475 O O . SER A 1 828 ? -3.438 -17.186 -28.987 1.00 97.56 828 SER A O 1
ATOM 6477 N N . ARG A 1 829 ? -1.324 -17.167 -28.195 1.00 97.62 829 ARG A N 1
ATOM 6478 C CA . ARG A 1 829 ? -1.672 -17.390 -26.789 1.00 97.62 829 ARG A CA 1
ATOM 6479 C C . ARG A 1 829 ? -1.796 -16.116 -25.972 1.00 97.62 829 ARG A C 1
ATOM 6481 O O . ARG A 1 829 ? -2.530 -16.141 -24.993 1.00 97.62 829 ARG A O 1
ATOM 6488 N N . ILE A 1 830 ? -1.113 -15.036 -26.350 1.00 98.12 830 ILE A N 1
ATOM 6489 C CA . ILE A 1 830 ? -1.107 -13.782 -25.582 1.00 98.12 830 ILE A CA 1
ATOM 6490 C C . ILE A 1 830 ? -1.527 -12.603 -26.457 1.00 98.12 830 ILE A C 1
ATOM 6492 O O . ILE A 1 830 ? -2.526 -11.961 -26.142 1.00 98.12 830 ILE A O 1
ATOM 6496 N N . LEU A 1 831 ? -0.829 -12.343 -27.569 1.00 97.88 831 LEU A N 1
ATOM 6497 C CA . LEU A 1 831 ? -1.021 -11.087 -28.308 1.00 97.88 831 LEU A CA 1
ATOM 6498 C C . LEU A 1 831 ? -2.418 -10.975 -28.920 1.00 97.88 831 LEU A C 1
ATOM 6500 O O . LEU A 1 831 ? -3.127 -10.005 -28.677 1.00 97.88 831 LEU A O 1
ATOM 6504 N N . ARG A 1 832 ? -2.850 -11.993 -29.674 1.00 96.88 832 ARG A N 1
ATOM 6505 C CA . ARG A 1 832 ? -4.161 -11.988 -30.336 1.00 96.88 832 ARG A CA 1
ATOM 6506 C C . ARG A 1 832 ? -5.325 -11.986 -29.334 1.00 96.88 832 ARG A C 1
ATOM 6508 O O . ARG A 1 832 ? -6.236 -11.191 -29.541 1.00 96.88 832 ARG A O 1
ATOM 6515 N N . PRO A 1 833 ? -5.327 -12.806 -28.260 1.00 96.31 833 PRO A N 1
ATOM 6516 C CA . PRO A 1 833 ? -6.371 -12.730 -27.235 1.00 96.31 833 PRO A CA 1
ATOM 6517 C C . PRO A 1 833 ? -6.469 -11.374 -26.525 1.00 96.31 833 PRO A C 1
ATOM 6519 O O . PRO A 1 833 ? -7.565 -10.984 -26.137 1.00 96.31 833 PRO A O 1
ATOM 6522 N N . LEU A 1 834 ? -5.350 -10.659 -26.363 1.00 96.69 834 LEU A N 1
ATOM 6523 C CA . LEU A 1 834 ? -5.314 -9.344 -25.711 1.00 96.69 834 LEU A CA 1
ATOM 6524 C C . LEU A 1 834 ? -5.433 -8.163 -26.686 1.00 96.69 834 LEU A C 1
ATOM 6526 O O . LEU A 1 834 ? -5.469 -7.019 -26.244 1.00 96.69 834 LEU A O 1
ATOM 6530 N N . GLY A 1 835 ? -5.505 -8.419 -27.996 1.00 96.25 835 GLY A N 1
ATOM 6531 C CA . GLY A 1 835 ? -5.598 -7.373 -29.018 1.00 96.25 835 GLY A CA 1
ATOM 6532 C C . GLY A 1 835 ? -4.320 -6.546 -29.205 1.00 96.25 835 GLY A C 1
ATOM 6533 O O . GLY A 1 835 ? -4.407 -5.415 -29.671 1.00 96.25 835 GLY A O 1
ATOM 6534 N N . MET A 1 836 ? -3.154 -7.096 -28.857 1.00 97.56 836 MET A N 1
ATOM 6535 C CA . MET A 1 836 ? -1.852 -6.424 -28.946 1.00 97.56 836 MET A CA 1
ATOM 6536 C C . MET A 1 836 ? -1.320 -6.453 -30.389 1.00 97.56 836 MET A C 1
ATOM 6538 O O . MET A 1 836 ? -0.572 -7.357 -30.774 1.00 97.56 836 MET A O 1
ATOM 6542 N N . ASN A 1 837 ? -1.776 -5.509 -31.214 1.00 95.12 837 ASN A N 1
ATOM 6543 C CA . ASN A 1 837 ? -1.511 -5.485 -32.660 1.00 95.12 837 ASN A CA 1
ATOM 6544 C C . ASN A 1 837 ? -0.186 -4.803 -33.040 1.00 95.12 837 ASN A C 1
ATOM 6546 O O . ASN A 1 837 ? 0.251 -4.910 -34.185 1.00 95.12 837 ASN A O 1
ATOM 6550 N N . GLU A 1 838 ? 0.450 -4.114 -32.097 1.00 96.12 838 GLU A N 1
ATOM 6551 C CA . GLU A 1 838 ? 1.708 -3.377 -32.266 1.00 96.12 838 GLU A CA 1
ATOM 6552 C C . GLU A 1 838 ? 2.863 -4.069 -31.537 1.00 96.12 838 GLU A C 1
ATOM 6554 O O . GLU A 1 838 ? 3.922 -3.483 -31.294 1.00 96.12 838 GLU A O 1
ATOM 6559 N N . THR A 1 839 ? 2.656 -5.341 -31.197 1.00 98.12 839 THR A N 1
ATOM 6560 C CA . THR A 1 839 ? 3.626 -6.179 -30.513 1.00 98.12 839 THR A CA 1
ATOM 6561 C C . THR A 1 839 ? 4.170 -7.243 -31.451 1.00 98.12 839 THR A C 1
ATOM 6563 O O . THR A 1 839 ? 3.423 -8.007 -32.061 1.00 98.12 839 THR A O 1
ATOM 6566 N N . PHE A 1 840 ? 5.495 -7.330 -31.535 1.00 96.06 840 PHE A N 1
ATOM 6567 C CA . PHE A 1 840 ? 6.197 -8.198 -32.475 1.00 96.06 840 PHE A CA 1
ATOM 6568 C C . PHE A 1 840 ? 7.336 -8.950 -31.792 1.00 96.06 840 PHE A C 1
ATOM 6570 O O . PHE A 1 840 ? 7.939 -8.472 -30.829 1.00 96.06 840 PHE A O 1
ATOM 6577 N N . TYR A 1 841 ? 7.676 -10.120 -32.324 1.00 95.88 841 TYR A N 1
ATOM 6578 C CA . TYR A 1 841 ? 8.857 -10.871 -31.917 1.00 95.88 841 TYR A CA 1
ATOM 6579 C C . TYR A 1 841 ? 9.996 -10.612 -32.903 1.00 95.88 841 TYR A C 1
ATOM 6581 O O . TYR A 1 841 ? 9.815 -10.859 -34.089 1.00 95.88 841 TYR A O 1
ATOM 6589 N N . THR A 1 842 ? 11.130 -10.107 -32.402 1.00 91.44 842 THR A N 1
ATOM 6590 C CA . THR A 1 842 ? 12.421 -9.867 -33.094 1.00 91.44 842 THR A CA 1
ATOM 6591 C C . THR A 1 842 ? 12.423 -8.924 -34.308 1.00 91.44 842 THR A C 1
ATOM 6593 O O . THR A 1 842 ? 13.371 -8.162 -34.465 1.00 91.44 842 THR A O 1
ATOM 6596 N N . SER A 1 843 ? 11.378 -8.864 -35.123 1.00 88.75 843 SER A N 1
ATOM 6597 C CA . SER A 1 843 ? 11.273 -7.944 -36.257 1.00 88.75 843 SER A CA 1
ATOM 6598 C C . SER A 1 843 ? 9.830 -7.454 -36.414 1.00 88.75 843 SER A C 1
ATOM 6600 O O . SER A 1 843 ? 8.916 -8.276 -36.466 1.00 88.75 843 SER A O 1
ATOM 6602 N N . PRO A 1 844 ? 9.591 -6.131 -36.491 1.00 89.56 844 PRO A N 1
ATOM 6603 C CA . PRO A 1 844 ? 8.305 -5.614 -36.937 1.00 89.56 844 PRO A CA 1
ATOM 6604 C C . PRO A 1 844 ? 8.143 -5.813 -38.459 1.00 89.56 844 PRO A C 1
ATOM 6606 O O . PRO A 1 844 ? 9.146 -6.012 -39.157 1.00 89.56 844 PRO A O 1
ATOM 6609 N N . PRO A 1 845 ? 6.913 -5.721 -38.995 1.00 89.31 845 PRO A N 1
ATOM 6610 C CA . PRO A 1 845 ? 6.668 -5.677 -40.435 1.00 89.31 845 PRO A CA 1
ATOM 6611 C C . PRO A 1 845 ? 7.498 -4.584 -41.124 1.00 89.31 845 PRO A C 1
ATOM 6613 O O . PRO A 1 845 ? 7.664 -3.493 -40.579 1.00 89.31 845 PRO A O 1
ATOM 6616 N N . LEU A 1 846 ? 8.025 -4.865 -42.321 1.00 86.06 846 LEU A N 1
ATOM 6617 C CA . LEU A 1 846 ? 8.919 -3.946 -43.050 1.00 86.06 846 LEU A CA 1
ATOM 6618 C C . LEU A 1 846 ? 8.250 -2.620 -43.444 1.00 86.06 846 LEU A C 1
ATOM 6620 O O . LEU A 1 846 ? 8.931 -1.615 -43.625 1.00 86.06 846 LEU A O 1
ATOM 6624 N N . ASP A 1 847 ? 6.931 -2.624 -43.600 1.00 87.81 847 ASP A N 1
ATOM 6625 C CA . ASP A 1 847 ? 6.099 -1.465 -43.913 1.00 87.81 847 ASP A CA 1
ATOM 6626 C C . ASP A 1 847 ? 5.662 -0.678 -42.666 1.00 87.81 847 ASP A C 1
ATOM 6628 O O . ASP A 1 847 ? 5.075 0.400 -42.795 1.00 87.81 847 ASP A O 1
ATOM 6632 N N . LEU A 1 848 ? 5.970 -1.166 -41.456 1.00 90.31 848 LEU A N 1
ATOM 6633 C CA . LEU A 1 848 ? 5.652 -0.460 -40.222 1.00 90.31 848 LEU A CA 1
ATOM 6634 C C . LEU A 1 848 ? 6.575 0.749 -40.045 1.00 90.31 848 LEU A C 1
ATOM 6636 O O . LEU A 1 848 ? 7.731 0.641 -39.642 1.00 90.31 848 LEU A O 1
ATOM 6640 N N . VAL A 1 849 ? 6.025 1.933 -40.296 1.00 90.88 849 VAL A N 1
ATOM 6641 C CA . VAL A 1 849 ? 6.760 3.200 -40.184 1.00 90.88 849 VAL A CA 1
ATOM 6642 C C . VAL A 1 849 ? 6.862 3.726 -38.752 1.00 90.88 849 VAL A C 1
ATOM 6644 O O . VAL A 1 849 ? 7.706 4.581 -38.489 1.00 90.88 849 VAL A O 1
ATOM 6647 N N . ASN A 1 850 ? 6.015 3.266 -37.820 1.00 96.19 850 ASN A N 1
ATOM 6648 C CA . ASN A 1 850 ? 5.949 3.791 -36.449 1.00 96.19 850 ASN A CA 1
ATOM 6649 C C . ASN A 1 850 ? 6.896 3.087 -35.462 1.00 96.19 850 ASN A C 1
ATOM 6651 O O . ASN A 1 850 ? 6.491 2.624 -34.400 1.00 96.19 850 ASN A O 1
ATOM 6655 N N . VAL A 1 851 ? 8.172 2.968 -35.831 1.00 97.25 851 VAL A N 1
ATOM 6656 C CA . VAL A 1 851 ? 9.205 2.311 -35.016 1.00 97.25 851 VAL A CA 1
ATOM 6657 C C . VAL A 1 851 ? 10.211 3.355 -34.545 1.00 97.25 851 VAL A C 1
ATOM 6659 O O . VAL A 1 851 ? 10.608 4.228 -35.319 1.00 97.25 851 VAL A O 1
ATOM 6662 N N . ALA A 1 852 ? 10.622 3.292 -33.278 1.00 97.75 852 ALA A N 1
ATOM 6663 C CA . ALA A 1 852 ? 11.649 4.185 -32.762 1.00 97.75 852 ALA A CA 1
ATOM 6664 C C . ALA A 1 852 ? 13.044 3.732 -33.197 1.00 97.75 852 ALA A C 1
ATOM 6666 O O . ALA A 1 852 ? 13.421 2.575 -33.000 1.00 97.75 852 ALA A O 1
ATOM 6667 N N . LYS A 1 853 ? 13.825 4.650 -33.764 1.00 97.50 853 LYS A N 1
ATOM 6668 C CA . LYS A 1 853 ? 15.204 4.420 -34.194 1.00 97.50 853 LYS A CA 1
ATOM 6669 C C . LYS A 1 853 ? 16.142 4.414 -32.979 1.00 97.50 853 LYS A C 1
ATOM 6671 O O . LYS A 1 853 ? 15.966 5.274 -32.118 1.00 97.50 853 LYS A O 1
ATOM 6676 N N . PRO A 1 854 ? 17.105 3.481 -32.872 1.00 97.56 854 PRO A N 1
ATOM 6677 C CA . PRO A 1 854 ? 17.937 3.358 -31.679 1.00 97.56 854 PRO A CA 1
ATOM 6678 C C . PRO A 1 854 ? 19.104 4.345 -31.656 1.00 97.56 854 PRO A C 1
ATOM 6680 O O . PRO A 1 854 ? 19.800 4.521 -32.660 1.00 97.56 854 PRO A O 1
ATOM 6683 N N . TYR A 1 855 ? 19.384 4.902 -30.475 1.00 98.19 855 TYR A N 1
ATOM 6684 C CA . TYR A 1 855 ? 20.505 5.814 -30.247 1.00 98.19 855 TYR A CA 1
ATOM 6685 C C . TYR A 1 855 ? 21.344 5.447 -29.016 1.00 98.19 855 TYR A C 1
ATOM 6687 O O . TYR A 1 855 ? 20.903 4.780 -28.081 1.00 98.19 855 TYR A O 1
ATOM 6695 N N . THR A 1 856 ? 22.577 5.936 -28.980 1.00 97.81 856 THR A N 1
ATOM 6696 C CA . THR A 1 856 ? 23.413 5.945 -27.772 1.00 97.81 856 THR A CA 1
ATOM 6697 C C . THR A 1 856 ? 23.865 7.364 -27.455 1.00 97.81 856 THR A C 1
ATOM 6699 O O . THR A 1 856 ? 24.024 8.184 -28.362 1.00 97.81 856 THR A O 1
ATOM 6702 N N . ALA A 1 857 ? 24.076 7.666 -26.173 1.00 97.25 857 ALA A N 1
ATOM 6703 C CA . ALA A 1 857 ? 24.572 8.971 -25.752 1.00 97.25 857 ALA A CA 1
ATOM 6704 C C . ALA A 1 857 ? 26.112 9.050 -25.777 1.00 97.25 857 ALA A C 1
ATOM 6706 O O . ALA A 1 857 ? 26.825 8.182 -25.252 1.00 97.25 857 ALA A O 1
ATOM 6707 N N . LEU A 1 858 ? 26.627 10.136 -26.350 1.00 97.19 858 LEU A N 1
ATOM 6708 C CA . LEU A 1 858 ? 28.030 10.546 -26.299 1.00 97.19 858 LEU A CA 1
ATOM 6709 C C . LEU A 1 858 ? 28.321 11.316 -25.002 1.00 97.19 858 LEU A C 1
ATOM 6711 O O . LEU A 1 858 ? 27.415 11.691 -24.259 1.00 97.19 858 LEU A O 1
ATOM 6715 N N . GLN A 1 859 ? 29.594 11.590 -24.723 1.00 95.62 859 GLN A N 1
ATOM 6716 C CA . GLN A 1 859 ? 30.040 12.237 -23.483 1.00 95.62 859 GLN A CA 1
ATOM 6717 C C . GLN A 1 859 ? 29.420 13.622 -23.225 1.00 95.62 859 GLN A C 1
ATOM 6719 O O . GLN A 1 859 ? 29.335 14.061 -22.081 1.00 95.62 859 GLN A O 1
ATOM 6724 N N . ASN A 1 860 ? 29.002 14.320 -24.283 1.00 95.19 860 ASN A N 1
ATOM 6725 C CA . ASN A 1 860 ? 28.357 15.634 -24.227 1.00 95.19 860 ASN A CA 1
ATOM 6726 C C . ASN A 1 860 ? 26.817 15.545 -24.233 1.00 95.19 860 ASN A C 1
ATOM 6728 O O . ASN A 1 860 ? 26.169 16.549 -24.515 1.00 95.19 860 ASN A O 1
ATOM 6732 N N . ALA A 1 861 ? 26.256 14.355 -23.992 1.00 96.19 861 ALA A N 1
ATOM 6733 C CA . ALA A 1 861 ? 24.832 14.024 -24.082 1.00 96.19 861 ALA A CA 1
ATOM 6734 C C . ALA A 1 861 ? 24.198 14.155 -25.484 1.00 96.19 861 ALA A C 1
ATOM 6736 O O . ALA A 1 861 ? 23.001 13.919 -25.633 1.00 96.19 861 ALA A O 1
ATOM 6737 N N . SER A 1 862 ? 24.973 14.456 -26.536 1.00 97.00 862 SER A N 1
ATOM 6738 C CA . SER A 1 862 ? 24.486 14.301 -27.914 1.00 97.00 862 SER A CA 1
ATOM 6739 C C . SER A 1 862 ? 24.322 12.823 -28.270 1.00 97.00 862 SER A C 1
ATOM 6741 O O . SER A 1 862 ? 24.940 11.953 -27.656 1.00 97.00 862 SER A O 1
ATOM 6743 N N . VAL A 1 863 ? 23.471 12.534 -29.250 1.00 96.81 863 VAL A N 1
ATOM 6744 C CA . VAL A 1 863 ? 23.062 11.168 -29.590 1.00 96.81 863 VAL A CA 1
ATOM 6745 C C . VAL A 1 863 ? 23.692 10.698 -30.896 1.00 96.81 863 VAL A C 1
ATOM 6747 O O . VAL A 1 863 ? 23.902 11.491 -31.812 1.00 96.81 863 VAL A O 1
ATOM 6750 N N . PHE A 1 864 ? 23.971 9.399 -30.985 1.00 97.56 864 PHE A N 1
ATOM 6751 C CA . PHE A 1 864 ? 24.487 8.753 -32.189 1.00 97.56 864 PHE A CA 1
ATOM 6752 C C . PHE A 1 864 ? 23.600 7.561 -32.585 1.00 97.56 864 PHE A C 1
ATOM 6754 O O . PHE A 1 864 ? 23.327 6.722 -31.718 1.00 97.56 864 PHE A O 1
ATOM 6761 N N . PRO A 1 865 ? 23.131 7.474 -33.846 1.00 97.75 865 PRO A N 1
ATOM 6762 C CA . PRO A 1 865 ? 22.283 6.373 -34.295 1.00 97.75 865 PRO A CA 1
ATOM 6763 C C . PRO A 1 865 ? 23.077 5.066 -34.364 1.00 97.75 865 PRO A C 1
ATOM 6765 O O . PRO A 1 865 ? 24.203 5.042 -34.858 1.00 97.75 865 PRO A O 1
ATOM 6768 N N . VAL A 1 866 ? 22.479 3.967 -33.911 1.00 96.44 866 VAL A N 1
ATOM 6769 C CA . VAL A 1 866 ? 23.088 2.625 -33.951 1.00 96.44 866 VAL A CA 1
ATOM 6770 C C . VAL A 1 866 ? 22.131 1.607 -34.586 1.00 96.44 866 VAL A C 1
ATOM 6772 O O . VAL A 1 866 ? 20.932 1.877 -34.667 1.00 96.44 866 VAL A O 1
ATOM 6775 N N . PRO A 1 867 ? 22.605 0.438 -35.060 1.00 94.56 867 PRO A N 1
ATOM 6776 C CA . PRO A 1 867 ? 21.717 -0.615 -35.561 1.00 94.56 867 PRO A CA 1
ATOM 6777 C C . PRO A 1 867 ? 20.764 -1.145 -34.480 1.00 94.56 867 PRO A C 1
ATOM 6779 O O . PRO A 1 867 ? 21.074 -1.085 -33.294 1.00 94.56 867 PRO A O 1
ATOM 6782 N N . SER A 1 868 ? 19.606 -1.687 -34.866 1.00 93.06 868 SER A N 1
ATOM 6783 C CA . SER A 1 868 ? 18.647 -2.265 -33.908 1.00 93.06 868 SER A CA 1
ATOM 6784 C C . SER A 1 868 ? 19.170 -3.595 -33.331 1.00 93.06 868 SER A C 1
ATOM 6786 O O . SER A 1 868 ? 19.639 -4.433 -34.102 1.00 93.06 868 SER A O 1
ATOM 6788 N N . PRO A 1 869 ? 19.091 -3.828 -32.006 1.00 93.62 869 PRO A N 1
ATOM 6789 C CA . PRO A 1 869 ? 19.484 -5.091 -31.387 1.00 93.62 869 PRO A CA 1
ATOM 6790 C C . PRO A 1 869 ? 18.446 -6.191 -31.615 1.00 93.62 869 PRO A C 1
ATOM 6792 O O . PRO A 1 869 ? 17.255 -5.911 -31.745 1.00 93.62 869 PRO A O 1
ATOM 6795 N N . ILE A 1 870 ? 18.893 -7.454 -31.594 1.00 91.69 870 ILE A N 1
ATOM 6796 C CA . ILE A 1 870 ? 18.035 -8.657 -31.641 1.00 91.69 870 ILE A CA 1
ATOM 6797 C C . ILE A 1 870 ? 17.001 -8.539 -32.778 1.00 91.69 870 ILE A C 1
ATOM 6799 O O . ILE A 1 870 ? 15.791 -8.465 -32.538 1.00 91.69 870 ILE A O 1
ATOM 6803 N N . TYR A 1 871 ? 17.499 -8.403 -34.008 1.00 89.56 871 TYR A N 1
ATOM 6804 C CA . TYR A 1 871 ? 16.705 -8.212 -35.222 1.00 89.56 871 TYR A CA 1
ATOM 6805 C C . TYR A 1 871 ? 16.928 -9.373 -36.193 1.00 89.56 871 TYR A C 1
ATOM 6807 O O . TYR A 1 871 ? 18.071 -9.774 -36.408 1.00 89.56 871 TYR A O 1
ATOM 6815 N N . GLY A 1 872 ? 15.850 -9.879 -36.793 1.00 86.94 872 GLY A N 1
ATOM 6816 C CA . GLY A 1 872 ? 15.874 -10.983 -37.752 1.00 86.94 872 GLY A CA 1
ATOM 6817 C C . GLY A 1 872 ? 15.139 -12.232 -37.266 1.00 86.94 872 GLY A C 1
ATOM 6818 O O . GLY A 1 872 ? 14.633 -12.296 -36.141 1.00 86.94 872 GLY A O 1
ATOM 6819 N N . GLU A 1 873 ? 15.078 -13.229 -38.143 1.00 79.00 873 GLU A N 1
ATOM 6820 C CA . GLU A 1 873 ? 14.521 -14.549 -37.845 1.00 79.00 873 GLU A CA 1
ATOM 6821 C C . GLU A 1 873 ? 15.545 -15.408 -37.084 1.00 79.00 873 GLU A C 1
ATOM 6823 O O . GLU A 1 873 ? 16.744 -15.327 -37.339 1.00 79.00 873 GLU A O 1
ATOM 6828 N N . ASP A 1 874 ? 15.066 -16.221 -36.138 1.00 76.75 874 ASP A N 1
ATOM 6829 C CA . ASP A 1 874 ? 15.860 -17.203 -35.373 1.00 76.75 874 ASP A CA 1
ATOM 6830 C C . ASP A 1 874 ? 17.111 -16.643 -34.657 1.00 76.75 874 ASP A C 1
ATOM 6832 O O . ASP A 1 874 ? 18.143 -17.299 -34.506 1.00 76.75 874 ASP A O 1
ATOM 6836 N N . VAL A 1 875 ? 17.014 -15.399 -34.182 1.00 89.00 875 VAL A N 1
ATOM 6837 C CA . VAL A 1 875 ? 18.091 -14.709 -33.465 1.00 89.00 875 VAL A CA 1
ATOM 6838 C C . VAL A 1 875 ? 18.159 -15.117 -31.984 1.00 89.00 875 VAL A C 1
ATOM 6840 O O . VAL A 1 875 ? 17.144 -15.212 -31.291 1.00 89.00 875 VAL A O 1
ATOM 6843 N N . LEU A 1 876 ? 19.378 -15.327 -31.477 1.00 92.56 876 LEU A N 1
ATOM 6844 C CA . LEU A 1 876 ? 19.645 -15.588 -30.059 1.00 92.56 876 LEU A CA 1
ATOM 6845 C C . LEU A 1 876 ? 19.180 -14.403 -29.182 1.00 92.56 876 LEU A C 1
ATOM 6847 O O . LEU A 1 876 ? 19.270 -13.245 -29.580 1.00 92.56 876 LEU A O 1
ATOM 6851 N N . MET A 1 877 ? 18.729 -14.693 -27.961 1.00 94.88 877 MET A N 1
ATOM 6852 C CA . MET A 1 877 ? 18.192 -13.766 -26.950 1.00 94.88 877 MET A CA 1
ATOM 6853 C C . MET A 1 877 ? 16.782 -13.229 -27.211 1.00 94.88 877 MET A C 1
ATOM 6855 O O . MET A 1 877 ? 16.282 -12.422 -26.420 1.00 94.88 877 MET A O 1
ATOM 6859 N N . GLY A 1 878 ? 16.085 -13.713 -28.240 1.00 95.06 878 GLY A N 1
ATOM 6860 C CA . GLY A 1 878 ? 14.694 -13.340 -28.513 1.00 95.06 878 GLY A CA 1
ATOM 6861 C C . GLY A 1 878 ? 13.766 -13.482 -27.288 1.00 95.06 878 GLY A C 1
ATOM 6862 O O . GLY A 1 878 ? 13.171 -12.490 -26.870 1.00 95.06 878 GLY A O 1
ATOM 6863 N N . PRO A 1 879 ? 13.681 -14.654 -26.632 1.00 96.50 879 PRO A N 1
ATOM 6864 C CA . PRO A 1 879 ? 12.874 -14.890 -25.425 1.00 96.50 879 PRO A CA 1
ATOM 6865 C C . PRO A 1 879 ? 13.355 -14.150 -24.163 1.00 96.50 879 PRO A C 1
ATOM 6867 O O . PRO A 1 879 ? 12.653 -14.131 -23.150 1.00 96.50 879 PRO A O 1
ATOM 6870 N N . ALA A 1 880 ? 14.562 -13.579 -24.187 1.00 96.56 880 ALA A N 1
ATOM 6871 C CA . ALA A 1 880 ? 15.140 -12.841 -23.067 1.00 96.56 880 ALA A CA 1
ATOM 6872 C C . ALA A 1 880 ? 14.958 -11.322 -23.198 1.00 96.56 880 ALA A C 1
ATOM 6874 O O . ALA A 1 880 ? 14.912 -10.638 -22.168 1.00 96.56 880 ALA A O 1
ATOM 6875 N N . GLY A 1 881 ? 14.872 -10.801 -24.429 1.00 96.31 881 GLY A N 1
ATOM 6876 C CA . GLY A 1 881 ? 14.806 -9.360 -24.673 1.00 96.31 881 GLY A CA 1
ATOM 6877 C C . GLY A 1 881 ? 14.324 -8.880 -26.047 1.00 96.31 881 GLY A C 1
ATOM 6878 O O . GLY A 1 881 ? 14.376 -7.679 -26.297 1.00 96.31 881 GLY A O 1
ATOM 6879 N N . GLY A 1 882 ? 13.893 -9.774 -26.939 1.00 95.75 882 GLY A N 1
ATOM 6880 C CA . GLY A 1 882 ? 13.617 -9.464 -28.346 1.00 95.75 882 GLY A CA 1
ATOM 6881 C C . GLY A 1 882 ? 12.183 -9.051 -28.684 1.00 95.75 882 GLY A C 1
ATOM 6882 O O . GLY A 1 882 ? 11.922 -8.743 -29.851 1.00 95.75 882 GLY A O 1
ATOM 6883 N N . ILE A 1 883 ? 11.251 -9.042 -27.722 1.00 97.88 883 ILE A N 1
ATOM 6884 C CA . ILE A 1 883 ? 9.893 -8.545 -27.981 1.00 97.88 883 ILE A CA 1
ATOM 6885 C C . ILE A 1 883 ? 9.949 -7.029 -28.182 1.00 97.88 883 ILE A C 1
ATOM 6887 O O . ILE A 1 883 ? 10.669 -6.307 -27.491 1.00 97.88 883 ILE A O 1
ATOM 6891 N N . ARG A 1 884 ? 9.186 -6.556 -29.160 1.00 98.06 884 ARG A N 1
ATOM 6892 C CA . ARG A 1 884 ? 8.984 -5.147 -29.483 1.00 98.06 884 ARG A CA 1
ATOM 6893 C C . ARG A 1 884 ? 7.531 -4.799 -29.255 1.00 98.06 884 ARG A C 1
ATOM 6895 O O . ARG A 1 884 ? 6.682 -5.611 -29.596 1.00 98.06 884 ARG A O 1
ATOM 6902 N N . SER A 1 885 ? 7.252 -3.634 -28.691 1.00 98.44 885 SER A N 1
ATOM 6903 C CA . SER A 1 885 ? 5.880 -3.200 -28.428 1.00 98.44 885 SER A CA 1
ATOM 6904 C C . SER A 1 885 ? 5.791 -1.687 -28.294 1.00 98.44 885 SER A C 1
ATOM 6906 O O . SER A 1 885 ? 6.807 -1.011 -28.106 1.00 98.44 885 SER A O 1
ATOM 6908 N N . SER A 1 886 ? 4.566 -1.177 -28.351 1.00 98.56 886 SER A N 1
ATOM 6909 C CA . SER A 1 886 ? 4.207 0.180 -27.957 1.00 98.56 886 SER A CA 1
ATOM 6910 C C . SER A 1 886 ? 3.849 0.273 -26.468 1.00 98.56 886 SER A C 1
ATOM 6912 O O . SER A 1 886 ? 3.642 -0.747 -25.798 1.00 98.56 886 SER A O 1
ATOM 6914 N N . VAL A 1 887 ? 3.786 1.498 -25.929 1.00 98.56 887 VAL A N 1
ATOM 6915 C CA . VAL A 1 887 ? 3.303 1.739 -24.555 1.00 98.56 887 VAL A CA 1
ATOM 6916 C C . VAL A 1 887 ? 1.853 1.286 -24.423 1.00 98.56 887 VAL A C 1
ATOM 6918 O O . VAL A 1 887 ? 1.504 0.671 -23.416 1.00 98.56 887 VAL A O 1
ATOM 6921 N N . HIS A 1 888 ? 1.029 1.566 -25.437 1.00 98.25 888 HIS A N 1
ATOM 6922 C CA . HIS A 1 888 ? -0.378 1.180 -25.462 1.00 98.25 888 HIS A CA 1
ATOM 6923 C C . HIS A 1 888 ? -0.557 -0.333 -25.260 1.00 98.25 888 HIS A C 1
ATOM 6925 O O . HIS A 1 888 ? -1.211 -0.760 -24.307 1.00 98.25 888 HIS A O 1
ATOM 6931 N N . ASP A 1 889 ? 0.103 -1.148 -26.086 1.00 98.44 889 ASP A N 1
ATOM 6932 C CA . ASP A 1 889 ? 0.005 -2.609 -26.014 1.00 98.44 889 ASP A CA 1
ATOM 6933 C C . ASP A 1 889 ? 0.536 -3.176 -24.686 1.00 98.44 889 ASP A C 1
ATOM 6935 O O . ASP A 1 889 ? -0.049 -4.099 -24.113 1.00 98.44 889 ASP A O 1
ATOM 6939 N N . ILE A 1 890 ? 1.620 -2.615 -24.140 1.00 98.38 890 ILE A N 1
ATOM 6940 C CA . ILE A 1 890 ? 2.161 -3.082 -22.855 1.00 98.38 890 ILE A CA 1
ATOM 6941 C C . ILE A 1 890 ? 1.236 -2.752 -21.687 1.00 98.38 890 ILE A C 1
ATOM 6943 O O . ILE A 1 890 ? 1.137 -3.551 -20.753 1.00 98.38 890 ILE A O 1
ATOM 6947 N N . LEU A 1 891 ? 0.513 -1.632 -21.729 1.00 98.44 891 LEU A N 1
ATOM 6948 C CA . LEU A 1 891 ? -0.511 -1.349 -20.726 1.00 98.44 891 LEU A CA 1
ATOM 6949 C C . LEU A 1 891 ? -1.681 -2.338 -20.811 1.00 98.44 891 LEU A C 1
ATOM 6951 O O . LEU A 1 891 ? -2.168 -2.754 -19.760 1.00 98.44 891 LEU A O 1
ATOM 6955 N N . LEU A 1 892 ? -2.083 -2.785 -22.010 1.00 97.81 892 LEU A N 1
ATOM 6956 C CA . LEU A 1 892 ? -3.076 -3.863 -22.163 1.00 97.81 892 LEU A CA 1
ATOM 6957 C C . LEU A 1 892 ? -2.589 -5.159 -21.504 1.00 97.81 892 LEU A C 1
ATOM 6959 O O . LEU A 1 892 ? -3.309 -5.774 -20.712 1.00 97.81 892 LEU A O 1
ATOM 6963 N N . LEU A 1 893 ? -1.341 -5.543 -21.780 1.00 98.38 893 LEU A N 1
ATOM 6964 C CA . LEU A 1 893 ? -0.720 -6.725 -21.194 1.00 98.38 893 LEU A CA 1
ATOM 6965 C C . LEU A 1 893 ? -0.644 -6.638 -19.667 1.00 98.38 893 LEU A C 1
ATOM 6967 O O . LEU A 1 893 ? -1.008 -7.586 -18.975 1.00 98.38 893 LEU A O 1
ATOM 6971 N N . TYR A 1 894 ? -0.160 -5.524 -19.120 1.00 98.38 894 TYR A N 1
ATOM 6972 C CA . TYR A 1 894 ? 0.005 -5.379 -17.675 1.00 98.38 894 TYR A CA 1
ATOM 6973 C C . TYR A 1 894 ? -1.321 -5.227 -16.935 1.00 98.38 894 TYR A C 1
ATOM 6975 O O . TYR A 1 894 ? -1.428 -5.728 -15.815 1.00 98.38 894 TYR A O 1
ATOM 6983 N N . ASN A 1 895 ? -2.353 -4.666 -17.572 1.00 97.38 895 ASN A N 1
ATOM 6984 C CA . ASN A 1 895 ? -3.716 -4.761 -17.059 1.00 97.38 895 ASN A CA 1
ATOM 6985 C C . ASN A 1 895 ? -4.150 -6.228 -16.955 1.00 97.38 895 ASN A C 1
ATOM 6987 O O . ASN A 1 895 ? -4.635 -6.650 -15.911 1.00 97.38 895 ASN A O 1
ATOM 6991 N N . ALA A 1 896 ? -3.887 -7.037 -17.988 1.00 97.88 896 ALA A N 1
ATOM 6992 C CA . ALA A 1 896 ? -4.192 -8.465 -17.961 1.00 97.88 896 ALA A CA 1
ATOM 6993 C C . ALA A 1 896 ? -3.403 -9.223 -16.881 1.00 97.88 896 ALA A C 1
ATOM 6995 O O . ALA A 1 896 ? -3.959 -10.110 -16.237 1.00 97.88 896 ALA A O 1
ATOM 6996 N N . PHE A 1 897 ? -2.135 -8.884 -16.634 1.00 98.25 897 PHE A N 1
ATOM 6997 C CA . PHE A 1 897 ? -1.362 -9.474 -15.533 1.00 98.25 897 PHE A CA 1
ATOM 6998 C C . PHE A 1 897 ? -2.006 -9.195 -14.171 1.00 98.25 897 PHE A C 1
ATOM 7000 O O . PHE A 1 897 ? -2.177 -10.119 -13.374 1.00 98.25 897 PHE A O 1
ATOM 7007 N N . ILE A 1 898 ? -2.365 -7.934 -13.912 1.00 97.44 898 ILE A N 1
ATOM 7008 C CA . ILE A 1 898 ? -2.986 -7.515 -12.651 1.00 97.44 898 ILE A CA 1
ATOM 7009 C C . ILE A 1 898 ? -4.366 -8.145 -12.488 1.00 97.44 898 ILE A C 1
ATOM 7011 O O . ILE A 1 898 ? -4.647 -8.727 -11.444 1.00 97.44 898 ILE A O 1
ATOM 7015 N N . ASP A 1 899 ? -5.184 -8.097 -13.532 1.00 95.25 899 ASP A N 1
ATOM 7016 C CA . ASP A 1 899 ? -6.508 -8.703 -13.567 1.00 95.25 899 ASP A CA 1
ATOM 7017 C C . ASP A 1 899 ? -6.460 -10.213 -13.282 1.00 95.25 899 ASP A C 1
ATOM 7019 O O . ASP A 1 899 ? -7.134 -10.721 -12.383 1.00 95.25 899 ASP A O 1
ATOM 7023 N N . ALA A 1 900 ? -5.572 -10.934 -13.973 1.00 95.69 900 ALA A N 1
ATOM 7024 C CA . ALA A 1 900 ? -5.389 -12.366 -13.774 1.00 95.69 900 ALA A CA 1
ATOM 7025 C C . ALA A 1 900 ? -4.935 -12.691 -12.348 1.00 95.69 900 ALA A C 1
ATOM 7027 O O . ALA A 1 900 ? -5.376 -13.685 -11.775 1.00 95.69 900 ALA A O 1
ATOM 7028 N N . ALA A 1 901 ? -4.064 -11.874 -11.759 1.00 93.94 901 ALA A N 1
ATOM 7029 C CA . ALA A 1 901 ? -3.604 -12.076 -10.394 1.00 93.94 901 ALA A CA 1
ATOM 7030 C C . ALA A 1 901 ? -4.687 -11.766 -9.356 1.00 93.94 901 ALA A C 1
ATOM 7032 O O . ALA A 1 901 ? -4.885 -12.559 -8.436 1.00 93.94 901 ALA A O 1
ATOM 7033 N N . ASN A 1 902 ? -5.418 -10.663 -9.517 1.00 89.69 902 ASN A N 1
ATOM 7034 C CA . ASN A 1 902 ? -6.528 -10.303 -8.638 1.00 89.69 902 ASN A CA 1
ATOM 7035 C C . ASN A 1 902 ? -7.629 -11.369 -8.685 1.00 89.69 902 ASN A C 1
ATOM 7037 O O . ASN A 1 902 ? -8.173 -11.729 -7.642 1.00 89.69 902 ASN A O 1
ATOM 7041 N N . SER A 1 903 ? -7.874 -11.965 -9.854 1.00 90.50 903 SER A N 1
ATOM 7042 C CA . SER A 1 903 ? -8.807 -13.081 -9.987 1.00 90.50 903 SER A CA 1
ATOM 7043 C C . SER A 1 903 ? -8.279 -14.392 -9.389 1.00 90.50 903 SER A C 1
ATOM 7045 O O . SER A 1 903 ? -8.938 -15.005 -8.551 1.00 90.50 903 SER A O 1
ATOM 7047 N N . GLN A 1 904 ? -7.063 -14.814 -9.747 1.00 91.81 904 GLN A N 1
ATOM 7048 C CA . GLN A 1 904 ? -6.518 -16.123 -9.348 1.00 91.81 904 GLN A CA 1
ATOM 7049 C C . GLN A 1 904 ? -6.053 -16.188 -7.889 1.00 91.81 904 GLN A C 1
ATOM 7051 O O . GLN A 1 904 ? -6.016 -17.271 -7.309 1.00 91.81 904 GLN A O 1
ATOM 7056 N N . ILE A 1 905 ? -5.641 -15.057 -7.315 1.00 87.94 905 ILE A N 1
ATOM 7057 C CA . ILE A 1 905 ? -5.074 -14.968 -5.961 1.00 87.94 905 ILE A CA 1
ATOM 7058 C C . ILE A 1 905 ? -6.049 -14.255 -5.021 1.00 87.94 905 ILE A C 1
ATOM 7060 O O . ILE A 1 905 ? -6.255 -14.707 -3.898 1.00 87.94 905 ILE A O 1
ATOM 7064 N N . GLY A 1 906 ? -6.627 -13.138 -5.471 1.00 73.62 906 GLY A N 1
ATOM 7065 C CA . GLY A 1 906 ? -7.508 -12.291 -4.662 1.00 73.62 906 GLY A CA 1
ATOM 7066 C C . GLY A 1 906 ? -8.969 -12.744 -4.624 1.00 73.62 906 GLY A C 1
ATOM 7067 O O . GLY A 1 906 ? -9.723 -12.255 -3.789 1.00 73.62 906 GLY A O 1
ATOM 7068 N N . GLY A 1 907 ? -9.375 -13.669 -5.502 1.00 74.12 907 GLY A N 1
ATOM 7069 C CA . GLY A 1 907 ? -10.767 -14.109 -5.624 1.00 74.12 907 GLY A CA 1
ATOM 7070 C C . GLY A 1 907 ? -11.703 -13.045 -6.205 1.00 74.12 907 GLY A C 1
ATOM 7071 O O . GLY A 1 907 ? -12.915 -13.157 -6.037 1.00 74.12 907 GLY A O 1
ATOM 7072 N N . ALA A 1 908 ? -11.158 -12.010 -6.853 1.00 70.62 908 ALA A N 1
ATOM 7073 C CA . ALA A 1 908 ? -11.947 -10.997 -7.544 1.00 70.62 908 ALA A CA 1
ATOM 7074 C C . ALA A 1 908 ? -12.517 -11.540 -8.866 1.00 70.62 908 ALA A C 1
ATOM 7076 O O . ALA A 1 908 ? -11.925 -12.408 -9.515 1.00 70.62 908 ALA A O 1
ATOM 7077 N N . GLU A 1 909 ? -13.652 -10.998 -9.299 1.00 76.50 909 GLU A N 1
ATOM 7078 C CA . GLU A 1 909 ? -14.140 -11.256 -10.655 1.00 76.50 909 GLU A CA 1
ATOM 7079 C C . GLU A 1 909 ? -13.180 -10.626 -11.677 1.00 76.50 909 GLU A C 1
ATOM 7081 O O . GLU A 1 909 ? -12.742 -9.488 -11.475 1.00 76.50 909 GLU A O 1
ATOM 7086 N N . PRO A 1 910 ? -12.825 -11.338 -12.761 1.00 75.88 910 PRO A N 1
ATOM 7087 C CA . PRO A 1 910 ? -11.919 -10.809 -13.765 1.00 75.88 910 PRO A CA 1
ATOM 7088 C C . PRO A 1 910 ? -12.584 -9.667 -14.545 1.00 75.88 910 PRO A C 1
ATOM 7090 O O . PRO A 1 910 ? -13.667 -9.817 -15.113 1.00 75.88 910 PRO A O 1
ATOM 7093 N N . ILE A 1 911 ? -11.887 -8.540 -14.636 1.00 78.12 911 ILE A N 1
ATOM 7094 C CA . ILE A 1 911 ? -12.177 -7.412 -15.523 1.00 78.12 911 ILE A CA 1
ATOM 7095 C C . ILE A 1 911 ? -12.100 -7.880 -16.982 1.00 78.12 911 ILE A C 1
ATOM 7097 O O . ILE A 1 911 ? -12.946 -7.519 -17.803 1.00 78.12 911 ILE A O 1
ATOM 7101 N N . ILE A 1 912 ? -11.112 -8.717 -17.322 1.00 83.31 912 ILE A N 1
ATOM 7102 C CA . ILE A 1 912 ? -10.949 -9.280 -18.663 1.00 83.31 912 ILE A CA 1
ATOM 7103 C C . ILE A 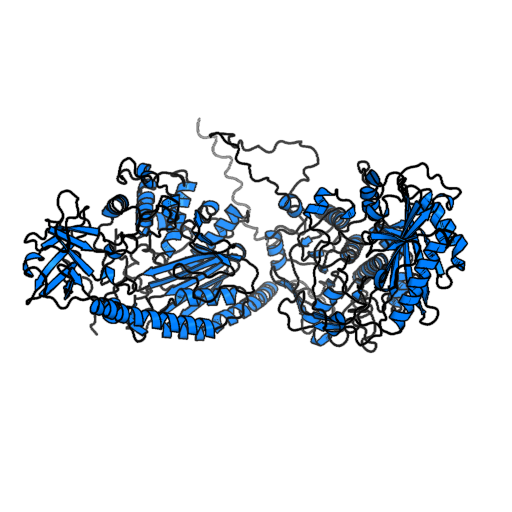1 912 ? -11.486 -10.715 -18.661 1.00 83.31 912 ILE A C 1
ATOM 7105 O O . ILE A 1 912 ? -10.784 -11.676 -18.359 1.00 83.31 912 ILE A O 1
ATOM 7109 N N . SER A 1 913 ? -12.749 -10.878 -19.060 1.00 74.50 913 SER A N 1
ATOM 7110 C CA . SER A 1 913 ? -13.444 -12.182 -19.057 1.00 74.50 913 SER A CA 1
ATOM 7111 C C . SER A 1 913 ? -12.713 -13.316 -19.801 1.00 74.50 913 SER A C 1
ATOM 7113 O O . SER A 1 913 ? -12.841 -14.480 -19.427 1.00 74.50 913 SER A O 1
ATOM 7115 N N . GLN A 1 914 ? -11.928 -12.997 -20.836 1.00 84.94 914 GLN A N 1
ATOM 7116 C CA . GLN A 1 914 ? -11.119 -13.954 -21.605 1.00 84.94 914 GLN A CA 1
ATOM 7117 C C . GLN A 1 914 ? -9.613 -13.747 -21.408 1.00 84.94 914 GLN A C 1
ATOM 7119 O O . GLN A 1 914 ? -8.825 -13.901 -22.341 1.00 84.94 914 GLN A O 1
ATOM 7124 N N . ASN A 1 915 ? -9.192 -13.391 -20.195 1.00 94.19 915 ASN A N 1
ATOM 7125 C CA . ASN A 1 915 ? -7.780 -13.231 -19.877 1.00 94.19 915 ASN A CA 1
ATOM 7126 C C . ASN A 1 915 ? -7.015 -14.545 -20.153 1.00 94.19 915 ASN A C 1
ATOM 7128 O O . ASN A 1 915 ? -7.414 -15.588 -19.621 1.00 94.19 915 ASN A O 1
ATOM 7132 N N . PRO A 1 916 ? -5.942 -14.551 -20.969 1.00 95.69 916 PRO A N 1
ATOM 7133 C CA . PRO A 1 916 ? -5.199 -15.768 -21.289 1.00 95.69 916 PRO A CA 1
ATOM 7134 C C . PRO A 1 916 ? -4.168 -16.152 -20.220 1.00 95.69 916 PRO A C 1
ATOM 7136 O O . PRO A 1 916 ? -3.653 -17.269 -20.245 1.00 95.69 916 PRO A O 1
ATOM 7139 N N . LEU A 1 917 ? -3.836 -15.248 -19.295 1.00 97.81 917 LEU A N 1
ATOM 7140 C CA . LEU A 1 917 ? -2.732 -15.441 -18.359 1.00 97.81 917 LEU A CA 1
ATOM 7141 C C . LEU A 1 917 ? -3.142 -16.360 -17.204 1.00 97.81 917 LEU A C 1
ATOM 7143 O O . LEU A 1 917 ? -4.250 -16.277 -16.672 1.00 97.81 917 LEU A O 1
ATOM 7147 N N . ARG A 1 918 ? -2.245 -17.260 -16.802 1.00 96.44 918 ARG A N 1
ATOM 7148 C CA . ARG A 1 918 ? -2.494 -18.302 -15.796 1.00 96.44 918 ARG A CA 1
ATOM 7149 C C . ARG A 1 918 ? -1.326 -18.411 -14.829 1.00 96.44 918 ARG A C 1
ATOM 7151 O O . ARG A 1 918 ? -0.210 -18.010 -15.152 1.00 96.44 918 ARG A O 1
ATOM 7158 N N . GLN A 1 919 ? -1.589 -19.004 -13.666 1.00 97.31 919 GLN A N 1
ATOM 7159 C CA . GLN A 1 919 ? -0.594 -19.315 -12.640 1.00 97.31 919 GLN A CA 1
ATOM 7160 C C . GLN A 1 919 ? 0.098 -18.082 -12.028 1.00 97.31 919 GLN A C 1
ATOM 7162 O O . GLN A 1 919 ? 1.253 -18.159 -11.594 1.00 97.31 919 GLN A O 1
ATOM 7167 N N . LEU A 1 920 ? -0.600 -16.943 -11.939 1.00 96.88 920 LEU A N 1
ATOM 7168 C CA . LEU A 1 920 ? -0.016 -15.689 -11.441 1.00 96.88 920 LEU A CA 1
ATOM 7169 C C . LEU A 1 920 ? 0.469 -15.802 -9.992 1.00 96.88 920 LEU A C 1
ATOM 7171 O O . LEU A 1 920 ? 1.507 -15.239 -9.651 1.00 96.88 920 LEU A O 1
ATOM 7175 N N . GLY A 1 921 ? -0.213 -16.605 -9.166 1.00 94.12 921 GLY A N 1
ATOM 7176 C CA . GLY A 1 921 ? 0.225 -16.899 -7.799 1.00 94.12 921 GLY A CA 1
ATOM 7177 C C . GLY A 1 921 ? 1.635 -17.488 -7.732 1.00 94.12 921 GLY A C 1
ATOM 7178 O O . GLY A 1 921 ? 2.397 -17.143 -6.834 1.00 94.12 921 GLY A O 1
ATOM 7179 N N . HIS A 1 922 ? 2.024 -18.317 -8.709 1.00 95.25 922 HIS A N 1
ATOM 7180 C CA . HIS A 1 922 ? 3.368 -18.897 -8.778 1.00 95.25 922 HIS A CA 1
ATOM 7181 C C . HIS A 1 922 ? 4.368 -17.970 -9.473 1.00 95.25 922 HIS A C 1
ATOM 7183 O O . HIS A 1 922 ? 5.495 -17.842 -8.984 1.00 95.25 922 HIS A O 1
ATOM 7189 N N . ILE A 1 923 ? 3.962 -17.322 -10.576 1.00 98.00 923 ILE A N 1
ATOM 7190 C CA . ILE A 1 923 ? 4.798 -16.389 -11.357 1.00 98.00 923 ILE A CA 1
ATOM 7191 C C . ILE A 1 923 ? 5.269 -15.236 -10.473 1.00 98.00 923 ILE A C 1
ATOM 7193 O O . ILE A 1 923 ? 6.451 -14.890 -10.481 1.00 98.00 923 ILE A O 1
ATOM 7197 N N . TRP A 1 924 ? 4.362 -14.666 -9.682 1.00 97.06 924 TRP A N 1
ATOM 7198 C CA . TRP A 1 924 ? 4.677 -13.543 -8.817 1.00 97.06 924 TRP A CA 1
ATOM 7199 C C . TRP A 1 924 ? 5.219 -13.947 -7.463 1.00 97.06 924 TRP A C 1
ATOM 7201 O O . TRP A 1 924 ? 5.696 -13.067 -6.772 1.00 97.06 924 TRP A O 1
ATOM 7211 N N . GLN A 1 925 ? 5.232 -15.213 -7.056 1.00 95.88 925 GLN A N 1
ATOM 7212 C CA . GLN A 1 925 ? 5.842 -15.599 -5.781 1.00 95.88 925 GLN A CA 1
ATOM 7213 C C . GLN A 1 925 ? 7.354 -15.308 -5.765 1.00 95.88 925 GLN A C 1
ATOM 7215 O O . GLN A 1 925 ? 8.075 -15.744 -6.663 1.00 95.88 925 GLN A O 1
ATOM 7220 N N . GLY A 1 926 ? 7.846 -14.635 -4.718 1.00 96.31 926 GLY A N 1
ATOM 7221 C CA . GLY A 1 926 ? 9.281 -14.421 -4.499 1.00 96.31 926 GLY A CA 1
ATOM 7222 C C . GLY A 1 926 ? 10.041 -15.743 -4.348 1.00 96.31 926 GLY A C 1
ATOM 7223 O O . GLY A 1 926 ? 9.607 -16.632 -3.612 1.00 96.31 926 GLY A O 1
ATOM 7224 N N . ARG A 1 927 ? 11.159 -15.902 -5.070 1.00 96.38 927 ARG A N 1
ATOM 7225 C CA . ARG A 1 927 ? 11.927 -17.165 -5.148 1.00 96.38 927 ARG A CA 1
ATOM 7226 C C . ARG A 1 927 ? 13.344 -17.091 -4.630 1.00 96.38 927 ARG A C 1
ATOM 7228 O O . ARG A 1 927 ? 13.893 -18.139 -4.283 1.00 96.38 927 ARG A O 1
ATOM 7235 N N . ILE A 1 928 ? 13.930 -15.902 -4.653 1.00 95.38 928 ILE A N 1
ATOM 7236 C CA . ILE A 1 928 ? 15.287 -15.634 -4.196 1.00 95.38 928 ILE A CA 1
ATOM 7237 C C . ILE A 1 928 ? 15.348 -14.195 -3.688 1.00 95.38 928 ILE A C 1
ATOM 7239 O O . ILE A 1 928 ? 14.780 -13.293 -4.308 1.00 95.38 928 ILE A O 1
ATOM 7243 N N . SER A 1 929 ? 15.977 -13.979 -2.539 1.00 93.00 929 SER A N 1
ATOM 7244 C CA . SER A 1 929 ? 16.121 -12.640 -1.968 1.00 93.00 929 SER A CA 1
ATOM 7245 C C . SER A 1 929 ? 17.087 -11.801 -2.798 1.00 93.00 929 SER A C 1
ATOM 7247 O O . SER A 1 929 ? 18.063 -12.316 -3.347 1.00 93.00 929 SER A O 1
ATOM 7249 N N . LEU A 1 930 ? 16.835 -10.498 -2.864 1.00 90.31 930 LEU A N 1
ATOM 7250 C CA . LEU A 1 930 ? 17.809 -9.560 -3.410 1.00 90.31 930 LEU A CA 1
ATOM 7251 C C . LEU A 1 930 ? 18.946 -9.344 -2.400 1.00 90.31 930 LEU A C 1
ATOM 7253 O O . LEU A 1 930 ? 18.705 -9.430 -1.193 1.00 90.31 930 LEU A O 1
ATOM 7257 N N . PRO A 1 931 ? 20.171 -9.021 -2.852 1.00 85.88 931 PRO A N 1
ATOM 7258 C CA . PRO A 1 931 ? 21.302 -8.713 -1.975 1.00 85.88 931 PRO A CA 1
ATOM 7259 C C . PRO A 1 931 ? 21.160 -7.309 -1.352 1.00 85.88 931 PRO A C 1
ATOM 7261 O O . PRO A 1 931 ? 21.990 -6.423 -1.555 1.00 85.88 931 PRO A O 1
ATOM 7264 N N . LEU A 1 932 ? 20.072 -7.087 -0.613 1.00 82.69 932 LEU A N 1
ATOM 7265 C CA . LEU A 1 932 ? 19.714 -5.835 0.044 1.00 82.69 932 LEU A CA 1
ATOM 7266 C C . LEU A 1 932 ? 19.438 -6.093 1.527 1.00 82.69 932 LEU A C 1
ATOM 7268 O O . LEU A 1 932 ? 18.615 -6.932 1.883 1.00 82.69 932 LEU A O 1
ATOM 7272 N N . SER A 1 933 ? 20.095 -5.330 2.399 1.00 81.62 933 SER A N 1
ATOM 7273 C CA . SER A 1 933 ? 19.841 -5.377 3.841 1.00 81.62 933 SER A CA 1
ATOM 7274 C C . SER A 1 933 ? 18.547 -4.633 4.172 1.00 81.62 933 SER A C 1
ATOM 7276 O O . SER A 1 933 ? 18.552 -3.415 4.333 1.00 81.62 933 SER A O 1
ATOM 7278 N N . THR A 1 934 ? 17.429 -5.354 4.260 1.00 83.12 934 THR A N 1
ATOM 7279 C CA . THR A 1 934 ? 16.115 -4.785 4.584 1.00 83.12 934 THR A CA 1
ATOM 7280 C C . THR A 1 934 ? 15.250 -5.774 5.367 1.00 83.12 934 THR A C 1
ATOM 7282 O O . THR A 1 934 ? 15.374 -6.985 5.210 1.00 83.12 934 THR A O 1
ATOM 7285 N N . VAL A 1 935 ? 14.369 -5.246 6.221 1.00 85.88 935 VAL A N 1
ATOM 7286 C CA . VAL A 1 935 ? 13.311 -6.017 6.907 1.00 85.88 935 VAL A CA 1
ATOM 7287 C C . VAL A 1 935 ? 12.018 -6.101 6.084 1.00 85.88 935 VAL A C 1
ATOM 7289 O O . VAL A 1 935 ? 11.069 -6.766 6.485 1.00 85.88 935 VAL A O 1
ATOM 7292 N N . ARG A 1 936 ? 11.960 -5.384 4.956 1.00 90.62 936 ARG A N 1
ATOM 7293 C CA . ARG A 1 936 ? 10.827 -5.339 4.023 1.00 90.62 936 ARG A CA 1
ATOM 7294 C C . ARG A 1 936 ? 11.030 -6.360 2.900 1.00 90.62 936 ARG A C 1
ATOM 7296 O O . ARG A 1 936 ? 12.162 -6.745 2.623 1.00 90.62 936 ARG A O 1
ATOM 7303 N N . GLU A 1 937 ? 9.952 -6.769 2.231 1.00 94.12 937 GLU A N 1
ATOM 7304 C CA . GLU A 1 937 ? 10.041 -7.676 1.074 1.00 94.12 937 GLU A CA 1
ATOM 7305 C C . GLU A 1 937 ? 10.953 -7.082 -0.012 1.00 94.12 937 GLU A C 1
ATOM 7307 O O . GLU A 1 937 ? 10.734 -5.961 -0.479 1.00 94.12 937 GLU A O 1
ATOM 7312 N N . ALA A 1 938 ? 11.969 -7.854 -0.398 1.00 93.69 938 ALA A N 1
ATOM 7313 C CA . ALA A 1 938 ? 12.908 -7.553 -1.472 1.00 93.69 938 ALA A CA 1
ATOM 7314 C C . ALA A 1 938 ? 13.381 -8.873 -2.095 1.00 93.69 938 ALA A C 1
ATOM 7316 O O . ALA A 1 938 ? 14.321 -9.514 -1.615 1.00 93.69 938 ALA A O 1
ATOM 7317 N N . SER A 1 939 ? 12.699 -9.318 -3.146 1.00 95.50 939 SER A N 1
ATOM 7318 C CA . SER A 1 939 ? 12.961 -10.614 -3.778 1.00 95.50 939 SER A CA 1
ATOM 7319 C C . SER A 1 939 ? 12.827 -10.548 -5.299 1.00 95.50 939 SER A C 1
ATOM 7321 O O . SER A 1 939 ? 12.294 -9.590 -5.855 1.00 95.50 939 SER A O 1
ATOM 7323 N N . TYR A 1 940 ? 13.332 -11.565 -5.990 1.00 96.44 940 TYR A N 1
ATOM 7324 C CA . TYR A 1 940 ? 13.089 -11.785 -7.412 1.00 96.44 940 TYR A CA 1
ATOM 7325 C C . TYR A 1 940 ? 12.149 -12.988 -7.590 1.00 96.44 940 TYR A C 1
ATOM 7327 O O . TYR A 1 940 ? 12.293 -14.020 -6.924 1.00 96.44 940 TYR A O 1
ATOM 7335 N N . ALA A 1 941 ? 11.160 -12.837 -8.466 1.00 97.12 941 ALA A N 1
ATOM 7336 C CA . ALA A 1 941 ? 10.134 -13.820 -8.810 1.00 97.12 941 ALA A CA 1
ATOM 7337 C C . ALA A 1 941 ? 10.373 -14.376 -10.230 1.00 97.12 941 ALA A C 1
ATOM 7339 O O . ALA A 1 941 ? 11.517 -14.496 -10.662 1.00 97.12 941 ALA A O 1
ATOM 7340 N N . SER A 1 942 ? 9.335 -14.777 -10.967 1.00 97.44 942 SER A N 1
ATOM 7341 C CA . SER A 1 942 ? 9.485 -15.218 -12.364 1.00 97.44 942 SER A CA 1
ATOM 7342 C C . SER A 1 942 ? 9.381 -14.018 -13.306 1.00 97.44 942 SER A C 1
ATOM 7344 O O . SER A 1 942 ? 8.285 -13.654 -13.728 1.00 97.44 942 SER A O 1
ATOM 7346 N N . GLY A 1 943 ? 10.517 -13.379 -13.592 1.00 95.94 943 GLY A N 1
ATOM 7347 C CA . GLY A 1 943 ? 10.587 -12.211 -14.479 1.00 95.94 943 GLY A CA 1
ATOM 7348 C C . GLY A 1 943 ? 10.139 -10.895 -13.838 1.00 95.94 943 GLY A C 1
ATOM 7349 O O . GLY A 1 943 ? 9.785 -9.970 -14.561 1.00 95.94 943 GLY A O 1
ATOM 7350 N N . TRP A 1 944 ? 10.137 -10.810 -12.500 1.00 97.12 944 TRP A N 1
ATOM 7351 C CA . TRP A 1 944 ? 9.719 -9.626 -11.738 1.00 97.12 944 TRP A CA 1
ATOM 7352 C C . TRP A 1 944 ? 10.566 -9.440 -10.478 1.00 97.12 944 TRP A C 1
ATOM 7354 O O . TRP A 1 944 ? 10.757 -10.384 -9.713 1.00 97.12 944 TRP A O 1
ATOM 7364 N N . LEU A 1 945 ? 11.005 -8.212 -10.214 1.00 95.56 945 LEU A N 1
ATOM 7365 C CA . LEU A 1 945 ? 11.425 -7.782 -8.882 1.00 95.56 945 LEU A CA 1
ATOM 7366 C C . LEU A 1 945 ? 10.193 -7.542 -8.009 1.00 95.56 945 LEU A C 1
ATOM 7368 O O . LEU A 1 945 ? 9.205 -6.983 -8.474 1.00 95.56 945 LEU A O 1
ATOM 7372 N N . ARG A 1 946 ? 10.278 -7.894 -6.731 1.00 95.44 946 ARG A N 1
ATOM 7373 C CA . ARG A 1 946 ? 9.278 -7.613 -5.699 1.00 95.44 946 ARG A CA 1
ATOM 7374 C C . ARG A 1 946 ? 9.904 -6.709 -4.657 1.00 95.44 946 ARG A C 1
ATOM 7376 O O . ARG A 1 946 ? 10.865 -7.118 -4.011 1.00 95.44 946 ARG A O 1
ATOM 7383 N N . MET A 1 947 ? 9.351 -5.514 -4.486 1.00 94.12 947 MET A N 1
ATOM 7384 C CA . MET A 1 947 ? 9.835 -4.546 -3.503 1.00 94.12 947 MET A CA 1
ATOM 7385 C C . MET A 1 947 ? 8.665 -3.990 -2.701 1.00 94.12 947 MET A C 1
ATOM 7387 O O . MET A 1 947 ? 7.708 -3.467 -3.270 1.00 94.12 947 MET A O 1
ATOM 7391 N N . GLN A 1 948 ? 8.748 -4.074 -1.378 1.00 94.62 948 GLN A N 1
ATOM 7392 C CA . GLN A 1 948 ? 7.800 -3.415 -0.486 1.00 94.62 948 GLN A CA 1
ATOM 7393 C C . GLN A 1 948 ? 8.278 -1.997 -0.173 1.00 94.62 948 GLN A C 1
ATOM 7395 O O . GLN A 1 948 ? 9.266 -1.807 0.536 1.00 94.62 948 GLN A O 1
ATOM 7400 N N . LEU A 1 949 ? 7.551 -1.008 -0.686 1.00 93.00 949 LEU A N 1
ATOM 7401 C CA . LEU A 1 949 ? 7.826 0.416 -0.522 1.00 93.00 949 LEU A CA 1
ATOM 7402 C C . LEU A 1 949 ? 7.558 0.894 0.920 1.00 93.00 949 LEU A C 1
ATOM 7404 O O . LEU A 1 949 ? 6.694 0.319 1.586 1.00 93.00 949 LEU A O 1
ATOM 7408 N N . PRO A 1 950 ? 8.235 1.949 1.411 1.00 92.62 950 PRO A N 1
ATOM 7409 C CA . PRO A 1 950 ? 9.394 2.603 0.808 1.00 92.62 950 PRO A CA 1
ATOM 7410 C C . PRO A 1 950 ? 10.601 1.694 0.606 1.00 92.62 950 PRO A C 1
ATOM 7412 O O . PRO A 1 950 ? 10.964 0.929 1.502 1.00 92.62 950 PRO A O 1
ATOM 7415 N N . ALA A 1 951 ? 11.223 1.795 -0.570 1.00 89.88 951 ALA A N 1
ATOM 7416 C CA . ALA A 1 951 ? 12.394 1.000 -0.911 1.00 89.88 951 ALA A CA 1
ATOM 7417 C C . ALA A 1 951 ? 13.285 1.662 -1.977 1.00 89.88 951 ALA A C 1
ATOM 7419 O O . ALA A 1 951 ? 12.798 2.419 -2.820 1.00 89.88 951 ALA A O 1
ATOM 7420 N N . PRO A 1 952 ? 14.587 1.325 -1.999 1.00 86.75 952 PRO A N 1
ATOM 7421 C CA . PRO A 1 952 ? 15.454 1.639 -3.123 1.00 86.75 952 PRO A CA 1
ATOM 7422 C C . PRO A 1 952 ? 15.135 0.694 -4.297 1.00 86.75 952 PRO A C 1
ATOM 7424 O O . PRO A 1 952 ? 15.499 -0.481 -4.274 1.00 86.75 952 PRO A O 1
ATOM 7427 N N . VAL A 1 953 ? 14.412 1.180 -5.308 1.00 84.19 953 VAL A N 1
ATOM 7428 C CA . VAL A 1 953 ? 13.920 0.351 -6.426 1.00 84.19 953 VAL A CA 1
ATOM 7429 C C . VAL A 1 953 ? 14.848 0.427 -7.630 1.00 84.19 953 VAL A C 1
ATOM 7431 O O . VAL A 1 953 ? 14.959 1.486 -8.219 1.00 84.19 953 VAL A O 1
ATOM 7434 N N . GLY A 1 954 ? 15.454 -0.679 -8.050 1.00 72.56 954 GLY A N 1
ATOM 7435 C CA . GLY A 1 954 ? 16.134 -0.780 -9.346 1.00 72.56 954 GLY A CA 1
ATOM 7436 C C . GLY A 1 954 ? 16.976 -2.050 -9.449 1.00 72.56 954 GLY A C 1
ATOM 7437 O O . GLY A 1 954 ? 17.368 -2.601 -8.422 1.00 72.56 954 GLY A O 1
ATOM 7438 N N . LEU A 1 955 ? 17.259 -2.539 -10.662 1.00 65.62 955 LEU A N 1
ATOM 7439 C CA . LEU A 1 955 ? 18.078 -3.759 -10.854 1.00 65.62 955 LEU A CA 1
ATOM 7440 C C . LEU A 1 955 ? 19.586 -3.540 -10.601 1.00 65.62 955 LEU A C 1
ATOM 7442 O O . LEU A 1 955 ? 20.328 -4.507 -10.445 1.00 65.62 955 LEU A O 1
ATOM 7446 N N . GLY A 1 956 ? 20.045 -2.282 -10.588 1.00 63.34 956 GLY A N 1
ATOM 7447 C CA . GLY A 1 956 ? 21.460 -1.899 -10.504 1.00 63.34 956 GLY A CA 1
ATOM 7448 C C . GLY A 1 956 ? 22.008 -1.747 -9.078 1.00 63.34 956 GLY A C 1
ATOM 7449 O O . GLY A 1 956 ? 22.028 -2.692 -8.302 1.00 63.34 956 GLY A O 1
ATOM 7450 N N . ARG A 1 957 ? 22.522 -0.550 -8.743 1.00 59.50 957 ARG A N 1
ATOM 7451 C CA . ARG A 1 957 ? 22.976 -0.165 -7.388 1.00 59.50 957 ARG A CA 1
ATOM 7452 C C . ARG A 1 957 ? 21.859 0.624 -6.693 1.00 59.50 957 ARG A C 1
ATOM 7454 O O . ARG A 1 957 ? 21.919 1.856 -6.681 1.00 59.50 957 ARG A O 1
ATOM 7461 N N . PRO A 1 958 ? 20.831 -0.035 -6.135 1.00 58.69 958 PRO A N 1
ATOM 7462 C CA . PRO A 1 958 ? 19.578 0.629 -5.790 1.00 58.69 958 PRO A CA 1
ATOM 7463 C C . PRO A 1 958 ? 19.777 1.555 -4.579 1.00 58.69 958 PRO A C 1
ATOM 7465 O O . PRO A 1 958 ? 19.127 2.587 -4.459 1.00 58.69 958 PRO A O 1
ATOM 7468 N N . SER A 1 959 ? 20.742 1.234 -3.711 1.00 55.84 959 SER A N 1
ATOM 7469 C CA . SER A 1 959 ? 21.032 1.904 -2.438 1.00 55.84 959 SER A CA 1
ATOM 7470 C C . SER A 1 959 ? 21.580 3.335 -2.532 1.00 55.84 959 SER A C 1
ATOM 7472 O O . SER A 1 959 ? 21.878 3.925 -1.497 1.00 55.84 959 SER A O 1
ATOM 7474 N N . LEU A 1 960 ? 21.757 3.893 -3.734 1.00 66.50 960 LEU A N 1
ATOM 7475 C CA . LEU A 1 960 ? 22.372 5.212 -3.932 1.00 66.50 960 LEU A CA 1
ATOM 7476 C C . LEU A 1 960 ? 21.414 6.285 -4.474 1.00 66.50 960 LEU A C 1
ATOM 7478 O O . LEU A 1 960 ? 21.853 7.427 -4.623 1.00 66.50 960 LEU A O 1
ATOM 7482 N N . GLY A 1 961 ? 20.165 5.944 -4.811 1.00 73.88 961 GLY A N 1
ATOM 7483 C CA . GLY A 1 961 ? 19.163 6.881 -5.343 1.00 73.88 961 GLY A CA 1
ATOM 7484 C C . GLY A 1 961 ? 18.049 7.242 -4.355 1.00 73.88 961 GLY A C 1
ATOM 7485 O O . GLY A 1 961 ? 18.031 6.688 -3.255 1.00 73.88 961 GLY A O 1
ATOM 7486 N N . PRO A 1 962 ? 17.119 8.134 -4.756 1.00 83.75 962 PRO A N 1
ATOM 7487 C CA . PRO A 1 962 ? 15.957 8.499 -3.944 1.00 83.75 962 PRO A CA 1
ATOM 7488 C C . PRO A 1 962 ? 15.155 7.261 -3.531 1.00 83.75 962 PRO A C 1
ATOM 7490 O O . PRO A 1 962 ? 14.972 6.343 -4.341 1.00 83.75 962 PRO A O 1
ATOM 7493 N N . ILE A 1 963 ? 14.677 7.225 -2.288 1.00 88.62 963 ILE A N 1
ATOM 7494 C CA . ILE A 1 963 ? 13.826 6.137 -1.798 1.00 88.62 963 ILE A CA 1
ATOM 7495 C C . ILE A 1 963 ? 12.413 6.341 -2.341 1.00 88.62 963 ILE A C 1
ATOM 7497 O O . ILE A 1 963 ? 11.759 7.332 -2.033 1.00 88.62 963 ILE A O 1
ATOM 7501 N N . LEU A 1 964 ? 11.932 5.383 -3.135 1.00 91.12 964 LEU A N 1
ATOM 7502 C CA . LEU A 1 964 ? 10.600 5.461 -3.728 1.00 91.12 964 LEU A CA 1
ATOM 7503 C C . LEU A 1 964 ? 9.532 5.233 -2.654 1.00 91.12 964 LEU A C 1
ATOM 7505 O O . LEU A 1 964 ? 9.575 4.202 -1.979 1.00 91.12 964 LEU A O 1
ATOM 7509 N N . GLY A 1 965 ? 8.561 6.141 -2.537 1.00 89.12 965 GLY A N 1
ATOM 7510 C CA . GLY A 1 965 ? 7.429 6.024 -1.610 1.00 89.12 965 GLY A CA 1
ATOM 7511 C C . GLY A 1 965 ? 7.774 6.318 -0.146 1.00 89.12 965 GLY A C 1
ATOM 7512 O O . GLY A 1 965 ? 7.115 5.805 0.764 1.00 89.12 965 GLY A O 1
ATOM 7513 N N . GLU A 1 966 ? 8.831 7.091 0.111 1.00 85.38 966 GLU A N 1
ATOM 7514 C CA . GLU A 1 966 ? 9.174 7.547 1.461 1.00 85.38 966 GLU A CA 1
ATOM 7515 C C . GLU A 1 966 ? 8.045 8.401 2.064 1.00 85.38 966 GLU A C 1
ATOM 7517 O O . GLU A 1 966 ? 7.474 9.259 1.398 1.00 85.38 966 GLU A O 1
ATOM 7522 N N . GLY A 1 967 ? 7.682 8.130 3.324 1.00 76.00 967 GLY A N 1
ATOM 7523 C CA . GLY A 1 967 ? 6.569 8.804 4.010 1.00 76.00 967 GLY A CA 1
ATOM 7524 C C . GLY A 1 967 ? 5.165 8.264 3.695 1.00 76.00 967 GLY A C 1
ATOM 7525 O O . GLY A 1 967 ? 4.196 8.755 4.270 1.00 76.00 967 GLY A O 1
ATOM 7526 N N . MET A 1 968 ? 5.039 7.238 2.845 1.00 76.00 968 MET A N 1
ATOM 7527 C CA . MET A 1 968 ? 3.751 6.667 2.427 1.00 76.00 968 MET A CA 1
ATOM 7528 C C . MET A 1 968 ? 3.397 5.358 3.156 1.00 76.00 968 MET A C 1
ATOM 7530 O O . MET A 1 968 ? 4.288 4.665 3.666 1.00 76.00 968 MET A O 1
ATOM 7534 N N . PRO A 1 969 ? 2.105 4.955 3.167 1.00 82.19 969 PRO A N 1
ATOM 7535 C CA . PRO A 1 969 ? 1.713 3.600 3.527 1.00 82.19 969 PRO A CA 1
ATOM 7536 C C . PRO A 1 969 ? 2.506 2.569 2.729 1.00 82.19 969 PRO A C 1
ATOM 7538 O O . PRO A 1 969 ? 2.753 2.730 1.534 1.00 82.19 969 PRO A O 1
ATOM 7541 N N . SER A 1 970 ? 2.904 1.504 3.415 1.00 89.94 970 SER A N 1
ATOM 7542 C CA . SER A 1 970 ? 3.711 0.442 2.829 1.00 89.94 970 SER A CA 1
ATOM 7543 C C . SER A 1 970 ? 2.928 -0.292 1.742 1.00 89.94 970 SER A C 1
ATOM 7545 O O . SER A 1 970 ? 1.823 -0.759 2.007 1.00 89.94 970 SER A O 1
ATOM 7547 N N . ARG A 1 971 ? 3.506 -0.446 0.544 1.00 91.50 971 ARG A N 1
ATOM 7548 C CA . ARG A 1 971 ? 2.861 -1.139 -0.589 1.00 91.50 971 ARG A CA 1
ATOM 7549 C C . ARG A 1 971 ? 3.829 -2.066 -1.304 1.00 91.50 971 ARG A C 1
ATOM 7551 O O . ARG A 1 971 ? 4.997 -1.723 -1.468 1.00 91.50 971 ARG A O 1
ATOM 7558 N N . LEU A 1 972 ? 3.348 -3.221 -1.751 1.00 94.44 972 LEU A N 1
ATOM 7559 C CA . LEU A 1 972 ? 4.136 -4.132 -2.576 1.00 94.44 972 LEU A CA 1
ATOM 7560 C C . LEU A 1 972 ? 4.039 -3.701 -4.043 1.00 94.44 972 LEU A C 1
ATOM 7562 O O . LEU A 1 972 ? 2.945 -3.663 -4.602 1.00 94.44 972 LEU A O 1
ATOM 7566 N N . GLY A 1 973 ? 5.180 -3.411 -4.662 1.00 95.75 973 GLY A N 1
ATOM 7567 C CA . GLY A 1 973 ? 5.289 -3.184 -6.100 1.00 95.75 973 GLY A CA 1
ATOM 7568 C C . GLY A 1 973 ? 6.047 -4.312 -6.798 1.00 95.75 973 GLY A C 1
ATOM 7569 O O . GLY A 1 973 ? 6.972 -4.910 -6.232 1.00 95.75 973 GLY A O 1
ATOM 7570 N N . LEU A 1 974 ? 5.650 -4.587 -8.038 1.00 97.44 974 LEU A N 1
ATOM 7571 C CA . LEU A 1 974 ? 6.336 -5.492 -8.956 1.00 97.44 974 LEU A CA 1
ATOM 7572 C C . LEU A 1 974 ? 7.054 -4.670 -10.019 1.00 97.44 974 LEU A C 1
ATOM 7574 O O . LEU A 1 974 ? 6.407 -3.896 -10.715 1.00 97.44 974 LEU A O 1
ATOM 7578 N N . PHE A 1 975 ? 8.365 -4.835 -10.157 1.00 96.50 975 PHE A N 1
ATOM 7579 C CA . PHE A 1 975 ? 9.196 -3.982 -11.008 1.00 96.50 975 PHE A CA 1
ATOM 7580 C C . PHE A 1 975 ? 9.998 -4.799 -12.016 1.00 96.50 975 PHE A C 1
ATOM 7582 O O . PHE A 1 975 ? 10.413 -5.924 -11.731 1.00 96.50 975 PHE A O 1
ATOM 7589 N N . HIS A 1 976 ? 10.272 -4.221 -13.181 1.00 96.31 976 HIS A N 1
ATOM 7590 C CA . HIS A 1 976 ? 11.316 -4.718 -14.069 1.00 96.31 976 HIS A CA 1
ATOM 7591 C C . HIS A 1 976 ? 11.842 -3.597 -14.970 1.00 96.31 976 HIS A C 1
ATOM 7593 O O . HIS A 1 976 ? 11.115 -2.673 -15.330 1.00 96.31 976 HIS A O 1
ATOM 7599 N N . GLU A 1 977 ? 13.107 -3.700 -15.363 1.00 94.50 977 GLU A N 1
ATOM 7600 C CA . GLU A 1 977 ? 13.757 -2.789 -16.308 1.00 94.50 977 GLU A CA 1
ATOM 7601 C C . GLU A 1 977 ? 14.302 -3.557 -17.511 1.00 94.50 977 GLU A C 1
ATOM 7603 O O . GLU A 1 977 ? 14.576 -4.756 -17.425 1.00 94.50 977 GLU A O 1
ATOM 7608 N N . GLY A 1 978 ? 14.486 -2.874 -18.635 1.00 94.25 978 GLY A N 1
ATOM 7609 C CA . GLY A 1 978 ? 15.164 -3.391 -19.814 1.00 94.25 978 GLY A CA 1
ATOM 7610 C C . GLY A 1 978 ? 16.254 -2.439 -20.287 1.00 94.25 978 GLY A C 1
ATOM 7611 O O . GLY A 1 978 ? 16.112 -1.221 -20.232 1.00 94.25 978 GLY A O 1
ATOM 7612 N N . SER A 1 979 ? 17.361 -3.005 -20.763 1.00 92.88 979 SER A N 1
ATOM 7613 C CA . SER A 1 979 ? 18.463 -2.247 -21.347 1.00 92.88 979 SER A CA 1
ATOM 7614 C C . SER A 1 979 ? 19.095 -3.052 -22.472 1.00 92.88 979 SER A C 1
ATOM 7616 O O . SER A 1 979 ? 19.526 -4.182 -22.254 1.00 92.88 979 SER A O 1
ATOM 7618 N N . LEU A 1 980 ? 19.152 -2.452 -23.656 1.00 93.88 980 LEU A N 1
ATOM 7619 C CA . LEU A 1 980 ? 19.940 -2.869 -24.812 1.00 93.88 980 LEU A CA 1
ATOM 7620 C C . LEU A 1 980 ? 20.594 -1.613 -25.407 1.00 93.88 980 LEU A C 1
ATOM 7622 O O . LEU A 1 980 ? 20.044 -0.518 -25.256 1.00 93.88 980 LEU A O 1
ATOM 7626 N N . PRO A 1 981 ? 21.743 -1.704 -26.093 1.00 93.94 981 PRO A N 1
ATOM 7627 C CA . PRO A 1 981 ? 22.289 -0.549 -26.794 1.00 93.94 981 PRO A CA 1
ATOM 7628 C C . PRO A 1 981 ? 21.261 -0.026 -27.806 1.00 93.94 981 PRO A C 1
ATOM 7630 O O . PRO A 1 981 ? 20.888 -0.734 -28.742 1.00 93.94 981 PRO A O 1
ATOM 7633 N N . GLY A 1 982 ? 20.754 1.188 -27.581 1.00 94.44 982 GLY A N 1
ATOM 7634 C CA . GLY A 1 982 ? 19.675 1.765 -28.383 1.00 94.44 982 GLY A CA 1
ATOM 7635 C C . GLY A 1 982 ? 18.296 1.827 -27.724 1.00 94.44 982 GLY A C 1
ATOM 7636 O O . GLY A 1 982 ? 17.462 2.568 -28.226 1.00 94.44 982 GLY A O 1
ATOM 7637 N N . TYR A 1 983 ? 18.033 1.098 -26.632 1.00 97.12 983 TYR A N 1
ATOM 7638 C CA . TYR A 1 983 ? 16.720 1.087 -25.971 1.00 97.12 983 TYR A CA 1
ATOM 7639 C C . TYR A 1 983 ? 16.831 0.848 -24.463 1.00 97.12 983 TYR A C 1
ATOM 7641 O O . TYR A 1 983 ? 17.531 -0.060 -24.008 1.00 97.12 983 TYR A O 1
ATOM 7649 N N . THR A 1 984 ? 16.073 1.609 -23.679 1.00 97.19 984 THR A N 1
ATOM 7650 C CA . THR A 1 984 ? 15.881 1.350 -22.246 1.00 97.19 984 THR A CA 1
ATOM 7651 C C . THR A 1 984 ? 14.402 1.402 -21.900 1.00 97.19 984 THR A C 1
ATOM 7653 O O . THR A 1 984 ? 13.641 2.147 -22.516 1.00 97.19 984 THR A O 1
ATOM 7656 N N . THR A 1 985 ? 13.976 0.577 -20.947 1.00 97.94 985 THR A N 1
ATOM 7657 C CA . THR A 1 985 ? 12.565 0.425 -20.578 1.00 97.94 985 THR A CA 1
ATOM 7658 C C . THR A 1 985 ? 12.390 0.220 -19.075 1.00 97.94 985 THR A C 1
ATOM 7660 O O . THR A 1 985 ? 13.275 -0.305 -18.399 1.00 97.94 985 THR A O 1
ATOM 7663 N N . PHE A 1 986 ? 11.236 0.620 -18.548 1.00 97.62 986 PHE A N 1
ATOM 7664 C CA . PHE A 1 986 ? 10.859 0.466 -17.145 1.00 97.62 986 PHE A CA 1
ATOM 7665 C C . PHE A 1 986 ? 9.378 0.103 -17.030 1.00 97.62 986 PHE A C 1
ATOM 7667 O O . PHE A 1 986 ? 8.542 0.640 -17.761 1.00 97.62 986 PHE A O 1
ATOM 7674 N N . ALA A 1 987 ? 9.059 -0.785 -16.090 1.00 98.12 987 ALA A N 1
ATOM 7675 C CA . ALA A 1 987 ? 7.696 -1.134 -15.728 1.00 98.12 987 ALA A CA 1
ATOM 7676 C C . ALA A 1 987 ? 7.538 -1.320 -14.215 1.00 98.12 987 ALA A C 1
ATOM 7678 O O . ALA A 1 987 ? 8.393 -1.927 -13.564 1.00 98.12 987 ALA A O 1
ATOM 7679 N N . ALA A 1 988 ? 6.404 -0.866 -13.684 1.00 97.94 988 ALA A N 1
ATOM 7680 C CA . ALA A 1 988 ? 5.977 -1.116 -12.313 1.00 97.94 988 ALA A CA 1
ATOM 7681 C C . ALA A 1 988 ? 4.485 -1.463 -12.262 1.00 97.94 988 ALA A C 1
ATOM 7683 O O . ALA A 1 988 ? 3.685 -0.774 -12.890 1.00 97.94 988 ALA A O 1
ATOM 7684 N N . LEU A 1 989 ? 4.107 -2.499 -11.513 1.00 98.38 989 LEU A N 1
ATOM 7685 C CA . LEU A 1 989 ? 2.723 -2.940 -11.317 1.00 98.38 989 LEU A CA 1
ATOM 7686 C C . LEU A 1 989 ? 2.373 -2.930 -9.824 1.00 98.38 989 LEU A C 1
ATOM 7688 O O . LEU A 1 989 ? 3.160 -3.374 -8.983 1.00 98.38 989 LEU A O 1
ATOM 7692 N N . PHE A 1 990 ? 1.156 -2.485 -9.516 1.00 96.69 990 PHE A N 1
ATOM 7693 C CA . PHE A 1 990 ? 0.588 -2.411 -8.172 1.00 96.69 990 PHE A CA 1
ATOM 7694 C C . PHE A 1 990 ? -0.791 -3.086 -8.167 1.00 96.69 990 PHE A C 1
ATOM 7696 O O . PHE A 1 990 ? -1.800 -2.425 -8.435 1.00 96.69 990 PHE A O 1
ATOM 7703 N N . PRO A 1 991 ? -0.858 -4.401 -7.876 1.00 91.75 991 PRO A N 1
ATOM 7704 C CA . PRO A 1 991 ? -2.111 -5.155 -7.935 1.00 91.75 991 PRO A CA 1
ATOM 7705 C C . PRO A 1 991 ? -3.199 -4.616 -6.998 1.00 91.75 991 PRO A C 1
ATOM 7707 O O . PRO A 1 991 ? -4.359 -4.548 -7.396 1.00 91.75 991 PRO A O 1
ATOM 7710 N N . GLU A 1 992 ? -2.803 -4.147 -5.804 1.00 88.50 992 GLU A N 1
ATOM 7711 C CA . GLU A 1 992 ? -3.688 -3.565 -4.776 1.00 88.50 992 GLU A CA 1
ATOM 7712 C C . GLU A 1 992 ? -4.573 -2.437 -5.327 1.00 88.50 992 GLU A C 1
ATOM 7714 O O . GLU A 1 992 ? -5.742 -2.334 -4.978 1.00 88.50 992 GLU A O 1
ATOM 7719 N N . THR A 1 993 ? -4.029 -1.595 -6.208 1.00 89.56 993 THR A N 1
ATOM 7720 C CA . THR A 1 993 ? -4.731 -0.425 -6.761 1.00 89.56 993 THR A CA 1
ATOM 7721 C C . THR A 1 993 ? -5.106 -0.602 -8.228 1.00 89.56 993 THR A C 1
ATOM 7723 O O . THR A 1 993 ? -5.564 0.341 -8.868 1.00 89.56 993 THR A O 1
ATOM 7726 N N . SER A 1 994 ? -4.892 -1.799 -8.783 1.00 93.50 994 SER A N 1
ATOM 7727 C CA . SER A 1 994 ? -5.000 -2.065 -10.218 1.00 93.50 994 SER A CA 1
ATOM 7728 C C . SER A 1 994 ? -4.280 -1.011 -11.064 1.00 93.50 994 SER A C 1
ATOM 7730 O O . SER A 1 994 ? -4.877 -0.428 -11.967 1.00 93.50 994 SER A O 1
ATOM 7732 N N . SER A 1 995 ? -3.015 -0.728 -10.723 1.00 96.62 995 SER A N 1
ATOM 7733 C CA . SER A 1 995 ? -2.211 0.320 -11.370 1.00 96.62 995 SER A CA 1
ATOM 7734 C C . SER A 1 995 ? -0.946 -0.220 -12.026 1.00 96.62 995 SER A C 1
ATOM 7736 O O . SER A 1 995 ? -0.323 -1.148 -11.509 1.00 96.62 995 SER A O 1
ATOM 7738 N N . ALA A 1 996 ? -0.519 0.408 -13.120 1.00 98.31 996 ALA A N 1
ATOM 7739 C CA . ALA A 1 996 ? 0.761 0.146 -13.763 1.00 98.31 996 ALA A CA 1
ATOM 7740 C C . ALA A 1 996 ? 1.402 1.436 -14.295 1.00 98.31 996 ALA A C 1
ATOM 7742 O O . ALA A 1 996 ? 0.712 2.357 -14.719 1.00 98.31 996 ALA A O 1
ATOM 7743 N N . VAL A 1 997 ? 2.729 1.486 -14.308 1.00 98.56 997 VAL A N 1
ATOM 7744 C CA . VAL A 1 997 ? 3.525 2.558 -14.918 1.00 98.56 997 VAL A CA 1
ATOM 7745 C C . VAL A 1 997 ? 4.487 1.927 -15.911 1.00 98.56 997 VAL A C 1
ATOM 7747 O O . VAL A 1 997 ? 5.161 0.955 -15.576 1.00 98.56 997 VAL A O 1
ATOM 7750 N N . VAL A 1 998 ? 4.551 2.476 -17.123 1.00 98.69 998 VAL A N 1
ATOM 7751 C CA . VAL A 1 998 ? 5.404 1.995 -18.218 1.00 98.69 998 VAL A CA 1
ATOM 7752 C C . VAL A 1 998 ? 6.137 3.173 -18.834 1.00 98.69 998 VAL A C 1
ATOM 7754 O O . VAL A 1 998 ? 5.529 4.204 -19.113 1.00 98.69 998 VAL A O 1
ATOM 7757 N N . VAL A 1 999 ? 7.436 3.016 -19.071 1.00 98.69 999 VAL A N 1
ATOM 7758 C CA . VAL A 1 999 ? 8.262 4.017 -19.750 1.00 98.69 999 VAL A CA 1
ATOM 7759 C C . VAL A 1 999 ? 9.197 3.313 -20.730 1.00 98.69 999 VAL A C 1
ATOM 7761 O O . VAL A 1 999 ? 9.951 2.427 -20.330 1.00 98.69 999 VAL A O 1
ATOM 7764 N N . LEU A 1 1000 ? 9.157 3.696 -22.006 1.00 98.62 1000 LEU A N 1
ATOM 7765 C CA . LEU A 1 1000 ? 9.965 3.130 -23.089 1.00 98.62 1000 LEU A CA 1
ATOM 7766 C C . LEU A 1 1000 ? 10.782 4.246 -23.751 1.00 98.62 1000 LEU A C 1
ATOM 7768 O O . LEU A 1 1000 ? 10.241 5.305 -24.058 1.00 98.62 1000 LEU A O 1
ATOM 7772 N N . SER A 1 1001 ? 12.075 4.027 -23.987 1.00 98.38 1001 SER A N 1
ATOM 7773 C CA . SER A 1 1001 ? 12.935 4.990 -24.680 1.00 98.38 1001 SER A CA 1
ATOM 7774 C C . SER A 1 1001 ? 13.784 4.338 -25.763 1.00 98.38 1001 SER A C 1
ATOM 7776 O O . SER A 1 1001 ? 14.079 3.141 -25.722 1.00 98.38 1001 SER A O 1
ATOM 7778 N N . ASN A 1 1002 ? 14.215 5.152 -26.725 1.00 97.88 1002 ASN A N 1
ATOM 7779 C CA . ASN A 1 1002 ? 15.100 4.755 -27.817 1.00 97.88 1002 ASN A CA 1
ATOM 7780 C C . ASN A 1 1002 ? 16.557 5.183 -27.586 1.00 97.88 1002 ASN A C 1
ATOM 7782 O O . ASN A 1 1002 ? 17.258 5.563 -28.528 1.00 97.88 1002 ASN A O 1
ATOM 7786 N N . SER A 1 1003 ? 17.020 5.133 -26.331 1.00 95.81 1003 SER A N 1
ATOM 7787 C CA . SER A 1 1003 ? 18.422 5.402 -26.021 1.00 95.81 1003 SER A CA 1
ATOM 7788 C C . SER A 1 1003 ? 19.005 4.526 -24.924 1.00 95.81 1003 SER A C 1
ATOM 7790 O O . SER A 1 1003 ? 18.352 4.206 -23.927 1.00 95.81 1003 SER A O 1
ATOM 7792 N N . LEU A 1 1004 ? 20.288 4.198 -25.099 1.00 95.25 1004 LEU A N 1
ATOM 7793 C CA . LEU A 1 1004 ? 21.191 3.920 -23.988 1.00 95.25 1004 LEU A CA 1
ATOM 7794 C C . LEU A 1 1004 ? 21.855 5.240 -23.556 1.00 95.25 1004 LEU A C 1
ATOM 7796 O O . LEU A 1 1004 ? 22.877 5.651 -24.116 1.00 95.25 1004 LEU A O 1
ATOM 7800 N N . GLY A 1 1005 ? 21.235 5.903 -22.579 1.00 94.00 1005 GLY A N 1
ATOM 7801 C CA . GLY A 1 1005 ? 21.652 7.211 -22.073 1.00 94.00 1005 GLY A CA 1
ATOM 7802 C C . GLY A 1 1005 ? 22.803 7.175 -21.058 1.00 94.00 1005 GLY A C 1
ATOM 7803 O O . GLY A 1 1005 ? 23.209 6.123 -20.560 1.00 94.00 1005 GLY A O 1
ATOM 7804 N N . LEU A 1 1006 ? 23.313 8.360 -20.713 1.00 95.25 1006 LEU A N 1
ATOM 7805 C CA . LEU A 1 1006 ? 24.314 8.568 -19.660 1.00 95.25 1006 LEU A CA 1
ATOM 7806 C C . LEU A 1 1006 ? 23.756 8.297 -18.251 1.00 95.25 1006 LEU A C 1
ATOM 7808 O O . LEU A 1 1006 ? 24.494 7.839 -17.378 1.00 95.25 1006 LEU A O 1
ATOM 7812 N N . ALA A 1 1007 ? 22.461 8.550 -18.049 1.00 92.69 1007 ALA A N 1
ATOM 7813 C CA . ALA A 1 1007 ? 21.693 8.238 -16.843 1.00 92.69 1007 ALA A CA 1
ATOM 7814 C C . ALA A 1 1007 ? 20.459 7.389 -17.203 1.00 92.69 1007 ALA A C 1
ATOM 7816 O O . ALA A 1 1007 ? 20.012 7.404 -18.351 1.00 92.69 1007 ALA A O 1
ATOM 7817 N N . ASN A 1 1008 ? 19.903 6.656 -16.229 1.00 91.75 1008 ASN A N 1
ATOM 7818 C CA . ASN A 1 1008 ? 18.725 5.804 -16.437 1.00 91.75 1008 ASN A CA 1
ATOM 7819 C C . ASN A 1 1008 ? 17.432 6.639 -16.428 1.00 91.75 1008 ASN A C 1
ATOM 7821 O O . ASN A 1 1008 ? 16.734 6.721 -15.417 1.00 91.75 1008 ASN A O 1
ATOM 7825 N N . SER A 1 1009 ? 17.145 7.314 -17.543 1.00 94.25 1009 SER A N 1
ATOM 7826 C CA . SER A 1 1009 ? 16.002 8.224 -17.664 1.00 94.25 1009 SER A CA 1
ATOM 7827 C C . SER A 1 1009 ? 14.666 7.510 -17.447 1.00 94.25 1009 SER A C 1
ATOM 7829 O O . SER A 1 1009 ? 13.832 8.020 -16.706 1.00 94.25 1009 SER A O 1
ATOM 7831 N N . VAL A 1 1010 ? 14.473 6.312 -18.008 1.00 95.62 1010 VAL A N 1
ATOM 7832 C CA . VAL A 1 1010 ? 13.203 5.570 -17.898 1.00 95.62 1010 VAL A CA 1
ATOM 7833 C C . VAL A 1 1010 ? 12.862 5.165 -16.464 1.00 95.62 1010 VAL A C 1
ATOM 7835 O O . VAL A 1 1010 ? 11.705 5.265 -16.066 1.00 95.62 1010 VAL A O 1
ATOM 7838 N N . GLU A 1 1011 ? 13.858 4.772 -15.666 1.00 93.62 1011 GLU A N 1
ATOM 7839 C CA . GLU A 1 1011 ? 13.681 4.438 -14.249 1.00 93.62 1011 GLU A CA 1
ATOM 7840 C C . GLU A 1 1011 ? 13.325 5.686 -13.434 1.00 93.62 1011 GLU A C 1
ATOM 7842 O O . GLU A 1 1011 ? 12.386 5.664 -12.641 1.00 93.62 1011 GLU A O 1
ATOM 7847 N N . LEU A 1 1012 ? 14.036 6.798 -13.651 1.00 94.00 1012 LEU A N 1
ATOM 7848 C CA . LEU A 1 1012 ? 13.774 8.050 -12.938 1.00 94.00 1012 LEU A CA 1
ATOM 7849 C C . LEU A 1 1012 ? 12.397 8.619 -13.274 1.00 94.00 1012 LEU A C 1
ATOM 7851 O O . LEU A 1 1012 ? 11.664 9.007 -12.368 1.00 94.00 1012 LEU A O 1
ATOM 7855 N N . VAL A 1 1013 ? 12.020 8.616 -14.553 1.00 96.31 1013 VAL A N 1
ATOM 7856 C CA . VAL A 1 1013 ? 10.682 9.022 -14.998 1.00 96.31 1013 VAL A CA 1
ATOM 7857 C C . VAL A 1 1013 ? 9.622 8.084 -14.421 1.00 96.31 1013 VAL A C 1
ATOM 7859 O O . VAL A 1 1013 ? 8.629 8.555 -13.879 1.00 96.31 1013 VAL A O 1
ATOM 7862 N N . GLY A 1 1014 ? 9.848 6.768 -14.455 1.00 95.81 1014 GLY A N 1
ATOM 7863 C CA . GLY A 1 1014 ? 8.941 5.784 -13.867 1.00 95.81 1014 GLY A CA 1
ATOM 7864 C C . GLY A 1 1014 ? 8.701 6.018 -12.376 1.00 95.81 1014 GLY A C 1
ATOM 7865 O O . GLY A 1 1014 ? 7.559 6.016 -11.925 1.00 95.81 1014 GLY A O 1
ATOM 7866 N N . ARG A 1 1015 ? 9.761 6.295 -11.613 1.00 94.25 1015 ARG A N 1
ATOM 7867 C CA . ARG A 1 1015 ? 9.673 6.647 -10.190 1.00 94.25 1015 ARG A CA 1
ATOM 7868 C C . ARG A 1 1015 ? 8.891 7.946 -9.961 1.00 94.25 1015 ARG A C 1
ATOM 7870 O O . ARG A 1 1015 ? 7.997 7.945 -9.125 1.00 94.25 1015 ARG A O 1
ATOM 7877 N N . LEU A 1 1016 ? 9.154 9.008 -10.733 1.00 95.31 1016 LEU A N 1
ATOM 7878 C CA . LEU A 1 1016 ? 8.396 10.268 -10.656 1.00 95.31 1016 LEU A CA 1
ATOM 7879 C C . LEU A 1 1016 ? 6.895 10.049 -10.888 1.00 95.31 1016 LEU A C 1
ATOM 7881 O O . LEU A 1 1016 ? 6.072 10.552 -10.128 1.00 95.31 1016 LEU A O 1
ATOM 7885 N N . LEU A 1 1017 ? 6.540 9.254 -11.902 1.00 96.56 1017 LEU A N 1
ATOM 7886 C CA . LEU A 1 1017 ? 5.147 8.904 -12.187 1.00 96.56 1017 LEU A CA 1
ATOM 7887 C C . LEU A 1 1017 ? 4.501 8.152 -11.017 1.00 96.56 1017 LEU A C 1
ATOM 7889 O O . LEU A 1 1017 ? 3.343 8.407 -10.713 1.00 96.56 1017 LEU A O 1
ATOM 7893 N N . ILE A 1 1018 ? 5.232 7.252 -10.351 1.00 95.81 1018 ILE A N 1
ATOM 7894 C CA . ILE A 1 1018 ? 4.735 6.496 -9.189 1.00 95.81 1018 ILE A CA 1
ATOM 7895 C C . ILE A 1 1018 ? 4.534 7.405 -7.967 1.00 95.81 1018 ILE A C 1
ATOM 7897 O O . ILE A 1 1018 ? 3.528 7.269 -7.271 1.00 95.81 1018 ILE A O 1
ATOM 7901 N N . GLU A 1 1019 ? 5.460 8.332 -7.709 1.00 93.88 1019 GLU A N 1
ATOM 7902 C CA . GLU A 1 1019 ? 5.317 9.316 -6.628 1.00 93.88 1019 GLU A CA 1
ATOM 7903 C C . GLU A 1 1019 ? 4.070 10.186 -6.846 1.00 93.88 1019 GLU A C 1
ATOM 7905 O O . GLU A 1 1019 ? 3.247 10.345 -5.938 1.00 93.88 1019 GLU A O 1
ATOM 7910 N N . GLU A 1 1020 ? 3.864 10.680 -8.073 1.00 93.12 1020 GLU A N 1
ATOM 7911 C CA . GLU A 1 1020 ? 2.662 11.447 -8.400 1.00 93.12 1020 GLU A CA 1
ATOM 7912 C C . GLU A 1 1020 ? 1.391 10.584 -8.320 1.00 93.12 1020 GLU A C 1
ATOM 7914 O O . GLU A 1 1020 ? 0.411 10.992 -7.686 1.00 93.12 1020 GLU A O 1
ATOM 7919 N N . LEU A 1 1021 ? 1.425 9.364 -8.871 1.00 92.88 1021 LEU A N 1
ATOM 7920 C CA . LEU A 1 1021 ? 0.322 8.395 -8.849 1.00 92.88 1021 LEU A CA 1
ATOM 7921 C C . LEU A 1 1021 ? -0.215 8.158 -7.438 1.00 92.88 1021 LEU A C 1
ATOM 7923 O O . LEU A 1 1021 ? -1.428 8.111 -7.248 1.00 92.88 1021 LEU A O 1
ATOM 7927 N N . PHE A 1 1022 ? 0.668 8.053 -6.444 1.00 89.81 1022 PHE A N 1
ATOM 7928 C CA . PHE A 1 1022 ? 0.267 7.780 -5.066 1.00 89.81 1022 PHE A CA 1
ATOM 7929 C C . PHE A 1 1022 ? 0.208 9.008 -4.160 1.00 89.81 1022 PHE A C 1
ATOM 7931 O O . PHE A 1 1022 ? 0.008 8.852 -2.961 1.00 89.81 1022 PHE A O 1
ATOM 7938 N N . GLY A 1 1023 ? 0.287 10.227 -4.701 1.00 83.81 1023 GLY A N 1
ATOM 7939 C CA . GLY A 1 1023 ? 0.036 11.428 -3.895 1.00 83.81 1023 GLY A CA 1
ATOM 7940 C C . GLY A 1 1023 ? 1.243 11.974 -3.137 1.00 83.81 1023 GLY A C 1
ATOM 7941 O O . GLY A 1 1023 ? 1.054 12.831 -2.277 1.00 83.81 1023 GLY A O 1
ATOM 7942 N N . ASN A 1 1024 ? 2.459 11.512 -3.434 1.00 84.44 1024 ASN A N 1
ATOM 7943 C CA . ASN A 1 1024 ? 3.651 12.012 -2.762 1.00 84.44 1024 ASN A CA 1
ATOM 7944 C C . ASN A 1 1024 ? 4.111 13.358 -3.342 1.00 84.44 1024 ASN A C 1
ATOM 7946 O O . ASN A 1 1024 ? 3.869 13.676 -4.507 1.00 84.44 1024 ASN A O 1
ATOM 7950 N N . THR A 1 1025 ? 4.799 14.148 -2.518 1.00 77.56 1025 THR A N 1
ATOM 7951 C CA . THR A 1 1025 ? 5.456 15.375 -2.973 1.00 77.56 1025 THR A CA 1
ATOM 7952 C C . THR A 1 1025 ? 6.798 15.017 -3.596 1.00 77.56 1025 THR A C 1
ATOM 7954 O O . THR A 1 1025 ? 7.718 14.584 -2.906 1.00 77.56 1025 THR A O 1
ATOM 7957 N N . VAL A 1 1026 ? 6.925 15.220 -4.904 1.00 80.94 1026 VAL A N 1
ATOM 7958 C CA . VAL A 1 1026 ? 8.168 14.953 -5.627 1.00 80.94 1026 VAL A CA 1
ATOM 7959 C C . VAL A 1 1026 ? 9.240 15.989 -5.282 1.00 80.94 1026 VAL A C 1
ATOM 7961 O O . VAL A 1 1026 ? 9.081 17.186 -5.526 1.00 80.94 1026 VAL A O 1
ATOM 7964 N N . ASN A 1 1027 ? 10.394 15.521 -4.801 1.00 86.25 1027 ASN A N 1
ATOM 7965 C CA . ASN A 1 1027 ? 11.597 16.341 -4.688 1.00 86.25 1027 ASN A CA 1
ATOM 7966 C C . ASN A 1 1027 ? 12.341 16.390 -6.032 1.00 86.25 1027 ASN A C 1
ATOM 7968 O O . ASN A 1 1027 ? 13.293 15.648 -6.272 1.00 86.25 1027 ASN A O 1
ATOM 7972 N N . THR A 1 1028 ? 11.908 17.276 -6.927 1.00 88.00 1028 THR A N 1
ATOM 7973 C CA . THR A 1 1028 ? 12.463 17.393 -8.286 1.00 88.00 1028 THR A CA 1
ATOM 7974 C C . THR A 1 1028 ? 13.975 17.632 -8.294 1.00 88.00 1028 THR A C 1
ATOM 7976 O O . THR A 1 1028 ? 14.682 17.117 -9.160 1.00 88.00 1028 THR A O 1
ATOM 7979 N N . THR A 1 1029 ? 14.488 18.380 -7.314 1.00 90.62 1029 THR A N 1
ATOM 7980 C CA . THR A 1 1029 ? 15.917 18.689 -7.179 1.00 90.62 1029 THR A CA 1
ATOM 7981 C C . THR A 1 1029 ? 16.742 17.426 -6.971 1.00 90.62 1029 THR A C 1
ATOM 7983 O O . THR A 1 1029 ? 17.739 17.230 -7.658 1.00 90.62 1029 THR A O 1
ATOM 7986 N N . GLU A 1 1030 ? 16.298 16.535 -6.086 1.00 90.62 1030 GLU A N 1
ATOM 7987 C CA . GLU A 1 1030 ? 17.007 15.290 -5.781 1.00 90.62 1030 GLU A CA 1
ATOM 7988 C C . GLU A 1 1030 ? 17.099 14.365 -7.004 1.00 90.62 1030 GLU A C 1
ATOM 7990 O O . GLU A 1 1030 ? 18.157 13.800 -7.291 1.00 90.62 1030 GLU A O 1
ATOM 7995 N N . TYR A 1 1031 ? 16.019 14.266 -7.785 1.00 92.75 1031 TYR A N 1
ATOM 7996 C CA . TYR A 1 1031 ? 16.000 13.487 -9.026 1.00 92.75 1031 TYR A CA 1
ATOM 7997 C C . TYR A 1 1031 ? 16.954 14.058 -10.086 1.00 92.75 1031 TYR A C 1
ATOM 7999 O O . TYR A 1 1031 ? 17.685 13.302 -10.731 1.00 92.75 1031 TYR A O 1
ATOM 8007 N N . ILE A 1 1032 ? 17.002 15.385 -10.243 1.00 95.56 1032 ILE A N 1
ATOM 8008 C CA . ILE A 1 1032 ? 17.930 16.054 -11.168 1.00 95.56 1032 ILE A CA 1
ATOM 8009 C C . ILE A 1 1032 ? 19.384 15.917 -10.712 1.00 95.56 1032 ILE A C 1
ATOM 8011 O O . ILE A 1 1032 ? 20.268 15.664 -11.536 1.00 95.56 1032 ILE A O 1
ATOM 8015 N N . GLU A 1 1033 ? 19.657 16.044 -9.416 1.00 93.81 1033 GLU A N 1
ATOM 8016 C CA . GLU A 1 1033 ? 20.990 15.825 -8.852 1.00 93.81 1033 GLU A CA 1
ATOM 8017 C C . GLU A 1 1033 ? 21.451 14.384 -9.071 1.00 93.81 1033 GLU A C 1
ATOM 8019 O O . GLU A 1 1033 ? 22.586 14.155 -9.501 1.00 93.81 1033 GLU A O 1
ATOM 8024 N N . TYR A 1 1034 ? 20.560 13.413 -8.857 1.00 92.75 1034 TYR A N 1
ATOM 8025 C CA . TYR A 1 1034 ? 20.840 12.006 -9.107 1.00 92.75 1034 TYR A CA 1
ATOM 8026 C C . TYR A 1 1034 ? 21.116 11.726 -10.592 1.00 92.75 1034 TYR A C 1
ATOM 8028 O O . TYR A 1 1034 ? 22.128 11.093 -10.918 1.00 92.75 1034 TYR A O 1
ATOM 8036 N N . ALA A 1 1035 ? 20.280 12.242 -11.500 1.00 94.44 1035 ALA A N 1
ATOM 8037 C CA . ALA A 1 1035 ? 20.490 12.138 -12.946 1.00 94.44 1035 ALA A CA 1
ATOM 8038 C C . ALA A 1 1035 ? 21.839 12.750 -13.358 1.00 94.44 1035 ALA A C 1
ATOM 8040 O O . ALA A 1 1035 ? 22.638 12.128 -14.056 1.00 94.44 1035 ALA A O 1
ATOM 8041 N N . THR A 1 1036 ? 22.143 13.949 -12.856 1.00 96.25 1036 THR A N 1
ATOM 8042 C CA . THR A 1 1036 ? 23.387 14.667 -13.162 1.00 96.25 1036 THR A CA 1
ATOM 8043 C C . THR A 1 1036 ? 24.613 13.917 -12.648 1.00 96.25 1036 THR A C 1
ATOM 8045 O O . THR A 1 1036 ? 25.623 13.808 -13.346 1.00 96.25 1036 THR A O 1
ATOM 8048 N N . ARG A 1 1037 ? 24.553 13.395 -11.418 1.00 94.19 1037 ARG A N 1
ATOM 8049 C CA . ARG A 1 1037 ? 25.653 12.640 -10.813 1.00 94.19 1037 ARG A CA 1
ATOM 8050 C C . ARG A 1 1037 ? 25.927 11.356 -11.591 1.00 94.19 1037 ARG A C 1
ATOM 8052 O O . ARG A 1 1037 ? 27.073 11.122 -11.962 1.00 94.19 1037 ARG A O 1
ATOM 8059 N N . THR A 1 1038 ? 24.894 10.564 -11.873 1.00 92.19 1038 THR A N 1
ATOM 8060 C CA . THR A 1 1038 ? 25.043 9.286 -12.591 1.00 92.19 1038 THR A CA 1
ATOM 8061 C C . THR A 1 1038 ? 25.524 9.487 -14.030 1.00 92.19 1038 THR A C 1
ATOM 8063 O O . THR A 1 1038 ? 26.411 8.758 -14.475 1.00 92.19 1038 THR A O 1
ATOM 8066 N N . ALA A 1 1039 ? 25.060 10.537 -14.718 1.00 94.69 1039 ALA A N 1
ATOM 8067 C CA . ALA A 1 1039 ? 25.585 10.916 -16.028 1.00 94.69 1039 ALA A CA 1
ATOM 8068 C C . ALA A 1 1039 ? 27.079 11.283 -15.974 1.00 94.69 1039 ALA A C 1
ATOM 8070 O O . ALA A 1 1039 ? 27.871 10.816 -16.794 1.00 94.69 1039 ALA A O 1
ATOM 8071 N N . ARG A 1 1040 ? 27.507 12.067 -14.974 1.00 94.38 1040 ARG A N 1
ATOM 8072 C CA . ARG A 1 1040 ? 28.930 12.403 -14.781 1.00 94.38 1040 ARG A CA 1
ATOM 8073 C C . ARG A 1 1040 ? 29.783 11.174 -14.483 1.00 94.38 1040 ARG A C 1
ATOM 8075 O O . ARG A 1 1040 ? 30.869 11.044 -15.043 1.00 94.38 1040 ARG A O 1
ATOM 8082 N N . GLU A 1 1041 ? 29.311 10.283 -13.615 1.00 92.25 1041 GLU A N 1
ATOM 8083 C CA . GLU A 1 1041 ? 29.999 9.027 -13.290 1.00 92.25 1041 GLU A CA 1
ATOM 8084 C C . GLU A 1 1041 ? 30.172 8.154 -14.536 1.00 92.25 1041 GLU A C 1
ATOM 8086 O O . GLU A 1 1041 ? 31.261 7.626 -14.771 1.00 92.25 1041 GLU A O 1
ATOM 8091 N N . ARG A 1 1042 ? 29.135 8.075 -15.379 1.00 91.88 1042 ARG A N 1
ATOM 8092 C CA . ARG A 1 1042 ? 29.178 7.359 -16.655 1.00 91.88 1042 ARG A CA 1
ATOM 8093 C C . ARG A 1 1042 ? 30.250 7.916 -17.592 1.00 91.88 1042 ARG A C 1
ATOM 8095 O O . ARG A 1 1042 ? 31.067 7.148 -18.092 1.00 91.88 1042 ARG A O 1
ATOM 8102 N N . VAL A 1 1043 ? 30.295 9.236 -17.778 1.00 92.94 1043 VAL A N 1
ATOM 8103 C CA . VAL A 1 1043 ? 31.314 9.901 -18.614 1.00 92.94 1043 VAL A CA 1
ATOM 8104 C C . VAL A 1 1043 ? 32.725 9.707 -18.047 1.00 92.94 1043 VAL A C 1
ATOM 8106 O O . VAL A 1 1043 ? 33.686 9.520 -18.795 1.00 92.94 1043 VAL A O 1
ATOM 8109 N N . ALA A 1 1044 ? 32.873 9.710 -16.721 1.00 93.31 1044 ALA A N 1
ATOM 8110 C CA . ALA A 1 1044 ? 34.162 9.545 -16.054 1.00 93.31 1044 ALA A CA 1
ATOM 8111 C C . ALA A 1 1044 ? 34.687 8.094 -16.050 1.00 93.31 1044 ALA A C 1
ATOM 8113 O O . ALA A 1 1044 ? 35.890 7.890 -15.850 1.00 93.31 1044 ALA A O 1
ATOM 8114 N N . ALA A 1 1045 ? 33.828 7.097 -16.294 1.00 92.75 1045 ALA A N 1
ATOM 8115 C CA . ALA A 1 1045 ? 34.169 5.679 -16.188 1.00 92.75 1045 ALA A CA 1
ATOM 8116 C C . ALA A 1 1045 ? 35.312 5.268 -17.132 1.00 92.75 1045 ALA A C 1
ATOM 8118 O O . ALA A 1 1045 ? 36.333 4.744 -16.680 1.00 92.75 1045 ALA A O 1
ATOM 8119 N N . MET A 1 1046 ? 35.197 5.563 -18.431 1.00 94.50 1046 MET A N 1
ATOM 8120 C CA . MET A 1 1046 ? 36.213 5.173 -19.419 1.00 94.50 1046 MET A CA 1
ATOM 8121 C C . MET A 1 1046 ? 37.563 5.891 -19.221 1.00 94.50 1046 MET A C 1
ATOM 8123 O O . MET A 1 1046 ? 38.595 5.212 -19.194 1.00 94.50 1046 MET A O 1
ATOM 8127 N N . PRO A 1 1047 ? 37.616 7.219 -18.977 1.00 94.44 1047 PRO A N 1
ATOM 8128 C CA . PRO A 1 1047 ? 38.853 7.892 -18.572 1.00 94.44 1047 PRO A CA 1
ATOM 8129 C C . PRO A 1 1047 ? 39.510 7.286 -17.323 1.00 94.44 1047 PRO A C 1
ATOM 8131 O O . PRO A 1 1047 ? 40.741 7.197 -17.255 1.00 94.44 1047 PRO A O 1
ATOM 8134 N N . MET A 1 1048 ? 38.716 6.853 -16.337 1.00 94.12 1048 MET A N 1
ATOM 8135 C CA . MET A 1 1048 ? 39.227 6.189 -15.137 1.00 94.12 1048 MET A CA 1
ATOM 8136 C C . MET A 1 1048 ? 39.826 4.815 -15.464 1.00 94.12 1048 MET A C 1
ATOM 8138 O O . MET A 1 1048 ? 40.943 4.529 -15.028 1.00 94.12 1048 MET A O 1
ATOM 8142 N N . ILE A 1 1049 ? 39.150 4.005 -16.284 1.00 94.38 1049 ILE A N 1
ATOM 8143 C CA . ILE A 1 1049 ? 39.664 2.712 -16.765 1.00 94.38 1049 ILE A CA 1
ATOM 8144 C C . ILE A 1 1049 ? 40.979 2.907 -17.525 1.00 94.38 1049 ILE A C 1
ATOM 8146 O O . ILE A 1 1049 ? 41.965 2.230 -17.233 1.00 94.38 1049 ILE A O 1
ATOM 8150 N N . LYS A 1 1050 ? 41.052 3.893 -18.429 1.00 94.38 1050 LYS A N 1
ATOM 8151 C CA . LYS A 1 1050 ? 42.291 4.230 -19.147 1.00 94.38 1050 LYS A CA 1
ATOM 8152 C C . LYS A 1 1050 ? 43.427 4.557 -18.186 1.00 94.38 1050 LYS A C 1
ATOM 8154 O O . LYS A 1 1050 ? 44.544 4.081 -18.366 1.00 94.38 1050 LYS A O 1
ATOM 8159 N N . ARG A 1 1051 ? 43.154 5.363 -17.155 1.00 94.44 1051 ARG A N 1
ATOM 8160 C CA . ARG A 1 1051 ? 44.150 5.720 -16.138 1.00 94.44 1051 ARG A CA 1
ATOM 8161 C C . ARG A 1 1051 ? 44.661 4.479 -15.406 1.00 94.44 1051 ARG A C 1
ATOM 8163 O O . ARG A 1 1051 ? 45.870 4.343 -15.262 1.00 94.44 1051 ARG A O 1
ATOM 8170 N N . GLN A 1 1052 ? 43.770 3.577 -14.998 1.00 93.75 1052 GLN A N 1
ATOM 8171 C CA . GLN A 1 1052 ? 44.137 2.326 -14.326 1.00 93.75 1052 GLN A CA 1
ATOM 8172 C C . GLN A 1 1052 ? 44.964 1.400 -15.230 1.00 93.75 1052 GLN A C 1
ATOM 8174 O O . GLN A 1 1052 ? 45.962 0.835 -14.784 1.00 93.75 1052 GLN A O 1
ATOM 8179 N N . LEU A 1 1053 ? 44.591 1.268 -16.508 1.00 93.12 1053 LEU A N 1
ATOM 8180 C CA . LEU A 1 1053 ? 45.363 0.512 -17.499 1.00 93.12 1053 LEU A CA 1
ATOM 8181 C C . LEU A 1 1053 ? 46.760 1.123 -17.690 1.00 93.12 1053 LEU A C 1
ATOM 8183 O O . LEU A 1 1053 ? 47.756 0.413 -17.669 1.00 93.12 1053 LEU A O 1
ATOM 8187 N N . MET A 1 1054 ? 46.876 2.445 -17.795 1.00 91.69 1054 MET A N 1
ATOM 8188 C CA . MET A 1 1054 ? 48.180 3.091 -17.979 1.00 91.69 1054 MET A CA 1
ATOM 8189 C C . MET A 1 1054 ? 49.066 3.039 -16.726 1.00 91.69 1054 MET A C 1
ATOM 8191 O O . MET A 1 1054 ? 50.268 2.836 -16.854 1.00 91.69 1054 MET A O 1
ATOM 8195 N N . GLN A 1 1055 ? 48.498 3.188 -15.525 1.00 90.06 1055 GLN A N 1
ATOM 8196 C CA . GLN A 1 1055 ? 49.238 3.099 -14.257 1.00 90.06 1055 GLN A CA 1
ATOM 8197 C C . GLN A 1 1055 ? 49.818 1.705 -14.012 1.00 90.06 1055 GLN A C 1
ATOM 8199 O O . GLN A 1 1055 ? 50.919 1.575 -13.487 1.00 90.06 1055 GLN A O 1
ATOM 8204 N N . ASN A 1 1056 ? 49.084 0.668 -14.411 1.00 85.56 1056 ASN A N 1
ATOM 8205 C CA . ASN A 1 1056 ? 49.503 -0.714 -14.227 1.00 85.56 1056 ASN A CA 1
ATOM 8206 C C . ASN A 1 1056 ? 50.371 -1.231 -15.389 1.00 85.56 1056 ASN A C 1
ATOM 8208 O O . ASN A 1 1056 ? 50.817 -2.374 -15.352 1.00 85.56 1056 ASN A O 1
ATOM 8212 N N . ARG A 1 1057 ? 50.617 -0.435 -16.432 1.00 87.00 1057 ARG A N 1
ATOM 8213 C CA . ARG A 1 1057 ? 51.441 -0.843 -17.572 1.00 87.00 1057 ARG A CA 1
ATOM 8214 C C . ARG A 1 1057 ? 52.918 -0.917 -17.174 1.00 87.00 1057 ARG A C 1
ATOM 8216 O O . ARG A 1 1057 ? 53.458 0.014 -16.584 1.00 87.00 1057 ARG A O 1
ATOM 8223 N N . SER A 1 1058 ? 53.598 -2.000 -17.545 1.00 77.75 1058 SER A N 1
ATOM 8224 C CA . SER A 1 1058 ? 55.056 -2.097 -17.410 1.00 77.75 1058 SER A CA 1
ATOM 8225 C C . SER A 1 1058 ? 55.755 -1.344 -18.551 1.00 77.75 1058 SER A C 1
ATOM 8227 O O . SER A 1 1058 ? 55.278 -1.350 -19.682 1.00 77.75 1058 SER A O 1
ATOM 8229 N N . GLY A 1 1059 ? 56.899 -0.707 -18.283 1.00 66.00 1059 GLY A N 1
ATOM 8230 C CA . GLY A 1 1059 ? 57.686 0.000 -19.309 1.00 66.00 1059 GLY A CA 1
ATOM 8231 C C . GLY A 1 1059 ? 58.444 -0.907 -20.291 1.00 66.00 1059 GLY A C 1
ATOM 8232 O O . GLY A 1 1059 ? 59.198 -0.401 -21.116 1.00 66.00 1059 GLY A O 1
ATOM 8233 N N . HIS A 1 1060 ? 58.285 -2.229 -20.192 1.00 64.19 1060 HIS A N 1
ATOM 8234 C CA . HIS A 1 1060 ? 59.023 -3.214 -20.983 1.00 64.19 1060 HIS A CA 1
ATOM 8235 C C . HIS A 1 1060 ? 58.265 -3.580 -22.270 1.00 64.19 1060 HIS A C 1
ATOM 8237 O O . HIS A 1 1060 ? 57.034 -3.628 -22.289 1.00 64.19 1060 HIS A O 1
ATOM 8243 N N . SER A 1 1061 ? 59.005 -3.859 -23.346 1.00 65.88 1061 SER A N 1
ATOM 8244 C CA . SER A 1 1061 ? 58.462 -4.461 -24.573 1.00 65.88 1061 SER A CA 1
ATOM 8245 C C . SER A 1 1061 ? 57.878 -5.857 -24.293 1.00 65.88 1061 SER A C 1
ATOM 8247 O O . SER A 1 1061 ? 58.285 -6.484 -23.311 1.00 65.88 1061 SER A O 1
ATOM 8249 N N . PRO A 1 1062 ? 56.951 -6.366 -25.135 1.00 72.25 1062 PRO A N 1
ATOM 8250 C CA . PRO A 1 1062 ? 56.479 -7.747 -25.036 1.00 72.25 1062 PRO A CA 1
ATOM 8251 C C . PRO A 1 1062 ? 57.652 -8.724 -24.940 1.00 72.25 1062 PRO A C 1
ATOM 8253 O O . PRO A 1 1062 ? 58.646 -8.562 -25.649 1.00 72.25 1062 PRO A O 1
ATOM 8256 N N . VAL A 1 1063 ? 57.531 -9.722 -24.064 1.00 74.38 1063 VAL A N 1
ATOM 8257 C CA . VAL A 1 1063 ? 58.613 -10.687 -23.782 1.00 74.38 1063 VAL A CA 1
ATOM 8258 C C . VAL A 1 1063 ? 58.964 -11.514 -25.025 1.00 74.38 1063 VAL A C 1
ATOM 8260 O O . VAL A 1 1063 ? 60.120 -11.872 -25.216 1.00 74.38 1063 VAL A O 1
ATOM 8263 N N . ASN A 1 1064 ? 57.988 -11.766 -25.904 1.00 83.06 1064 ASN A N 1
ATOM 8264 C CA . ASN A 1 1064 ? 58.168 -12.518 -27.144 1.00 83.06 1064 ASN A CA 1
ATOM 8265 C C . ASN A 1 1064 ? 57.992 -11.628 -28.393 1.00 83.06 1064 ASN A C 1
ATOM 8267 O O . ASN A 1 1064 ? 57.295 -10.610 -28.337 1.00 83.06 1064 ASN A O 1
ATOM 8271 N N . PRO A 1 1065 ? 58.547 -12.020 -29.559 1.00 88.06 1065 PRO A N 1
ATOM 8272 C CA . PRO A 1 1065 ? 58.233 -11.380 -30.837 1.00 88.06 1065 PRO A CA 1
ATOM 8273 C C . PRO A 1 1065 ? 56.723 -11.373 -31.128 1.00 88.06 1065 PRO A C 1
ATOM 8275 O O . PRO A 1 1065 ? 56.032 -12.354 -30.855 1.00 88.06 1065 PRO A O 1
ATOM 8278 N N . LEU A 1 1066 ? 56.204 -10.302 -31.746 1.00 89.56 1066 LEU A N 1
ATOM 8279 C CA . LEU A 1 1066 ? 54.758 -10.140 -31.994 1.00 89.56 1066 LEU A CA 1
ATOM 8280 C C . LEU A 1 1066 ? 54.138 -11.329 -32.750 1.00 89.56 1066 LEU A C 1
ATOM 8282 O O . LEU A 1 1066 ? 53.056 -11.803 -32.399 1.00 89.56 1066 LEU A O 1
ATOM 8286 N N . LYS A 1 1067 ? 54.866 -11.881 -33.725 1.00 90.12 1067 LYS A N 1
ATOM 8287 C CA . LYS A 1 1067 ? 54.448 -13.045 -34.515 1.00 90.12 1067 LYS A CA 1
ATOM 8288 C C . LYS A 1 1067 ? 54.106 -14.281 -33.669 1.00 90.12 1067 LYS A C 1
ATOM 8290 O O . LYS A 1 1067 ? 53.290 -15.094 -34.097 1.00 90.12 1067 LYS A O 1
ATOM 8295 N N . THR A 1 1068 ? 54.682 -14.426 -32.473 1.00 90.25 1068 THR A N 1
ATOM 8296 C CA . THR A 1 1068 ? 54.405 -15.554 -31.567 1.00 90.25 1068 THR A CA 1
ATOM 8297 C C . THR A 1 1068 ? 52.950 -15.551 -31.083 1.00 90.25 1068 THR A C 1
ATOM 8299 O O . THR A 1 1068 ? 52.349 -16.617 -30.944 1.00 90.25 1068 THR A O 1
ATOM 8302 N N . TYR A 1 1069 ? 52.354 -14.367 -30.903 1.00 91.88 1069 TYR A N 1
ATOM 8303 C CA . TYR A 1 1069 ? 50.975 -14.197 -30.431 1.00 91.88 1069 TYR A CA 1
ATOM 8304 C C . TYR A 1 1069 ? 49.921 -14.343 -31.546 1.00 91.88 1069 TYR A C 1
ATOM 8306 O O . TYR A 1 1069 ? 48.748 -14.582 -31.250 1.00 91.88 1069 TYR A O 1
ATOM 8314 N N . VAL A 1 1070 ? 50.311 -14.220 -32.822 1.00 94.12 1070 VAL A N 1
ATOM 8315 C CA . VAL A 1 1070 ? 49.409 -14.317 -33.987 1.00 94.12 1070 VAL A CA 1
ATOM 8316 C C . VAL A 1 1070 ? 48.795 -15.712 -34.073 1.00 94.12 1070 VAL A C 1
ATOM 8318 O O . VAL A 1 1070 ? 49.511 -16.712 -34.081 1.00 94.12 1070 VAL A O 1
ATOM 8321 N N . GLY A 1 1071 ? 47.471 -15.793 -34.184 1.00 93.62 1071 GLY A N 1
ATOM 8322 C CA . GLY A 1 1071 ? 46.749 -17.062 -34.250 1.00 93.62 1071 GLY A CA 1
ATOM 8323 C C . GLY A 1 1071 ? 45.254 -16.923 -33.979 1.00 93.62 1071 GLY A C 1
ATOM 8324 O O . GLY A 1 1071 ? 44.770 -15.848 -33.629 1.00 93.62 1071 GLY A O 1
ATOM 8325 N N . THR A 1 1072 ? 44.530 -18.028 -34.140 1.00 95.50 1072 THR A N 1
ATOM 8326 C CA . THR A 1 1072 ? 43.110 -18.141 -33.785 1.00 95.50 1072 THR A CA 1
ATOM 8327 C C . THR A 1 1072 ? 42.984 -18.941 -32.495 1.00 95.50 1072 THR A C 1
ATOM 8329 O O . THR A 1 1072 ? 43.510 -20.050 -32.412 1.00 95.50 1072 THR A O 1
ATOM 8332 N N . TYR A 1 1073 ? 42.302 -18.382 -31.498 1.00 95.00 1073 TYR A N 1
ATOM 8333 C CA . TYR A 1 1073 ? 42.113 -18.968 -30.175 1.00 95.00 1073 TYR A CA 1
ATOM 8334 C C . TYR A 1 1073 ? 40.620 -19.187 -29.915 1.00 95.00 1073 TYR A C 1
ATOM 8336 O O . TYR A 1 1073 ? 39.869 -18.219 -29.855 1.00 95.00 1073 TYR A O 1
ATOM 8344 N N . CYS A 1 1074 ? 40.173 -20.430 -29.752 1.00 92.88 1074 CYS A N 1
ATOM 8345 C CA . CYS A 1 1074 ? 38.755 -20.752 -29.546 1.00 92.88 1074 CYS A CA 1
ATOM 8346 C C . CYS A 1 1074 ? 38.463 -21.063 -28.079 1.00 92.88 1074 CYS A C 1
ATOM 8348 O O . CYS A 1 1074 ? 39.289 -21.687 -27.402 1.00 92.88 1074 CYS A O 1
ATOM 8350 N N . ASN A 1 1075 ? 37.256 -20.733 -27.618 1.00 91.00 1075 ASN A N 1
ATOM 8351 C CA . ASN A 1 1075 ? 36.748 -21.267 -26.360 1.00 91.00 1075 ASN A CA 1
ATOM 8352 C C . ASN A 1 1075 ? 36.592 -22.790 -26.446 1.00 91.00 1075 ASN A C 1
ATOM 8354 O O . ASN A 1 1075 ? 36.627 -23.383 -27.531 1.00 91.00 1075 ASN A O 1
ATOM 8358 N N . SER A 1 1076 ? 36.439 -23.453 -25.299 1.00 88.19 1076 SER A N 1
ATOM 8359 C CA . SER A 1 1076 ? 36.493 -24.918 -25.258 1.00 88.19 1076 SER A CA 1
ATOM 8360 C C . SER A 1 1076 ? 35.362 -25.596 -26.051 1.00 88.19 1076 SER A C 1
ATOM 8362 O O . SER A 1 1076 ? 35.619 -26.627 -26.678 1.00 88.19 1076 SER A O 1
ATOM 8364 N N . ILE A 1 1077 ? 34.186 -24.960 -26.124 1.00 88.94 1077 ILE A N 1
ATOM 8365 C CA . ILE A 1 1077 ? 33.000 -25.429 -26.859 1.00 88.94 1077 ILE A CA 1
ATOM 8366 C C . ILE A 1 1077 ? 32.918 -24.955 -28.319 1.00 88.94 1077 ILE A C 1
ATOM 8368 O O . ILE A 1 1077 ? 31.982 -25.323 -29.018 1.00 88.94 1077 ILE A O 1
ATOM 8372 N N . ASN A 1 1078 ? 33.910 -24.205 -28.814 1.00 88.19 1078 ASN A N 1
ATOM 8373 C CA . ASN A 1 1078 ? 33.989 -23.708 -30.198 1.00 88.19 1078 ASN A CA 1
ATOM 8374 C C . ASN A 1 1078 ? 32.813 -22.821 -30.654 1.00 88.19 1078 ASN A C 1
ATOM 8376 O O . ASN A 1 1078 ? 32.524 -22.766 -31.848 1.00 88.19 1078 ASN A O 1
ATOM 8380 N N . THR A 1 1079 ? 32.173 -22.105 -29.732 1.00 88.62 1079 THR A N 1
ATOM 8381 C CA . THR A 1 1079 ? 31.102 -21.138 -30.034 1.00 88.62 1079 THR A CA 1
ATOM 8382 C C . THR A 1 1079 ? 31.621 -19.705 -30.166 1.00 88.62 1079 THR A C 1
ATOM 8384 O O . THR A 1 1079 ? 30.960 -18.862 -30.761 1.00 88.62 1079 THR A O 1
ATOM 8387 N N . PHE A 1 1080 ? 32.822 -19.419 -29.650 1.00 91.94 1080 PHE A N 1
ATOM 8388 C CA . PHE A 1 1080 ? 33.455 -18.105 -29.745 1.00 91.94 1080 PHE A CA 1
ATOM 8389 C C . PHE A 1 1080 ? 34.962 -18.235 -29.972 1.00 91.94 1080 PHE A C 1
ATOM 8391 O O . PHE A 1 1080 ? 35.616 -19.117 -29.405 1.00 91.94 1080 PHE A O 1
ATOM 8398 N N . PHE A 1 1081 ? 35.545 -17.342 -30.772 1.00 93.50 1081 PHE A N 1
ATOM 8399 C CA . PHE A 1 1081 ? 36.990 -17.308 -30.974 1.00 93.50 1081 PHE A CA 1
ATOM 8400 C C . PHE A 1 1081 ? 37.564 -15.897 -31.105 1.00 93.50 1081 PHE A C 1
ATOM 8402 O O . PHE A 1 1081 ? 36.903 -14.951 -31.524 1.00 93.50 1081 PHE A O 1
ATOM 8409 N N . ILE A 1 1082 ? 38.841 -15.781 -30.758 1.00 95.75 1082 ILE A N 1
ATOM 8410 C CA . ILE A 1 1082 ? 39.641 -14.562 -30.780 1.00 95.75 1082 ILE A CA 1
ATOM 8411 C C . ILE A 1 1082 ? 40.733 -14.756 -31.830 1.00 95.75 1082 ILE A C 1
ATOM 8413 O O . ILE A 1 1082 ? 41.536 -15.684 -31.730 1.00 95.75 1082 ILE A O 1
ATOM 8417 N N . LYS A 1 1083 ? 40.780 -13.898 -32.849 1.00 95.94 1083 LYS A N 1
ATOM 8418 C CA . LYS A 1 1083 ? 41.814 -13.941 -33.888 1.00 95.94 1083 LYS A CA 1
ATOM 8419 C C . LYS A 1 1083 ? 42.786 -12.786 -33.693 1.00 95.94 1083 LYS A C 1
ATOM 8421 O O . LYS A 1 1083 ? 42.384 -11.630 -33.715 1.00 95.94 1083 LYS A O 1
ATOM 8426 N N . ILE A 1 1084 ? 44.064 -13.101 -33.527 1.00 96.69 1084 ILE A N 1
ATOM 8427 C CA . ILE A 1 1084 ? 45.138 -12.116 -33.400 1.00 96.69 1084 ILE A CA 1
ATOM 8428 C C . ILE A 1 1084 ? 45.861 -11.996 -34.734 1.00 96.69 1084 ILE A C 1
ATOM 8430 O O . ILE A 1 1084 ? 46.313 -13.007 -35.280 1.00 96.69 1084 ILE A O 1
ATOM 8434 N N . ARG A 1 1085 ? 45.975 -10.771 -35.251 1.00 95.31 1085 ARG A N 1
ATOM 8435 C CA . ARG A 1 1085 ? 46.705 -10.440 -36.482 1.00 95.31 1085 ARG A CA 1
ATOM 8436 C C . ARG A 1 1085 ? 47.838 -9.468 -36.172 1.00 95.31 1085 ARG A C 1
ATOM 8438 O O . ARG A 1 1085 ? 47.741 -8.678 -35.239 1.00 95.31 1085 ARG A O 1
ATOM 8445 N N . GLU A 1 1086 ? 48.905 -9.540 -36.957 1.00 93.75 1086 GLU A N 1
ATOM 8446 C CA . GLU A 1 1086 ? 49.957 -8.525 -36.963 1.00 93.75 1086 GLU A CA 1
ATOM 8447 C C . GLU A 1 1086 ? 49.708 -7.587 -38.146 1.00 93.75 1086 GLU A C 1
ATOM 8449 O O . GLU A 1 1086 ? 49.685 -8.025 -39.297 1.00 93.75 1086 GLU A O 1
ATOM 8454 N N . GLU A 1 1087 ? 49.500 -6.303 -37.865 1.00 88.88 1087 GLU A N 1
ATOM 8455 C CA . GLU A 1 1087 ? 49.212 -5.274 -38.862 1.00 88.88 1087 GLU A CA 1
ATOM 8456 C C . GLU A 1 1087 ? 50.165 -4.098 -38.645 1.00 88.88 1087 GLU A C 1
ATOM 8458 O O . GLU A 1 1087 ? 50.224 -3.528 -37.562 1.00 88.88 1087 GLU A O 1
ATOM 8463 N N . LYS A 1 1088 ? 50.944 -3.728 -39.673 1.00 84.62 1088 LYS A N 1
ATOM 8464 C CA . LYS A 1 1088 ? 51.820 -2.535 -39.660 1.00 84.62 1088 LYS A CA 1
ATOM 8465 C C . LYS A 1 1088 ? 52.728 -2.419 -38.411 1.00 84.62 1088 LYS A C 1
ATOM 8467 O O . LYS A 1 1088 ? 53.009 -1.313 -37.956 1.00 84.62 1088 LYS A O 1
ATOM 8472 N N . GLY A 1 1089 ? 53.212 -3.547 -37.882 1.00 85.12 1089 GLY A N 1
ATOM 8473 C CA . GLY A 1 1089 ? 54.151 -3.595 -36.753 1.00 85.12 1089 GLY A CA 1
ATOM 8474 C C . GLY A 1 1089 ? 53.519 -3.565 -35.354 1.00 85.12 1089 GLY A C 1
ATOM 8475 O O . GLY A 1 1089 ? 54.245 -3.390 -34.378 1.00 85.12 1089 GLY A O 1
ATOM 8476 N N . TYR A 1 1090 ? 52.201 -3.742 -35.232 1.00 89.94 1090 TYR A N 1
ATOM 8477 C CA . TYR A 1 1090 ? 51.503 -3.949 -33.958 1.00 89.94 1090 TYR A CA 1
A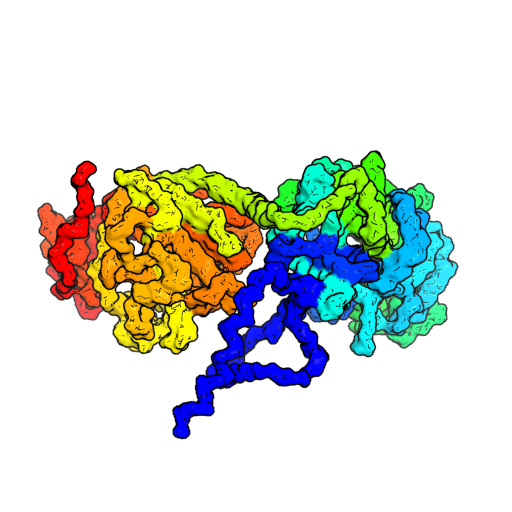TOM 8478 C C . TYR A 1 1090 ? 50.513 -5.121 -34.052 1.00 89.94 1090 TYR A C 1
ATOM 8480 O O . TYR A 1 1090 ? 50.236 -5.636 -35.136 1.00 89.94 1090 TYR A O 1
ATOM 8488 N N . LEU A 1 1091 ? 50.005 -5.577 -32.902 1.00 95.12 1091 LEU A N 1
ATOM 8489 C CA . LEU A 1 1091 ? 48.993 -6.632 -32.843 1.00 95.12 1091 LEU A CA 1
ATOM 8490 C C . LEU A 1 1091 ? 47.586 -6.046 -32.830 1.00 95.12 1091 LEU A C 1
ATOM 8492 O O . LEU A 1 1091 ? 47.339 -5.001 -32.233 1.00 95.12 1091 LEU A O 1
ATOM 8496 N N . ARG A 1 1092 ? 46.653 -6.771 -33.434 1.00 96.31 1092 ARG A N 1
ATOM 8497 C CA . ARG A 1 1092 ? 45.234 -6.438 -33.465 1.00 96.31 1092 ARG A CA 1
ATOM 8498 C C . ARG A 1 1092 ? 44.408 -7.645 -33.049 1.00 96.31 1092 ARG A C 1
ATOM 8500 O O . ARG A 1 1092 ? 44.665 -8.757 -33.518 1.00 96.31 1092 ARG A O 1
ATOM 8507 N N . VAL A 1 1093 ? 43.440 -7.439 -32.158 1.00 96.44 1093 VAL A N 1
ATOM 8508 C CA . VAL A 1 1093 ? 42.455 -8.462 -31.786 1.00 96.44 1093 VAL A CA 1
ATOM 8509 C C . VAL A 1 1093 ? 41.216 -8.321 -32.652 1.00 96.44 1093 VAL A C 1
ATOM 8511 O O . VAL A 1 1093 ? 40.690 -7.227 -32.783 1.00 96.44 1093 VAL A O 1
ATOM 8514 N N . HIS A 1 1094 ? 40.750 -9.435 -33.209 1.00 94.94 1094 HIS A N 1
ATOM 8515 C CA . HIS A 1 1094 ? 39.509 -9.546 -33.963 1.00 94.94 1094 HIS A CA 1
ATOM 8516 C C . HIS A 1 1094 ? 38.611 -10.583 -33.297 1.00 94.94 1094 HIS A C 1
ATOM 8518 O O . HIS A 1 1094 ? 38.870 -11.792 -33.393 1.00 94.94 1094 HIS A O 1
ATOM 8524 N N . PHE A 1 1095 ? 37.555 -10.134 -32.622 1.00 93.56 1095 PHE A N 1
ATOM 8525 C CA . PHE A 1 1095 ? 36.558 -11.057 -32.082 1.00 93.56 1095 PHE A CA 1
ATOM 8526 C C . PHE A 1 1095 ? 35.781 -11.700 -33.231 1.00 93.56 1095 PHE A C 1
ATOM 8528 O O . PHE A 1 1095 ? 35.382 -11.031 -34.183 1.00 93.56 1095 PHE A O 1
ATOM 8535 N N . MET A 1 1096 ? 35.648 -13.027 -33.190 1.00 92.00 1096 MET A N 1
ATOM 8536 C CA . MET A 1 1096 ? 35.043 -13.834 -34.257 1.00 92.00 1096 MET A CA 1
ATOM 8537 C C . MET A 1 1096 ? 35.712 -13.652 -35.628 1.00 92.00 1096 MET A C 1
ATOM 8539 O O . MET A 1 1096 ? 35.136 -13.951 -36.671 1.00 92.00 1096 MET A O 1
ATOM 8543 N N . GLY A 1 1097 ? 36.960 -13.165 -35.641 1.00 89.94 1097 GLY A N 1
ATOM 8544 C CA . GLY A 1 1097 ? 37.729 -12.927 -36.861 1.00 89.94 1097 GLY A CA 1
ATOM 8545 C C . GLY A 1 1097 ? 37.231 -11.775 -37.732 1.00 89.94 1097 GLY A C 1
ATOM 8546 O O . GLY A 1 1097 ? 37.832 -11.568 -38.789 1.00 89.94 1097 GLY A O 1
ATOM 8547 N N . LEU A 1 1098 ? 36.206 -11.041 -37.288 1.00 89.81 1098 LEU A N 1
ATOM 8548 C CA . LEU A 1 1098 ? 35.558 -9.951 -38.013 1.00 89.81 1098 LEU A CA 1
ATOM 8549 C C . LEU A 1 1098 ? 36.441 -8.698 -38.006 1.00 89.81 1098 LEU A C 1
ATOM 8551 O O . LEU A 1 1098 ? 36.990 -8.313 -36.972 1.00 89.81 1098 LEU A O 1
ATOM 8555 N N . ASP A 1 1099 ? 36.564 -8.031 -39.153 1.00 88.19 1099 ASP A N 1
ATOM 8556 C CA . ASP A 1 1099 ? 37.366 -6.805 -39.258 1.00 88.19 1099 ASP A CA 1
ATOM 8557 C C . ASP A 1 1099 ? 36.692 -5.622 -38.548 1.00 88.19 1099 ASP A C 1
ATOM 8559 O O . ASP A 1 1099 ? 37.377 -4.820 -37.912 1.00 88.19 1099 ASP A O 1
ATOM 8563 N N . SER A 1 1100 ? 35.354 -5.570 -38.543 1.00 86.12 1100 SER A N 1
ATOM 8564 C CA . SER A 1 1100 ? 34.602 -4.584 -37.756 1.00 86.12 1100 SER A CA 1
ATOM 8565 C C . SER A 1 1100 ? 34.801 -4.763 -36.248 1.00 86.12 1100 SER A C 1
ATOM 8567 O O . SER A 1 1100 ? 34.649 -3.804 -35.511 1.00 86.12 1100 SER A O 1
ATOM 8569 N N . GLU A 1 1101 ? 35.198 -5.947 -35.773 1.00 91.00 1101 GLU A N 1
ATOM 8570 C CA . GLU A 1 1101 ? 35.551 -6.233 -34.370 1.00 91.00 1101 GLU A CA 1
ATOM 8571 C C . GLU A 1 1101 ? 37.066 -6.204 -34.128 1.00 91.00 1101 GLU A C 1
ATOM 8573 O O . GLU A 1 1101 ? 37.571 -6.871 -33.224 1.00 91.00 1101 GLU A O 1
ATOM 8578 N N . GLY A 1 1102 ? 37.795 -5.458 -34.961 1.00 93.06 1102 GLY A N 1
ATOM 8579 C CA . GLY A 1 1102 ? 39.228 -5.224 -34.840 1.00 93.06 1102 GLY A CA 1
ATOM 8580 C C . GLY A 1 1102 ? 39.564 -4.123 -33.829 1.00 93.06 1102 GLY A C 1
ATOM 8581 O O . GLY A 1 1102 ? 39.071 -2.999 -33.953 1.00 93.06 1102 GLY A O 1
ATOM 8582 N N . PHE A 1 1103 ? 40.455 -4.407 -32.876 1.00 94.25 1103 PHE A N 1
ATOM 8583 C CA . PHE A 1 1103 ? 40.975 -3.429 -31.914 1.00 94.25 1103 PHE A CA 1
ATOM 8584 C C . PHE A 1 1103 ? 42.492 -3.524 -31.787 1.00 94.25 1103 PHE A C 1
ATOM 8586 O O . PHE A 1 1103 ? 43.057 -4.618 -31.699 1.00 94.25 1103 PHE A O 1
ATOM 8593 N N . ASP A 1 1104 ? 43.148 -2.370 -31.740 1.00 94.75 1104 ASP A N 1
ATOM 8594 C CA . ASP A 1 1104 ? 44.598 -2.289 -31.596 1.00 94.75 1104 ASP A CA 1
ATOM 8595 C C . ASP A 1 1104 ? 45.012 -2.734 -30.190 1.00 94.75 1104 ASP A C 1
ATOM 8597 O O . ASP A 1 1104 ? 44.479 -2.264 -29.181 1.00 94.75 1104 ASP A O 1
ATOM 8601 N N . LEU A 1 1105 ? 45.980 -3.648 -30.129 1.00 94.44 1105 LEU A N 1
ATOM 8602 C CA . LEU A 1 1105 ? 46.524 -4.172 -28.886 1.00 94.44 1105 LEU A CA 1
ATOM 8603 C C . LEU A 1 1105 ? 47.793 -3.419 -28.498 1.00 94.44 1105 LEU A C 1
ATOM 8605 O O . LEU A 1 1105 ? 48.794 -3.411 -29.217 1.00 94.44 1105 LEU A O 1
ATOM 8609 N N . GLN A 1 1106 ? 47.772 -2.835 -27.304 1.00 91.88 1106 GLN A N 1
ATOM 8610 C CA . GLN A 1 1106 ? 48.920 -2.178 -26.695 1.00 91.88 1106 GLN A CA 1
ATOM 8611 C C . GLN A 1 1106 ? 49.591 -3.107 -25.676 1.00 91.88 1106 GLN A C 1
ATOM 8613 O O . GLN A 1 1106 ? 48.889 -3.743 -24.886 1.00 91.88 1106 GLN A O 1
ATOM 8618 N N . PRO A 1 1107 ? 50.936 -3.181 -25.632 1.00 90.75 1107 PRO A N 1
ATOM 8619 C CA . PRO A 1 1107 ? 51.642 -3.957 -24.613 1.00 90.75 1107 PRO A CA 1
ATOM 8620 C C . PRO A 1 1107 ? 51.277 -3.507 -23.192 1.00 90.75 1107 PRO A C 1
ATOM 8622 O O . PRO A 1 1107 ? 51.312 -2.308 -22.903 1.00 90.75 1107 PRO A O 1
ATOM 8625 N N . TYR A 1 1108 ? 50.970 -4.457 -22.306 1.00 90.00 1108 TYR A N 1
ATOM 8626 C CA . TYR A 1 1108 ? 50.577 -4.197 -20.918 1.00 90.00 1108 TYR A CA 1
ATOM 8627 C C . TYR A 1 1108 ? 51.652 -4.643 -19.916 1.00 90.00 1108 TYR A C 1
ATOM 8629 O O . TYR A 1 1108 ? 52.430 -3.826 -19.417 1.00 90.00 1108 TYR A O 1
ATOM 8637 N N . GLN A 1 1109 ? 51.711 -5.943 -19.625 1.00 84.69 1109 GLN A N 1
ATOM 8638 C CA . GLN A 1 1109 ? 52.658 -6.567 -18.701 1.00 84.69 1109 GLN A CA 1
ATOM 8639 C C . GLN A 1 1109 ? 53.090 -7.931 -19.250 1.00 84.69 1109 GLN A C 1
ATOM 8641 O O . GLN A 1 1109 ? 52.239 -8.776 -19.524 1.00 84.69 1109 GLN A O 1
ATOM 8646 N N . TYR A 1 1110 ? 54.392 -8.190 -19.366 1.00 83.56 1110 TYR A N 1
ATOM 8647 C CA . TYR A 1 1110 ? 54.923 -9.481 -19.829 1.00 83.56 1110 TYR A CA 1
ATOM 8648 C C . TYR A 1 1110 ? 54.306 -9.949 -21.170 1.00 83.56 1110 TYR A C 1
ATOM 8650 O O . TYR A 1 1110 ? 54.506 -9.308 -22.199 1.00 83.56 1110 TYR A O 1
ATOM 8658 N N . ASN A 1 1111 ? 53.539 -11.047 -21.153 1.00 87.06 1111 ASN A N 1
ATOM 8659 C CA . ASN A 1 1111 ? 52.812 -11.621 -22.288 1.00 87.06 1111 ASN A CA 1
ATOM 8660 C C . ASN A 1 1111 ? 51.347 -11.154 -22.360 1.00 87.06 1111 ASN A C 1
ATOM 8662 O O . ASN A 1 1111 ? 50.484 -11.896 -22.817 1.00 87.06 1111 ASN A O 1
ATOM 8666 N N . SER A 1 1112 ? 51.028 -9.948 -21.892 1.00 90.44 1112 SER A N 1
ATOM 8667 C CA . SER A 1 1112 ? 49.667 -9.410 -21.944 1.00 90.44 1112 SER A CA 1
ATOM 8668 C C . SER A 1 1112 ? 49.578 -8.101 -22.711 1.00 90.44 1112 SER A C 1
ATOM 8670 O O . SER A 1 1112 ? 50.510 -7.291 -22.737 1.00 90.44 1112 SER A O 1
ATOM 8672 N N . PHE A 1 1113 ? 48.418 -7.899 -23.320 1.00 93.81 1113 PHE A N 1
ATOM 8673 C CA . PHE A 1 1113 ? 48.085 -6.726 -24.105 1.00 93.81 1113 PHE A CA 1
ATOM 8674 C C . PHE A 1 1113 ? 46.718 -6.216 -23.683 1.00 93.81 1113 PHE A C 1
ATOM 8676 O O . PHE A 1 1113 ? 45.875 -6.998 -23.254 1.00 93.81 1113 PHE A O 1
ATOM 8683 N N . PHE A 1 1114 ? 46.483 -4.920 -23.831 1.00 94.75 1114 PHE A N 1
ATOM 8684 C CA . PHE A 1 1114 ? 45.160 -4.351 -23.637 1.00 94.75 1114 PHE A CA 1
ATOM 8685 C C . PHE A 1 1114 ? 44.686 -3.634 -24.895 1.00 94.75 1114 PHE A C 1
ATOM 8687 O O . PHE A 1 1114 ? 45.491 -3.095 -25.654 1.00 94.75 1114 PHE A O 1
ATOM 8694 N N . TRP A 1 1115 ? 43.377 -3.625 -25.105 1.00 94.81 1115 TRP A N 1
ATOM 8695 C CA . TRP A 1 1115 ? 42.706 -2.795 -26.100 1.00 94.81 1115 TRP A CA 1
ATOM 8696 C C . TRP A 1 1115 ? 41.865 -1.750 -25.370 1.00 94.81 1115 TRP A C 1
ATOM 8698 O O . TRP A 1 1115 ? 41.506 -1.930 -24.211 1.00 94.81 1115 TRP A O 1
ATOM 8708 N N . TYR A 1 1116 ? 41.585 -0.618 -26.000 1.00 94.31 1116 TYR A N 1
ATOM 8709 C CA . TYR A 1 1116 ? 40.825 0.447 -25.353 1.00 94.31 1116 TYR A CA 1
ATOM 8710 C C . TYR A 1 1116 ? 40.109 1.293 -26.394 1.00 94.31 1116 TYR A C 1
ATOM 8712 O O . TYR A 1 1116 ? 40.686 1.613 -27.430 1.00 94.31 1116 TYR A O 1
ATOM 8720 N N . LEU A 1 1117 ? 38.893 1.709 -26.058 1.00 94.19 1117 LEU A N 1
ATOM 8721 C CA . LEU A 1 1117 ? 38.127 2.720 -26.770 1.00 94.19 1117 LEU A CA 1
ATOM 8722 C C . LEU A 1 1117 ? 37.639 3.773 -25.773 1.00 94.19 1117 LEU A C 1
ATOM 8724 O O . LEU A 1 1117 ? 37.412 3.481 -24.598 1.00 94.19 1117 LEU A O 1
ATOM 8728 N N . SER A 1 1118 ? 37.507 5.014 -26.225 1.00 94.81 1118 SER A N 1
ATOM 8729 C CA . SER A 1 1118 ? 36.841 6.072 -25.467 1.00 94.81 1118 SER A CA 1
ATOM 8730 C C . SER A 1 1118 ? 35.344 5.788 -25.292 1.00 94.81 1118 SER A C 1
ATOM 8732 O O . SER A 1 1118 ? 34.787 4.901 -25.937 1.00 94.81 1118 SER A O 1
ATOM 8734 N N . HIS A 1 1119 ? 34.687 6.554 -24.412 1.00 95.00 1119 HIS A N 1
ATOM 8735 C CA . HIS A 1 1119 ? 33.229 6.488 -24.246 1.00 95.00 1119 HIS A CA 1
ATOM 8736 C C . HIS A 1 1119 ? 32.512 6.675 -25.588 1.00 95.00 1119 HIS A C 1
ATOM 8738 O O . HIS A 1 1119 ? 31.703 5.833 -25.955 1.00 95.00 1119 HIS A O 1
ATOM 8744 N N . ASP A 1 1120 ? 32.867 7.717 -26.344 1.00 97.00 1120 ASP A N 1
ATOM 8745 C CA . ASP A 1 1120 ? 32.218 8.031 -27.622 1.00 97.00 1120 ASP A CA 1
ATOM 8746 C C . ASP A 1 1120 ? 32.426 6.918 -28.659 1.00 97.00 1120 ASP A C 1
ATOM 8748 O O . ASP A 1 1120 ? 31.470 6.514 -29.313 1.00 97.00 1120 ASP A O 1
ATOM 8752 N N . GLU A 1 1121 ? 33.637 6.361 -28.766 1.00 95.69 1121 GLU A N 1
ATOM 8753 C CA . GLU A 1 1121 ? 33.918 5.242 -29.679 1.00 95.69 1121 GLU A CA 1
ATOM 8754 C C . GLU A 1 1121 ? 33.153 3.963 -29.294 1.00 95.69 1121 GLU A C 1
ATOM 8756 O O . GLU A 1 1121 ? 32.732 3.216 -30.174 1.00 95.69 1121 GLU A O 1
ATOM 8761 N N . LEU A 1 1122 ? 32.961 3.689 -27.996 1.00 94.44 1122 LEU A N 1
ATOM 8762 C CA . LEU A 1 1122 ? 32.137 2.563 -27.537 1.00 94.44 1122 LEU A CA 1
ATOM 8763 C C . LEU A 1 1122 ? 30.653 2.799 -27.827 1.00 94.44 1122 LEU A C 1
ATOM 8765 O O . LEU A 1 1122 ? 29.999 1.901 -28.356 1.00 94.44 1122 LEU A O 1
ATOM 8769 N N . SER A 1 1123 ? 30.140 3.995 -27.527 1.00 95.38 1123 SER A N 1
ATOM 8770 C CA . SER A 1 1123 ? 28.753 4.386 -27.803 1.00 95.38 1123 SER A CA 1
ATOM 8771 C C . SER A 1 1123 ? 28.433 4.288 -29.296 1.00 95.38 1123 SER A C 1
ATOM 8773 O O . SER A 1 1123 ? 27.477 3.614 -29.675 1.00 95.38 1123 SER A O 1
ATOM 8775 N N . GLN A 1 1124 ? 29.283 4.851 -30.161 1.00 95.88 1124 GLN A N 1
ATOM 8776 C CA . GLN A 1 1124 ? 29.128 4.785 -31.623 1.00 95.88 1124 GLN A CA 1
ATOM 8777 C C . GLN A 1 1124 ? 29.087 3.355 -32.162 1.00 95.88 1124 GLN A C 1
ATOM 8779 O O . GLN A 1 1124 ? 28.471 3.095 -33.189 1.00 95.88 1124 GLN A O 1
ATOM 8784 N N . ARG A 1 1125 ? 29.723 2.430 -31.444 1.00 94.31 1125 ARG A N 1
ATOM 8785 C CA . ARG A 1 1125 ? 29.772 1.003 -31.752 1.00 94.31 1125 ARG A CA 1
ATOM 8786 C C . ARG A 1 1125 ? 28.725 0.189 -30.997 1.00 94.31 1125 ARG A C 1
ATOM 8788 O O . ARG A 1 1125 ? 28.838 -1.032 -30.955 1.00 94.31 1125 ARG A O 1
ATOM 8795 N N . ALA A 1 1126 ? 27.745 0.835 -30.364 1.00 94.50 1126 ALA A N 1
ATOM 8796 C CA . ALA A 1 1126 ? 26.689 0.189 -29.589 1.00 94.50 1126 ALA A CA 1
ATOM 8797 C C . ALA A 1 1126 ? 27.209 -0.742 -28.470 1.00 94.50 1126 ALA A C 1
ATOM 8799 O O . ALA A 1 1126 ? 26.591 -1.756 -28.165 1.00 94.50 1126 ALA A O 1
ATOM 8800 N N . ARG A 1 1127 ? 28.354 -0.429 -27.846 1.00 91.44 1127 ARG A N 1
ATOM 8801 C CA . ARG A 1 1127 ? 28.920 -1.236 -26.751 1.00 91.44 1127 ARG A CA 1
ATOM 8802 C C . ARG A 1 1127 ? 28.629 -0.624 -25.388 1.00 91.44 1127 ARG A C 1
ATOM 8804 O O . ARG A 1 1127 ? 28.682 0.589 -25.202 1.00 91.44 1127 ARG A O 1
ATOM 8811 N N . TYR A 1 1128 ? 28.401 -1.482 -24.398 1.00 90.00 1128 TYR A N 1
ATOM 8812 C CA . TYR A 1 1128 ? 28.266 -1.046 -23.012 1.00 90.00 1128 TYR A CA 1
ATOM 8813 C C . TYR A 1 1128 ? 29.576 -0.478 -22.451 1.00 90.00 1128 TYR A C 1
ATOM 8815 O O . TYR A 1 1128 ? 30.657 -1.031 -22.638 1.00 90.00 1128 TYR A O 1
ATOM 8823 N N . THR A 1 1129 ? 29.454 0.589 -21.663 1.00 84.94 1129 THR A N 1
ATOM 8824 C CA . THR A 1 1129 ? 30.566 1.323 -21.033 1.00 84.94 1129 THR A CA 1
ATOM 8825 C C . THR A 1 1129 ? 30.740 0.990 -19.544 1.00 84.94 1129 THR A C 1
ATOM 8827 O O . THR A 1 1129 ? 31.198 1.817 -18.761 1.00 84.94 1129 THR A O 1
ATOM 8830 N N . VAL A 1 1130 ? 30.330 -0.215 -19.127 1.00 81.94 1130 VAL A N 1
ATOM 8831 C CA . VAL A 1 1130 ? 30.264 -0.626 -17.705 1.00 81.94 1130 VAL A CA 1
ATOM 8832 C C . VAL A 1 1130 ? 31.342 -1.623 -17.282 1.00 81.94 1130 VAL A C 1
ATOM 8834 O O . VAL A 1 1130 ? 31.485 -1.890 -16.091 1.00 81.94 1130 VAL A O 1
ATOM 8837 N N . TYR A 1 1131 ? 32.078 -2.202 -18.232 1.00 88.38 1131 TYR A N 1
ATOM 8838 C CA . TYR A 1 1131 ? 33.034 -3.263 -17.930 1.00 88.38 1131 TYR A CA 1
ATOM 8839 C C . TYR A 1 1131 ? 34.278 -2.734 -17.199 1.00 88.38 1131 TYR A C 1
ATOM 8841 O O . TYR A 1 1131 ? 34.756 -1.641 -17.513 1.00 88.38 1131 TYR A O 1
ATOM 8849 N N . PRO A 1 1132 ? 34.832 -3.497 -16.240 1.00 90.56 1132 PRO A N 1
ATOM 8850 C CA . PRO A 1 1132 ? 36.006 -3.090 -15.481 1.00 90.56 1132 PRO A CA 1
ATOM 8851 C C . PRO A 1 1132 ? 37.282 -3.251 -16.322 1.00 90.56 1132 PRO A C 1
ATOM 8853 O O . PRO A 1 1132 ? 37.257 -3.802 -17.423 1.00 90.56 1132 PRO A O 1
ATOM 8856 N N . LYS A 1 1133 ? 38.429 -2.783 -15.817 1.00 91.62 1133 LYS A N 1
ATOM 8857 C CA . LYS A 1 1133 ? 39.694 -2.781 -16.577 1.00 91.62 1133 LYS A CA 1
ATOM 8858 C C . LYS A 1 1133 ? 40.117 -4.173 -17.069 1.00 91.62 1133 LYS A C 1
ATOM 8860 O O . LYS A 1 1133 ? 40.734 -4.269 -18.122 1.00 91.62 1133 LYS A O 1
ATOM 8865 N N . GLU A 1 1134 ? 39.793 -5.236 -16.334 1.00 91.56 1134 GLU A N 1
ATOM 8866 C CA . GLU A 1 1134 ? 40.177 -6.618 -16.647 1.00 91.56 1134 GLU A CA 1
ATOM 8867 C C . GLU A 1 1134 ? 39.569 -7.094 -17.973 1.00 91.56 1134 GLU A C 1
ATOM 8869 O O . GLU A 1 1134 ? 40.209 -7.847 -18.704 1.00 91.56 1134 GLU A O 1
ATOM 8874 N N . TYR A 1 1135 ? 38.386 -6.581 -18.327 1.00 92.62 1135 TYR A N 1
ATOM 8875 C CA . TYR A 1 1135 ? 37.725 -6.838 -19.608 1.00 92.62 1135 TYR A CA 1
ATOM 8876 C C . TYR A 1 1135 ? 38.565 -6.405 -20.812 1.00 92.62 1135 TYR A C 1
ATOM 8878 O O . TYR A 1 1135 ? 38.503 -6.995 -21.889 1.00 92.62 1135 TYR A O 1
ATOM 8886 N N . TYR A 1 1136 ? 39.382 -5.374 -20.632 1.00 94.00 1136 TYR A N 1
ATOM 8887 C CA . TYR A 1 1136 ? 40.180 -4.780 -21.694 1.00 94.00 1136 TYR A CA 1
ATOM 8888 C C . TYR A 1 1136 ? 41.549 -5.448 -21.856 1.00 94.00 1136 TYR A C 1
ATOM 8890 O O . TYR A 1 1136 ? 42.303 -5.057 -22.742 1.00 94.00 1136 TYR A O 1
ATOM 8898 N N . VAL A 1 1137 ? 41.883 -6.451 -21.034 1.00 93.88 1137 VAL A N 1
ATOM 8899 C CA . VAL A 1 1137 ? 43.199 -7.106 -21.007 1.00 93.88 1137 VAL A CA 1
ATOM 8900 C C . VAL A 1 1137 ? 43.108 -8.545 -21.526 1.00 93.88 1137 VAL A C 1
ATOM 8902 O O . VAL A 1 1137 ? 42.286 -9.340 -21.078 1.00 93.88 1137 VAL A O 1
ATOM 8905 N N . LEU A 1 1138 ? 44.015 -8.896 -22.437 1.00 94.38 1138 LEU A N 1
ATOM 8906 C CA . LEU A 1 1138 ? 44.256 -10.249 -22.932 1.00 94.38 1138 LEU A CA 1
ATOM 8907 C C . LEU A 1 1138 ? 45.611 -10.742 -22.431 1.00 94.38 1138 LEU A C 1
ATOM 8909 O O . LEU A 1 1138 ? 46.637 -10.097 -22.658 1.00 94.38 1138 LEU A O 1
ATOM 8913 N N . GLN A 1 1139 ? 45.627 -11.897 -21.773 1.00 91.62 1139 GLN A N 1
ATOM 8914 C CA . GLN A 1 1139 ? 46.848 -12.506 -21.246 1.00 91.62 1139 GLN A CA 1
ATOM 8915 C C . GLN A 1 1139 ? 47.201 -13.746 -22.062 1.00 91.62 1139 GLN A C 1
ATOM 8917 O O . GLN A 1 1139 ? 46.416 -14.686 -22.132 1.00 91.62 1139 GLN A O 1
ATOM 8922 N N . PHE A 1 1140 ? 48.377 -13.768 -22.679 1.00 90.44 1140 PHE A N 1
ATOM 8923 C CA . PHE A 1 1140 ? 48.841 -14.886 -23.494 1.00 90.44 1140 PHE A CA 1
ATOM 8924 C C . PHE A 1 1140 ? 49.793 -15.779 -22.711 1.00 90.44 1140 PHE A C 1
ATOM 8926 O O . PHE A 1 1140 ? 50.587 -15.311 -21.895 1.00 90.44 1140 PHE A O 1
ATOM 8933 N N . GLY A 1 1141 ? 49.727 -17.076 -22.981 1.00 87.88 1141 GLY A N 1
ATOM 8934 C CA . GLY A 1 1141 ? 50.570 -18.043 -22.301 1.00 87.88 1141 GLY A CA 1
ATOM 8935 C C . GLY A 1 1141 ? 50.502 -19.426 -22.922 1.00 87.88 1141 GLY A C 1
ATOM 8936 O O . GLY A 1 1141 ? 50.077 -19.608 -24.071 1.00 87.88 1141 GLY A O 1
ATOM 8937 N N . TRP A 1 1142 ? 50.931 -20.400 -22.128 1.00 81.25 1142 TRP A N 1
ATOM 8938 C CA . TRP A 1 1142 ? 50.934 -21.806 -22.490 1.00 81.25 1142 TRP A CA 1
ATOM 8939 C C . TRP A 1 1142 ? 50.134 -22.629 -21.484 1.00 81.25 1142 TRP A C 1
ATOM 8941 O O . TRP A 1 1142 ? 50.252 -22.441 -20.274 1.00 81.25 1142 TRP A O 1
ATOM 8951 N N . VAL A 1 1143 ? 49.326 -23.553 -21.996 1.00 75.81 1143 VAL A N 1
ATOM 8952 C CA . VAL A 1 1143 ? 48.535 -24.501 -21.207 1.00 75.81 1143 VAL A CA 1
ATOM 8953 C C . VAL A 1 1143 ? 48.797 -25.913 -21.732 1.00 75.81 1143 VAL A C 1
ATOM 8955 O O . VAL A 1 1143 ? 48.601 -26.165 -22.925 1.00 75.81 1143 VAL A O 1
ATOM 8958 N N . SER A 1 1144 ? 49.184 -26.836 -20.845 1.00 67.69 1144 SER A N 1
ATOM 8959 C CA . SER A 1 1144 ? 49.347 -28.274 -21.128 1.00 67.69 1144 SER A CA 1
ATOM 8960 C C . SER A 1 1144 ? 48.550 -29.112 -20.152 1.00 67.69 1144 SER A C 1
ATOM 8962 O O . SER A 1 1144 ? 48.537 -28.825 -18.961 1.00 67.69 1144 SER A O 1
ATOM 8964 N N . ASP A 1 1145 ? 47.869 -30.138 -20.662 1.00 60.75 1145 ASP A N 1
ATOM 8965 C CA . ASP A 1 1145 ? 47.142 -31.146 -19.876 1.00 60.75 1145 ASP A CA 1
ATOM 8966 C C . ASP A 1 1145 ? 46.229 -30.579 -18.769 1.00 60.75 1145 ASP A C 1
ATOM 8968 O O . ASP A 1 1145 ? 46.055 -31.169 -17.708 1.00 60.75 1145 ASP A O 1
ATOM 8972 N N . GLY A 1 1146 ? 45.633 -29.404 -19.011 1.00 54.62 1146 GLY A N 1
ATOM 8973 C CA . GLY A 1 1146 ? 44.726 -28.740 -18.066 1.00 54.62 1146 GLY A CA 1
ATOM 8974 C C . GLY A 1 1146 ? 45.408 -28.044 -16.881 1.00 54.62 1146 GLY A C 1
ATOM 8975 O O . GLY A 1 1146 ? 44.707 -27.455 -16.062 1.00 54.62 1146 GLY A O 1
ATOM 8976 N N . VAL A 1 1147 ? 46.742 -28.056 -16.807 1.00 54.50 1147 VAL A N 1
ATOM 8977 C CA . VAL A 1 1147 ? 47.525 -27.370 -15.774 1.00 54.50 1147 VAL A CA 1
ATOM 8978 C C . VAL A 1 1147 ? 48.009 -26.019 -16.313 1.00 54.50 1147 VAL A C 1
ATOM 8980 O O . VAL A 1 1147 ? 48.634 -25.931 -17.370 1.00 54.50 1147 VAL A O 1
ATOM 8983 N N . ASP A 1 1148 ? 47.683 -24.948 -15.588 1.00 58.69 1148 ASP A N 1
ATOM 8984 C CA . ASP A 1 1148 ? 48.165 -23.587 -15.844 1.00 58.69 1148 ASP A CA 1
ATOM 8985 C C . ASP A 1 1148 ? 49.631 -23.481 -15.402 1.00 58.69 1148 ASP A C 1
ATOM 8987 O O . ASP A 1 1148 ? 49.918 -23.463 -14.205 1.00 58.69 1148 ASP A O 1
ATOM 8991 N N . THR A 1 1149 ? 50.569 -23.453 -16.351 1.00 54.81 1149 THR A N 1
ATOM 8992 C CA . THR A 1 1149 ? 52.008 -23.443 -16.045 1.00 54.81 1149 THR A CA 1
ATOM 8993 C C . THR A 1 1149 ? 52.725 -22.204 -16.571 1.00 54.81 1149 THR A C 1
ATOM 8995 O O . THR A 1 1149 ? 53.871 -22.316 -16.994 1.00 54.81 1149 THR A O 1
ATOM 8998 N N . SER A 1 1150 ? 52.084 -21.030 -16.459 1.00 61.72 1150 SER A N 1
ATOM 8999 C CA . SER A 1 1150 ? 52.658 -19.666 -16.445 1.00 61.72 1150 SER A CA 1
ATOM 9000 C C . SER A 1 1150 ? 52.324 -18.743 -17.632 1.00 61.72 1150 SER A C 1
ATOM 9002 O O . SER A 1 1150 ? 52.728 -18.937 -18.775 1.00 61.72 1150 SER A O 1
ATOM 9004 N N . TYR A 1 1151 ? 51.671 -17.625 -17.298 1.00 60.62 1151 TYR A N 1
ATOM 9005 C CA . TYR A 1 1151 ? 51.498 -16.429 -18.139 1.00 60.62 1151 TYR A CA 1
ATOM 9006 C C . TYR A 1 1151 ? 52.657 -15.416 -17.957 1.00 60.62 1151 TYR A C 1
ATOM 9008 O O . TYR A 1 1151 ? 52.592 -14.280 -18.428 1.00 60.62 1151 TYR A O 1
ATOM 9016 N N . HIS A 1 1152 ? 53.732 -15.835 -17.269 1.00 56.25 1152 HIS A N 1
ATOM 9017 C CA . HIS A 1 1152 ? 54.850 -14.991 -16.820 1.00 56.25 1152 HIS A CA 1
ATOM 9018 C C . HIS A 1 1152 ? 56.249 -15.509 -17.215 1.00 56.25 1152 HIS A C 1
ATOM 9020 O O . HIS A 1 1152 ? 57.236 -14.911 -16.796 1.00 56.25 1152 HIS A O 1
ATOM 9026 N N . VAL A 1 1153 ? 56.365 -16.595 -17.992 1.00 54.50 1153 VAL A N 1
ATOM 9027 C CA . VAL A 1 1153 ? 57.663 -17.194 -18.372 1.00 54.50 1153 VAL A CA 1
ATOM 9028 C C . VAL A 1 1153 ? 57.957 -16.963 -19.860 1.00 54.50 1153 VAL A C 1
ATOM 9030 O O . VAL A 1 1153 ? 57.043 -16.912 -20.687 1.00 54.50 1153 VAL A O 1
ATOM 9033 N N . GLU A 1 1154 ? 59.240 -16.797 -20.192 1.00 54.72 1154 GLU A N 1
ATOM 9034 C CA . GLU A 1 1154 ? 59.757 -16.870 -21.563 1.00 54.72 1154 GLU A CA 1
ATOM 9035 C C . GLU A 1 1154 ? 59.447 -18.258 -22.135 1.00 54.72 1154 GLU A C 1
ATOM 9037 O O . GLU A 1 1154 ? 59.982 -19.270 -21.689 1.00 54.72 1154 GLU A O 1
ATOM 9042 N N . SER A 1 1155 ? 58.526 -18.320 -23.090 1.00 56.97 1155 SER A N 1
ATOM 9043 C CA . SER A 1 1155 ? 58.173 -19.553 -23.781 1.00 56.97 1155 SER A CA 1
ATOM 9044 C C . SER A 1 1155 ? 57.977 -19.238 -25.251 1.00 56.97 1155 SER A C 1
ATOM 9046 O O . SER A 1 1155 ? 57.106 -18.444 -25.611 1.00 56.97 1155 SER A O 1
ATOM 9048 N N . ASP A 1 1156 ? 58.726 -19.940 -26.098 1.00 60.59 1156 ASP A N 1
ATOM 9049 C CA . ASP A 1 1156 ? 58.591 -19.901 -27.558 1.00 60.59 1156 ASP A CA 1
ATOM 9050 C C . ASP A 1 1156 ? 57.251 -20.494 -28.044 1.00 60.59 1156 ASP A C 1
ATOM 9052 O O . ASP A 1 1156 ? 56.974 -20.554 -29.243 1.00 60.59 1156 ASP A O 1
ATOM 9056 N N . THR A 1 1157 ? 56.398 -20.959 -27.123 1.00 72.69 1157 THR A N 1
ATOM 9057 C CA . THR A 1 1157 ? 55.166 -21.690 -27.421 1.00 72.69 1157 THR A CA 1
ATOM 9058 C C . THR A 1 1157 ? 53.953 -21.027 -26.766 1.00 72.69 1157 THR A C 1
ATOM 9060 O O . THR A 1 1157 ? 53.494 -21.431 -25.706 1.00 72.69 1157 THR A O 1
ATOM 9063 N N . ILE A 1 1158 ? 53.382 -20.004 -27.409 1.00 86.12 1158 ILE A N 1
ATOM 9064 C CA . ILE A 1 1158 ? 52.077 -19.449 -27.006 1.00 86.12 1158 ILE A CA 1
ATOM 9065 C C . ILE A 1 1158 ? 50.964 -20.254 -27.677 1.00 86.12 1158 ILE A C 1
ATOM 9067 O O . ILE A 1 1158 ? 50.824 -20.251 -28.906 1.00 86.12 1158 ILE A O 1
ATOM 9071 N N . ASN A 1 1159 ? 50.162 -20.942 -26.861 1.00 88.94 1159 ASN A N 1
ATOM 9072 C CA . ASN A 1 1159 ? 49.048 -21.772 -27.324 1.00 88.94 1159 ASN A CA 1
ATOM 9073 C C . ASN A 1 1159 ? 47.697 -21.400 -26.689 1.00 88.94 1159 ASN A C 1
ATOM 9075 O O . ASN A 1 1159 ? 46.694 -22.045 -26.997 1.00 88.94 1159 ASN A O 1
ATOM 9079 N N . ALA A 1 1160 ? 47.642 -20.376 -25.834 1.00 90.88 1160 ALA A N 1
ATOM 9080 C CA . ALA A 1 1160 ? 46.412 -19.950 -25.182 1.00 90.88 1160 ALA A CA 1
ATOM 9081 C C . ALA A 1 1160 ? 46.360 -18.434 -24.946 1.00 90.88 1160 ALA A C 1
ATOM 9083 O O . ALA A 1 1160 ? 47.386 -17.788 -24.725 1.00 90.88 1160 ALA A O 1
ATOM 9084 N N . VAL A 1 1161 ? 45.142 -17.890 -24.935 1.00 92.69 1161 VAL A N 1
ATOM 9085 C CA . VAL A 1 1161 ? 44.831 -16.543 -24.446 1.00 92.69 1161 VAL A CA 1
ATOM 9086 C C . VAL A 1 1161 ? 43.760 -16.635 -23.367 1.00 92.69 1161 VAL A C 1
ATOM 9088 O O . VAL A 1 1161 ? 42.839 -17.444 -23.448 1.00 92.69 1161 VAL A O 1
ATOM 9091 N N . ARG A 1 1162 ? 43.913 -15.826 -22.328 1.00 91.75 1162 ARG A N 1
ATOM 9092 C CA . ARG A 1 1162 ? 43.029 -15.737 -21.175 1.00 91.75 1162 ARG A CA 1
ATOM 9093 C C . ARG A 1 1162 ? 42.361 -14.370 -21.159 1.00 91.75 1162 ARG A C 1
ATOM 9095 O O . ARG A 1 1162 ? 43.038 -13.357 -21.353 1.00 91.75 1162 ARG A O 1
ATOM 9102 N N . TRP A 1 1163 ? 41.047 -14.356 -20.948 1.00 92.88 1163 TRP A N 1
ATOM 9103 C CA . TRP A 1 1163 ? 40.236 -13.142 -21.012 1.00 92.88 1163 TRP A CA 1
ATOM 9104 C C . TRP A 1 1163 ? 39.112 -13.158 -19.970 1.00 92.88 1163 TRP A C 1
ATOM 9106 O O . TRP A 1 1163 ? 38.264 -14.052 -19.970 1.00 92.88 1163 TRP A O 1
ATOM 9116 N N . LYS A 1 1164 ? 39.088 -12.156 -19.081 1.00 92.06 1164 LYS A N 1
ATOM 9117 C CA . LYS A 1 1164 ? 37.988 -11.936 -18.128 1.00 92.06 1164 LYS A CA 1
ATOM 9118 C C . LYS A 1 1164 ? 36.894 -11.111 -18.805 1.00 92.06 1164 LYS A C 1
ATOM 9120 O O . LYS A 1 1164 ? 36.788 -9.906 -18.604 1.00 92.06 1164 LYS A O 1
ATOM 9125 N N . HIS A 1 1165 ? 36.129 -11.767 -19.671 1.00 89.69 1165 HIS A N 1
ATOM 9126 C CA . HIS A 1 1165 ? 35.106 -11.105 -20.482 1.00 89.69 1165 HIS A CA 1
ATOM 9127 C C . HIS A 1 1165 ? 33.797 -10.829 -19.724 1.00 89.69 1165 HIS A C 1
ATOM 9129 O O . HIS A 1 1165 ? 33.022 -9.986 -20.155 1.00 89.69 1165 HIS A O 1
ATOM 9135 N N . GLU A 1 1166 ? 33.562 -11.479 -18.583 1.00 84.94 1166 GLU A N 1
ATOM 9136 C CA . GLU A 1 1166 ? 32.317 -11.377 -17.814 1.00 84.94 1166 GLU A CA 1
ATOM 9137 C C . GLU A 1 1166 ? 32.601 -11.217 -16.311 1.00 84.94 1166 GLU A C 1
ATOM 9139 O O . GLU A 1 1166 ? 33.623 -11.696 -15.815 1.00 84.94 1166 GLU A O 1
ATOM 9144 N N . PHE A 1 1167 ? 31.695 -10.566 -15.574 1.00 81.00 1167 PHE A N 1
ATOM 9145 C CA . PHE A 1 1167 ? 31.843 -10.317 -14.133 1.00 81.00 1167 PHE A CA 1
ATOM 9146 C C . PHE A 1 1167 ? 31.878 -11.597 -13.297 1.00 81.00 1167 PHE A C 1
ATOM 9148 O O . PHE A 1 1167 ? 32.626 -11.674 -12.328 1.00 81.00 1167 PHE A O 1
ATOM 9155 N N . ALA A 1 1168 ? 31.060 -12.578 -13.674 1.00 74.56 1168 ALA A N 1
ATOM 9156 C CA . ALA A 1 1168 ? 30.877 -13.827 -12.940 1.00 74.56 1168 ALA A CA 1
ATOM 9157 C C . ALA A 1 1168 ? 31.859 -14.939 -13.358 1.00 74.56 1168 ALA A C 1
ATOM 9159 O O . ALA A 1 1168 ? 31.809 -16.045 -12.825 1.00 74.56 1168 ALA A O 1
ATOM 9160 N N . VAL A 1 1169 ? 32.750 -14.663 -14.316 1.00 76.25 1169 VAL A N 1
ATOM 9161 C CA . VAL A 1 1169 ? 33.901 -15.531 -14.587 1.00 76.25 1169 VAL A CA 1
ATOM 9162 C C . VAL A 1 1169 ? 34.955 -15.270 -13.507 1.00 76.25 1169 VAL A C 1
ATOM 9164 O O . VAL A 1 1169 ? 35.137 -14.124 -13.093 1.00 76.25 1169 VAL A O 1
ATOM 9167 N N . ASP A 1 1170 ? 35.647 -16.332 -13.070 1.00 77.00 1170 ASP A N 1
ATOM 9168 C CA . ASP A 1 1170 ? 36.759 -16.271 -12.106 1.00 77.00 1170 ASP A CA 1
ATOM 9169 C C . ASP A 1 1170 ? 37.711 -15.099 -12.405 1.00 77.00 1170 ASP A C 1
ATOM 9171 O O . ASP A 1 1170 ? 37.892 -14.699 -13.557 1.00 77.00 1170 ASP A O 1
ATOM 9175 N N . ASP A 1 1171 ? 38.379 -14.576 -11.379 1.00 74.69 1171 ASP A N 1
ATOM 9176 C CA . ASP A 1 1171 ? 39.324 -13.463 -11.500 1.00 74.69 1171 ASP A CA 1
ATOM 9177 C C . ASP A 1 1171 ? 40.444 -13.732 -12.508 1.00 74.69 1171 ASP A C 1
ATOM 9179 O O . ASP A 1 1171 ? 41.029 -12.795 -13.057 1.00 74.69 1171 ASP A O 1
ATOM 9183 N N . LYS A 1 1172 ? 40.712 -15.006 -12.805 1.00 76.25 1172 LYS A N 1
ATOM 9184 C CA . LYS A 1 1172 ? 41.646 -15.409 -13.852 1.00 76.25 1172 LYS A CA 1
ATOM 9185 C C . LYS A 1 1172 ? 41.064 -15.277 -15.264 1.00 76.25 1172 LYS A C 1
ATOM 9187 O O . LYS A 1 1172 ? 41.836 -15.055 -16.180 1.00 76.25 1172 LYS A O 1
ATOM 9192 N N . GLY A 1 1173 ? 39.756 -15.354 -15.489 1.00 86.75 1173 GLY A N 1
ATOM 9193 C CA . GLY A 1 1173 ? 39.154 -15.297 -16.828 1.00 86.75 1173 GLY A CA 1
ATOM 9194 C C . GLY A 1 1173 ? 39.084 -16.650 -17.555 1.00 86.75 1173 GLY A C 1
ATOM 9195 O O . GLY A 1 1173 ? 39.663 -17.648 -17.122 1.00 86.75 1173 GLY A O 1
ATOM 9196 N N . GLU A 1 1174 ? 38.388 -16.683 -18.695 1.00 90.06 1174 GLU A N 1
ATOM 9197 C CA . GLU A 1 1174 ? 38.235 -17.880 -19.532 1.00 90.06 1174 GLU A CA 1
ATOM 9198 C C . GLU A 1 1174 ? 39.474 -18.124 -20.410 1.00 90.06 1174 GLU A C 1
ATOM 9200 O O . GLU A 1 1174 ? 40.116 -17.182 -20.876 1.00 90.06 1174 GLU A O 1
ATOM 9205 N N . ILE A 1 1175 ? 39.805 -19.399 -20.655 1.00 90.38 1175 ILE A N 1
ATOM 9206 C CA . ILE A 1 1175 ? 40.934 -19.821 -21.495 1.00 90.38 1175 ILE A CA 1
ATOM 9207 C C . ILE A 1 1175 ? 40.454 -20.187 -22.906 1.00 90.38 1175 ILE A C 1
ATOM 9209 O O . ILE A 1 1175 ? 39.713 -21.151 -23.101 1.00 90.38 1175 ILE A O 1
ATOM 9213 N N . PHE A 1 1176 ? 41.001 -19.494 -23.900 1.00 92.62 1176 PHE A N 1
ATOM 9214 C CA . PHE A 1 1176 ? 40.833 -19.765 -25.322 1.00 92.62 1176 PHE A CA 1
ATOM 9215 C C . PHE A 1 1176 ? 42.107 -20.423 -25.865 1.00 92.62 1176 PHE A C 1
ATOM 9217 O O . PHE A 1 1176 ? 43.205 -19.879 -25.729 1.00 92.62 1176 PHE A O 1
ATOM 9224 N N . ARG A 1 1177 ? 41.988 -21.600 -26.485 1.00 91.62 1177 ARG A N 1
ATOM 9225 C CA . ARG A 1 1177 ? 43.134 -22.383 -26.982 1.00 91.62 1177 ARG A CA 1
ATOM 9226 C C . ARG A 1 1177 ? 43.367 -22.162 -28.467 1.00 91.62 1177 ARG A C 1
ATOM 9228 O O . ARG A 1 1177 ? 42.418 -22.126 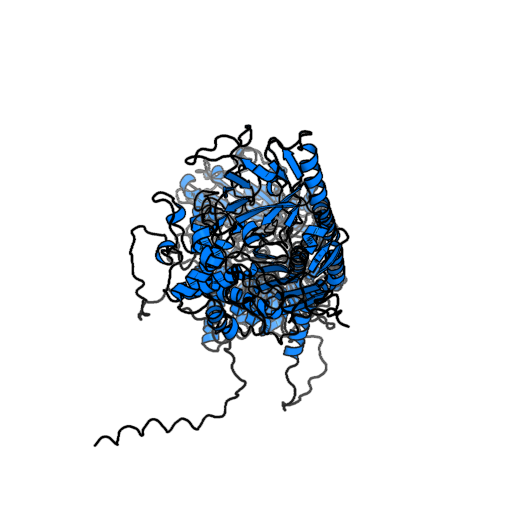-29.247 1.00 91.62 1177 ARG A O 1
ATOM 9235 N N . ARG A 1 1178 ? 44.636 -22.078 -28.858 1.00 91.75 1178 ARG A N 1
ATOM 9236 C CA . ARG A 1 1178 ? 45.074 -21.923 -30.244 1.00 91.75 1178 ARG A CA 1
ATOM 9237 C C . ARG A 1 1178 ? 44.781 -23.195 -31.040 1.00 91.75 1178 ARG A C 1
ATOM 9239 O O . ARG A 1 1178 ? 45.398 -24.225 -30.779 1.00 91.75 1178 ARG A O 1
ATOM 9246 N N . ARG A 1 1179 ? 43.841 -23.128 -31.984 1.00 88.75 1179 ARG A N 1
ATOM 9247 C CA . ARG A 1 1179 ? 43.435 -24.236 -32.870 1.00 88.75 1179 ARG A CA 1
ATOM 9248 C C . ARG A 1 1179 ? 42.589 -23.716 -34.035 1.00 88.75 1179 ARG A C 1
ATOM 9250 O O . ARG A 1 1179 ? 42.162 -22.562 -34.022 1.00 88.75 1179 ARG A O 1
ATOM 9257 N N . ASP A 1 1180 ? 42.314 -24.580 -35.006 1.00 79.50 1180 ASP A N 1
ATOM 9258 C CA . ASP A 1 1180 ? 41.333 -24.294 -36.052 1.00 79.50 1180 ASP A CA 1
ATOM 9259 C C . ASP A 1 1180 ? 39.919 -24.365 -35.454 1.00 79.50 1180 ASP A C 1
ATOM 9261 O O . ASP A 1 1180 ? 39.471 -25.418 -34.994 1.00 79.50 1180 ASP A O 1
ATOM 9265 N N . CYS A 1 1181 ? 39.230 -23.223 -35.395 1.00 77.94 1181 CYS A N 1
ATOM 9266 C CA . CYS A 1 1181 ? 37.849 -23.144 -34.917 1.00 77.94 1181 CYS A CA 1
ATOM 9267 C C . CYS A 1 1181 ? 36.876 -23.515 -36.045 1.00 77.94 1181 CYS A C 1
ATOM 9269 O O . CYS A 1 1181 ? 37.188 -23.316 -37.221 1.00 77.94 1181 CYS A O 1
ATOM 9271 N N . LYS A 1 1182 ? 35.669 -23.995 -35.707 1.00 66.25 1182 LYS A N 1
ATOM 9272 C CA . LYS A 1 1182 ? 34.587 -24.117 -36.697 1.00 66.25 1182 LYS A CA 1
ATOM 9273 C C . LYS A 1 1182 ? 34.373 -22.757 -37.373 1.00 66.25 1182 LYS A C 1
ATOM 9275 O O . LYS A 1 1182 ? 34.196 -21.750 -36.690 1.00 66.25 1182 LYS A O 1
ATOM 9280 N N . SER A 1 1183 ? 34.373 -22.735 -38.704 1.00 54.78 1183 SER A N 1
ATOM 9281 C CA . SER A 1 1183 ? 33.875 -21.590 -39.462 1.00 54.78 1183 SER A CA 1
ATOM 9282 C C . SER A 1 1183 ? 32.376 -21.470 -39.193 1.00 54.78 1183 SER A C 1
ATOM 9284 O O . SER A 1 1183 ? 31.609 -22.338 -39.610 1.00 54.78 1183 SER A O 1
ATOM 9286 N N . MET A 1 1184 ? 31.965 -20.434 -38.463 1.00 54.28 1184 MET A N 1
ATOM 9287 C CA . MET A 1 1184 ? 30.550 -20.076 -38.348 1.00 54.28 1184 MET A CA 1
ATOM 9288 C C . MET A 1 1184 ? 30.023 -19.681 -39.737 1.00 54.28 1184 MET A C 1
ATOM 9290 O O . MET A 1 1184 ? 30.785 -19.105 -40.523 1.00 54.28 1184 MET A O 1
ATOM 9294 N N . PRO A 1 1185 ? 28.753 -19.965 -40.061 1.00 45.62 1185 PRO A N 1
ATOM 9295 C CA . PRO A 1 1185 ? 28.148 -19.610 -41.337 1.00 45.62 1185 PRO A CA 1
ATOM 9296 C C . PRO A 1 1185 ? 27.845 -18.104 -41.381 1.00 45.62 1185 PRO A C 1
ATOM 9298 O O . PRO A 1 1185 ? 26.695 -17.694 -41.417 1.00 45.62 1185 PRO A O 1
ATOM 9301 N N . PHE A 1 1186 ? 28.870 -17.252 -41.385 1.00 47.97 1186 PHE A N 1
ATOM 9302 C CA . PHE A 1 1186 ? 28.694 -15.882 -41.856 1.00 47.97 1186 PHE A CA 1
ATOM 9303 C C . PHE A 1 1186 ? 28.809 -15.919 -43.375 1.00 47.97 1186 PHE A C 1
ATOM 9305 O O . PHE A 1 1186 ? 29.902 -15.892 -43.944 1.00 47.97 1186 PHE A O 1
ATOM 9312 N N . GLY A 1 1187 ? 27.650 -16.081 -44.017 1.00 37.31 1187 GLY A N 1
ATOM 9313 C CA . GLY A 1 1187 ? 27.484 -15.807 -45.434 1.00 37.31 1187 GLY A CA 1
ATOM 9314 C C . GLY A 1 1187 ? 27.957 -14.390 -45.751 1.00 37.31 1187 GLY A C 1
ATOM 9315 O O . GLY A 1 1187 ? 27.843 -13.472 -44.940 1.00 37.31 1187 GLY A O 1
ATOM 9316 N N . GLN A 1 1188 ? 28.546 -14.251 -46.931 1.00 29.83 1188 GLN A N 1
ATOM 9317 C CA . GLN A 1 1188 ? 28.990 -13.001 -47.524 1.00 29.83 1188 GLN A CA 1
ATOM 9318 C C . GLN A 1 1188 ? 27.801 -12.053 -47.746 1.00 29.83 1188 GLN A C 1
ATOM 9320 O O . GLN A 1 1188 ? 27.289 -11.990 -48.850 1.00 29.83 1188 GLN A O 1
ATOM 9325 N N . ASP A 1 1189 ? 27.369 -11.306 -46.736 1.00 34.91 1189 ASP A N 1
ATOM 9326 C CA . ASP A 1 1189 ? 26.465 -10.171 -46.940 1.00 34.91 1189 ASP A CA 1
ATOM 9327 C C . ASP A 1 1189 ? 26.952 -8.968 -46.126 1.00 34.91 1189 ASP A C 1
ATOM 9329 O O . ASP A 1 1189 ? 26.327 -8.495 -45.182 1.00 34.91 1189 ASP A O 1
ATOM 9333 N N . GLU A 1 1190 ? 28.088 -8.410 -46.551 1.00 38.09 1190 GLU A N 1
ATOM 9334 C CA . GLU A 1 1190 ? 28.500 -7.038 -46.210 1.00 38.09 1190 GLU A CA 1
ATOM 9335 C C . GLU A 1 1190 ? 27.576 -5.967 -46.851 1.00 38.09 1190 GLU A C 1
ATOM 9337 O O . GLU A 1 1190 ? 27.879 -4.777 -46.802 1.00 38.09 1190 GLU A O 1
ATOM 9342 N N . ALA A 1 1191 ? 26.442 -6.349 -47.456 1.00 29.06 1191 ALA A N 1
ATOM 9343 C CA . ALA A 1 1191 ? 25.671 -5.490 -48.358 1.00 29.06 1191 ALA A CA 1
ATOM 9344 C C . ALA A 1 1191 ? 24.307 -4.981 -47.840 1.00 29.06 1191 ALA A C 1
ATOM 9346 O O . ALA A 1 1191 ? 23.682 -4.184 -48.537 1.00 29.06 1191 ALA A O 1
ATOM 9347 N N . GLN A 1 1192 ? 23.825 -5.362 -46.650 1.00 29.94 1192 GLN A N 1
ATOM 9348 C CA . GLN A 1 1192 ? 22.471 -4.978 -46.195 1.00 29.94 1192 GLN A CA 1
ATOM 9349 C C . GLN A 1 1192 ? 22.414 -4.243 -44.846 1.00 29.94 1192 GLN A C 1
ATOM 9351 O O . GLN A 1 1192 ? 21.554 -4.519 -44.025 1.00 29.94 1192 GLN A O 1
ATOM 9356 N N . LEU A 1 1193 ? 23.288 -3.263 -44.607 1.00 31.19 1193 LEU A N 1
ATOM 9357 C CA . LEU A 1 1193 ? 23.092 -2.271 -43.531 1.00 31.19 1193 LEU A CA 1
ATOM 9358 C C . LEU A 1 1193 ? 23.523 -0.859 -43.973 1.00 31.19 1193 LEU A C 1
ATOM 9360 O O . LEU A 1 1193 ? 24.110 -0.097 -43.212 1.00 31.19 1193 LEU A O 1
ATOM 9364 N N . VAL A 1 1194 ? 23.216 -0.490 -45.220 1.00 26.95 1194 VAL A N 1
ATOM 9365 C CA . VAL A 1 1194 ? 23.236 0.911 -45.669 1.00 26.95 1194 VAL A CA 1
ATOM 9366 C C . VAL A 1 1194 ? 21.789 1.353 -45.862 1.00 26.95 1194 VAL A C 1
ATOM 9368 O O . VAL A 1 1194 ? 21.240 1.255 -46.957 1.00 26.95 1194 VAL A O 1
ATOM 9371 N N . VAL A 1 1195 ? 21.152 1.833 -44.792 1.00 29.56 1195 VAL A N 1
ATOM 9372 C CA . VAL A 1 1195 ? 19.980 2.704 -44.954 1.00 29.56 1195 VAL A CA 1
ATOM 9373 C C . VAL A 1 1195 ? 20.509 4.032 -45.486 1.00 29.56 1195 VAL A C 1
ATOM 9375 O O . VAL A 1 1195 ? 21.405 4.647 -44.910 1.00 29.56 1195 VAL A O 1
ATOM 9378 N N . SER A 1 1196 ? 20.011 4.401 -46.660 1.00 26.81 1196 SER A N 1
ATOM 9379 C CA . SER A 1 1196 ? 20.510 5.457 -47.528 1.00 26.81 1196 SER A CA 1
ATOM 9380 C C . SER A 1 1196 ? 20.587 6.828 -46.853 1.00 26.81 1196 SER A C 1
ATOM 9382 O O . SER A 1 1196 ? 19.572 7.483 -46.639 1.00 26.81 1196 SER A O 1
ATOM 9384 N N . SER A 1 1197 ? 21.806 7.334 -46.673 1.00 27.47 1197 SER A N 1
ATOM 9385 C CA . SER A 1 1197 ? 22.084 8.767 -46.780 1.00 27.47 1197 SER A CA 1
ATOM 9386 C C . SER A 1 1197 ? 22.209 9.132 -48.269 1.00 27.47 1197 SER A C 1
ATOM 9388 O O . SER A 1 1197 ? 23.313 9.197 -48.815 1.00 27.47 1197 SER A O 1
ATOM 9390 N N . LYS A 1 1198 ? 21.071 9.280 -48.950 1.00 28.47 1198 LYS A N 1
ATOM 9391 C CA . LYS A 1 1198 ? 20.934 9.963 -50.247 1.00 28.47 1198 LYS A CA 1
ATOM 9392 C C . LYS A 1 1198 ? 19.538 10.584 -50.315 1.00 28.47 1198 LYS A C 1
ATOM 9394 O O . LYS A 1 1198 ? 18.615 9.946 -50.807 1.00 28.47 1198 LYS A O 1
ATOM 9399 N N . ASP A 1 1199 ? 19.365 11.726 -49.662 1.00 30.36 1199 ASP A N 1
ATOM 9400 C CA . ASP A 1 1199 ? 19.213 13.051 -50.290 1.00 30.36 1199 ASP A CA 1
ATOM 9401 C C . ASP A 1 1199 ? 19.123 14.134 -49.205 1.00 30.36 1199 ASP A C 1
ATOM 9403 O O . ASP A 1 1199 ? 18.475 13.878 -48.163 1.00 30.36 1199 ASP A O 1
#

Sequence (1199 aa):
MQQAMDQNQIAVASKNNSFWNTTELPDYLKVPGRTQPSFHCRDEEPSRQKNSANINGYPIPGIQSPTAVSVMAQDYFVTESTWSNIIDHGVFDYIVIGSGFTALAFIDKTLELDPWKKILCIERGDFWLPTHFQNLPLPFKMVLGGASETFPWTLSRKTFETKEIGFCHGSCPFFGGRSTFWSAWCPRPTAELMRDFPESMLNAAKEQEFWDEAETLLNVVSADNIDNGIFAGLQEFIDKRLQANLSKIPSARNAEPALLAVGRSSPTSILRFNKFSVPGPMLEINERQRKLALQNKGSPLELMTNCTVTKMGKDDDGVVRYLETNRGVLSWASSDTKVILCAGAFPNATMLLNSFYDDCHETVGKRVTGHFLTHIAARCPVRFFKGWDTSGQLEIAATYLDGTDPETGKQYHVQVTAIHSPNPENDAEDAARQCPDYAAAATYEQLKGSENHVVFVCASLGEFTEDNENNYLKRNNTSDPSCNVTLQYTLHSDDRKLWDTMDKATYETIEAMCNTTSQVEYWDTKAQKWTKSKPSTDMIRIPGVVHETSTAFVGHKKDGGSLDENYRPHGIKNVHVTGGATFPTSGSWNPTLTMCGFAQDLARKLHRGECEGDTDILRDHVSLSDHFLPSSARFVKLLTAAVISRLLDRLQGLGAIISQICDIAGTPGLSLGVLHHGQMIHQANFGLRDVEARLSPDEHTVYVLGSLTKAITAAMIGILVDEGKLSWTTQLQDVLPAFHRAKYDPTNNITITDLLSHRTGLPSYDSLWLLSDNRIPISREDAISILSYVPVAADLRTELVYNNMAYEVLGRVIEHISGTDFSSFLTSRILRPLGMNETFYTSPPLDLVNVAKPYTALQNASVFPVPSPIYGEDVLMGPAGGIRSSVHDILLLYNAFIDAANSQIGGAEPIISQNPLRQLGHIWQGRISLPLSTVREASYASGWLRMQLPAPVGLGRPSLGPILGEGMPSRLGLFHEGSLPGYTTFAALFPETSSAVVVLSNSLGLANSVELVGRLLIEELFGNTVNTTEYIEYATRTARERVAAMPMIKRQLMQNRSGHSPVNPLKTYVGTYCNSINTFFIKIREEKGYLRVHFMGLDSEGFDLQPYQYNSFFWYLSHDELSQRARYTVYPKEYYVLQFGWVSDGVDTSYHVESDTINAVRWKHEFAVDDKGEIFRRRDCKSMPFGQDEAQLVVSSKD

Secondary structure (DSSP, 8-state):
--SSSS-SSSSSSSS---------S--TTT-------TTS---S----------SSSS------SS-HHHHHHTTTS--HHHHHHHHHH---SEEEE--SHHHHHHHHHHHHH-TT--EEEE-S-----SS-GGGS-HHHHHHTTSS-----SEEPHHHHH-TT------SS--SSS-TTS---B-----GGGSTT--HHHHHHHHSHHHHHHHHHHHTEEEGGG--SSSSSHHHHHHHHHHHHHGGGSTTEEEEEEPEEEBPPPPTT---SSPBP-THHHHHHHHHHHHHHHHTTSS-PEEEE-S--EEEEEE-TTS-EEEEEETTEEEE---S--EEEE-S-HHHHHHHHHHHSHHHHTTTTTS--EEEEEEEEEEEEEGGGSTTS--SSS-EEEEEEEEEE-TTT--EEEEEEEEEE-S-HHHHHHHHHHHSS-STTPPPHHHHTT-TTEEEEEEEEEEEPPTT-TT-EEEE-S-S-TTT-EEEE----HHHHHHHHHHHHHHHHHHHHHHT-STT-EEEETTTTEEESSPPPHHHHEEEEEEEEE-TT-BS-GGGT--B-TTS-BTT-SSEEE-SGGG-SS--SS--HHHHHHHHHHHHHHHHHTTT-TT--S-------------THHHHHHHHHHHHHHHHHHHHHHTHHHHHHHHHHHT--EEEEEEEETTEEEEEEEEE-SBTTTTBPP-TT-BEE-GGGHHHHHHHHHHHHHHTTSS-TT-BHHHH-TT----TT-GGGG-BHHHHHTT-SS----HHHH--GGG---S-GGGHHHHHHHSPP-S-TTTS----HHHHHHHHHHHHHHHSS-HHHHHIIIIIHHHT-TT-EES---TT---BPPPEEE-TTS-EEE-PPSS-STT-TTHHHH-EEE-HHHHHHHHHHHHHHHHHHTT-PPPSSTT-----HHHHSS--EE-S---SS-EEE-SS-EEEEESB---SS-GGGSPPBTTTSPPEEEEEEEEEETBEEEEEEEEGGGTEEEEEEESEE-SS-HHHHHHHHHHHHHTT----HHHHHHHHHHHHHHHHHHHHHHHHHHHHT--SSPPSS-HHHH-EEEE-TTSS-EEEEEEETTEEEEEETT-STTEEEEEE-STTEEE----HHHHHHTT--S---GGGGEEEEE-EETTEE--SSS--S---EEEE--STTS-TT-EEEEES--------S-TTS-------

Radius of gyration: 39.48 Å; chains: 1; bounding box: 105×81×112 Å

Organism: NCBI:txid323545

Foldseek 3Di:
DPPPDPPDPPDPDPPDPDDPPPDDDPPCFQAADDDDPPPDDPDDDDDPDPPDPDDDDDDDPDDPPVDPLNVPDDRQAQDLVNVVCCQQPNDFLEEEEAQDLLVLLLVVLLCVLPQAGGYEYEAQASEADLFALLLDDPVVCVVVVHQDADFLAAADPQQVPFLLADADRALDFARYNRVSRDFQFDDLDQLVLQPPDDPLLSVLSPDPCLQVSLCVSLVKDFLCRLPQVFSPLVQVLLQVLCQVLVVLLVFWDDKGRTTGRFPDDDPPDPASTGHGDSSNSVSVVQVVSNVCSNVVNHTGYHYHYSKDFLEWEDDPQQQTAWTDIPSGIRGDDDSSYFYEYPGDQQQSLLHCCRYPVVQFVLQFFQWKKFKFKFKWKKKFFCVLSPPGDLVDAKHKHWMKIKGADPPLRWIKIKTKIKIAHLPLVPCLSSQCSRTSHNVQGDHSLQRVVQNRIIMIIIMMITIADRPPSQFGWAAADDPRSSRRIYTYDDHDPVSVSRLVSRVSSRLSSVCSSNVHLQRMWIADPVVSDTHSDDDDPSRGGDNHGYQMAQSQAEDDVVVSHQAHPLQHGPSRQRYHYFGRPHRSTRGHRDCSSVRSSVSSVNSVCSSVCVSVPDDPDDDDDDDDDDDDDDCSVVVSCVVCCVVLVLLQVLLVVCPVLLVLLCLLWLFQKKWKWKDFLLRTSDIDIDHALDPVVRHTADLFFKFFQFQLLLLLLLQLVQLCVVVVLDHQQAFLCVQPVLQDEDPPQPLSSDGNFLLLFQQSQFAALVLQQAFFLQDGQFALVCLSVNSRPTDRLDHRLAARHDYLSSQSSSQVSSCSSVVDHSQVSSCVQACVLLVQPSKGFQEDPPPPPRYRFFWEADLSSHIATGHDHSHDPRGGSRSRTGMMGGNVSVSSRLLLLLQQCCVVPVVDDRPRVRRSGHDSVQQPDFRHAHPDPDPFDFGTGRSWTKGWPQDQDDPPCSVPADRQQPPHDIFIKIWDWRDFAQKIKIKIAGSPRSMIIIMITRYPTLFRSRVLSSSSSRCSVRVHDDPSVRSSVRSNVSSVCLQVLQVVLVVVQVVQADPDDALDQLVLVAFWFAFPSLRWIWGWDQDPRFIWIATLNDPLRIFTWDHGDHQKTFGGDHRRRCRNRRHDSPDHNQQRMKQWDDDDPNDDDDSHDDDSHTFWIAGQNDPSAPPRHGITGGDDGPNDPPDPPPDPDPPDPDD